Protein AF-0000000069874366 (afdb_homodimer)

Organism: Akkermansia muciniphila (strain ATCC BAA-835 / DSM 22959 / JCM 33894 / BCRC 81048 / CCUG 64013 / CIP 107961 / Muc) (NCBI:txid349741)

InterPro domains:
  IPR001279 Metallo-beta-lactamase [PF16661] (18-173)
  IPR001279 Metallo-beta-lactamase [SM00849] (13-238)
  IPR011108 Zn-dependent metallo-hydrolase, RNA specificity domain [PF07521] (397-457)
  IPR022712 Beta-Casp domain [PF10996] (258-383)
  IPR022712 Beta-Casp domain [SM01027] (258-383)
  IPR036866 Ribonuclease Z/Hydroxyacylglutathione hydrolase-like [G3DSA:3.60.15.10] (7-439)
  IPR036866 Ribonuclease Z/Hydroxyacylglutathione hydrolase-like [SSF56281] (1-456)
  IPR050698 RNA Processing Metallo-Beta-Lactamase [PTHR11203] (1-454)

Sequence (936 aa):
MKIHFCGAAGTTTGSQHLLEVNGCRILLDCGMYQGRREEAWHINKDFPYFSPAGVDAVVLSHAHIDHSGNIPNLVKQGFQGNIYSTFATRDLCQLMLADAARIQEHDCAFINKMNKRRGIHQPDVYPTYSEQDAERCMRQFVNIGYDRPIPVVPGVTLTFYDAGHILGAAQVCLDIEDREDGRKKRFLFSGDVGRGDNELLRDPVPVPDVDILLMESTYGGRFHEAPSRDDETFCRAIKEALELGGRVYIPAFAVERTQQLLYLLNRAYHEGTLPLLPVYVDSPMAVGATEIFRIHPECFNKEVYDFLFREKDPFCFEQLRLIRSVGESQALNKMNGQAIIISASGMCEAGRILHHLANNIGDPKNTVLFVGYCAEHTLGRKIMDGWKEVPILGKQYPVRARIREMDSFSGHADHGELLEYFDRTGGPKRNIILVHGEEKATQALAGALRERQANPVSIAQLGSAMVLMKIHFCGAAGTTTGSQHLLEVNGCRILLDCGMYQGRREEAWHINKDFPYFSPAGVDAVVLSHAHIDHSGNIPNLVKQGFQGNIYSTFATRDLCQLMLADAARIQEHDCAFINKMNKRRGIHQPDVYPTYSEQDAERCMRQFVNIGYDRPIPVVPGVTLTFYDAGHILGAAQVCLDIEDREDGRKKRFLFSGDVGRGDNELLRDPVPVPDVDILLMESTYGGRFHEAPSRDDETFCRAIKEALELGGRVYIPAFAVERTQQLLYLLNRAYHEGTLPLLPVYVDSPMAVGATEIFRIHPECFNKEVYDFLFREKDPFCFEQLRLIRSVGESQALNKMNGQAIIISASGMCEAGRILHHLANNIGDPKNTVLFVGYCAEHTLGRKIMDGWKEVPILGKQYPVRARIREMDSFSGHADHGELLEYFDRTGGPKRNIILVHGEEKATQALAGALRERQANPVSIAQLGSAMVL

Nearest PDB structures (foldseek):
  3idz-assembly2_B  TM=9.381E-01  e=3.109E-44  Thermus thermophilus HB8
  3a4y-assembly4_D  TM=9.434E-01  e=3.008E-43  Thermus thermophilus HB8
  3ie0-assembly3_C  TM=9.347E-01  e=7.709E-43  Thermus thermophilus HB8
  3iek-assembly4_D  TM=9.362E-01  e=5.530E-43  Thermus thermophilus HB8
  3ie1-assembly4_D  TM=9.461E-01  e=8.520E-41  Thermus thermophilus HB8

Foldseek 3Di:
DKKAAADQFQAQFQGWIWDDFPNAIEIEFGAQDDDDPVVSQVSLQPSVQDQLQRHAEYEFQAQDRRGHQSLLLSVVRHHDHAYEFAPLRLLLLLLVNLVSQVVQQVVQVVVQVVCVVVVNPDDGDDGSDHSVSSVVSSVRYDHDHAPDWDDRDVQKIWHWFFQQQFQRGTWTWIFGQGPVVRDTAIEIENGFHFAAPALWFHHTDAAAAHAAYAYELAFAPHDDDPQDPQLVVVLVVQVVLVVLWEEEEEAAALGPGLLSVLLSVLVCVVVVSHDDFAEEEDELSNLSNLVSSQVRSVGTDPVVNVCPVPPHRSRDDDRYDYDDDPVVLVVVLVDDTYYYYYYDDLQCQDGSSLVVCQSDQQPQSYEYEREADHDPPTQSVCVVVPPQWGDGPRDIDGGNYHYHYHHRHHSGHHNVSSVVSVVSHHHPNQHAEYGSYHDVSRVNSQVVVVVVDPHDYYRDDHSDMDDD/DKKAAADQFQAQFQGWIWDDFPNAIEIEFGAQDDDDPVVSQCSLQPSVQDQLQRHAEYEFQAQDRRGHQSLLLSVVRHHDHAYEFAPLRLLLLLLPNLVSQVVQQVVQVVVQVVCVVVVNPDDGDHGSDHSVSSVVSSVRYDHDHAPDWDDRDVQKIWHWFFQQQFQRGTWTWIFGQGPVVRDTAIEIENGFHFAAPALWFHHTDAAAAHAAYAYELAFAPHDDDPQDPQLVVVLVVQVVLVVLWAEEEEAAALGPGLLSVLLSVVVCVVVVSHDDFAEEEDELSNLSNLVSSQVRSVGTDPVVNVCPVPPHRSRDDDRYDYDDDPVVLVVVLVDDTYYYYYYDDLQCQDGSSLVVCQSDQQPQSYEYEREADHDPPTQSVCVVVPPQWGDGPRDIDGGNYHYHYHHRHHSGHHNVSSVVSVVSHHHPNQHAEYGSYHDVSRVNSQVVVVVVDPHDYYRDDHSDMDDD

Radius of gyration: 28.79 Å; Cα contacts (8 Å, |Δi|>4): 2222; chains: 2; bounding box: 71×81×88 Å

Solvent-accessible surface area (backbone atoms only — not comparable to full-atom values): 46484 Å² total; per-residue (Å²): 82,37,40,34,31,64,26,13,31,58,29,69,31,10,28,22,34,39,35,36,45,76,90,39,32,38,29,40,27,32,18,29,46,77,61,59,68,71,61,22,48,52,53,56,62,63,43,89,78,58,60,42,57,67,37,52,32,34,44,41,32,34,46,54,47,36,28,36,49,33,39,29,40,35,36,73,61,47,31,75,42,46,34,35,28,28,58,45,14,50,59,48,30,56,55,50,37,30,50,52,17,50,51,39,44,52,50,26,53,49,51,41,52,49,32,58,73,70,66,49,89,63,80,76,60,72,49,75,43,45,46,66,39,31,55,56,42,61,50,34,36,33,27,38,30,67,78,42,76,43,79,77,52,84,52,31,31,38,31,36,36,44,10,28,33,52,78,34,20,20,20,42,32,35,45,31,54,37,68,88,81,69,44,76,43,27,38,32,36,36,45,63,42,17,58,44,85,48,88,48,34,32,44,48,56,68,47,73,59,24,32,30,35,41,34,56,18,62,31,17,75,34,73,73,73,77,71,62,73,60,63,60,55,48,49,48,53,53,52,58,34,50,72,51,61,22,36,38,37,27,39,25,36,38,70,61,52,44,51,49,51,39,34,51,50,41,51,29,48,74,69,60,75,38,80,93,50,46,32,36,39,45,25,52,64,27,45,53,42,47,56,53,52,71,71,40,59,88,44,34,18,70,68,49,43,50,40,46,77,72,77,39,59,60,80,58,52,87,45,58,43,76,39,69,45,67,67,61,54,58,48,58,77,68,57,80,68,58,34,39,40,36,17,21,28,42,32,46,78,45,62,55,31,46,56,52,43,66,75,41,30,60,37,61,32,22,23,40,41,35,50,48,84,44,57,88,90,30,50,37,28,44,53,74,71,59,45,57,59,46,77,46,96,89,38,79,41,54,53,44,29,43,79,45,79,41,78,70,59,71,45,61,24,28,28,65,48,45,51,50,49,55,69,52,37,33,54,78,37,58,39,33,36,39,29,28,7,37,61,70,17,33,51,40,41,45,52,55,49,50,72,72,41,86,48,55,69,44,72,50,46,62,74,37,71,46,81,102,82,36,40,33,31,65,26,14,30,56,28,70,33,10,28,22,34,39,36,36,47,76,90,39,31,38,28,42,27,32,17,29,46,77,61,58,67,71,60,22,48,53,54,55,63,64,42,89,77,56,58,43,57,69,38,52,31,36,44,43,30,36,46,53,47,35,28,35,49,32,40,29,40,36,37,74,61,49,31,75,43,47,34,35,28,28,59,47,14,50,59,46,31,56,54,50,38,30,50,50,16,49,52,38,44,52,51,27,51,51,50,41,51,48,31,59,73,69,67,49,89,64,82,76,60,73,48,76,43,47,45,67,37,31,54,57,40,60,51,34,34,34,28,38,30,66,80,42,76,43,77,77,51,85,51,30,32,38,30,34,35,45,10,28,33,52,77,34,19,18,21,42,34,36,45,30,53,37,68,87,82,68,44,77,43,28,39,34,36,35,43,64,42,18,54,44,84,48,88,50,34,32,46,49,56,70,49,72,59,24,33,32,36,41,33,58,18,63,30,18,75,37,72,71,73,78,74,61,72,59,63,60,56,47,50,48,53,50,51,57,34,50,72,52,61,22,35,38,38,28,38,26,36,39,69,61,49,43,52,49,50,40,35,51,51,41,51,30,48,74,69,60,74,39,80,92,50,46,31,35,37,44,25,52,63,27,44,54,40,47,57,53,53,70,73,40,60,89,44,35,18,69,68,48,43,50,41,45,77,72,76,38,61,60,80,59,54,86,45,59,42,76,37,68,44,67,65,62,54,58,48,58,78,68,56,80,70,58,35,41,38,37,16,21,28,41,33,44,77,45,62,55,31,47,56,54,44,70,75,39,31,59,37,60,33,21,24,40,42,35,52,48,83,44,55,89,92,30,50,35,29,43,53,74,72,58,45,58,57,46,76,46,96,90,38,81,41,53,54,43,30,43,78,44,79,41,79,70,60,71,47,62,24,27,27,65,45,46,51,49,49,55,70,53,36,33,53,78,38,60,38,32,36,37,29,28,9,37,60,70,17,34,51,40,38,45,51,54,48,50,74,72,41,87,49,55,69,45,74,50,46,61,74,38,70,47,81,102

pLDDT: mean 93.49, std 7.02, range [50.81, 98.94]

Structure (mmCIF, N/CA/C/O backbone):
data_AF-0000000069874366-model_v1
#
loop_
_entity.id
_entity.type
_entity.pdbx_description
1 polymer 'Beta-lactamase domain protein'
#
loop_
_atom_site.group_PDB
_atom_site.id
_atom_site.type_symbol
_atom_site.label_atom_id
_atom_site.label_alt_id
_atom_site.label_comp_id
_atom_site.label_asym_id
_atom_site.label_entity_id
_atom_site.label_seq_id
_atom_site.pdbx_PDB_ins_code
_atom_site.Cartn_x
_atom_site.Cartn_y
_atom_site.Cartn_z
_atom_site.occupancy
_atom_site.B_iso_or_equiv
_atom_site.auth_seq_id
_atom_site.auth_comp_id
_atom_site.auth_asym_id
_atom_site.auth_atom_id
_atom_site.pdbx_PDB_model_num
ATOM 1 N N . MET A 1 1 ? -31.125 -18.453 -5.379 1 96.19 1 MET A N 1
ATOM 2 C CA . MET A 1 1 ? -29.688 -18.219 -5.531 1 96.19 1 MET A CA 1
ATOM 3 C C . MET A 1 1 ? -29.094 -19.172 -6.566 1 96.19 1 MET A C 1
ATOM 5 O O . MET A 1 1 ? -29.375 -20.375 -6.547 1 96.19 1 MET A O 1
ATOM 9 N N . LYS A 1 2 ? -28.406 -18.609 -7.539 1 97.06 2 LYS A N 1
ATOM 10 C CA . LYS A 1 2 ? -27.812 -19.375 -8.641 1 97.06 2 LYS A CA 1
ATOM 11 C C . LYS A 1 2 ? -26.344 -19 -8.836 1 97.06 2 LYS A C 1
ATOM 13 O O . LYS A 1 2 ? -25.969 -17.828 -8.727 1 97.06 2 LYS A O 1
ATOM 18 N N . ILE A 1 3 ? -25.531 -20.031 -9.109 1 98.31 3 ILE A N 1
ATOM 19 C CA . ILE A 1 3 ? -24.125 -19.75 -9.398 1 98.31 3 ILE A CA 1
ATOM 20 C C . ILE A 1 3 ? -23.797 -20.203 -10.82 1 98.31 3 ILE A C 1
ATOM 22 O O . ILE A 1 3 ? -24.219 -21.281 -11.25 1 98.31 3 ILE A O 1
ATOM 26 N N . HIS A 1 4 ? -23.141 -19.312 -11.547 1 98.44 4 HIS A N 1
ATOM 27 C CA . HIS A 1 4 ? -22.641 -19.609 -12.883 1 98.44 4 HIS A CA 1
ATOM 28 C C . HIS A 1 4 ? -21.125 -19.812 -12.867 1 98.44 4 HIS A C 1
ATOM 30 O O . HIS A 1 4 ? -20.391 -18.969 -12.344 1 98.44 4 HIS A O 1
ATOM 36 N N . PHE A 1 5 ? -20.703 -20.938 -13.406 1 98.31 5 PHE A N 1
ATOM 37 C CA . PHE A 1 5 ? -19.281 -21.219 -13.508 1 98.31 5 PHE A CA 1
ATOM 38 C C . PHE A 1 5 ? -18.703 -20.688 -14.828 1 98.31 5 PHE A C 1
ATOM 40 O O . PHE A 1 5 ? -18.781 -21.375 -15.852 1 98.31 5 PHE A O 1
ATOM 47 N N . CYS A 1 6 ? -18 -19.547 -14.727 1 97.25 6 CYS A N 1
ATOM 48 C CA . CYS A 1 6 ? -17.594 -18.828 -15.93 1 97.25 6 CYS A CA 1
ATOM 49 C C . CYS A 1 6 ? -16.109 -19 -16.188 1 97.25 6 CYS A C 1
ATOM 51 O O . CYS A 1 6 ? -15.594 -18.531 -17.203 1 97.25 6 CYS A O 1
ATOM 53 N N . GLY A 1 7 ? -15.414 -19.594 -15.281 1 94.38 7 GLY A N 1
ATOM 54 C CA . GLY A 1 7 ? -13.984 -19.844 -15.391 1 94.38 7 GLY A CA 1
ATOM 55 C C . GLY A 1 7 ? -13.461 -20.75 -14.305 1 94.38 7 GLY A C 1
ATOM 56 O O . GLY A 1 7 ? -14.133 -20.984 -13.297 1 94.38 7 GLY A O 1
ATOM 57 N N . ALA A 1 8 ? -12.234 -21.281 -14.578 1 93.5 8 ALA A N 1
ATOM 58 C CA . ALA A 1 8 ? -11.555 -22.188 -13.648 1 93.5 8 ALA A CA 1
ATOM 59 C C . ALA A 1 8 ? -12.43 -23.391 -13.32 1 93.5 8 ALA A C 1
ATOM 61 O O . ALA A 1 8 ? -12.555 -23.781 -12.156 1 93.5 8 ALA A O 1
ATOM 62 N N . ALA A 1 9 ? -13.203 -23.844 -14.195 1 93.62 9 ALA A N 1
ATOM 63 C CA . ALA A 1 9 ? -13.977 -25.078 -14.164 1 93.62 9 ALA A CA 1
ATOM 64 C C . ALA A 1 9 ? -13.398 -26.109 -15.133 1 93.62 9 ALA A C 1
ATOM 66 O O . ALA A 1 9 ? -13.594 -26 -16.344 1 93.62 9 ALA A O 1
ATOM 67 N N . GLY A 1 10 ? -12.734 -27 -14.578 1 91.94 10 GLY A N 1
ATOM 68 C CA . GLY A 1 10 ? -12.023 -27.969 -15.391 1 91.94 10 GLY A CA 1
ATOM 69 C C . GLY A 1 10 ? -10.617 -27.547 -15.742 1 91.94 10 GLY A C 1
ATOM 70 O O . GLY A 1 10 ? -9.945 -28.188 -16.562 1 91.94 10 GLY A O 1
ATOM 71 N N . THR A 1 11 ? -10.227 -26.406 -15.266 1 90.88 11 THR A N 1
ATOM 72 C CA . THR A 1 11 ? -8.875 -25.859 -15.422 1 90.88 11 THR A CA 1
ATOM 73 C C . THR A 1 11 ? -8.469 -25.078 -14.188 1 90.88 11 THR A C 1
ATOM 75 O O . THR A 1 11 ? -9.273 -24.859 -13.281 1 90.88 11 THR A O 1
ATOM 78 N N . THR A 1 12 ? -7.184 -24.672 -14.094 1 91.5 12 THR A N 1
ATOM 79 C CA . THR A 1 12 ? -6.688 -24.016 -12.898 1 91.5 12 THR A CA 1
ATOM 80 C C . THR A 1 12 ? -6.551 -22.516 -13.117 1 91.5 12 THR A C 1
ATOM 82 O O . THR A 1 12 ? -6.07 -21.797 -12.242 1 91.5 12 THR A O 1
ATOM 85 N N . THR A 1 13 ? -6.93 -22.016 -14.297 1 91.88 13 THR A N 1
ATOM 86 C CA . THR A 1 13 ? -6.727 -20.609 -14.57 1 91.88 13 THR A CA 1
ATOM 87 C C . THR A 1 13 ? -8.047 -19.922 -14.922 1 91.88 13 THR A C 1
ATOM 89 O O . THR A 1 13 ? -9.047 -20.594 -15.18 1 91.88 13 THR A O 1
ATOM 92 N N . GLY A 1 14 ? -8.078 -18.656 -14.773 1 95.12 14 GLY A N 1
ATOM 93 C CA . GLY A 1 14 ? -9.227 -17.859 -15.18 1 95.12 14 GLY A CA 1
ATOM 94 C C . GLY A 1 14 ? -10.383 -17.938 -14.203 1 95.12 14 GLY A C 1
ATOM 95 O O . GLY A 1 14 ? -11.539 -18.031 -14.617 1 95.12 14 GLY A O 1
ATOM 96 N N . SER A 1 15 ? -10.117 -17.922 -12.945 1 97.56 15 SER A N 1
ATOM 97 C CA . SER A 1 15 ? -11.156 -18.031 -11.93 1 97.56 15 SER A CA 1
ATOM 98 C C . SER A 1 15 ? -12.195 -16.938 -12.078 1 97.56 15 SER A C 1
ATOM 100 O O . SER A 1 15 ? -11.867 -15.75 -12.016 1 97.56 15 SER A O 1
ATOM 102 N N . GLN A 1 16 ? -13.445 -17.297 -12.383 1 98.12 16 GLN A N 1
ATOM 103 C CA . GLN A 1 16 ? -14.625 -16.438 -12.5 1 98.12 16 GLN A CA 1
ATOM 104 C C . GLN A 1 16 ? -15.891 -17.203 -12.148 1 98.12 16 GLN A C 1
ATOM 106 O O . GLN A 1 16 ? -16.297 -18.109 -12.883 1 98.12 16 GLN A O 1
ATOM 111 N N . HIS A 1 17 ? -16.562 -16.812 -11.086 1 98.75 17 HIS A N 1
ATOM 112 C CA . HIS A 1 17 ? -17.828 -17.438 -10.68 1 98.75 17 HIS A CA 1
ATOM 113 C C . HIS A 1 17 ? -18.875 -16.375 -10.367 1 98.75 17 HIS A C 1
ATOM 115 O O . HIS A 1 17 ? -18.688 -15.555 -9.461 1 98.75 17 HIS A O 1
ATOM 121 N N . LEU A 1 18 ? -19.953 -16.391 -11.094 1 98.81 18 LEU A N 1
ATOM 122 C CA . LEU A 1 18 ? -20.984 -15.375 -10.969 1 98.81 18 LEU A CA 1
ATOM 123 C C . LEU A 1 18 ? -22.141 -15.867 -10.102 1 98.81 18 LEU A C 1
ATOM 125 O O . LEU A 1 18 ? -22.828 -16.828 -10.461 1 98.81 18 LEU A O 1
ATOM 129 N N . LEU A 1 19 ? -22.312 -15.273 -8.969 1 98.69 19 LEU A N 1
ATOM 130 C CA . LEU A 1 19 ? -23.375 -15.609 -8.039 1 98.69 19 LEU A CA 1
ATOM 131 C C . LEU A 1 19 ? -24.562 -14.648 -8.195 1 98.69 19 LEU A C 1
ATOM 133 O O . LEU A 1 19 ? -24.391 -13.438 -8.07 1 98.69 19 LEU A O 1
ATOM 137 N N . GLU A 1 20 ? -25.703 -15.141 -8.539 1 98.19 20 GLU A N 1
ATOM 138 C CA . GLU A 1 20 ? -26.938 -14.375 -8.602 1 98.19 20 GLU A CA 1
ATOM 139 C C . GLU A 1 20 ? -27.781 -14.562 -7.336 1 98.19 20 GLU A C 1
ATOM 141 O O . GLU A 1 20 ? -28.141 -15.688 -6.992 1 98.19 20 GLU A O 1
ATOM 146 N N . VAL A 1 21 ? -28.047 -13.516 -6.652 1 97.56 21 VAL A N 1
ATOM 147 C CA . VAL A 1 21 ? -28.812 -13.594 -5.418 1 97.56 21 VAL A CA 1
ATOM 148 C C . VAL A 1 21 ? -29.516 -12.266 -5.16 1 97.56 21 VAL A C 1
ATOM 150 O O . VAL A 1 21 ? -28.938 -11.195 -5.398 1 97.56 21 VAL A O 1
ATOM 153 N N . ASN A 1 22 ? -30.797 -12.258 -4.77 1 97.62 22 ASN A N 1
ATOM 154 C CA . ASN A 1 22 ? -31.578 -11.086 -4.406 1 97.62 22 ASN A CA 1
ATOM 155 C C . ASN A 1 22 ? -31.609 -10.055 -5.523 1 97.62 22 ASN A C 1
ATOM 157 O O . ASN A 1 22 ? -31.5 -8.852 -5.27 1 97.62 22 ASN A O 1
ATOM 161 N N . GLY A 1 23 ? -31.531 -10.523 -6.703 1 97.19 23 GLY A N 1
ATOM 162 C CA . GLY A 1 23 ? -31.609 -9.633 -7.852 1 97.19 23 GLY A CA 1
ATOM 163 C C . GLY A 1 23 ? -30.281 -8.992 -8.195 1 97.19 23 GLY A C 1
ATOM 164 O O . GLY A 1 23 ? -30.219 -8.102 -9.047 1 97.19 23 GLY A O 1
ATOM 165 N N . CYS A 1 24 ? -29.25 -9.398 -7.516 1 98.19 24 CYS A N 1
ATOM 166 C CA . CYS A 1 24 ? -27.922 -8.844 -7.73 1 98.19 24 CYS A CA 1
ATOM 167 C C . CYS A 1 24 ? -26.969 -9.906 -8.266 1 98.19 24 CYS A C 1
ATOM 169 O O . CYS A 1 24 ? -27.219 -11.109 -8.117 1 98.19 24 CYS A O 1
ATOM 171 N N . ARG A 1 25 ? -25.922 -9.469 -8.945 1 98.62 25 ARG A N 1
ATOM 172 C CA . ARG A 1 25 ? -24.891 -10.336 -9.508 1 98.62 25 ARG A CA 1
ATOM 173 C C . ARG A 1 25 ? -23.531 -10.031 -8.898 1 98.62 25 ARG A C 1
ATOM 175 O O . ARG A 1 25 ? -22.984 -8.938 -9.07 1 98.62 25 ARG A O 1
ATOM 182 N N . ILE A 1 26 ? -23 -11.008 -8.164 1 98.81 26 ILE A N 1
ATOM 183 C CA . ILE A 1 26 ? -21.688 -10.891 -7.531 1 98.81 26 ILE A CA 1
ATOM 184 C C . ILE A 1 26 ? -20.688 -11.797 -8.242 1 98.81 26 ILE A C 1
ATOM 186 O O . ILE A 1 26 ? -20.875 -13.016 -8.297 1 98.81 26 ILE A O 1
ATOM 190 N N . LEU A 1 27 ? -19.672 -11.203 -8.805 1 98.94 27 LEU A N 1
ATOM 191 C CA . LEU A 1 27 ? -18.625 -11.992 -9.461 1 98.94 27 LEU A CA 1
ATOM 192 C C . LEU A 1 27 ? -17.5 -12.32 -8.484 1 98.94 27 LEU A C 1
ATOM 194 O O . LEU A 1 27 ? -16.906 -11.422 -7.895 1 98.94 27 LEU A O 1
ATOM 198 N N . LEU A 1 28 ? -17.266 -13.609 -8.273 1 98.88 28 LEU A N 1
ATOM 199 C CA . LEU A 1 28 ? -16.156 -14.078 -7.457 1 98.88 28 LEU A CA 1
ATOM 200 C C . LEU A 1 28 ? -14.906 -14.281 -8.312 1 98.88 28 LEU A C 1
ATOM 202 O O . LEU A 1 28 ? -14.867 -15.172 -9.156 1 98.88 28 LEU A O 1
ATOM 206 N N . ASP A 1 29 ? -13.922 -13.406 -8.125 1 98.81 29 ASP A N 1
ATOM 207 C CA . ASP A 1 29 ? -12.688 -13.344 -8.898 1 98.81 29 ASP A CA 1
ATOM 208 C C . ASP A 1 29 ? -12.977 -12.953 -10.352 1 98.81 29 ASP A C 1
ATOM 210 O O . ASP A 1 29 ? -14.125 -13 -10.797 1 98.81 29 ASP A O 1
ATOM 214 N N . CYS A 1 30 ? -11.992 -12.523 -10.992 1 98.62 30 CYS A N 1
ATOM 215 C CA . CYS A 1 30 ? -11.969 -12.219 -12.422 1 98.62 30 CYS A CA 1
ATOM 216 C C . CYS A 1 30 ? -10.578 -12.422 -13 1 98.62 30 CYS A C 1
ATOM 218 O O . CYS A 1 30 ? -9.867 -11.453 -13.273 1 98.62 30 CYS A O 1
ATOM 220 N N . GLY A 1 31 ? -10.273 -13.664 -13.203 1 97.81 31 GLY A N 1
ATOM 221 C CA . GLY A 1 31 ? -8.914 -14.031 -13.562 1 97.81 31 GLY A CA 1
ATOM 222 C C . GLY A 1 31 ? -8.719 -14.203 -15.062 1 97.81 31 GLY A C 1
ATOM 223 O O . GLY A 1 31 ? -9.695 -14.336 -15.805 1 97.81 31 GLY A O 1
ATOM 224 N N . MET A 1 32 ? -7.516 -14.203 -15.477 1 94.94 32 MET A N 1
ATOM 225 C CA . MET A 1 32 ? -7.156 -14.469 -16.875 1 94.94 32 MET A CA 1
ATOM 226 C C . MET A 1 32 ? -7.027 -15.969 -17.125 1 94.94 32 MET A C 1
ATOM 228 O O . MET A 1 32 ? -6.422 -16.688 -16.328 1 94.94 32 MET A O 1
ATOM 232 N N . TYR A 1 33 ? -7.637 -16.344 -18.172 1 90.12 33 TYR A N 1
ATOM 233 C CA . TYR A 1 33 ? -7.445 -17.719 -18.656 1 90.12 33 TYR A CA 1
ATOM 234 C C . TYR A 1 33 ? -6.098 -17.859 -19.344 1 90.12 33 TYR A C 1
ATOM 236 O O . TYR A 1 33 ? -5.707 -17 -20.141 1 90.12 33 TYR A O 1
ATOM 244 N N . GLN A 1 34 ? -5.391 -18.828 -18.906 1 82.12 34 GLN A N 1
ATOM 245 C CA . GLN A 1 34 ? -4.094 -19.109 -19.516 1 82.12 34 GLN A CA 1
ATOM 246 C C . GLN A 1 34 ? -4.129 -20.422 -20.297 1 82.12 34 GLN A C 1
ATOM 248 O O . GLN A 1 34 ? -4.512 -21.453 -19.766 1 82.12 34 GLN A O 1
ATOM 253 N N . GLY A 1 35 ? -4.207 -20.438 -21.547 1 73.44 35 GLY A N 1
ATOM 254 C CA . GLY A 1 35 ? -4.219 -21.562 -22.469 1 73.44 35 GLY A CA 1
ATOM 255 C C . GLY A 1 35 ? -3.629 -21.219 -23.828 1 73.44 35 GLY A C 1
ATOM 256 O O . GLY A 1 35 ? -2.727 -20.391 -23.922 1 73.44 35 GLY A O 1
ATOM 257 N N . ARG A 1 36 ? -4.094 -21.984 -24.781 1 74.25 36 ARG A N 1
ATOM 258 C CA . ARG A 1 36 ? -3.623 -21.672 -26.141 1 74.25 36 ARG A CA 1
ATOM 259 C C . ARG A 1 36 ? -3.879 -20.203 -26.469 1 74.25 36 ARG A C 1
ATOM 261 O O . ARG A 1 36 ? -4.941 -19.656 -26.156 1 74.25 36 ARG A O 1
ATOM 268 N N . ARG A 1 37 ? -2.902 -19.641 -27.031 1 73.06 37 ARG A N 1
ATOM 269 C CA . ARG A 1 37 ? -2.838 -18.188 -27.203 1 73.06 37 ARG A CA 1
ATOM 270 C C . ARG A 1 37 ? -4.137 -17.656 -27.797 1 73.06 37 ARG A C 1
ATOM 272 O O . ARG A 1 37 ? -4.742 -16.734 -27.234 1 73.06 37 ARG A O 1
ATOM 279 N N . GLU A 1 38 ? -4.559 -18.25 -28.938 1 72.81 38 GLU A N 1
ATOM 280 C CA . GLU A 1 38 ? -5.75 -17.75 -29.609 1 72.81 38 GLU A CA 1
ATOM 281 C C . GLU A 1 38 ? -6.996 -17.953 -28.75 1 72.81 38 GLU A C 1
ATOM 283 O O . GLU A 1 38 ? -7.84 -17.062 -28.656 1 72.81 38 GLU A O 1
ATOM 288 N N . GLU A 1 39 ? -7.141 -19.094 -28.172 1 76.38 39 GLU A N 1
ATOM 289 C CA . GLU A 1 39 ? -8.281 -19.406 -27.312 1 76.38 39 GLU A CA 1
ATOM 290 C C . GLU A 1 39 ? -8.289 -18.516 -26.062 1 76.38 39 GLU A C 1
ATOM 292 O O . GLU A 1 39 ? -9.328 -18 -25.672 1 76.38 39 GLU A O 1
ATOM 297 N N . ALA A 1 40 ? -7.168 -18.359 -25.484 1 80.44 40 ALA A N 1
ATOM 298 C CA . ALA A 1 40 ? -7.027 -17.531 -24.281 1 80.44 40 ALA A CA 1
ATOM 299 C C . ALA A 1 40 ? -7.398 -16.078 -24.562 1 80.44 40 ALA A C 1
ATOM 301 O O . ALA A 1 40 ? -8.055 -15.43 -23.75 1 80.44 40 ALA A O 1
ATOM 302 N N . TRP A 1 41 ? -6.996 -15.641 -25.734 1 80.94 41 TRP A N 1
ATOM 303 C CA . TRP A 1 41 ? -7.305 -14.266 -26.109 1 80.94 41 TRP A CA 1
ATOM 304 C C . TRP A 1 41 ? -8.812 -14.055 -26.203 1 80.94 41 TRP A C 1
ATOM 306 O O . TRP A 1 41 ? -9.344 -13.086 -25.641 1 80.94 41 TRP A O 1
ATOM 316 N N . HIS A 1 42 ? -9.508 -14.961 -26.828 1 82 42 HIS A N 1
ATOM 317 C CA . HIS A 1 42 ? -10.945 -14.812 -27.016 1 82 42 HIS A CA 1
ATOM 318 C C . HIS A 1 42 ? -11.688 -14.922 -25.688 1 82 42 HIS A C 1
ATOM 320 O O . HIS A 1 42 ? -12.617 -14.156 -25.438 1 82 42 HIS A O 1
ATOM 326 N N . ILE A 1 43 ? -11.281 -15.797 -24.922 1 83.69 43 ILE A N 1
ATOM 327 C CA . ILE A 1 43 ? -11.93 -16.031 -23.641 1 83.69 43 ILE A CA 1
ATOM 328 C C . ILE A 1 43 ? -11.742 -14.805 -22.734 1 83.69 43 ILE A C 1
ATOM 330 O O . ILE A 1 43 ? -12.688 -14.336 -22.109 1 83.69 43 ILE A O 1
ATOM 334 N N . ASN A 1 44 ? -10.594 -14.336 -22.734 1 90.12 44 ASN A N 1
ATOM 335 C CA . ASN A 1 44 ? -10.258 -13.219 -21.859 1 90.12 44 ASN A CA 1
ATOM 336 C C . ASN A 1 44 ? -10.859 -11.906 -22.359 1 90.12 44 ASN A C 1
ATOM 338 O O . ASN A 1 44 ? -11.281 -11.07 -21.562 1 90.12 44 ASN A O 1
ATOM 342 N N . LYS A 1 45 ? -10.938 -11.789 -23.625 1 91.5 45 LYS A N 1
ATOM 343 C CA . LYS A 1 45 ? -11.406 -10.539 -24.219 1 91.5 45 LYS A CA 1
ATOM 344 C C . LYS A 1 45 ? -12.914 -10.398 -24.078 1 91.5 45 LYS A C 1
ATOM 346 O O . LYS A 1 45 ? -13.422 -9.328 -23.734 1 91.5 45 LYS A O 1
ATOM 351 N N . ASP A 1 46 ? -13.75 -11.383 -24.328 1 91.94 46 ASP A N 1
ATOM 352 C CA . ASP A 1 46 ? -15.156 -11.227 -24.672 1 91.94 46 ASP A CA 1
ATOM 353 C C . ASP A 1 46 ? -16.047 -11.594 -23.484 1 91.94 46 ASP A C 1
ATOM 355 O O . ASP A 1 46 ? -17.25 -11.312 -23.5 1 91.94 46 ASP A O 1
ATOM 359 N N . PHE A 1 47 ? -15.602 -12.102 -22.391 1 93.75 47 PHE A N 1
ATOM 360 C CA . PHE A 1 47 ? -16.422 -12.602 -21.297 1 93.75 47 PHE A CA 1
ATOM 361 C C . PHE A 1 47 ? -17.625 -13.367 -21.828 1 93.75 47 PHE A C 1
ATOM 363 O O . PHE A 1 47 ? -18.766 -12.93 -21.656 1 93.75 47 PHE A O 1
ATOM 370 N N . PRO A 1 48 ? -17.531 -14.539 -22.297 1 93.06 48 PRO A N 1
ATOM 371 C CA . PRO A 1 48 ? -18.578 -15.227 -23.062 1 93.06 48 PRO A CA 1
ATOM 372 C C . PRO A 1 48 ? -19.766 -15.633 -22.203 1 93.06 48 PRO A C 1
ATOM 374 O O . PRO A 1 48 ? -20.844 -15.922 -22.719 1 93.06 48 PRO A O 1
ATOM 377 N N . TYR A 1 49 ? -19.688 -15.562 -20.906 1 94.44 49 TYR A N 1
ATOM 378 C CA . TYR A 1 49 ? -20.719 -16.172 -20.078 1 94.44 49 TYR A CA 1
ATOM 379 C C . TYR A 1 49 ? -21.531 -15.125 -19.344 1 94.44 49 TYR A C 1
ATOM 381 O O . TYR A 1 49 ? -22.547 -15.43 -18.734 1 94.44 49 TYR A O 1
ATOM 389 N N . PHE A 1 50 ? -21.125 -13.891 -19.312 1 96.31 50 PHE A N 1
ATOM 390 C CA . PHE A 1 50 ? -21.859 -12.805 -18.672 1 96.31 50 PHE A CA 1
ATOM 391 C C . PHE A 1 50 ? -21.453 -11.461 -19.266 1 96.31 50 PHE A C 1
ATOM 393 O O . PHE A 1 50 ? -20.438 -11.359 -19.953 1 96.31 50 PHE A O 1
ATOM 400 N N . SER A 1 51 ? -22.297 -10.461 -19.016 1 97 51 SER A N 1
ATOM 401 C CA . SER A 1 51 ? -21.969 -9.094 -19.422 1 97 51 SER A CA 1
ATOM 402 C C . SER A 1 51 ? -21.328 -8.312 -18.281 1 97 51 SER A C 1
ATOM 404 O O . SER A 1 51 ? -21.906 -8.211 -17.188 1 97 51 SER A O 1
ATOM 406 N N . PRO A 1 52 ? -20.156 -7.738 -18.516 1 98.06 52 PRO A N 1
ATOM 407 C CA . PRO A 1 52 ? -19.469 -6.961 -17.469 1 98.06 52 PRO A CA 1
ATOM 408 C C . PRO A 1 52 ? -20.359 -5.871 -16.875 1 98.06 52 PRO A C 1
ATOM 410 O O . PRO A 1 52 ? -20.391 -5.68 -15.656 1 98.06 52 PRO A O 1
ATOM 413 N N . ALA A 1 53 ? -21.109 -5.184 -17.703 1 98 53 ALA A N 1
ATOM 414 C CA . ALA A 1 53 ? -21.953 -4.07 -17.25 1 98 53 ALA A CA 1
ATOM 415 C C . ALA A 1 53 ? -23.062 -4.555 -16.328 1 98 53 ALA A C 1
ATOM 417 O O . ALA A 1 53 ? -23.656 -3.762 -15.586 1 98 53 ALA A O 1
ATOM 418 N N . GLY A 1 54 ? -23.359 -5.824 -16.406 1 98.19 54 GLY A N 1
ATOM 419 C CA . GLY A 1 54 ? -24.438 -6.391 -15.609 1 98.19 54 GLY A CA 1
ATOM 420 C C . GLY A 1 54 ? -23.984 -6.848 -14.234 1 98.19 54 GLY A C 1
ATOM 421 O O . GLY A 1 54 ? -24.812 -7.223 -13.398 1 98.19 54 GLY A O 1
ATOM 422 N N . VAL A 1 55 ? -22.719 -6.824 -13.898 1 98.69 55 VAL A N 1
ATOM 423 C CA . VAL A 1 55 ? -22.172 -7.242 -12.609 1 98.69 55 VAL A CA 1
ATOM 424 C C . VAL A 1 55 ? -22.312 -6.109 -11.594 1 98.69 55 VAL A C 1
ATOM 426 O O . VAL A 1 55 ? -22 -4.957 -11.891 1 98.69 55 VAL A O 1
ATOM 429 N N . ASP A 1 56 ? -22.812 -6.434 -10.414 1 98.62 56 ASP A N 1
ATOM 430 C CA . ASP A 1 56 ? -23.062 -5.41 -9.406 1 98.62 56 ASP A CA 1
ATOM 431 C C . ASP A 1 56 ? -21.844 -5.234 -8.5 1 98.62 56 ASP A C 1
ATOM 433 O O . ASP A 1 56 ? -21.578 -4.137 -8 1 98.62 56 ASP A O 1
ATOM 437 N N . ALA A 1 57 ? -21.141 -6.324 -8.234 1 98.69 57 ALA A N 1
ATOM 438 C CA . ALA A 1 57 ? -19.969 -6.301 -7.363 1 98.69 57 ALA A CA 1
ATOM 439 C C . ALA A 1 57 ? -19 -7.422 -7.715 1 98.69 57 ALA A C 1
ATOM 441 O O . ALA A 1 57 ? -19.406 -8.477 -8.195 1 98.69 57 ALA A O 1
ATOM 442 N N . VAL A 1 58 ? -17.75 -7.164 -7.527 1 98.94 58 VAL A N 1
ATOM 443 C CA . VAL A 1 58 ? -16.719 -8.18 -7.625 1 98.94 58 VAL A CA 1
ATOM 444 C C . VAL A 1 58 ? -16.094 -8.422 -6.25 1 98.94 58 VAL A C 1
ATOM 446 O O . VAL A 1 58 ? -15.836 -7.473 -5.504 1 98.94 58 VAL A O 1
ATOM 449 N N . VAL A 1 59 ? -15.961 -9.641 -5.82 1 98.94 59 VAL A N 1
ATOM 450 C CA . VAL A 1 59 ? -15.227 -10 -4.617 1 98.94 59 VAL A CA 1
ATOM 451 C C . VAL A 1 59 ? -13.984 -10.805 -4.992 1 98.94 59 VAL A C 1
ATOM 453 O O . VAL A 1 59 ? -14.094 -11.898 -5.551 1 98.94 59 VAL A O 1
ATOM 456 N N . LEU A 1 60 ? -12.836 -10.25 -4.746 1 98.94 60 LEU A N 1
ATOM 457 C CA . LEU A 1 60 ? -11.562 -10.82 -5.176 1 98.94 60 LEU A CA 1
ATOM 458 C C . LEU A 1 60 ? -10.906 -11.594 -4.039 1 98.94 60 LEU A C 1
ATOM 460 O O . LEU A 1 60 ? -10.672 -11.039 -2.963 1 98.94 60 LEU A O 1
ATOM 464 N N . SER A 1 61 ? -10.602 -12.828 -4.352 1 98.81 61 SER A N 1
ATOM 465 C CA . SER A 1 61 ? -9.984 -13.672 -3.334 1 98.81 61 SER A CA 1
ATOM 466 C C . SER A 1 61 ? -8.516 -13.328 -3.133 1 98.81 61 SER A C 1
ATOM 468 O O . SER A 1 61 ? -8.047 -13.211 -1.998 1 98.81 61 SER A O 1
ATOM 470 N N . HIS A 1 62 ? -7.773 -13.203 -4.23 1 98.62 62 HIS A N 1
ATOM 471 C CA . HIS A 1 62 ? -6.363 -12.867 -4.074 1 98.62 62 HIS A CA 1
ATOM 472 C C . HIS A 1 62 ? -5.773 -12.352 -5.383 1 98.62 62 HIS A C 1
ATOM 474 O O . HIS A 1 62 ? -6.465 -12.297 -6.402 1 98.62 62 HIS A O 1
ATOM 480 N N . ALA A 1 63 ? -4.508 -12.023 -5.379 1 98.5 63 ALA A N 1
ATOM 481 C CA . ALA A 1 63 ? -3.957 -11.125 -6.391 1 98.5 63 ALA A CA 1
ATOM 482 C C . ALA A 1 63 ? -3.396 -11.906 -7.574 1 98.5 63 ALA A C 1
ATOM 484 O O . ALA A 1 63 ? -3.066 -11.328 -8.609 1 98.5 63 ALA A O 1
ATOM 485 N N . HIS A 1 64 ? -3.238 -13.211 -7.512 1 96.75 64 HIS A N 1
ATOM 486 C CA . HIS A 1 64 ? -2.703 -13.938 -8.656 1 96.75 64 HIS A CA 1
ATOM 487 C C . HIS A 1 64 ? -3.467 -13.602 -9.93 1 96.75 64 HIS A C 1
ATOM 489 O O . HIS A 1 64 ? -4.691 -13.461 -9.906 1 96.75 64 HIS A O 1
ATOM 495 N N . ILE A 1 65 ? -2.76 -13.648 -11.016 1 95.62 65 ILE A N 1
ATOM 496 C CA . ILE A 1 65 ? -3.287 -13.172 -12.289 1 95.62 65 ILE A CA 1
ATOM 497 C C . ILE A 1 65 ? -4.418 -14.086 -12.758 1 95.62 65 ILE A C 1
ATOM 499 O O . ILE A 1 65 ? -5.379 -13.625 -13.375 1 95.62 65 ILE A O 1
ATOM 503 N N . ASP A 1 66 ? -4.336 -15.344 -12.43 1 95.62 66 ASP A N 1
ATOM 504 C CA . ASP A 1 66 ? -5.406 -16.266 -12.812 1 95.62 66 ASP A CA 1
ATOM 505 C C . ASP A 1 66 ? -6.652 -16.047 -11.961 1 95.62 66 ASP A C 1
ATOM 507 O O . ASP A 1 66 ? -7.711 -16.609 -12.234 1 95.62 66 ASP A O 1
ATOM 511 N N . HIS A 1 67 ? -6.652 -15.18 -10.977 1 98.19 67 HIS A N 1
ATOM 512 C CA . HIS A 1 67 ? -7.816 -14.805 -10.188 1 98.19 67 HIS A CA 1
ATOM 513 C C . HIS A 1 67 ? -8.18 -13.336 -10.398 1 98.19 67 HIS A C 1
ATOM 515 O O . HIS A 1 67 ? -9.336 -12.945 -10.234 1 98.19 67 HIS A O 1
ATOM 521 N N . SER A 1 68 ? -7.258 -12.523 -10.773 1 98.62 68 SER A N 1
ATOM 522 C CA . SER A 1 68 ? -7.488 -11.086 -10.766 1 98.62 68 SER A CA 1
ATOM 523 C C . SER A 1 68 ? -7.207 -10.469 -12.133 1 98.62 68 SER A C 1
ATOM 525 O O . SER A 1 68 ? -7.633 -9.352 -12.414 1 98.62 68 SER A O 1
ATOM 527 N N . GLY A 1 69 ? -6.543 -11.148 -12.977 1 98 69 GLY A N 1
ATOM 528 C CA . GLY A 1 69 ? -5.844 -10.586 -14.125 1 98 69 GLY A CA 1
ATOM 529 C C . GLY A 1 69 ? -6.773 -9.961 -15.141 1 98 69 GLY A C 1
ATOM 530 O O . GLY A 1 69 ? -6.344 -9.156 -15.977 1 98 69 GLY A O 1
ATOM 531 N N . ASN A 1 70 ? -8.039 -10.312 -15.148 1 98.19 70 ASN A N 1
ATOM 532 C CA . ASN A 1 70 ? -8.945 -9.805 -16.188 1 98.19 70 ASN A CA 1
ATOM 533 C C . ASN A 1 70 ? -9.82 -8.672 -15.656 1 98.19 70 ASN A C 1
ATOM 535 O O . ASN A 1 70 ? -10.734 -8.219 -16.344 1 98.19 70 ASN A O 1
ATOM 539 N N . ILE A 1 71 ? -9.609 -8.195 -14.492 1 98.75 71 ILE A N 1
ATOM 540 C CA . ILE A 1 71 ? -10.391 -7.145 -13.852 1 98.75 71 ILE A CA 1
ATOM 541 C C . ILE A 1 71 ? -10.305 -5.859 -14.672 1 98.75 71 ILE A C 1
ATOM 543 O O . ILE A 1 71 ? -11.312 -5.199 -14.922 1 98.75 71 ILE A O 1
ATOM 547 N N . PRO A 1 72 ? -9.062 -5.457 -15.156 1 98.69 72 PRO A N 1
ATOM 548 C CA . PRO A 1 72 ? -9.008 -4.234 -15.961 1 98.69 72 PRO A CA 1
ATOM 549 C C . PRO A 1 72 ? -9.914 -4.293 -17.188 1 98.69 72 PRO A C 1
ATOM 551 O O . PRO A 1 72 ? -10.555 -3.297 -17.531 1 98.69 72 PRO A O 1
ATOM 554 N N . ASN A 1 73 ? -9.914 -5.473 -17.828 1 98.44 73 ASN A N 1
ATOM 555 C CA . ASN A 1 73 ? -10.797 -5.652 -18.969 1 98.44 73 ASN A CA 1
ATOM 556 C C . ASN A 1 73 ? -12.266 -5.57 -18.578 1 98.44 73 ASN A C 1
ATOM 558 O O . ASN A 1 73 ? -13.078 -4.996 -19.297 1 98.44 73 ASN A O 1
ATOM 562 N N . LEU A 1 74 ? -12.594 -6.164 -17.453 1 98.56 74 LEU A N 1
ATOM 563 C CA . LEU A 1 74 ? -13.953 -6.109 -16.922 1 98.56 74 LEU A CA 1
ATOM 564 C C . LEU A 1 74 ? -14.422 -4.668 -16.766 1 98.56 74 LEU A C 1
ATOM 566 O O . LEU A 1 74 ? -15.523 -4.316 -17.188 1 98.56 74 LEU A O 1
ATOM 570 N N . VAL A 1 75 ? -13.633 -3.842 -16.141 1 98.62 75 VAL A N 1
ATOM 571 C CA . VAL A 1 75 ? -13.945 -2.438 -15.898 1 98.62 75 VAL A CA 1
ATOM 572 C C . VAL A 1 75 ? -14.023 -1.691 -17.219 1 98.62 75 VAL A C 1
ATOM 574 O O . VAL A 1 75 ? -14.961 -0.919 -17.453 1 98.62 75 VAL A O 1
ATOM 577 N N . LYS A 1 76 ? -13.062 -1.925 -18.078 1 97.94 76 LYS A N 1
ATOM 578 C CA . LYS A 1 76 ? -13.008 -1.297 -19.391 1 97.94 76 LYS A CA 1
ATOM 579 C C . LYS A 1 76 ? -14.289 -1.56 -20.188 1 97.94 76 LYS A C 1
ATOM 581 O O . LYS A 1 76 ? -14.742 -0.703 -20.953 1 97.94 76 LYS A O 1
ATOM 586 N N . GLN A 1 77 ? -14.867 -2.684 -19.953 1 97.56 77 GLN A N 1
ATOM 587 C CA . GLN A 1 77 ? -16.031 -3.098 -20.734 1 97.56 77 GLN A CA 1
ATOM 588 C C . GLN A 1 77 ? -17.328 -2.695 -20.047 1 97.56 77 GLN A C 1
ATOM 590 O O . GLN A 1 77 ? -18.406 -3.162 -20.406 1 97.56 77 GLN A O 1
ATOM 595 N N . GLY A 1 78 ? -17.234 -1.984 -18.984 1 98 78 GLY A N 1
ATOM 596 C CA . GLY A 1 78 ? -18.453 -1.332 -18.531 1 98 78 GLY A CA 1
ATOM 597 C C . GLY A 1 78 ? -18.797 -1.639 -17.094 1 98 78 GLY A C 1
ATOM 598 O O . GLY A 1 78 ? -19.781 -1.126 -16.562 1 98 78 GLY A O 1
ATOM 599 N N . PHE A 1 79 ? -18.078 -2.5 -16.375 1 98.56 79 PHE A N 1
ATOM 600 C CA . PHE A 1 79 ? -18.328 -2.729 -14.953 1 98.56 79 PHE A CA 1
ATOM 601 C C . PHE A 1 79 ? -18.109 -1.449 -14.156 1 98.56 79 PHE A C 1
ATOM 603 O O . PHE A 1 79 ? -17.031 -0.851 -14.203 1 98.56 79 PHE A O 1
ATOM 610 N N . GLN A 1 80 ? -19.062 -1.107 -13.336 1 98 80 GLN A N 1
ATOM 611 C CA . GLN A 1 80 ? -18.984 0.156 -12.617 1 98 80 GLN A CA 1
ATOM 612 C C . GLN A 1 80 ? -19.047 -0.072 -11.109 1 98 80 GLN A C 1
ATOM 614 O O . GLN A 1 80 ? -18.891 0.87 -10.328 1 98 80 GLN A O 1
ATOM 619 N N . GLY A 1 81 ? -19.281 -1.286 -10.68 1 98.06 81 GLY A N 1
ATOM 620 C CA . GLY A 1 81 ? -19.438 -1.588 -9.266 1 98.06 81 GLY A CA 1
ATOM 621 C C . GLY A 1 81 ? -18.141 -1.591 -8.508 1 98.06 81 GLY A C 1
ATOM 622 O O . GLY A 1 81 ? -17.109 -1.166 -9.031 1 98.06 81 GLY A O 1
ATOM 623 N N . ASN A 1 82 ? -18.234 -1.983 -7.219 1 98.5 82 ASN A N 1
ATOM 624 C CA . ASN A 1 82 ? -17.062 -2.057 -6.34 1 98.5 82 ASN A CA 1
ATOM 625 C C . ASN A 1 82 ? -16.359 -3.406 -6.457 1 98.5 82 ASN A C 1
ATOM 627 O O . ASN A 1 82 ? -17 -4.422 -6.742 1 98.5 82 ASN A O 1
ATOM 631 N N . ILE A 1 83 ? -15.062 -3.375 -6.305 1 98.88 83 ILE A N 1
ATOM 632 C CA . ILE A 1 83 ? -14.234 -4.57 -6.223 1 98.88 83 ILE A CA 1
ATOM 633 C C . ILE A 1 83 ? -13.711 -4.742 -4.801 1 98.88 83 ILE A C 1
ATOM 635 O O . ILE A 1 83 ? -12.812 -4.012 -4.367 1 98.88 83 ILE A O 1
ATOM 639 N N . TYR A 1 84 ? -14.242 -5.707 -4.062 1 98.88 84 TYR A N 1
ATOM 640 C CA . TYR A 1 84 ? -13.875 -5.91 -2.664 1 98.88 84 TYR A CA 1
ATOM 641 C C . TYR A 1 84 ? -12.672 -6.828 -2.543 1 98.88 84 TYR A C 1
ATOM 643 O O . TYR A 1 84 ? -12.602 -7.867 -3.205 1 98.88 84 TYR A O 1
ATOM 651 N N . SER A 1 85 ? -11.703 -6.488 -1.764 1 98.88 85 SER A N 1
ATOM 652 C CA . SER A 1 85 ? -10.516 -7.309 -1.511 1 98.88 85 SER A CA 1
ATOM 653 C C . SER A 1 85 ? -9.867 -6.945 -0.18 1 98.88 85 SER A C 1
ATOM 655 O O . SER A 1 85 ? -10.281 -5.992 0.48 1 98.88 85 SER A O 1
ATOM 657 N N . THR A 1 86 ? -8.906 -7.73 0.239 1 98.81 86 THR A N 1
ATOM 658 C CA . THR A 1 86 ? -8.039 -7.336 1.346 1 98.81 86 THR A CA 1
ATOM 659 C C . THR A 1 86 ? -7.09 -6.219 0.917 1 98.81 86 THR A C 1
ATOM 661 O O . THR A 1 86 ? -6.941 -5.949 -0.276 1 98.81 86 THR A O 1
ATOM 664 N N . PHE A 1 87 ? -6.449 -5.57 1.924 1 98.62 87 PHE A N 1
ATOM 665 C CA . PHE A 1 87 ? -5.531 -4.473 1.656 1 98.62 87 PHE A CA 1
ATOM 666 C C . PHE A 1 87 ? -4.355 -4.941 0.81 1 98.62 87 PHE A C 1
ATOM 668 O O . PHE A 1 87 ? -4.035 -4.332 -0.211 1 98.62 87 PHE A O 1
ATOM 675 N N . ALA A 1 88 ? -3.73 -6.004 1.219 1 98.69 88 ALA A N 1
ATOM 676 C CA . ALA A 1 88 ? -2.529 -6.52 0.568 1 98.69 88 ALA A CA 1
ATOM 677 C C . ALA A 1 88 ? -2.83 -6.98 -0.855 1 98.69 88 ALA A C 1
ATOM 679 O O . ALA A 1 88 ? -2.016 -6.789 -1.762 1 98.69 88 ALA A O 1
ATOM 680 N N . THR A 1 89 ? -3.982 -7.59 -1.024 1 98.81 89 THR A N 1
ATOM 681 C CA . THR A 1 89 ? -4.387 -8.031 -2.354 1 98.81 89 THR A CA 1
ATOM 682 C C . THR A 1 89 ? -4.48 -6.852 -3.314 1 98.81 89 THR A C 1
ATOM 684 O O . THR A 1 89 ? -3.988 -6.922 -4.441 1 98.81 89 THR A O 1
ATOM 687 N N . ARG A 1 90 ? -5.078 -5.805 -2.904 1 98.75 90 ARG A N 1
ATOM 688 C CA . ARG A 1 90 ? -5.176 -4.633 -3.766 1 98.75 90 ARG A CA 1
ATOM 689 C C . ARG A 1 90 ? -3.795 -4.102 -4.133 1 98.75 90 ARG A C 1
ATOM 691 O O . ARG A 1 90 ? -3.535 -3.777 -5.293 1 98.75 90 ARG A O 1
ATOM 698 N N . ASP A 1 91 ? -2.959 -3.951 -3.133 1 98.62 91 ASP A N 1
ATOM 699 C CA . ASP A 1 91 ? -1.633 -3.391 -3.369 1 98.62 91 ASP A CA 1
ATOM 700 C C . ASP A 1 91 ? -0.827 -4.273 -4.32 1 98.62 91 ASP A C 1
ATOM 702 O O . ASP A 1 91 ? -0.116 -3.768 -5.191 1 98.62 91 ASP A O 1
ATOM 706 N N . LEU A 1 92 ? -0.924 -5.559 -4.164 1 98.62 92 LEU A N 1
ATOM 707 C CA . LEU A 1 92 ? -0.258 -6.465 -5.09 1 98.62 92 LEU A CA 1
ATOM 708 C C . LEU A 1 92 ? -0.846 -6.34 -6.492 1 98.62 92 LEU A C 1
ATOM 710 O O . LEU A 1 92 ? -0.116 -6.395 -7.484 1 98.62 92 LEU A O 1
ATOM 714 N N . CYS A 1 93 ? -2.178 -6.207 -6.578 1 98.62 93 CYS A N 1
ATOM 715 C CA . CYS A 1 93 ? -2.826 -6.039 -7.875 1 98.62 93 CYS A CA 1
ATOM 716 C C . CYS A 1 93 ? -2.289 -4.809 -8.602 1 98.62 93 CYS A C 1
ATOM 718 O O . CYS A 1 93 ? -2.141 -4.82 -9.82 1 98.62 93 CYS A O 1
ATOM 720 N N . GLN A 1 94 ? -2.057 -3.787 -7.859 1 97.88 94 GLN A N 1
ATOM 721 C CA . GLN A 1 94 ? -1.53 -2.574 -8.477 1 97.88 94 GLN A CA 1
ATOM 722 C C . GLN A 1 94 ? -0.264 -2.867 -9.273 1 97.88 94 GLN A C 1
ATOM 724 O O . GLN A 1 94 ? -0.088 -2.348 -10.375 1 97.88 94 GLN A O 1
ATOM 729 N N . LEU A 1 95 ? 0.591 -3.695 -8.773 1 95.62 95 LEU A N 1
ATOM 730 C CA . LEU A 1 95 ? 1.852 -4.062 -9.406 1 95.62 95 LEU A CA 1
ATOM 731 C C . LEU A 1 95 ? 1.625 -5.094 -10.508 1 95.62 95 LEU A C 1
ATOM 733 O O . LEU A 1 95 ? 2.107 -4.926 -11.633 1 95.62 95 LEU A O 1
ATOM 737 N N . MET A 1 96 ? 0.866 -6.062 -10.203 1 96.81 96 MET A N 1
ATOM 738 C CA . MET A 1 96 ? 0.791 -7.254 -11.047 1 96.81 96 MET A CA 1
ATOM 739 C C . MET A 1 96 ? -0.079 -7 -12.273 1 96.81 96 MET A C 1
ATOM 741 O O . MET A 1 96 ? 0.211 -7.504 -13.359 1 96.81 96 MET A O 1
ATOM 745 N N . LEU A 1 97 ? -1.177 -6.273 -12.109 1 97.81 97 LEU A N 1
ATOM 746 C CA . LEU A 1 97 ? -2.041 -5.988 -13.25 1 97.81 97 LEU A CA 1
ATOM 747 C C . LEU A 1 97 ? -1.337 -5.078 -14.258 1 97.81 97 LEU A C 1
ATOM 749 O O . LEU A 1 97 ? -1.495 -5.242 -15.469 1 97.81 97 LEU A O 1
ATOM 753 N N . ALA A 1 98 ? -0.582 -4.109 -13.742 1 95.25 98 ALA A N 1
ATOM 754 C CA . ALA A 1 98 ? 0.202 -3.246 -14.617 1 95.25 98 ALA A CA 1
ATOM 755 C C . ALA A 1 98 ? 1.244 -4.051 -15.391 1 95.25 98 ALA A C 1
ATOM 757 O O . ALA A 1 98 ? 1.447 -3.828 -16.594 1 95.25 98 ALA A O 1
ATOM 758 N N . ASP A 1 99 ? 1.916 -4.906 -14.727 1 92.62 99 ASP A N 1
ATOM 759 C CA . ASP A 1 99 ? 2.916 -5.758 -15.367 1 92.62 99 ASP A CA 1
ATOM 760 C C . ASP A 1 99 ? 2.283 -6.645 -16.438 1 92.62 99 ASP A C 1
ATOM 762 O O . ASP A 1 99 ? 2.844 -6.812 -17.516 1 92.62 99 ASP A O 1
ATOM 766 N N . ALA A 1 100 ? 1.157 -7.234 -16.062 1 92.88 100 ALA A N 1
ATOM 767 C CA . ALA A 1 100 ? 0.438 -8.062 -17.016 1 92.88 100 ALA A CA 1
ATOM 768 C C . ALA A 1 100 ? 0.082 -7.258 -18.266 1 92.88 100 ALA A C 1
ATOM 770 O O . ALA A 1 100 ? 0.184 -7.766 -19.391 1 92.88 100 ALA A O 1
ATOM 771 N N . ALA A 1 101 ? -0.354 -6.047 -18.109 1 94.88 101 ALA A N 1
ATOM 772 C CA . ALA A 1 101 ? -0.667 -5.168 -19.234 1 94.88 101 ALA A CA 1
ATOM 773 C C . ALA A 1 101 ? 0.56 -4.941 -20.109 1 94.88 101 ALA A C 1
ATOM 775 O O . ALA A 1 101 ? 0.479 -5.035 -21.328 1 94.88 101 ALA A O 1
ATOM 776 N N . ARG A 1 102 ? 1.684 -4.656 -19.484 1 91 102 ARG A N 1
ATOM 777 C CA . ARG A 1 102 ? 2.924 -4.406 -20.219 1 91 102 ARG A CA 1
ATOM 778 C C . ARG A 1 102 ? 3.332 -5.625 -21.047 1 91 102 ARG A C 1
ATOM 780 O O . ARG A 1 102 ? 3.771 -5.488 -22.188 1 91 102 ARG A O 1
ATOM 787 N N . ILE A 1 103 ? 3.219 -6.75 -20.422 1 86.56 103 ILE A N 1
ATOM 788 C CA . ILE A 1 103 ? 3.572 -7.992 -21.094 1 86.56 103 ILE A CA 1
ATOM 789 C C . ILE A 1 103 ? 2.674 -8.188 -22.312 1 86.56 103 ILE A C 1
ATOM 791 O O . ILE A 1 103 ? 3.154 -8.516 -23.406 1 86.56 103 ILE A O 1
ATOM 795 N N . GLN A 1 104 ? 1.391 -7.977 -22.156 1 89.06 104 GLN A N 1
ATOM 796 C CA . GLN A 1 104 ? 0.452 -8.094 -23.266 1 89.06 104 GLN A CA 1
ATOM 797 C C . GLN A 1 104 ? 0.795 -7.113 -24.375 1 89.06 104 GLN A C 1
ATOM 799 O O . GLN A 1 104 ? 0.759 -7.473 -25.562 1 89.06 104 GLN A O 1
ATOM 804 N N . GLU A 1 105 ? 1.095 -5.934 -24 1 90.94 105 GLU A N 1
ATOM 805 C CA . GLU A 1 105 ? 1.44 -4.902 -24.969 1 90.94 105 GLU A CA 1
ATOM 806 C C . GLU A 1 105 ? 2.691 -5.285 -25.766 1 90.94 105 GLU A C 1
ATOM 808 O O . GLU A 1 105 ? 2.729 -5.145 -26.984 1 90.94 105 GLU A O 1
ATOM 813 N N . HIS A 1 106 ? 3.68 -5.75 -25.094 1 87.19 106 HIS A N 1
ATOM 814 C CA . HIS A 1 106 ? 4.922 -6.172 -25.734 1 87.19 106 HIS A CA 1
ATOM 815 C C . HIS A 1 106 ? 4.691 -7.355 -26.672 1 87.19 106 HIS A C 1
ATOM 817 O O . HIS A 1 106 ? 5.211 -7.379 -27.781 1 87.19 106 HIS A O 1
ATOM 823 N N . ASP A 1 107 ? 3.928 -8.312 -26.188 1 84.12 107 ASP A N 1
ATOM 824 C CA . ASP A 1 107 ? 3.625 -9.492 -27 1 84.12 107 ASP A CA 1
ATOM 825 C C . ASP A 1 107 ? 2.893 -9.102 -28.281 1 84.12 107 ASP A C 1
ATOM 827 O O . ASP A 1 107 ? 3.238 -9.578 -29.375 1 84.12 107 ASP A O 1
ATOM 831 N N . CYS A 1 108 ? 1.912 -8.312 -28.141 1 89.69 108 CYS A N 1
ATOM 832 C CA . CYS A 1 108 ? 1.144 -7.859 -29.297 1 89.69 108 CYS A CA 1
ATOM 833 C C . CYS A 1 108 ? 2.031 -7.109 -30.281 1 89.69 108 CYS A C 1
ATOM 835 O O . CYS A 1 108 ? 1.953 -7.34 -31.5 1 89.69 108 CYS A O 1
ATOM 837 N N . ALA A 1 109 ? 2.844 -6.23 -29.781 1 90.94 109 ALA A N 1
ATOM 838 C CA . ALA A 1 109 ? 3.758 -5.48 -30.641 1 90.94 109 ALA A CA 1
ATOM 839 C C . ALA A 1 109 ? 4.691 -6.414 -31.406 1 90.94 109 ALA A C 1
ATOM 841 O O . ALA A 1 109 ? 4.965 -6.207 -32.594 1 90.94 109 ALA A O 1
ATOM 842 N N . PHE A 1 110 ? 5.199 -7.379 -30.766 1 87.75 110 PHE A N 1
ATOM 843 C CA . PHE A 1 110 ? 6.102 -8.352 -31.359 1 87.75 110 PHE A CA 1
ATOM 844 C C . PHE A 1 110 ? 5.398 -9.133 -32.469 1 87.75 110 PHE A C 1
ATOM 846 O O . PHE A 1 110 ? 5.938 -9.281 -33.562 1 87.75 110 PHE A O 1
ATOM 853 N N . ILE A 1 111 ? 4.23 -9.594 -32.156 1 87.56 111 ILE A N 1
ATOM 854 C CA . ILE A 1 111 ? 3.455 -10.375 -33.125 1 87.56 111 ILE A CA 1
ATOM 855 C C . ILE A 1 111 ? 3.162 -9.531 -34.375 1 87.56 111 ILE A C 1
ATOM 857 O O . ILE A 1 111 ? 3.307 -10 -35.5 1 87.56 111 ILE A O 1
ATOM 861 N N . ASN A 1 112 ? 2.721 -8.32 -34.094 1 92.56 112 ASN A N 1
ATOM 862 C CA . ASN A 1 112 ? 2.42 -7.414 -35.188 1 92.56 112 ASN A CA 1
ATOM 863 C C . ASN A 1 112 ? 3.656 -7.148 -36.062 1 92.56 112 ASN A C 1
ATOM 865 O O . ASN A 1 112 ? 3.57 -7.109 -37.281 1 92.56 112 ASN A O 1
ATOM 869 N N . LYS A 1 113 ? 4.77 -6.953 -35.438 1 92.44 113 LYS A N 1
ATOM 870 C CA . LYS A 1 113 ? 6.027 -6.742 -36.156 1 92.44 113 LYS A CA 1
ATOM 871 C C . LYS A 1 113 ? 6.406 -7.969 -36.969 1 92.44 113 LYS A C 1
ATOM 873 O O . LYS A 1 113 ? 6.836 -7.844 -38.125 1 92.44 113 LYS A O 1
ATOM 878 N N . MET A 1 114 ? 6.305 -9.094 -36.406 1 90 114 MET A N 1
ATOM 879 C CA . MET A 1 114 ? 6.633 -10.344 -37.094 1 90 114 MET A CA 1
ATOM 880 C C . MET A 1 114 ? 5.695 -10.586 -38.25 1 90 114 MET A C 1
ATOM 882 O O . MET A 1 114 ? 6.125 -11.047 -39.312 1 90 114 MET A O 1
ATOM 886 N N . ASN A 1 115 ? 4.441 -10.391 -38.031 1 91.19 115 ASN A N 1
ATOM 887 C CA . ASN A 1 115 ? 3.469 -10.531 -39.094 1 91.19 115 ASN A CA 1
ATOM 888 C C . ASN A 1 115 ? 3.807 -9.633 -40.281 1 91.19 115 ASN A C 1
ATOM 890 O O . ASN A 1 115 ? 3.74 -10.062 -41.438 1 91.19 115 ASN A O 1
ATOM 894 N N . LYS A 1 116 ? 4.152 -8.445 -40 1 92.12 116 LYS A N 1
ATOM 895 C CA . LYS A 1 116 ? 4.531 -7.504 -41.031 1 92.12 116 LYS A CA 1
ATOM 896 C C . LYS A 1 116 ? 5.781 -7.98 -41.781 1 92.12 116 LYS A C 1
ATOM 898 O O . LYS A 1 116 ? 5.863 -7.879 -43 1 92.12 116 LYS A O 1
ATOM 903 N N . ARG A 1 117 ? 6.699 -8.523 -41.094 1 92.94 117 ARG A N 1
ATOM 904 C CA . ARG A 1 117 ? 7.945 -9.008 -41.688 1 92.94 117 ARG A CA 1
ATOM 905 C C . ARG A 1 117 ? 7.699 -10.219 -42.562 1 92.94 117 ARG A C 1
ATOM 907 O O . ARG A 1 117 ? 8.359 -10.391 -43.594 1 92.94 117 ARG A O 1
ATOM 914 N N . ARG A 1 118 ? 6.746 -11.016 -42.156 1 91.5 118 ARG A N 1
ATOM 915 C CA . ARG A 1 118 ? 6.453 -12.258 -42.875 1 91.5 118 ARG A CA 1
ATOM 916 C C . ARG A 1 118 ? 5.449 -12.016 -44 1 91.5 118 ARG A C 1
ATOM 918 O O . ARG A 1 118 ? 5.125 -12.93 -44.75 1 91.5 118 ARG A O 1
ATOM 925 N N . GLY A 1 119 ? 4.934 -10.852 -44.094 1 90 119 GLY A N 1
ATOM 926 C CA . GLY A 1 119 ? 3.986 -10.5 -45.125 1 90 119 GLY A CA 1
ATOM 927 C C . GLY A 1 119 ? 2.584 -11.016 -44.875 1 90 119 GLY A C 1
ATOM 928 O O . GLY A 1 119 ? 1.823 -11.273 -45.812 1 90 119 GLY A O 1
ATOM 929 N N . ILE A 1 120 ? 2.369 -11.359 -43.688 1 87.88 120 ILE A N 1
ATOM 930 C CA . ILE A 1 120 ? 1.038 -11.812 -43.281 1 87.88 120 ILE A CA 1
ATOM 931 C C . ILE A 1 120 ? 0.104 -10.609 -43.156 1 87.88 120 ILE A C 1
ATOM 933 O O . ILE A 1 120 ? 0.401 -9.656 -42.438 1 87.88 120 ILE A O 1
ATOM 937 N N . HIS A 1 121 ? -0.937 -10.594 -43.969 1 86.12 121 HIS A N 1
ATOM 938 C CA . HIS A 1 121 ? -1.861 -9.469 -44 1 86.12 121 HIS A CA 1
ATOM 939 C C . HIS A 1 121 ? -3.051 -9.703 -43.094 1 86.12 121 HIS A C 1
ATOM 941 O O . HIS A 1 121 ? -4.188 -9.82 -43.531 1 86.12 121 HIS A O 1
ATOM 947 N N . GLN A 1 122 ? -2.859 -9.977 -41.875 1 85.44 122 GLN A N 1
ATOM 948 C CA . GLN A 1 122 ? -3.896 -10.086 -40.844 1 85.44 122 GLN A CA 1
ATOM 949 C C . GLN A 1 122 ? -3.979 -8.812 -40 1 85.44 122 GLN A C 1
ATOM 951 O O . GLN A 1 122 ? -3.01 -8.055 -39.906 1 85.44 122 GLN A O 1
ATOM 956 N N . PRO A 1 123 ? -5.184 -8.555 -39.594 1 87.75 123 PRO A N 1
ATOM 957 C CA . PRO A 1 123 ? -5.301 -7.383 -38.719 1 87.75 123 PRO A CA 1
ATOM 958 C C . PRO A 1 123 ? -4.379 -7.457 -37.5 1 87.75 123 PRO A C 1
ATOM 960 O O . PRO A 1 123 ? -4.133 -8.547 -36.969 1 87.75 123 PRO A O 1
ATOM 963 N N . ASP A 1 124 ? -3.877 -6.324 -37.062 1 89.5 124 ASP A N 1
ATOM 964 C CA . ASP A 1 124 ? -3.027 -6.246 -35.875 1 89.5 124 ASP A CA 1
ATOM 965 C C . ASP A 1 124 ? -3.752 -6.781 -34.625 1 89.5 124 ASP A C 1
ATOM 967 O O . ASP A 1 124 ? -4.98 -6.688 -34.562 1 89.5 124 ASP A O 1
ATOM 971 N N . VAL A 1 125 ? -2.969 -7.375 -33.844 1 88.25 125 VAL A N 1
ATOM 972 C CA . VAL A 1 125 ? -3.496 -7.82 -32.531 1 88.25 125 VAL A CA 1
ATOM 973 C C . VAL A 1 125 ? -3.264 -6.742 -31.484 1 88.25 125 VAL A C 1
ATOM 975 O O . VAL A 1 125 ? -2.293 -5.988 -31.562 1 88.25 125 VAL A O 1
ATOM 978 N N . TYR A 1 126 ? -4.23 -6.582 -30.547 1 90.69 126 TYR A N 1
ATOM 979 C CA . TYR A 1 126 ? -4.141 -5.59 -29.484 1 90.69 126 TYR A CA 1
ATOM 980 C C . TYR A 1 126 ? -4.312 -6.242 -28.109 1 90.69 126 TYR A C 1
ATOM 982 O O . TYR A 1 126 ? -4.969 -7.281 -28 1 90.69 126 TYR A O 1
ATOM 990 N N . PRO A 1 127 ? -3.68 -5.652 -27.156 1 92.94 127 PRO A N 1
ATOM 991 C CA . PRO A 1 127 ? -3.893 -6.172 -25.812 1 92.94 127 PRO A CA 1
ATOM 992 C C . PRO A 1 127 ? -5.336 -6.016 -25.328 1 92.94 127 PRO A C 1
ATOM 994 O O . PRO A 1 127 ? -6.059 -5.145 -25.828 1 92.94 127 PRO A O 1
ATOM 997 N N . THR A 1 128 ? -5.715 -6.871 -24.406 1 93.62 128 THR A N 1
ATOM 998 C CA . THR A 1 128 ? -7.066 -6.793 -23.875 1 93.62 128 THR A CA 1
ATOM 999 C C . THR A 1 128 ? -7.254 -5.512 -23.062 1 93.62 128 THR A C 1
ATOM 1001 O O . THR A 1 128 ? -8.352 -4.953 -23.016 1 93.62 128 THR A O 1
ATOM 1004 N N . TYR A 1 129 ? -6.203 -5.027 -22.438 1 96.31 129 TYR A N 1
ATOM 1005 C CA . TYR A 1 129 ? -6.23 -3.77 -21.703 1 96.31 129 TYR A CA 1
ATOM 1006 C C . TYR A 1 129 ? -4.836 -3.16 -21.609 1 96.31 129 TYR A C 1
ATOM 1008 O O . TYR A 1 129 ? -3.834 -3.857 -21.781 1 96.31 129 TYR A O 1
ATOM 1016 N N . SER A 1 130 ? -4.766 -1.905 -21.375 1 95.44 130 SER A N 1
ATOM 1017 C CA . SER A 1 130 ? -3.52 -1.156 -21.266 1 95.44 130 SER A CA 1
ATOM 1018 C C . SER A 1 130 ? -3.109 -0.987 -19.812 1 95.44 130 SER A C 1
ATOM 1020 O O . SER A 1 130 ? -3.863 -1.349 -18.906 1 95.44 130 SER A O 1
ATOM 1022 N N . GLU A 1 131 ? -1.902 -0.504 -19.625 1 94.88 131 GLU A N 1
ATOM 1023 C CA . GLU A 1 131 ? -1.451 -0.161 -18.281 1 94.88 131 GLU A CA 1
ATOM 1024 C C . GLU A 1 131 ? -2.371 0.872 -17.641 1 94.88 131 GLU A C 1
ATOM 1026 O O . GLU A 1 131 ? -2.615 0.827 -16.438 1 94.88 131 GLU A O 1
ATOM 1031 N N . GLN A 1 132 ? -2.836 1.794 -18.391 1 95.44 132 GLN A N 1
ATOM 1032 C CA . GLN A 1 132 ? -3.754 2.807 -17.891 1 95.44 132 GLN A CA 1
ATOM 1033 C C . GLN A 1 132 ? -5.078 2.182 -17.453 1 95.44 132 GLN A C 1
ATOM 1035 O O . GLN A 1 132 ? -5.676 2.605 -16.453 1 95.44 132 GLN A O 1
ATOM 1040 N N . ASP A 1 133 ? -5.512 1.172 -18.234 1 97.62 133 ASP A N 1
ATOM 1041 C CA . ASP A 1 133 ? -6.711 0.438 -17.844 1 97.62 133 ASP A CA 1
ATOM 1042 C C . ASP A 1 133 ? -6.508 -0.267 -16.5 1 97.62 133 ASP A C 1
ATOM 1044 O O . ASP A 1 133 ? -7.41 -0.29 -15.656 1 97.62 133 ASP A O 1
ATOM 1048 N N . ALA A 1 134 ? -5.312 -0.867 -16.391 1 97.69 134 ALA A N 1
ATOM 1049 C CA . ALA A 1 134 ? -4.973 -1.539 -15.133 1 97.69 134 ALA A CA 1
ATOM 1050 C C . ALA A 1 134 ? -5.023 -0.568 -13.961 1 97.69 134 ALA A C 1
ATOM 1052 O O . ALA A 1 134 ? -5.555 -0.896 -12.898 1 97.69 134 ALA A O 1
ATOM 1053 N N . GLU A 1 135 ? -4.496 0.612 -14.141 1 96.62 135 GLU A N 1
ATOM 1054 C CA . GLU A 1 135 ? -4.523 1.622 -13.086 1 96.62 135 GLU A CA 1
ATOM 1055 C C . GLU A 1 135 ? -5.949 2.078 -12.797 1 96.62 135 GLU A C 1
ATOM 1057 O O . GLU A 1 135 ? -6.328 2.248 -11.641 1 96.62 135 GLU A O 1
ATOM 1062 N N . ARG A 1 136 ? -6.77 2.291 -13.773 1 96.81 136 ARG A N 1
ATOM 1063 C CA . ARG A 1 136 ? -8.125 2.814 -13.641 1 96.81 136 ARG A CA 1
ATOM 1064 C C . ARG A 1 136 ? -8.992 1.876 -12.812 1 96.81 136 ARG A C 1
ATOM 1066 O O . ARG A 1 136 ? -9.82 2.326 -12.016 1 96.81 136 ARG A O 1
ATOM 1073 N N . CYS A 1 137 ? -8.805 0.613 -13.031 1 98.31 137 CYS A N 1
ATOM 1074 C CA . CYS A 1 137 ? -9.664 -0.326 -12.32 1 98.31 137 CYS A CA 1
ATOM 1075 C C . CYS A 1 137 ? -9.367 -0.318 -10.828 1 98.31 137 CYS A C 1
ATOM 1077 O O . CYS A 1 137 ? -10.227 -0.659 -10.016 1 98.31 137 CYS A O 1
ATOM 1079 N N . MET A 1 138 ? -8.125 0.1 -10.438 1 98.31 138 MET A N 1
ATOM 1080 C CA . MET A 1 138 ? -7.727 0.127 -9.031 1 98.31 138 MET A CA 1
ATOM 1081 C C . MET A 1 138 ? -8.586 1.109 -8.242 1 98.31 138 MET A C 1
ATOM 1083 O O . MET A 1 138 ? -8.734 0.97 -7.027 1 98.31 138 MET A O 1
ATOM 1087 N N . ARG A 1 139 ? -9.172 2.053 -8.906 1 97.81 139 ARG A N 1
ATOM 1088 C CA . ARG A 1 139 ? -9.961 3.107 -8.273 1 97.81 139 ARG A CA 1
ATOM 1089 C C . ARG A 1 139 ? -11.312 2.574 -7.805 1 97.81 139 ARG A C 1
ATOM 1091 O O . ARG A 1 139 ? -12 3.227 -7.023 1 97.81 139 ARG A O 1
ATOM 1098 N N . GLN A 1 140 ? -11.688 1.367 -8.234 1 98.38 140 GLN A N 1
ATOM 1099 C CA . GLN A 1 140 ? -12.992 0.805 -7.918 1 98.38 140 GLN A CA 1
ATOM 1100 C C . GLN A 1 140 ? -12.906 -0.178 -6.754 1 98.38 140 GLN A C 1
ATOM 1102 O O . GLN A 1 140 ? -13.914 -0.76 -6.348 1 98.38 140 GLN A O 1
ATOM 1107 N N . PHE A 1 141 ? -11.734 -0.368 -6.199 1 98.69 141 PHE A N 1
ATOM 1108 C CA . PHE A 1 141 ? -11.555 -1.312 -5.105 1 98.69 141 PHE A CA 1
ATOM 1109 C C . PHE A 1 141 ? -12.156 -0.767 -3.814 1 98.69 141 PHE A C 1
ATOM 1111 O O . PHE A 1 141 ? -12.266 0.448 -3.641 1 98.69 141 PHE A O 1
ATOM 1118 N N . VAL A 1 142 ? -12.602 -1.554 -2.959 1 98.62 142 VAL A N 1
ATOM 1119 C CA . VAL A 1 142 ? -12.914 -1.358 -1.548 1 98.62 142 VAL A CA 1
ATOM 1120 C C . VAL A 1 142 ? -12.18 -2.395 -0.704 1 98.62 142 VAL A C 1
ATOM 1122 O O . VAL A 1 142 ? -12.391 -3.6 -0.861 1 98.62 142 VAL A O 1
ATOM 1125 N N . ASN A 1 143 ? -11.281 -1.927 0.162 1 98.69 143 ASN A N 1
ATOM 1126 C CA . ASN A 1 143 ? -10.445 -2.854 0.92 1 98.69 143 ASN A CA 1
ATOM 1127 C C . ASN A 1 143 ? -10.93 -2.986 2.363 1 98.69 143 ASN A C 1
ATOM 1129 O O . ASN A 1 143 ? -11.281 -1.99 2.998 1 98.69 143 ASN A O 1
ATOM 1133 N N . ILE A 1 144 ? -10.992 -4.203 2.84 1 97.94 144 ILE A N 1
ATOM 1134 C CA . ILE A 1 144 ? -11.406 -4.465 4.215 1 97.94 144 ILE A CA 1
ATOM 1135 C C . ILE A 1 144 ? -10.477 -5.5 4.844 1 97.94 144 ILE A C 1
ATOM 1137 O O . ILE A 1 144 ? -9.852 -6.293 4.133 1 97.94 144 ILE A O 1
ATOM 1141 N N . GLY A 1 145 ? -10.305 -5.426 6.152 1 97.69 145 GLY A N 1
ATOM 1142 C CA . GLY A 1 145 ? -9.477 -6.383 6.863 1 97.69 145 GLY A CA 1
ATOM 1143 C C . GLY A 1 145 ? -10.141 -7.734 7.039 1 97.69 145 GLY A C 1
ATOM 1144 O O . GLY A 1 145 ? -11.328 -7.887 6.762 1 97.69 145 GLY A O 1
ATOM 1145 N N . TYR A 1 146 ? -9.305 -8.703 7.426 1 98.31 146 TYR A N 1
ATOM 1146 C CA . TYR A 1 146 ? -9.836 -10.023 7.77 1 98.31 146 TYR A CA 1
ATOM 1147 C C . TYR A 1 146 ? -10.812 -9.93 8.93 1 98.31 146 TYR A C 1
ATOM 1149 O O . TYR A 1 146 ? -10.719 -9.023 9.766 1 98.31 146 TYR A O 1
ATOM 1157 N N . ASP A 1 147 ? -11.734 -10.781 8.953 1 97.62 147 ASP A N 1
ATOM 1158 C CA . ASP A 1 147 ? -12.648 -10.992 10.07 1 97.62 147 ASP A CA 1
ATOM 1159 C C . ASP A 1 147 ? -13.508 -9.75 10.32 1 97.62 147 ASP A C 1
ATOM 1161 O O . ASP A 1 147 ? -13.875 -9.461 11.461 1 97.62 147 ASP A O 1
ATOM 1165 N N . ARG A 1 148 ? -13.734 -8.984 9.305 1 97.25 148 ARG A N 1
ATOM 1166 C CA . ARG A 1 148 ? -14.578 -7.797 9.414 1 97.25 148 ARG A CA 1
ATOM 1167 C C . ARG A 1 148 ? -15.719 -7.836 8.398 1 97.25 148 ARG A C 1
ATOM 1169 O O . ARG A 1 148 ? -15.477 -7.801 7.188 1 97.25 148 ARG A O 1
ATOM 1176 N N . PRO A 1 149 ? -16.922 -7.895 8.859 1 97.5 149 PRO A N 1
ATOM 1177 C CA . PRO A 1 149 ? -18.062 -7.984 7.945 1 97.5 149 PRO A CA 1
ATOM 1178 C C . PRO A 1 149 ? -18.406 -6.645 7.293 1 97.5 149 PRO A C 1
ATOM 1180 O O . PRO A 1 149 ? -18.281 -5.598 7.93 1 97.5 149 PRO A O 1
ATOM 1183 N N . ILE A 1 150 ? -18.828 -6.664 6.055 1 97.31 150 ILE A N 1
ATOM 1184 C CA . ILE A 1 150 ? -19.297 -5.473 5.348 1 97.31 150 ILE A CA 1
ATOM 1185 C C . ILE A 1 150 ? -20.406 -5.848 4.371 1 97.31 150 ILE A C 1
ATOM 1187 O O . ILE A 1 150 ? -20.344 -6.902 3.734 1 97.31 150 ILE A O 1
ATOM 1191 N N . PRO A 1 151 ? -21.406 -5.059 4.262 1 96.5 151 PRO A N 1
ATOM 1192 C CA . PRO A 1 151 ? -22.406 -5.316 3.23 1 96.5 151 PRO A CA 1
ATOM 1193 C C . PRO A 1 151 ? -21.891 -5.059 1.819 1 96.5 151 PRO A C 1
ATOM 1195 O O . PRO A 1 151 ? -21.172 -4.078 1.59 1 96.5 151 PRO A O 1
ATOM 1198 N N . VAL A 1 152 ? -22.219 -5.91 0.889 1 96.94 152 VAL A N 1
ATOM 1199 C CA . VAL A 1 152 ? -21.734 -5.746 -0.482 1 96.94 152 VAL A CA 1
ATOM 1200 C C . VAL A 1 152 ? -22.922 -5.422 -1.399 1 96.94 152 VAL A C 1
ATOM 1202 O O . VAL A 1 152 ? -22.812 -4.551 -2.266 1 96.94 152 VAL A O 1
ATOM 1205 N N . VAL A 1 153 ? -23.984 -6.145 -1.314 1 96.81 153 VAL A N 1
ATOM 1206 C CA . VAL A 1 153 ? -25.281 -5.918 -1.952 1 96.81 153 VAL A CA 1
ATOM 1207 C C . VAL A 1 153 ? -26.406 -6.203 -0.96 1 96.81 153 VAL A C 1
ATOM 1209 O O . VAL A 1 153 ? -26.156 -6.758 0.116 1 96.81 153 VAL A O 1
ATOM 1212 N N . PRO A 1 154 ? -27.594 -5.738 -1.289 1 95.31 154 PRO A N 1
ATOM 1213 C CA . PRO A 1 154 ? -28.688 -5.953 -0.333 1 95.31 154 PRO A CA 1
ATOM 1214 C C . PRO A 1 154 ? -28.828 -7.418 0.075 1 95.31 154 PRO A C 1
ATOM 1216 O O . PRO A 1 154 ? -28.938 -8.297 -0.786 1 95.31 154 PRO A O 1
ATOM 1219 N N . GLY A 1 155 ? -28.719 -7.668 1.355 1 97.06 155 GLY A N 1
ATOM 1220 C CA . GLY A 1 155 ? -28.938 -8.992 1.897 1 97.06 155 GLY A CA 1
ATOM 1221 C C . GLY A 1 155 ? -27.703 -9.867 1.894 1 97.06 155 GLY A C 1
ATOM 1222 O O . GLY A 1 155 ? -27.75 -11.039 2.264 1 97.06 155 GLY A O 1
ATOM 1223 N N . VAL A 1 156 ? -26.578 -9.336 1.482 1 98.38 156 VAL A N 1
ATOM 1224 C CA . VAL A 1 156 ? -25.359 -10.133 1.414 1 98.38 156 VAL A CA 1
ATOM 1225 C C . VAL A 1 156 ? -24.234 -9.422 2.154 1 98.38 156 VAL A C 1
ATOM 1227 O O . VAL A 1 156 ? -23.875 -8.289 1.81 1 98.38 156 VAL A O 1
ATOM 1230 N N . THR A 1 157 ? -23.672 -10.07 3.178 1 98.5 157 THR A N 1
ATOM 1231 C CA . THR A 1 157 ? -22.562 -9.539 3.967 1 98.5 157 THR A CA 1
ATOM 1232 C C . THR A 1 157 ? -21.281 -10.344 3.713 1 98.5 157 THR A C 1
ATOM 1234 O O . THR A 1 157 ? -21.297 -11.578 3.764 1 98.5 157 THR A O 1
ATOM 1237 N N . LEU A 1 158 ? -20.219 -9.664 3.4 1 98.75 158 LEU A N 1
ATOM 1238 C CA . LEU A 1 158 ? -18.922 -10.266 3.094 1 98.75 158 LEU A CA 1
ATOM 1239 C C . LEU A 1 158 ? -18 -10.242 4.312 1 98.75 158 LEU A C 1
ATOM 1241 O O . LEU A 1 158 ? -17.938 -9.234 5.023 1 98.75 158 LEU A O 1
ATOM 1245 N N . THR A 1 159 ? -17.375 -11.344 4.582 1 98.81 159 THR A N 1
ATOM 1246 C CA . THR A 1 159 ? -16.25 -11.422 5.5 1 98.81 159 THR A CA 1
ATOM 1247 C C . THR A 1 159 ? -15.086 -12.188 4.871 1 98.81 159 THR A C 1
ATOM 1249 O O . THR A 1 159 ? -15.266 -13.281 4.34 1 98.81 159 THR A O 1
ATOM 1252 N N . PHE A 1 160 ? -13.891 -11.594 4.926 1 98.88 160 PHE A N 1
ATOM 1253 C CA . PHE A 1 160 ? -12.695 -12.297 4.477 1 98.88 160 PHE A CA 1
ATOM 1254 C C . PHE A 1 160 ? -12.07 -13.086 5.617 1 98.88 160 PHE A C 1
ATOM 1256 O O . PHE A 1 160 ? -11.969 -12.586 6.742 1 98.88 160 PHE A O 1
ATOM 1263 N N . TYR A 1 161 ? -11.703 -14.281 5.301 1 98.81 161 TYR A N 1
ATOM 1264 C CA . TYR A 1 161 ? -10.875 -15.094 6.184 1 98.81 161 TYR A CA 1
ATOM 1265 C C . TYR A 1 161 ? -9.555 -15.453 5.516 1 98.81 161 TYR A C 1
ATOM 1267 O O . TYR A 1 161 ? -9.508 -15.68 4.305 1 98.81 161 TYR A O 1
ATOM 1275 N N . ASP A 1 162 ? -8.523 -15.516 6.27 1 98.62 162 ASP A N 1
ATOM 1276 C CA . ASP A 1 162 ? -7.188 -15.758 5.723 1 98.62 162 ASP A CA 1
ATOM 1277 C C . ASP A 1 162 ? -7.113 -17.125 5.051 1 98.62 162 ASP A C 1
ATOM 1279 O O . ASP A 1 162 ? -7.457 -18.141 5.656 1 98.62 162 ASP A O 1
ATOM 1283 N N . ALA A 1 163 ? -6.668 -17.172 3.801 1 98.5 163 ALA A N 1
ATOM 1284 C CA . ALA A 1 163 ? -6.555 -18.422 3.045 1 98.5 163 ALA A CA 1
ATOM 1285 C C . ALA A 1 163 ? -5.148 -19 3.146 1 98.5 163 ALA A C 1
ATOM 1287 O O . ALA A 1 163 ? -4.914 -20.141 2.75 1 98.5 163 ALA A O 1
ATOM 1288 N N . GLY A 1 164 ? -4.195 -18.188 3.629 1 97 164 GLY A N 1
ATOM 1289 C CA . GLY A 1 164 ? -2.832 -18.641 3.852 1 97 164 GLY A CA 1
ATOM 1290 C C . GLY A 1 164 ? -2.104 -18.984 2.568 1 97 164 GLY A C 1
ATOM 1291 O O . GLY A 1 164 ? -1.181 -19.812 2.576 1 97 164 GLY A O 1
ATOM 1292 N N . HIS A 1 165 ? -2.469 -18.406 1.456 1 96.38 165 HIS A N 1
ATOM 1293 C CA . HIS A 1 165 ? -1.947 -18.797 0.149 1 96.38 165 HIS A CA 1
ATOM 1294 C C . HIS A 1 165 ? -0.856 -17.828 -0.312 1 96.38 165 HIS A C 1
ATOM 1296 O O . HIS A 1 165 ? 0.294 -18.234 -0.497 1 96.38 165 HIS A O 1
ATOM 1302 N N . ILE A 1 166 ? -1.14 -16.656 -0.497 1 96.38 1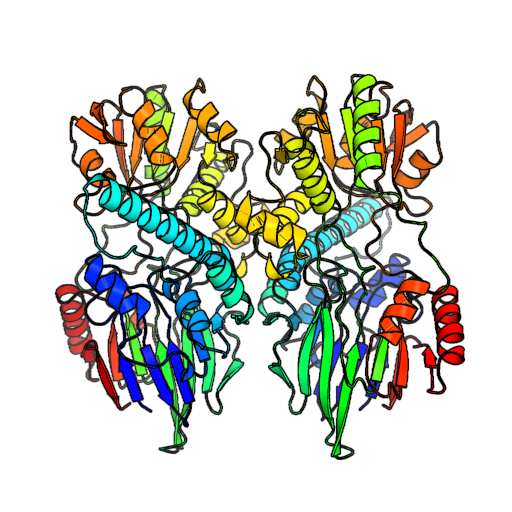66 ILE A N 1
ATOM 1303 C CA . ILE A 1 166 ? -0.192 -15.57 -0.738 1 96.38 166 ILE A CA 1
ATOM 1304 C C . ILE A 1 166 ? -0.552 -14.367 0.13 1 96.38 166 ILE A C 1
ATOM 1306 O O . ILE A 1 166 ? -1.588 -14.359 0.798 1 96.38 166 ILE A O 1
ATOM 1310 N N . LEU A 1 167 ? 0.293 -13.414 0.124 1 97.94 167 LEU A N 1
ATOM 1311 C CA . LEU A 1 167 ? 0.033 -12.211 0.903 1 97.94 167 LEU A CA 1
ATOM 1312 C C . LEU A 1 167 ? -1.346 -11.641 0.581 1 97.94 167 LEU A C 1
ATOM 1314 O O . LEU A 1 167 ? -1.631 -11.312 -0.573 1 97.94 167 LEU A O 1
ATOM 1318 N N . GLY A 1 168 ? -2.225 -11.555 1.567 1 98.31 168 GLY A N 1
ATOM 1319 C CA . GLY A 1 168 ? -3.533 -10.945 1.402 1 98.31 168 GLY A CA 1
ATOM 1320 C C . GLY A 1 168 ? -4.586 -11.914 0.892 1 98.31 168 GLY A C 1
ATOM 1321 O O . GLY A 1 168 ? -5.762 -11.555 0.779 1 98.31 168 GLY A O 1
ATOM 1322 N N . ALA A 1 169 ? -4.188 -13.164 0.587 1 98.69 169 ALA A N 1
ATOM 1323 C CA . ALA A 1 169 ? -5.156 -14.133 0.084 1 98.69 169 ALA A CA 1
ATOM 1324 C C . ALA A 1 169 ? -6.262 -14.391 1.106 1 98.69 169 ALA A C 1
ATOM 1326 O O . ALA A 1 169 ? -5.996 -14.461 2.309 1 98.69 169 ALA A O 1
ATOM 1327 N N . ALA A 1 170 ? -7.457 -14.562 0.593 1 98.81 170 ALA A N 1
ATOM 1328 C CA . ALA A 1 170 ? -8.586 -14.672 1.511 1 98.81 170 ALA A CA 1
ATOM 1329 C C . ALA A 1 170 ? -9.594 -15.703 1.026 1 98.81 170 ALA A C 1
ATOM 1331 O O . ALA A 1 170 ? -9.773 -15.891 -0.179 1 98.81 170 ALA A O 1
ATOM 1332 N N . GLN A 1 171 ? -10.148 -16.406 1.982 1 98.88 171 GLN A N 1
ATOM 1333 C CA . GLN A 1 171 ? -11.422 -17.078 1.762 1 98.88 171 GLN A CA 1
ATOM 1334 C C . GLN A 1 171 ? -12.586 -16.078 1.766 1 98.88 171 GLN A C 1
ATOM 1336 O O . GLN A 1 171 ? -12.633 -15.188 2.609 1 98.88 171 GLN A O 1
ATOM 1341 N N . VAL A 1 172 ? -13.453 -16.219 0.783 1 98.88 172 VAL A N 1
ATOM 1342 C CA . VAL A 1 172 ? -14.578 -15.305 0.631 1 98.88 172 VAL A CA 1
ATOM 1343 C C . VAL A 1 172 ? -15.828 -15.906 1.271 1 98.88 172 VAL A C 1
ATOM 1345 O O . VAL A 1 172 ? -16.422 -16.844 0.73 1 98.88 172 VAL A O 1
ATOM 1348 N N . CYS A 1 173 ? -16.234 -15.328 2.389 1 98.94 173 CYS A N 1
ATOM 1349 C CA . CYS A 1 173 ? -17.406 -15.797 3.1 1 98.94 173 CYS A CA 1
ATOM 1350 C C . CYS A 1 173 ? -18.578 -14.82 2.938 1 98.94 173 CYS A C 1
ATOM 1352 O O . CYS A 1 173 ? -18.469 -13.656 3.32 1 98.94 173 CYS A O 1
ATOM 1354 N N . LEU A 1 174 ? -19.641 -15.258 2.363 1 98.88 174 LEU A N 1
ATOM 1355 C CA . LEU A 1 174 ? -20.844 -14.445 2.172 1 98.88 174 LEU A CA 1
ATOM 1356 C C . LEU A 1 174 ? -21.984 -14.945 3.053 1 98.88 174 LEU A C 1
ATOM 1358 O O . LEU A 1 174 ? -22.422 -16.094 2.92 1 98.88 174 LEU A O 1
ATOM 1362 N N . ASP A 1 175 ? -22.375 -14.164 4.035 1 98.81 175 ASP A N 1
ATOM 1363 C CA . ASP A 1 175 ? -23.641 -14.398 4.746 1 98.81 175 ASP A CA 1
ATOM 1364 C C . ASP A 1 175 ? -24.828 -13.836 3.971 1 98.81 175 ASP A C 1
ATOM 1366 O O . ASP A 1 175 ? -24.922 -12.625 3.77 1 98.81 175 ASP A O 1
ATOM 1370 N N . ILE A 1 176 ? -25.703 -14.695 3.52 1 98.44 176 ILE A N 1
ATOM 1371 C CA . ILE A 1 176 ? -26.75 -14.328 2.559 1 98.44 176 ILE A CA 1
ATOM 1372 C C . ILE A 1 176 ? -28.125 -14.5 3.201 1 98.44 176 ILE A C 1
ATOM 1374 O O . ILE A 1 176 ? -28.453 -15.578 3.699 1 98.44 176 ILE A O 1
ATOM 1378 N N . GLU A 1 177 ? -28.828 -13.43 3.271 1 97.88 177 GLU A N 1
ATOM 1379 C CA . GLU A 1 177 ? -30.266 -13.508 3.494 1 97.88 177 GLU A CA 1
ATOM 1380 C C . GLU A 1 177 ? -31.031 -13.641 2.176 1 97.88 177 GLU A C 1
ATOM 1382 O O . GLU A 1 177 ? -31.375 -12.633 1.55 1 97.88 177 GLU A O 1
ATOM 1387 N N . ASP A 1 178 ? -31.344 -14.844 1.827 1 95.5 178 ASP A N 1
ATOM 1388 C CA . ASP A 1 178 ? -31.969 -15.133 0.537 1 95.5 178 ASP A CA 1
ATOM 1389 C C . ASP A 1 178 ? -33.438 -14.734 0.532 1 95.5 178 ASP A C 1
ATOM 1391 O O . ASP A 1 178 ? -34.25 -15.367 1.199 1 95.5 178 ASP A O 1
ATOM 1395 N N . ARG A 1 179 ? -33.75 -13.859 -0.258 1 94.12 179 ARG A N 1
ATOM 1396 C CA . ARG A 1 179 ? -35.125 -13.312 -0.271 1 94.12 179 ARG A CA 1
ATOM 1397 C C . ARG A 1 179 ? -36.062 -14.266 -0.979 1 94.12 179 ARG A C 1
ATOM 1399 O O . ARG A 1 179 ? -37.281 -14.219 -0.743 1 94.12 179 ARG A O 1
ATOM 1406 N N . GLU A 1 180 ? -35.562 -15.086 -1.826 1 92.75 180 GLU A N 1
ATOM 1407 C CA . GLU A 1 180 ? -36.438 -16 -2.584 1 92.75 180 GLU A CA 1
ATOM 1408 C C . GLU A 1 180 ? -37 -17.094 -1.688 1 92.75 180 GLU A C 1
ATOM 1410 O O . GLU A 1 180 ? -38.188 -17.422 -1.795 1 92.75 180 GLU A O 1
ATOM 1415 N N . ASP A 1 181 ? -36.219 -17.609 -0.797 1 91.44 181 ASP A N 1
ATOM 1416 C CA . ASP A 1 181 ? -36.719 -18.703 0.032 1 91.44 181 ASP A CA 1
ATOM 1417 C C . ASP A 1 181 ? -36.75 -18.312 1.505 1 91.44 181 ASP A C 1
ATOM 1419 O O . ASP A 1 181 ? -37.188 -19.078 2.354 1 91.44 181 ASP A O 1
ATOM 1423 N N . GLY A 1 182 ? -36.25 -17.062 1.839 1 92.31 182 GLY A N 1
ATOM 1424 C CA . GLY A 1 182 ? -36.312 -16.5 3.178 1 92.31 182 GLY A CA 1
ATOM 1425 C C . GLY A 1 182 ? -35.281 -17.109 4.125 1 92.31 182 GLY A C 1
ATOM 1426 O O . GLY A 1 182 ? -35.312 -16.828 5.328 1 92.31 182 GLY A O 1
ATOM 1427 N N . ARG A 1 183 ? -34.375 -17.844 3.67 1 94.44 183 ARG A N 1
ATOM 1428 C CA . ARG A 1 183 ? -33.406 -18.547 4.504 1 94.44 183 ARG A CA 1
ATOM 1429 C C . ARG A 1 183 ? -32.094 -17.797 4.543 1 94.44 183 ARG A C 1
ATOM 1431 O O . ARG A 1 183 ? -31.75 -17.078 3.598 1 94.44 183 ARG A O 1
ATOM 1438 N N . LYS A 1 184 ? -31.406 -18.031 5.645 1 97 184 LYS A N 1
ATOM 1439 C CA . LYS A 1 184 ? -30.031 -17.562 5.777 1 97 184 LYS A CA 1
ATOM 1440 C C . LYS A 1 184 ? -29.047 -18.656 5.391 1 97 184 LYS A C 1
ATOM 1442 O O . LYS A 1 184 ? -29.203 -19.812 5.785 1 97 184 LYS A O 1
ATOM 1447 N N . LYS A 1 185 ? -28.156 -18.281 4.559 1 97.62 185 LYS A N 1
ATOM 1448 C CA . LYS A 1 185 ? -27.141 -19.219 4.094 1 97.62 185 LYS A CA 1
ATOM 1449 C C . LYS A 1 185 ? -25.75 -18.609 4.199 1 97.62 185 LYS A C 1
ATOM 1451 O O . LYS A 1 185 ? -25.578 -17.406 3.996 1 97.62 185 LYS A O 1
ATOM 1456 N N . ARG A 1 186 ? -24.953 -19.484 4.562 1 98.38 186 ARG A N 1
ATOM 1457 C CA . ARG A 1 186 ? -23.547 -19.094 4.512 1 98.38 186 ARG A CA 1
ATOM 1458 C C . ARG A 1 186 ? -22.828 -19.781 3.363 1 98.38 186 ARG A C 1
ATOM 1460 O O . ARG A 1 186 ? -22.703 -21.016 3.348 1 98.38 186 ARG A O 1
ATOM 1467 N N . PHE A 1 187 ? -22.281 -18.938 2.42 1 98.81 187 PHE A N 1
ATOM 1468 C CA . PHE A 1 187 ? -21.578 -19.359 1.221 1 98.81 187 PHE A CA 1
ATOM 1469 C C . PHE A 1 187 ? -20.078 -19.078 1.346 1 98.81 187 PHE A C 1
ATOM 1471 O O . PHE A 1 187 ? -19.688 -17.938 1.601 1 98.81 187 PHE A O 1
ATOM 1478 N N . LEU A 1 188 ? -19.25 -20.141 1.165 1 98.88 188 LEU A N 1
ATOM 1479 C CA . LEU A 1 188 ? -17.797 -19.969 1.29 1 98.88 188 LEU A CA 1
ATOM 1480 C C . LEU A 1 188 ? -17.094 -20.328 -0.014 1 98.88 188 LEU A C 1
ATOM 1482 O O . LEU A 1 188 ? -17.234 -21.453 -0.513 1 98.88 188 LEU A O 1
ATOM 1486 N N . PHE A 1 189 ? -16.453 -19.391 -0.632 1 98.88 189 PHE A N 1
ATOM 1487 C CA . PHE A 1 189 ? -15.508 -19.609 -1.718 1 98.88 189 PHE A CA 1
ATOM 1488 C C . PHE A 1 189 ? -14.086 -19.672 -1.185 1 98.88 189 PHE A C 1
ATOM 1490 O O . PHE A 1 189 ? -13.555 -18.688 -0.672 1 98.88 189 PHE A O 1
ATOM 1497 N N . SER A 1 190 ? -13.406 -20.734 -1.336 1 98.69 190 SER A N 1
ATOM 1498 C CA . SER A 1 190 ? -12.133 -20.984 -0.671 1 98.69 190 SER A CA 1
ATOM 1499 C C . SER A 1 190 ? -11.031 -20.109 -1.247 1 98.69 190 SER A C 1
ATOM 1501 O O . SER A 1 190 ? -10.023 -19.844 -0.583 1 98.69 190 SER A O 1
ATOM 1503 N N . GLY A 1 191 ? -11.242 -19.609 -2.516 1 98.12 191 GLY A N 1
ATOM 1504 C CA . GLY A 1 191 ? -10.047 -19.188 -3.217 1 98.12 191 GLY A CA 1
ATOM 1505 C C . GLY A 1 191 ? -9 -20.281 -3.336 1 98.12 191 GLY A C 1
ATOM 1506 O O . GLY A 1 191 ? -9.336 -21.453 -3.52 1 98.12 191 GLY A O 1
ATOM 1507 N N . ASP A 1 192 ? -7.711 -19.859 -3.406 1 97.62 192 ASP A N 1
ATOM 1508 C CA . ASP A 1 192 ? -6.629 -20.828 -3.311 1 97.62 192 ASP A CA 1
ATOM 1509 C C . ASP A 1 192 ? -6.184 -21.016 -1.861 1 97.62 192 ASP A C 1
ATOM 1511 O O . ASP A 1 192 ? -5.969 -20.031 -1.143 1 97.62 192 ASP A O 1
ATOM 1515 N N . VAL A 1 193 ? -6.102 -22.219 -1.466 1 97.75 193 VAL A N 1
ATOM 1516 C CA . VAL A 1 193 ? -5.816 -22.531 -0.07 1 97.75 193 VAL A CA 1
ATOM 1517 C C . VAL A 1 193 ? -4.32 -22.797 0.105 1 97.75 193 VAL A C 1
ATOM 1519 O O . VAL A 1 193 ? -3.729 -23.578 -0.647 1 97.75 193 VAL A O 1
ATOM 1522 N N . GLY A 1 194 ? -3.771 -22.156 1.098 1 95.38 194 GLY A N 1
ATOM 1523 C CA . GLY A 1 194 ? -2.365 -22.375 1.401 1 95.38 194 GLY A CA 1
ATOM 1524 C C . GLY A 1 194 ? -2.107 -23.688 2.119 1 95.38 194 GLY A C 1
ATOM 1525 O O . GLY A 1 194 ? -3.045 -24.344 2.58 1 95.38 194 GLY A O 1
ATOM 1526 N N . ARG A 1 195 ? -0.906 -24.109 2.301 1 90.69 195 ARG A N 1
ATOM 1527 C CA . ARG A 1 195 ? -0.471 -25.391 2.852 1 90.69 195 ARG A CA 1
ATOM 1528 C C . ARG A 1 195 ? -0.541 -25.391 4.375 1 90.69 195 ARG A C 1
ATOM 1530 O O . ARG A 1 195 ? -0.722 -26.438 5 1 90.69 195 ARG A O 1
ATOM 1537 N N . GLY A 1 196 ? -0.375 -24.25 4.973 1 89.25 196 GLY A N 1
ATOM 1538 C CA . GLY A 1 196 ? -0.082 -24.172 6.395 1 89.25 196 GLY A CA 1
ATOM 1539 C C . GLY A 1 196 ? 1.404 -24.188 6.699 1 89.25 196 GLY A C 1
ATOM 1540 O O . GLY A 1 196 ? 2.215 -24.562 5.844 1 89.25 196 GLY A O 1
ATOM 1541 N N . ASP A 1 197 ? 1.734 -23.656 7.754 1 87.88 197 ASP A N 1
ATOM 1542 C CA . ASP A 1 197 ? 3.117 -23.594 8.219 1 87.88 197 ASP A CA 1
ATOM 1543 C C . ASP A 1 197 ? 3.996 -22.828 7.223 1 87.88 197 ASP A C 1
ATOM 1545 O O . ASP A 1 197 ? 5.098 -23.281 6.898 1 87.88 197 ASP A O 1
ATOM 1549 N N . ASN A 1 198 ? 3.381 -21.906 6.656 1 88.94 198 ASN A N 1
ATOM 1550 C CA . ASN A 1 198 ? 4.129 -21.031 5.758 1 88.94 198 ASN A CA 1
ATOM 1551 C C . ASN A 1 198 ? 5.23 -20.281 6.5 1 88.94 198 ASN A C 1
ATOM 1553 O O . ASN A 1 198 ? 5.066 -19.922 7.668 1 88.94 198 ASN A O 1
ATOM 1557 N N . GLU A 1 199 ? 6.32 -19.984 5.848 1 88.19 199 GLU A N 1
ATOM 1558 C CA . GLU A 1 199 ? 7.465 -19.328 6.473 1 88.19 199 GLU A CA 1
ATOM 1559 C C . GLU A 1 199 ? 7.141 -17.875 6.824 1 88.19 199 GLU A C 1
ATOM 1561 O O . GLU A 1 199 ? 7.73 -17.312 7.746 1 88.19 199 GLU A O 1
ATOM 1566 N N . LEU A 1 200 ? 6.246 -17.328 6.078 1 93.88 200 LEU A N 1
ATOM 1567 C CA . LEU A 1 200 ? 5.992 -15.898 6.242 1 93.88 200 LEU A CA 1
ATOM 1568 C C . LEU A 1 200 ? 4.562 -15.648 6.703 1 93.88 200 LEU A C 1
ATOM 1570 O O . LEU A 1 200 ? 4.312 -14.773 7.531 1 93.88 200 LEU A O 1
ATOM 1574 N N . LEU A 1 201 ? 3.641 -16.438 6.203 1 96.25 201 LEU A N 1
ATOM 1575 C CA . LEU A 1 201 ? 2.236 -16.047 6.25 1 96.25 201 LEU A CA 1
ATOM 1576 C C . LEU A 1 201 ? 1.464 -16.922 7.242 1 96.25 201 LEU A C 1
ATOM 1578 O O . LEU A 1 201 ? 1.915 -18 7.609 1 96.25 201 LEU A O 1
ATOM 1582 N N . ARG A 1 202 ? 0.321 -16.422 7.688 1 96.19 202 ARG A N 1
ATOM 1583 C CA . ARG A 1 202 ? -0.591 -17.156 8.555 1 96.19 202 ARG A CA 1
ATOM 1584 C C . ARG A 1 202 ? -1.172 -18.375 7.844 1 96.19 202 ARG A C 1
ATOM 1586 O O . ARG A 1 202 ? -1.217 -18.422 6.613 1 96.19 202 ARG A O 1
ATOM 1593 N N . ASP A 1 203 ? -1.577 -19.281 8.586 1 96.38 203 ASP A N 1
ATOM 1594 C CA . ASP A 1 203 ? -2.25 -20.469 8.07 1 96.38 203 ASP A CA 1
ATOM 1595 C C . ASP A 1 203 ? -3.68 -20.156 7.645 1 96.38 203 ASP A C 1
ATOM 1597 O O . ASP A 1 203 ? -4.258 -19.156 8.086 1 96.38 203 ASP A O 1
ATOM 1601 N N . PRO A 1 204 ? -4.215 -21 6.719 1 97.56 204 PRO A N 1
ATOM 1602 C CA . PRO A 1 204 ? -5.648 -20.844 6.453 1 97.56 204 PRO A CA 1
ATOM 1603 C C . PRO A 1 204 ? -6.5 -20.984 7.711 1 97.56 204 PRO A C 1
ATOM 1605 O O . PRO A 1 204 ? -6.234 -21.859 8.547 1 97.56 204 PRO A O 1
ATOM 1608 N N . VAL A 1 205 ? -7.453 -20.094 7.844 1 97.75 205 VAL A N 1
ATOM 1609 C CA . VAL A 1 205 ? -8.289 -20.078 9.039 1 97.75 205 VAL A CA 1
ATOM 1610 C C . VAL A 1 205 ? -9.562 -20.875 8.781 1 97.75 205 VAL A C 1
ATOM 1612 O O . VAL A 1 205 ? -10.148 -20.812 7.695 1 97.75 205 VAL A O 1
ATOM 1615 N N . PRO A 1 206 ? -9.969 -21.734 9.766 1 97.94 206 PRO A N 1
ATOM 1616 C CA . PRO A 1 206 ? -11.25 -22.438 9.617 1 97.94 206 PRO A CA 1
ATOM 1617 C C . PRO A 1 206 ? -12.445 -21.484 9.664 1 97.94 206 PRO A C 1
ATOM 1619 O O . PRO A 1 206 ? -12.477 -20.562 10.492 1 97.94 206 PRO A O 1
ATOM 1622 N N . VAL A 1 207 ? -13.359 -21.688 8.789 1 98.56 207 VAL A N 1
ATOM 1623 C CA . VAL A 1 207 ? -14.578 -20.891 8.75 1 98.56 207 VAL A CA 1
ATOM 1624 C C . VAL A 1 207 ? -15.75 -21.719 9.289 1 98.56 207 VAL A C 1
ATOM 1626 O O . VAL A 1 207 ? -15.992 -22.844 8.836 1 98.56 207 VAL A O 1
ATOM 1629 N N . PRO A 1 208 ? -16.484 -21.203 10.227 1 98 208 PRO A N 1
ATOM 1630 C CA . PRO A 1 208 ? -17.578 -21.969 10.828 1 98 208 PRO A CA 1
ATOM 1631 C C . PRO A 1 208 ? -18.891 -21.828 10.055 1 98 208 PRO A C 1
ATOM 1633 O O . PRO A 1 208 ? -19.047 -20.891 9.258 1 98 208 PRO A O 1
ATOM 1636 N N . ASP A 1 209 ? -19.781 -22.781 10.188 1 98.12 209 ASP A N 1
ATOM 1637 C CA . ASP A 1 209 ? -21.203 -22.734 9.859 1 98.12 209 ASP A CA 1
ATOM 1638 C C . ASP A 1 209 ? -21.406 -22.562 8.352 1 98.12 209 ASP A C 1
ATOM 1640 O O . ASP A 1 209 ? -22.312 -21.844 7.922 1 98.12 209 ASP A O 1
ATOM 1644 N N . VAL A 1 210 ? -20.562 -23.172 7.539 1 98.56 210 VAL A N 1
ATOM 1645 C CA . VAL A 1 210 ? -20.641 -23.062 6.086 1 98.56 210 VAL A CA 1
ATOM 1646 C C . VAL A 1 210 ? -21.734 -23.984 5.555 1 98.56 210 VAL A C 1
ATOM 1648 O O . VAL A 1 210 ? -21.781 -25.172 5.895 1 98.56 210 VAL A O 1
ATOM 1651 N N . ASP A 1 211 ? -22.656 -23.5 4.754 1 98.19 211 ASP A N 1
ATOM 1652 C CA . ASP A 1 211 ? -23.719 -24.266 4.109 1 98.19 211 ASP A CA 1
ATOM 1653 C C . ASP A 1 211 ? -23.297 -24.734 2.721 1 98.19 211 ASP A C 1
ATOM 1655 O O . ASP A 1 211 ? -23.547 -25.875 2.344 1 98.19 211 ASP A O 1
ATOM 1659 N N . ILE A 1 212 ? -22.75 -23.844 1.946 1 98.31 212 ILE A N 1
ATOM 1660 C CA . ILE A 1 212 ? -22.312 -24.094 0.579 1 98.31 212 ILE A CA 1
ATOM 1661 C C . ILE A 1 212 ? -20.812 -23.812 0.461 1 98.31 212 ILE A C 1
ATOM 1663 O O . ILE A 1 212 ? -20.344 -22.734 0.826 1 98.31 212 ILE A O 1
ATOM 1667 N N . LEU A 1 213 ? -20.094 -24.766 -0.033 1 98.62 213 LEU A N 1
ATOM 1668 C CA . LEU A 1 213 ? -18.641 -24.641 -0.156 1 98.62 213 LEU A CA 1
ATOM 1669 C C . LEU A 1 213 ? -18.203 -24.734 -1.614 1 98.62 213 LEU A C 1
ATOM 1671 O O . LEU A 1 213 ? -18.406 -25.781 -2.252 1 98.62 213 LEU A O 1
ATOM 1675 N N . LEU A 1 214 ? -17.781 -23.656 -2.209 1 98.75 214 LEU A N 1
ATOM 1676 C CA . LEU A 1 214 ? -17.062 -23.641 -3.477 1 98.75 214 LEU A CA 1
ATOM 1677 C C . LEU A 1 214 ? -15.555 -23.75 -3.244 1 98.75 214 LEU A C 1
ATOM 1679 O O . LEU A 1 214 ? -14.914 -22.797 -2.793 1 98.75 214 LEU A O 1
ATOM 1683 N N . MET A 1 215 ? -14.945 -24.859 -3.619 1 98.56 215 MET A N 1
ATOM 1684 C CA . MET A 1 215 ? -13.609 -25.219 -3.131 1 98.56 215 MET A CA 1
ATOM 1685 C C . MET A 1 215 ? -12.664 -25.5 -4.289 1 98.56 215 MET A C 1
ATOM 1687 O O . MET A 1 215 ? -13.055 -26.109 -5.285 1 98.56 215 MET A O 1
ATOM 1691 N N . GLU A 1 216 ? -11.438 -25.062 -4.152 1 98.19 216 GLU A N 1
ATOM 1692 C CA . GLU A 1 216 ? -10.445 -25.375 -5.172 1 98.19 216 GLU A CA 1
ATOM 1693 C C . GLU A 1 216 ? -10.102 -26.859 -5.172 1 98.19 216 GLU A C 1
ATOM 1695 O O . GLU A 1 216 ? -10.328 -27.562 -4.18 1 98.19 216 GLU A O 1
ATOM 1700 N N . SER A 1 217 ? -9.523 -27.312 -6.293 1 97.5 217 SER A N 1
ATOM 1701 C CA . SER A 1 217 ? -9.148 -28.703 -6.426 1 97.5 217 SER A CA 1
ATOM 1702 C C . SER A 1 217 ? -7.816 -28.859 -7.156 1 97.5 217 SER A C 1
ATOM 1704 O O . SER A 1 217 ? -7.559 -29.891 -7.781 1 97.5 217 SER A O 1
ATOM 1706 N N . THR A 1 218 ? -6.984 -27.797 -7.059 1 93.06 218 THR A N 1
ATOM 1707 C CA . THR A 1 218 ? -5.762 -27.656 -7.844 1 93.06 218 THR A CA 1
ATOM 1708 C C . THR A 1 218 ? -4.887 -28.891 -7.715 1 93.06 218 THR A C 1
ATOM 1710 O O . THR A 1 218 ? -4.438 -29.453 -8.719 1 93.06 218 THR A O 1
ATOM 1713 N N . TYR A 1 219 ? -4.676 -29.406 -6.488 1 92.38 219 TYR A N 1
ATOM 1714 C CA . TYR A 1 219 ? -3.758 -30.516 -6.27 1 92.38 219 TYR A CA 1
ATOM 1715 C C . TYR A 1 219 ? -4.504 -31.75 -5.758 1 92.38 219 TYR A C 1
ATOM 1717 O O . TYR A 1 219 ? -3.965 -32.531 -4.961 1 92.38 219 TYR A O 1
ATOM 1725 N N . GLY A 1 220 ? -5.742 -31.891 -6.191 1 94.88 220 GLY A N 1
ATOM 1726 C CA . GLY A 1 220 ? -6.43 -33.125 -5.906 1 94.88 220 GLY A CA 1
ATOM 1727 C C . GLY A 1 220 ? -5.668 -34.344 -6.375 1 94.88 220 GLY A C 1
ATOM 1728 O O . GLY A 1 220 ? -5.211 -34.406 -7.52 1 94.88 220 GLY A O 1
ATOM 1729 N N . GLY A 1 221 ? -5.492 -35.281 -5.523 1 94.31 221 GLY A N 1
ATOM 1730 C CA . GLY A 1 221 ? -4.828 -36.5 -5.891 1 94.31 221 GLY A CA 1
ATOM 1731 C C . GLY A 1 221 ? -3.316 -36.406 -5.848 1 94.31 221 GLY A C 1
ATOM 1732 O O . GLY A 1 221 ? -2.619 -37.406 -6.082 1 94.31 221 GLY A O 1
ATOM 1733 N N . ARG A 1 222 ? -2.809 -35.281 -5.559 1 90.75 222 ARG A N 1
ATOM 1734 C CA . ARG A 1 222 ? -1.364 -35.062 -5.508 1 90.75 222 ARG A CA 1
ATOM 1735 C C . ARG A 1 222 ? -0.911 -34.719 -4.098 1 90.75 222 ARG A C 1
ATOM 1737 O O . ARG A 1 222 ? -1.581 -33.938 -3.408 1 90.75 222 ARG A O 1
ATOM 1744 N N . PHE A 1 223 ? 0.214 -35.281 -3.703 1 89.25 223 PHE A N 1
ATOM 1745 C CA . PHE A 1 223 ? 0.773 -35.031 -2.381 1 89.25 223 PHE A CA 1
ATOM 1746 C C . PHE A 1 223 ? 2.154 -34.406 -2.488 1 89.25 223 PHE A C 1
ATOM 1748 O O . PHE A 1 223 ? 2.947 -34.75 -3.355 1 89.25 223 PHE A O 1
ATOM 1755 N N . HIS A 1 224 ? 2.316 -33.344 -1.679 1 82.31 224 HIS A N 1
ATOM 1756 C CA . HIS A 1 224 ? 3.648 -32.75 -1.611 1 82.31 224 HIS A CA 1
ATOM 1757 C C . HIS A 1 224 ? 4.645 -33.719 -0.959 1 82.31 224 HIS A C 1
ATOM 1759 O O . HIS A 1 224 ? 4.258 -34.562 -0.145 1 82.31 224 HIS A O 1
ATOM 1765 N N . GLU A 1 225 ? 5.852 -33.5 -1.522 1 71.56 225 GLU A N 1
ATOM 1766 C 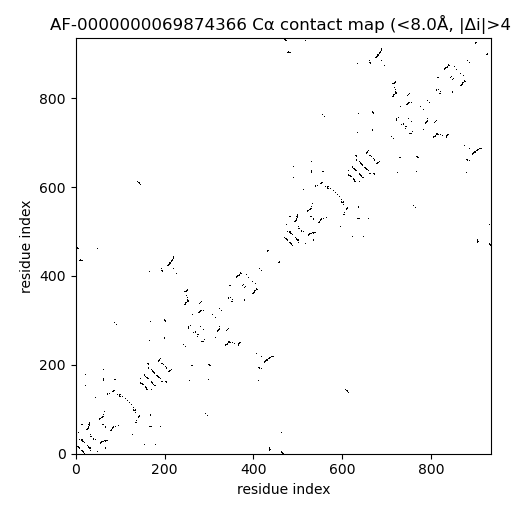CA . GLU A 1 225 ? 6.902 -34.219 -0.803 1 71.56 225 GLU A CA 1
ATOM 1767 C C . GLU A 1 225 ? 7.117 -33.625 0.586 1 71.56 225 GLU A C 1
ATOM 1769 O O . GLU A 1 225 ? 6.844 -32.469 0.813 1 71.56 225 GLU A O 1
ATOM 1774 N N . ALA A 1 226 ? 7.453 -34.5 1.512 1 59.31 226 ALA A N 1
ATOM 1775 C CA . ALA A 1 226 ? 7.703 -34.031 2.875 1 59.31 226 ALA A CA 1
ATOM 1776 C C . ALA A 1 226 ? 8.625 -32.812 2.883 1 59.31 226 ALA A C 1
ATOM 1778 O O . ALA A 1 226 ? 9.602 -32.781 2.125 1 59.31 226 ALA A O 1
ATOM 1779 N N . PRO A 1 227 ? 8.07 -31.812 3.582 1 54.47 227 PRO A N 1
ATOM 1780 C CA . PRO A 1 227 ? 8.922 -30.609 3.652 1 54.47 227 PRO A CA 1
ATOM 1781 C C . PRO A 1 227 ? 10.289 -30.906 4.254 1 54.47 227 PRO A C 1
ATOM 1783 O O . PRO A 1 227 ? 10.391 -31.547 5.305 1 54.47 227 PRO A O 1
ATOM 1786 N N . SER A 1 228 ? 11.273 -31.281 3.654 1 51.12 228 SER A N 1
ATOM 1787 C CA . SER A 1 228 ? 12.57 -31.219 4.328 1 51.12 228 SER A CA 1
ATOM 1788 C C . SER A 1 228 ? 12.727 -29.906 5.086 1 51.12 228 SER A C 1
ATOM 1790 O O . SER A 1 228 ? 12.109 -28.891 4.734 1 51.12 228 SER A O 1
ATOM 1792 N N . ARG A 1 229 ? 13.352 -30 6.371 1 56.81 229 ARG A N 1
ATOM 1793 C CA . ARG A 1 229 ? 13.625 -28.766 7.086 1 56.81 229 ARG A CA 1
ATOM 1794 C C . ARG A 1 229 ? 14.336 -27.75 6.188 1 56.81 229 ARG A C 1
ATOM 1796 O O . ARG A 1 229 ? 15.523 -27.906 5.898 1 56.81 229 ARG A O 1
ATOM 1803 N N . ASP A 1 230 ? 13.617 -26.781 5.52 1 68.06 230 ASP A N 1
ATOM 1804 C CA . ASP A 1 230 ? 13.859 -25.891 4.387 1 68.06 230 ASP A CA 1
ATOM 1805 C C . ASP A 1 230 ? 15.039 -24.953 4.66 1 68.06 230 ASP A C 1
ATOM 1807 O O . ASP A 1 230 ? 15.883 -24.734 3.793 1 68.06 230 ASP A O 1
ATOM 1811 N N . ASP A 1 231 ? 15.328 -24.766 5.965 1 77 231 ASP A N 1
ATOM 1812 C CA . ASP A 1 231 ? 16.359 -23.797 6.281 1 77 231 ASP A CA 1
ATOM 1813 C C . ASP A 1 231 ? 17.75 -24.422 6.184 1 77 231 ASP A C 1
ATOM 1815 O O . ASP A 1 231 ? 18.672 -23.812 5.633 1 77 231 ASP A O 1
ATOM 1819 N N . GLU A 1 232 ? 17.875 -25.562 6.711 1 81.19 232 GLU A N 1
ATOM 1820 C CA . GLU A 1 232 ? 19.172 -26.219 6.707 1 81.19 232 GLU A CA 1
ATOM 1821 C C . GLU A 1 232 ? 19.609 -26.594 5.293 1 81.19 232 GLU A C 1
ATOM 1823 O O . GLU A 1 232 ? 20.766 -26.438 4.93 1 81.19 232 GLU A O 1
ATOM 1828 N N . THR A 1 233 ? 18.656 -27.078 4.648 1 83.12 233 THR A N 1
ATOM 1829 C CA . THR A 1 233 ? 18.938 -27.469 3.271 1 83.12 233 THR A CA 1
ATOM 1830 C C . THR A 1 233 ? 19.328 -26.25 2.439 1 83.12 233 THR A C 1
ATOM 1832 O O . THR A 1 233 ? 20.25 -26.328 1.62 1 83.12 233 THR A O 1
ATOM 1835 N N . PHE A 1 234 ? 18.734 -25.25 2.717 1 88.31 234 PHE A N 1
ATOM 1836 C CA . PHE A 1 234 ? 19.016 -24 2.006 1 88.31 234 PHE A CA 1
ATOM 1837 C C . PHE A 1 234 ? 20.422 -23.516 2.332 1 88.31 234 PHE A C 1
ATOM 1839 O O . PHE A 1 234 ? 21.219 -23.219 1.43 1 88.31 234 PHE A O 1
ATOM 1846 N N . CYS A 1 235 ? 20.703 -23.453 3.574 1 90.69 235 CYS A N 1
ATOM 1847 C CA . CYS A 1 235 ? 22.016 -22.984 4.02 1 90.69 235 CYS A CA 1
ATOM 1848 C C . CYS A 1 235 ? 23.125 -23.891 3.488 1 90.69 235 CYS A C 1
ATOM 1850 O O . CYS A 1 235 ? 24.188 -23.406 3.078 1 90.69 235 CYS A O 1
ATOM 1852 N N . ARG A 1 236 ? 22.828 -25.109 3.482 1 89.25 236 ARG A N 1
ATOM 1853 C CA . ARG A 1 236 ? 23.812 -26.062 2.975 1 89.25 236 ARG A CA 1
ATOM 1854 C C . ARG A 1 236 ? 24.062 -25.844 1.487 1 89.25 236 ARG A C 1
ATOM 1856 O O . ARG A 1 236 ? 25.219 -25.859 1.045 1 89.25 236 ARG A O 1
ATOM 1863 N N . ALA A 1 237 ? 23 -25.641 0.816 1 88.5 237 ALA A N 1
ATOM 1864 C CA . ALA A 1 237 ? 23.141 -25.406 -0.62 1 88.5 237 ALA A CA 1
ATOM 1865 C C . ALA A 1 237 ? 23.969 -24.156 -0.899 1 88.5 237 ALA A C 1
ATOM 1867 O O . ALA A 1 237 ? 24.812 -24.156 -1.805 1 88.5 237 ALA A O 1
ATOM 1868 N N . ILE A 1 238 ? 23.781 -23.156 -0.148 1 93 238 ILE A N 1
ATOM 1869 C CA . ILE A 1 238 ? 24.5 -21.891 -0.32 1 93 238 ILE A CA 1
ATOM 1870 C C . ILE A 1 238 ? 25.969 -22.094 0.038 1 93 238 ILE A C 1
ATOM 1872 O O . ILE A 1 238 ? 26.859 -21.672 -0.697 1 93 238 ILE A O 1
ATOM 1876 N N . LYS A 1 239 ? 26.234 -22.797 1.078 1 93.12 239 LYS A N 1
ATOM 1877 C CA . LYS A 1 239 ? 27.609 -23.031 1.52 1 93.12 239 LYS A CA 1
ATOM 1878 C C . LYS A 1 239 ? 28.375 -23.844 0.486 1 93.12 239 LYS A C 1
ATOM 1880 O O . LYS A 1 239 ? 29.531 -23.547 0.191 1 93.12 239 LYS A O 1
ATOM 1885 N N . GLU A 1 240 ? 27.75 -24.828 0.017 1 91.19 240 GLU A N 1
ATOM 1886 C CA . GLU A 1 240 ? 28.391 -25.641 -1.015 1 91.19 240 GLU A CA 1
ATOM 1887 C C . GLU A 1 240 ? 28.703 -24.812 -2.258 1 91.19 240 GLU A C 1
ATOM 1889 O O . GLU A 1 240 ? 29.75 -25 -2.877 1 91.19 240 GLU A O 1
ATOM 1894 N N . ALA A 1 241 ? 27.797 -24 -2.58 1 90.38 241 ALA A N 1
ATOM 1895 C CA . ALA A 1 241 ? 28 -23.125 -3.738 1 90.38 241 ALA A CA 1
ATOM 1896 C C . ALA A 1 241 ? 29.172 -22.172 -3.514 1 90.38 241 ALA A C 1
ATOM 1898 O O . ALA A 1 241 ? 29.938 -21.906 -4.438 1 90.38 241 ALA A O 1
ATOM 1899 N N . LEU A 1 242 ? 29.281 -21.688 -2.352 1 89.31 242 LEU A N 1
ATOM 1900 C CA . LEU A 1 242 ? 30.344 -20.75 -2.01 1 89.31 242 LEU A CA 1
ATOM 1901 C C . LEU A 1 242 ? 31.719 -21.406 -2.088 1 89.31 242 LEU A C 1
ATOM 1903 O O . LEU A 1 242 ? 32.719 -20.75 -2.383 1 89.31 242 LEU A O 1
ATOM 1907 N N . GLU A 1 243 ? 31.75 -22.641 -1.826 1 92.94 243 GLU A N 1
ATOM 1908 C CA . GLU A 1 243 ? 33 -23.391 -1.902 1 92.94 243 GLU A CA 1
ATOM 1909 C C . GLU A 1 243 ? 33.562 -23.406 -3.326 1 92.94 243 GLU A C 1
ATOM 1911 O O . GLU A 1 243 ? 34.75 -23.531 -3.531 1 92.94 243 GLU A O 1
ATOM 1916 N N . LEU A 1 244 ? 32.719 -23.266 -4.242 1 93 244 LEU A N 1
ATOM 1917 C CA . LEU A 1 244 ? 33.125 -23.266 -5.641 1 93 244 LEU A CA 1
ATOM 1918 C C . LEU A 1 244 ? 33.781 -21.938 -6.031 1 93 244 LEU A C 1
ATOM 1920 O O . LEU A 1 244 ? 34.438 -21.844 -7.059 1 93 244 LEU A O 1
ATOM 1924 N N . GLY A 1 245 ? 33.469 -20.938 -5.223 1 91.25 245 GLY A N 1
ATOM 1925 C CA . GLY A 1 245 ? 34.156 -19.656 -5.402 1 91.25 245 GLY A CA 1
ATOM 1926 C C . GLY A 1 245 ? 33.406 -18.734 -6.344 1 91.25 245 GLY A C 1
ATOM 1927 O O . GLY A 1 245 ? 33.906 -17.672 -6.703 1 91.25 245 GLY A O 1
ATOM 1928 N N . GLY A 1 246 ? 32.281 -19.188 -6.812 1 92.38 246 GLY A N 1
ATOM 1929 C CA . GLY A 1 246 ? 31.5 -18.359 -7.723 1 92.38 246 GLY A CA 1
ATOM 1930 C C . GLY A 1 246 ? 30.25 -17.781 -7.082 1 92.38 246 GLY A C 1
ATOM 1931 O O . GLY A 1 246 ? 30.25 -17.469 -5.891 1 92.38 246 GLY A O 1
ATOM 1932 N N . ARG A 1 247 ? 29.25 -17.453 -7.898 1 95.06 247 ARG A N 1
ATOM 1933 C CA . ARG A 1 247 ? 28.016 -16.812 -7.453 1 95.06 247 ARG A CA 1
ATOM 1934 C C . ARG A 1 247 ? 26.859 -17.812 -7.449 1 95.06 247 ARG A C 1
ATOM 1936 O O . ARG A 1 247 ? 26.922 -18.844 -8.109 1 95.06 247 ARG A O 1
ATOM 1943 N N . VAL A 1 248 ? 25.906 -17.453 -6.672 1 96.62 248 VAL A N 1
ATOM 1944 C CA . VAL A 1 248 ? 24.688 -18.25 -6.617 1 96.62 248 VAL A CA 1
ATOM 1945 C C . VAL A 1 248 ? 23.547 -17.5 -7.273 1 96.62 248 VAL A C 1
ATOM 1947 O O . VAL A 1 248 ? 23.203 -16.391 -6.859 1 96.62 248 VAL A O 1
ATOM 1950 N N . TYR A 1 249 ? 23.016 -18.109 -8.312 1 97.19 249 TYR A N 1
ATOM 1951 C CA . TYR A 1 249 ? 21.844 -17.547 -8.984 1 97.19 249 TYR A CA 1
ATOM 1952 C C . TYR A 1 249 ? 20.578 -18.297 -8.594 1 97.19 249 TYR A C 1
ATOM 1954 O O . TYR A 1 249 ? 20.516 -19.516 -8.742 1 97.19 249 TYR A O 1
ATOM 1962 N N . ILE A 1 250 ? 19.594 -17.562 -8.133 1 96.69 250 ILE A N 1
ATOM 1963 C CA . ILE A 1 250 ? 18.359 -18.188 -7.68 1 96.69 250 ILE A CA 1
ATOM 1964 C C . ILE A 1 250 ? 17.188 -17.672 -8.5 1 96.69 250 ILE A C 1
ATOM 1966 O O . ILE A 1 250 ? 16.656 -16.594 -8.203 1 96.69 250 ILE A O 1
ATOM 1970 N N . PRO A 1 251 ? 16.75 -18.406 -9.5 1 96.12 251 PRO A N 1
ATOM 1971 C CA . PRO A 1 251 ? 15.469 -18.062 -10.133 1 96.12 251 PRO A CA 1
ATOM 1972 C C . PRO A 1 251 ? 14.289 -18.188 -9.172 1 96.12 251 PRO A C 1
ATOM 1974 O O . PRO A 1 251 ? 14.062 -19.25 -8.594 1 96.12 251 PRO A O 1
ATOM 1977 N N . ALA A 1 252 ? 13.578 -17.094 -8.945 1 94.19 252 ALA A N 1
ATOM 1978 C CA . ALA A 1 252 ? 12.492 -17.094 -7.973 1 94.19 252 ALA A CA 1
ATOM 1979 C C . ALA A 1 252 ? 11.312 -16.25 -8.453 1 94.19 252 ALA A C 1
ATOM 1981 O O . ALA A 1 252 ? 11.508 -15.242 -9.133 1 94.19 252 ALA A O 1
ATOM 1982 N N . PHE A 1 253 ? 10.109 -16.734 -8.156 1 91.56 253 PHE A N 1
ATOM 1983 C CA . PHE A 1 253 ? 8.945 -15.891 -8.391 1 91.56 253 PHE A CA 1
ATOM 1984 C C . PHE A 1 253 ? 9.039 -14.602 -7.594 1 91.56 253 PHE A C 1
ATOM 1986 O O . PHE A 1 253 ? 9.453 -14.609 -6.434 1 91.56 253 PHE A O 1
ATOM 1993 N N . ALA A 1 254 ? 8.617 -13.484 -8.242 1 94.19 254 ALA A N 1
ATOM 1994 C CA . ALA A 1 254 ? 8.781 -12.148 -7.676 1 94.19 254 ALA A CA 1
ATOM 1995 C C . ALA A 1 254 ? 7.938 -11.977 -6.418 1 94.19 254 ALA A C 1
ATOM 1997 O O . ALA A 1 254 ? 8.336 -11.273 -5.484 1 94.19 254 ALA A O 1
ATOM 1998 N N . VAL A 1 255 ? 6.766 -12.656 -6.441 1 93.44 255 VAL A N 1
ATOM 1999 C CA . VAL A 1 255 ? 5.84 -12.492 -5.324 1 93.44 255 VAL A CA 1
ATOM 2000 C C . VAL A 1 255 ? 5.871 -13.742 -4.441 1 93.44 255 VAL A C 1
ATOM 2002 O O . VAL A 1 255 ? 5.648 -14.852 -4.922 1 93.44 255 VAL A O 1
ATOM 2005 N N . GLU A 1 256 ? 6.172 -13.547 -3.186 1 92.31 256 GLU A N 1
ATOM 2006 C CA . GLU A 1 256 ? 6.16 -14.523 -2.1 1 92.31 256 GLU A CA 1
ATOM 2007 C C . GLU A 1 256 ? 7.496 -15.258 -2.002 1 92.31 256 GLU A C 1
ATOM 2009 O O . GLU A 1 256 ? 8.164 -15.203 -0.968 1 92.31 256 GLU A O 1
ATOM 2014 N N . ARG A 1 257 ? 7.891 -15.93 -3.131 1 91.75 257 ARG A N 1
ATOM 2015 C CA . ARG A 1 257 ? 9.102 -16.75 -3.051 1 91.75 257 ARG A CA 1
ATOM 2016 C C . ARG A 1 257 ? 10.32 -15.891 -2.732 1 91.75 257 ARG A C 1
ATOM 2018 O O . ARG A 1 257 ? 11.133 -16.25 -1.885 1 91.75 257 ARG A O 1
ATOM 2025 N N . THR A 1 258 ? 10.5 -14.828 -3.416 1 95.56 258 THR A N 1
ATOM 2026 C CA . THR A 1 258 ? 11.617 -13.93 -3.16 1 95.56 258 THR A CA 1
ATOM 2027 C C . THR A 1 258 ? 11.609 -13.445 -1.711 1 95.56 258 THR A C 1
ATOM 2029 O O . THR A 1 258 ? 12.648 -13.445 -1.045 1 95.56 258 THR A O 1
ATOM 2032 N N . GLN A 1 259 ? 10.484 -13.102 -1.192 1 96.06 259 GLN A N 1
ATOM 2033 C CA . GLN A 1 259 ? 10.375 -12.602 0.174 1 96.06 259 GLN A CA 1
ATOM 2034 C C . GLN A 1 259 ? 10.648 -13.703 1.188 1 96.06 259 GLN A C 1
ATOM 2036 O O . GLN A 1 259 ? 11.234 -13.453 2.244 1 96.06 259 GLN A O 1
ATOM 2041 N N . GLN A 1 260 ? 10.234 -14.922 0.863 1 92.56 260 GLN A N 1
ATOM 2042 C CA . GLN A 1 260 ? 10.562 -16.062 1.709 1 92.56 260 GLN A CA 1
ATOM 2043 C C . GLN A 1 260 ? 12.07 -16.266 1.796 1 92.56 260 GLN A C 1
ATOM 2045 O O . GLN A 1 260 ? 12.609 -16.516 2.879 1 92.56 260 GLN A O 1
ATOM 2050 N N . LEU A 1 261 ? 12.719 -16.156 0.677 1 93.62 261 LEU A N 1
ATOM 2051 C CA . LEU A 1 261 ? 14.164 -16.312 0.623 1 93.62 261 LEU A CA 1
ATOM 2052 C C . LEU A 1 261 ? 14.859 -15.227 1.424 1 93.62 261 LEU A C 1
ATOM 2054 O O . LEU A 1 261 ? 15.828 -15.492 2.137 1 93.62 261 LEU A O 1
ATOM 2058 N N . LEU A 1 262 ? 14.359 -14.023 1.275 1 95.5 262 LEU A N 1
ATOM 2059 C CA . LEU A 1 262 ? 14.938 -12.906 2.008 1 95.5 262 LEU A CA 1
ATOM 2060 C C . LEU A 1 262 ? 14.828 -13.125 3.514 1 95.5 262 LEU A C 1
ATOM 2062 O O . LEU A 1 262 ? 15.773 -12.859 4.254 1 95.5 262 LEU A O 1
ATOM 2066 N N . TYR A 1 263 ? 13.688 -13.602 3.912 1 94.44 263 TYR A N 1
ATOM 2067 C CA . TYR A 1 263 ? 13.5 -13.867 5.336 1 94.44 263 TYR A CA 1
ATOM 2068 C C . TYR A 1 263 ? 14.43 -14.977 5.812 1 94.44 263 TYR A C 1
ATOM 2070 O O . TYR A 1 263 ? 15.023 -14.875 6.887 1 94.44 263 TYR A O 1
ATOM 2078 N N . LEU A 1 264 ? 14.57 -15.984 5.02 1 91.56 264 LEU A N 1
ATOM 2079 C CA . LEU A 1 264 ? 15.461 -17.094 5.359 1 91.56 264 LEU A CA 1
ATOM 2080 C C . LEU A 1 264 ? 16.906 -16.609 5.473 1 91.56 264 LEU A C 1
ATOM 2082 O O . LEU A 1 264 ? 17.609 -16.984 6.406 1 91.56 264 LEU A O 1
ATOM 2086 N N . LEU A 1 265 ? 17.328 -15.844 4.547 1 94.25 265 LEU A N 1
ATOM 2087 C CA . LEU A 1 265 ? 18.688 -15.305 4.555 1 94.25 265 LEU A CA 1
ATOM 2088 C C . LEU A 1 265 ? 18.906 -14.406 5.766 1 94.25 265 LEU A C 1
ATOM 2090 O O . LEU A 1 265 ? 19.938 -14.484 6.426 1 94.25 265 LEU A O 1
ATOM 2094 N N . ASN A 1 266 ? 17.906 -13.539 6.004 1 92.62 266 ASN A N 1
ATOM 2095 C CA . ASN A 1 266 ? 17.984 -12.664 7.168 1 92.62 266 ASN A CA 1
ATOM 2096 C C . ASN A 1 266 ? 18.172 -13.453 8.453 1 92.62 266 ASN A C 1
ATOM 2098 O O . ASN A 1 266 ? 19.047 -13.133 9.266 1 92.62 266 ASN A O 1
ATOM 2102 N N . ARG A 1 267 ? 17.406 -14.484 8.625 1 90 267 ARG A N 1
ATOM 2103 C CA . ARG A 1 267 ? 17.5 -15.344 9.797 1 90 267 ARG A CA 1
ATOM 2104 C C . ARG A 1 267 ? 18.859 -16.047 9.867 1 90 267 ARG A C 1
ATOM 2106 O O . ARG A 1 267 ? 19.469 -16.125 10.938 1 90 267 ARG A O 1
ATOM 2113 N N . ALA A 1 268 ? 19.281 -16.547 8.773 1 91.81 268 ALA A N 1
ATOM 2114 C CA . ALA A 1 268 ? 20.562 -17.266 8.711 1 91.81 268 ALA A CA 1
ATOM 2115 C C . ALA A 1 268 ? 21.719 -16.344 9.102 1 91.81 268 ALA A C 1
ATOM 2117 O O . ALA A 1 268 ? 22.656 -16.766 9.789 1 91.81 268 ALA A O 1
ATOM 2118 N N . TYR A 1 269 ? 21.672 -15.125 8.648 1 90.38 269 TYR A N 1
ATOM 2119 C CA . TYR A 1 269 ? 22.719 -14.164 8.969 1 90.38 269 TYR A CA 1
ATOM 2120 C C . TYR A 1 269 ? 22.688 -13.797 10.445 1 90.38 269 TYR A C 1
ATOM 2122 O O . TYR A 1 269 ? 23.734 -13.703 11.086 1 90.38 269 TYR A O 1
ATOM 2130 N N . HIS A 1 270 ? 21.516 -13.633 10.93 1 86.19 270 HIS A N 1
ATOM 2131 C CA . HIS A 1 270 ? 21.359 -13.297 12.344 1 86.19 270 HIS A CA 1
ATOM 2132 C C . HIS A 1 270 ? 21.828 -14.438 13.234 1 86.19 270 HIS A C 1
ATOM 2134 O O . HIS A 1 270 ? 22.406 -14.195 14.297 1 86.19 270 HIS A O 1
ATOM 2140 N N . GLU A 1 271 ? 21.609 -15.641 12.766 1 89.38 271 GLU A N 1
ATOM 2141 C CA . GLU A 1 271 ? 21.969 -16.812 13.539 1 89.38 271 GLU A CA 1
ATOM 2142 C C . GLU A 1 271 ? 23.422 -17.203 13.312 1 89.38 271 GLU A C 1
ATOM 2144 O O . GLU A 1 271 ? 23.969 -18.047 14.039 1 89.38 271 GLU A O 1
ATOM 2149 N N . GLY A 1 272 ? 23.969 -16.688 12.344 1 90.25 272 GLY A N 1
ATOM 2150 C CA . GLY A 1 272 ? 25.375 -16.953 12.055 1 90.25 272 GLY A CA 1
ATOM 2151 C C . GLY A 1 272 ? 25.578 -18.266 11.32 1 90.25 272 GLY A C 1
ATOM 2152 O O . GLY A 1 272 ? 26.688 -18.797 11.328 1 90.25 272 GLY A O 1
ATOM 2153 N N . THR A 1 273 ? 24.562 -18.75 10.695 1 91.81 273 THR A N 1
ATOM 2154 C CA . THR A 1 273 ? 24.672 -20.031 10 1 91.81 273 THR A CA 1
ATOM 2155 C C . THR A 1 273 ? 25.188 -19.828 8.578 1 91.81 273 THR A C 1
ATOM 2157 O O . THR A 1 273 ? 25.656 -20.781 7.941 1 91.81 273 THR A O 1
ATOM 2160 N N . LEU A 1 274 ? 25.094 -18.625 8.062 1 92.38 274 LEU A N 1
ATOM 2161 C CA . LEU A 1 274 ? 25.656 -18.266 6.766 1 92.38 274 LEU A CA 1
ATOM 2162 C C . LEU A 1 274 ? 26.594 -17.062 6.891 1 92.38 274 LEU A C 1
ATOM 2164 O O . LEU A 1 274 ? 26.328 -16.156 7.684 1 92.38 274 LEU A O 1
ATOM 2168 N N . PRO A 1 275 ? 27.672 -17.188 6.219 1 89.62 275 PRO A N 1
ATOM 2169 C CA . PRO A 1 275 ? 28.5 -15.984 6.195 1 89.62 275 PRO A CA 1
ATOM 2170 C C . PRO A 1 275 ? 27.828 -14.805 5.496 1 89.62 275 PRO A C 1
ATOM 2172 O O . PRO A 1 275 ? 26.969 -15.016 4.625 1 89.62 275 PRO A O 1
ATOM 2175 N N . LEU A 1 276 ? 28.203 -13.664 5.918 1 87.81 276 LEU A N 1
ATOM 2176 C CA . LEU A 1 276 ? 27.641 -12.461 5.312 1 87.81 276 LEU A CA 1
ATOM 2177 C C . LEU A 1 276 ? 28.141 -12.273 3.889 1 87.81 276 LEU A C 1
ATOM 2179 O O . LEU A 1 276 ? 29.344 -12.109 3.67 1 87.81 276 LEU A O 1
ATOM 2183 N N . LEU A 1 277 ? 27.281 -12.461 2.973 1 91.44 277 LEU A N 1
ATOM 2184 C CA . LEU A 1 277 ? 27.547 -12.273 1.55 1 91.44 277 LEU A CA 1
ATOM 2185 C C . LEU A 1 277 ? 26.641 -11.188 0.969 1 91.44 277 LEU A C 1
ATOM 2187 O O . LEU A 1 277 ? 25.531 -10.977 1.452 1 91.44 277 LEU A O 1
ATOM 2191 N N . PRO A 1 278 ? 27.172 -10.523 -0.071 1 94.19 278 PRO A N 1
ATOM 2192 C CA . PRO A 1 278 ? 26.25 -9.633 -0.782 1 94.19 278 PRO A CA 1
ATOM 2193 C C . PRO A 1 278 ? 25.062 -10.367 -1.388 1 94.19 278 PRO A C 1
ATOM 2195 O O . PRO A 1 278 ? 25.219 -11.453 -1.956 1 94.19 278 PRO A O 1
ATOM 2198 N N . VAL A 1 279 ? 23.938 -9.867 -1.166 1 96.88 279 VAL A N 1
ATOM 2199 C CA . VAL A 1 279 ? 22.703 -10.406 -1.729 1 96.88 279 VAL A CA 1
ATOM 2200 C C . VAL A 1 279 ? 22.016 -9.352 -2.584 1 96.88 279 VAL A C 1
ATOM 2202 O O . VAL A 1 279 ? 21.812 -8.219 -2.137 1 96.88 279 VAL A O 1
ATOM 2205 N N . TYR A 1 280 ? 21.703 -9.758 -3.822 1 97.44 280 TYR A N 1
ATOM 2206 C CA . TYR A 1 280 ? 21.031 -8.844 -4.738 1 97.44 280 TYR A CA 1
ATOM 2207 C C . TYR A 1 280 ? 19.672 -9.406 -5.168 1 97.44 280 TYR A C 1
ATOM 2209 O O . TYR A 1 280 ? 19.578 -10.57 -5.57 1 97.44 280 TYR A O 1
ATOM 2217 N N . VAL A 1 281 ? 18.641 -8.617 -4.984 1 98 281 VAL A N 1
ATOM 2218 C CA . VAL A 1 281 ? 17.375 -8.891 -5.648 1 98 281 VAL A CA 1
ATOM 2219 C C . VAL A 1 281 ? 17.266 -8.055 -6.922 1 98 281 VAL A C 1
ATOM 2221 O O . VAL A 1 281 ? 17.094 -6.836 -6.863 1 98 281 VAL A O 1
ATOM 2224 N N . ASP A 1 282 ? 17.422 -8.789 -8.016 1 97.31 282 ASP A N 1
ATOM 2225 C CA . ASP A 1 282 ? 17.453 -8.094 -9.297 1 97.31 282 ASP A CA 1
ATOM 2226 C C . ASP A 1 282 ? 16.188 -8.352 -10.094 1 97.31 282 ASP A C 1
ATOM 2228 O O . ASP A 1 282 ? 16.219 -9.039 -11.117 1 97.31 282 ASP A O 1
ATOM 2232 N N . SER A 1 283 ? 15.117 -7.762 -9.688 1 95.69 283 SER A N 1
ATOM 2233 C CA . SER A 1 283 ? 13.773 -7.816 -10.273 1 95.69 283 SER A CA 1
ATOM 2234 C C . SER A 1 283 ? 12.906 -6.672 -9.758 1 95.69 283 SER A C 1
ATOM 2236 O O . SER A 1 283 ? 12.508 -6.664 -8.594 1 95.69 283 SER A O 1
ATOM 2238 N N . PRO A 1 284 ? 12.617 -5.707 -10.656 1 92.88 284 PRO A N 1
ATOM 2239 C CA . PRO A 1 284 ? 11.773 -4.59 -10.211 1 92.88 284 PRO A CA 1
ATOM 2240 C C . PRO A 1 284 ? 10.461 -5.055 -9.586 1 92.88 284 PRO A C 1
ATOM 2242 O O . PRO A 1 284 ? 10.031 -4.496 -8.57 1 92.88 284 PRO A O 1
ATOM 2245 N N . MET A 1 285 ? 9.883 -6.086 -10.141 1 93.81 285 MET A N 1
ATOM 2246 C CA . MET A 1 285 ? 8.648 -6.637 -9.594 1 93.81 285 MET A CA 1
ATOM 2247 C C . MET A 1 285 ? 8.875 -7.191 -8.188 1 93.81 285 MET A C 1
ATOM 2249 O O . MET A 1 285 ? 8.07 -6.965 -7.289 1 93.81 285 MET A O 1
ATOM 2253 N N . ALA A 1 286 ? 9.977 -7.871 -8.031 1 96.88 286 ALA A N 1
ATOM 2254 C CA . ALA A 1 286 ? 10.281 -8.445 -6.727 1 96.88 286 ALA A CA 1
ATOM 2255 C C . ALA A 1 286 ? 10.555 -7.348 -5.699 1 96.88 286 ALA A C 1
ATOM 2257 O O . ALA A 1 286 ? 10.172 -7.473 -4.535 1 96.88 286 ALA A O 1
ATOM 2258 N N . VAL A 1 287 ? 11.234 -6.324 -6.137 1 96.56 287 VAL A N 1
ATOM 2259 C CA . VAL A 1 287 ? 11.508 -5.195 -5.25 1 96.56 287 VAL A CA 1
ATOM 2260 C C . VAL A 1 287 ? 10.195 -4.562 -4.805 1 96.56 287 VAL A C 1
ATOM 2262 O O . VAL A 1 287 ? 9.961 -4.371 -3.607 1 96.56 287 VAL A O 1
ATOM 2265 N N . GLY A 1 288 ? 9.336 -4.289 -5.789 1 96.56 288 GLY A N 1
ATOM 2266 C CA . GLY A 1 288 ? 8.031 -3.729 -5.469 1 96.56 288 GLY A CA 1
ATOM 2267 C C . GLY A 1 288 ? 7.219 -4.605 -4.539 1 96.56 288 GLY A C 1
ATOM 2268 O O . GLY A 1 288 ? 6.625 -4.113 -3.576 1 96.56 288 GLY A O 1
ATOM 2269 N N . ALA A 1 289 ? 7.18 -5.879 -4.809 1 97.69 289 ALA A N 1
ATOM 2270 C CA . ALA A 1 289 ? 6.449 -6.82 -3.965 1 97.69 289 ALA A CA 1
ATOM 2271 C C . ALA A 1 289 ? 7 -6.828 -2.541 1 97.69 289 ALA A C 1
ATOM 2273 O O . ALA A 1 289 ? 6.238 -6.879 -1.573 1 97.69 289 ALA A O 1
ATOM 2274 N N . THR A 1 290 ? 8.305 -6.785 -2.406 1 97.88 290 THR A N 1
ATOM 2275 C CA . THR A 1 290 ? 8.945 -6.777 -1.096 1 97.88 290 THR A CA 1
ATOM 2276 C C . THR A 1 290 ? 8.5 -5.562 -0.283 1 97.88 290 THR A C 1
ATOM 2278 O O . THR A 1 290 ? 8.203 -5.684 0.908 1 97.88 290 THR A O 1
ATOM 2281 N N . GLU A 1 291 ? 8.453 -4.453 -0.962 1 97.31 291 GLU A N 1
ATOM 2282 C CA . GLU A 1 291 ? 8.023 -3.234 -0.287 1 97.31 291 GLU A CA 1
ATOM 2283 C C . GLU A 1 291 ? 6.562 -3.334 0.148 1 97.31 291 GLU A C 1
ATOM 2285 O O . GLU A 1 291 ? 6.184 -2.803 1.193 1 97.31 291 GLU A O 1
ATOM 2290 N N . ILE A 1 292 ? 5.734 -3.965 -0.633 1 98 292 ILE A N 1
ATOM 2291 C CA . ILE A 1 292 ? 4.336 -4.168 -0.279 1 98 292 ILE A CA 1
ATOM 2292 C C . ILE A 1 292 ? 4.238 -5.09 0.935 1 98 292 ILE A C 1
ATOM 2294 O O . ILE A 1 292 ? 3.445 -4.848 1.846 1 98 292 ILE A O 1
ATOM 2298 N N . PHE A 1 293 ? 5.082 -6.129 0.974 1 97.69 293 PHE A N 1
ATOM 2299 C CA . PHE A 1 293 ? 5.102 -7.02 2.127 1 97.69 293 PHE A CA 1
ATOM 2300 C C . PHE A 1 293 ? 5.348 -6.238 3.412 1 97.69 293 PHE A C 1
ATOM 2302 O O . PHE A 1 293 ? 4.703 -6.488 4.43 1 97.69 293 PHE A O 1
ATOM 2309 N N . ARG A 1 294 ? 6.148 -5.23 3.371 1 95.75 294 ARG A N 1
ATOM 2310 C CA . ARG A 1 294 ? 6.578 -4.477 4.543 1 95.75 294 ARG A CA 1
ATOM 2311 C C . ARG A 1 294 ? 5.398 -3.748 5.184 1 95.75 294 ARG A C 1
ATOM 2313 O O . ARG A 1 294 ? 5.379 -3.545 6.402 1 95.75 294 ARG A O 1
ATOM 2320 N N . ILE A 1 295 ? 4.383 -3.412 4.375 1 96.06 295 ILE A N 1
ATOM 2321 C CA . ILE A 1 295 ? 3.34 -2.557 4.93 1 96.06 295 ILE A CA 1
ATOM 2322 C C . ILE A 1 295 ? 2.09 -3.385 5.215 1 96.06 295 ILE A C 1
ATOM 2324 O O . ILE A 1 295 ? 1.014 -2.834 5.457 1 96.06 295 ILE A O 1
ATOM 2328 N N . HIS A 1 296 ? 2.236 -4.738 5.188 1 97.69 296 HIS A N 1
ATOM 2329 C CA . HIS A 1 296 ? 1.081 -5.574 5.5 1 97.69 296 HIS A CA 1
ATOM 2330 C C . HIS A 1 296 ? 1.443 -6.664 6.504 1 97.69 296 HIS A C 1
ATOM 2332 O O . HIS A 1 296 ? 1.217 -7.848 6.25 1 97.69 296 HIS A O 1
ATOM 2338 N N . PRO A 1 297 ? 1.886 -6.293 7.684 1 96.5 297 PRO A N 1
ATOM 2339 C CA . PRO A 1 297 ? 2.285 -7.277 8.695 1 96.5 297 PRO A CA 1
ATOM 2340 C C . PRO A 1 297 ? 1.103 -8.078 9.234 1 96.5 297 PRO A C 1
ATOM 2342 O O . PRO A 1 297 ? 1.294 -9.125 9.859 1 96.5 297 PRO A O 1
ATOM 2345 N N . GLU A 1 298 ? -0.135 -7.551 9.008 1 96.75 298 GLU A N 1
ATOM 2346 C CA . GLU A 1 298 ? -1.316 -8.258 9.5 1 96.75 298 GLU A CA 1
ATOM 2347 C C . GLU A 1 298 ? -1.438 -9.633 8.852 1 96.75 298 GLU A C 1
ATOM 2349 O O . GLU A 1 298 ? -2.193 -10.484 9.328 1 96.75 298 GLU A O 1
ATOM 2354 N N . CYS A 1 299 ? -0.641 -9.875 7.781 1 97.88 299 CYS A N 1
ATOM 2355 C CA . CYS A 1 299 ? -0.715 -11.133 7.047 1 97.88 299 CYS A CA 1
ATOM 2356 C C . CYS A 1 299 ? 0.325 -12.125 7.559 1 97.88 299 CYS A C 1
ATOM 2358 O O . CYS A 1 299 ? 0.287 -13.305 7.207 1 97.88 299 CYS A O 1
ATOM 2360 N N . PHE A 1 300 ? 1.275 -11.719 8.391 1 97.12 300 PHE A N 1
ATOM 2361 C CA . PHE A 1 300 ? 2.42 -12.531 8.773 1 97.12 300 PHE A CA 1
ATOM 2362 C C . PHE A 1 300 ? 2.023 -13.547 9.844 1 97.12 300 PHE A C 1
ATOM 2364 O O . PHE A 1 300 ? 1.155 -13.273 10.672 1 97.12 300 PHE A O 1
ATOM 2371 N N . ASN A 1 301 ? 2.664 -14.688 9.773 1 96.44 301 ASN A N 1
ATOM 2372 C CA . ASN A 1 301 ? 2.516 -15.617 10.883 1 96.44 301 ASN A CA 1
ATOM 2373 C C . ASN A 1 301 ? 3.143 -15.07 12.164 1 96.44 301 ASN A C 1
ATOM 2375 O O . ASN A 1 301 ? 3.779 -14.016 12.141 1 96.44 301 ASN A O 1
ATOM 2379 N N . LYS A 1 302 ? 2.949 -15.75 13.234 1 95.12 302 LYS A N 1
ATOM 2380 C CA . LYS A 1 302 ? 3.336 -15.25 14.547 1 95.12 302 LYS A CA 1
ATOM 2381 C C . LYS A 1 302 ? 4.84 -15.023 14.625 1 95.12 302 LYS A C 1
ATOM 2383 O O . LYS A 1 302 ? 5.293 -14.016 15.18 1 95.12 302 LYS A O 1
ATOM 2388 N N . GLU A 1 303 ? 5.633 -15.906 14.055 1 93.12 303 GLU A N 1
ATOM 2389 C CA . GLU A 1 303 ? 7.09 -15.82 14.141 1 93.12 303 GLU A CA 1
ATOM 2390 C C . GLU A 1 303 ? 7.613 -14.57 13.445 1 93.12 303 GLU A C 1
ATOM 2392 O O . GLU A 1 303 ? 8.398 -13.812 14.023 1 93.12 303 GLU A O 1
ATOM 2397 N N . VAL A 1 304 ? 7.184 -14.375 12.281 1 94.62 304 VAL A N 1
ATOM 2398 C CA . VAL A 1 304 ? 7.633 -13.234 11.5 1 94.62 304 VAL A CA 1
ATOM 2399 C C . VAL A 1 304 ? 7.094 -11.945 12.117 1 94.62 304 VAL A C 1
ATOM 2401 O O . VAL A 1 304 ? 7.797 -10.93 12.156 1 94.62 304 VAL A O 1
ATOM 2404 N N . TYR A 1 305 ? 5.828 -11.992 12.555 1 94.44 305 TYR A N 1
ATOM 2405 C CA . TYR A 1 305 ? 5.203 -10.852 13.219 1 94.44 305 TYR A CA 1
ATOM 2406 C C . TYR A 1 305 ? 6 -10.438 14.445 1 94.44 305 TYR A C 1
ATOM 2408 O O . TYR A 1 305 ? 6.285 -9.25 14.641 1 94.44 305 TYR A O 1
ATOM 2416 N N . ASP A 1 306 ? 6.395 -11.375 15.242 1 92.25 306 ASP A N 1
ATOM 2417 C CA . ASP A 1 306 ? 7.184 -11.102 16.438 1 92.25 306 ASP A CA 1
ATOM 2418 C C . ASP A 1 306 ? 8.57 -10.578 16.062 1 92.25 306 ASP A C 1
ATOM 2420 O O . ASP A 1 306 ? 9.109 -9.703 16.75 1 92.25 306 ASP A O 1
ATOM 2424 N N . PHE A 1 307 ? 9.086 -11.188 15.039 1 89.88 307 PHE A N 1
ATOM 2425 C CA . PHE A 1 307 ? 10.383 -10.75 14.547 1 89.88 307 PHE A CA 1
ATOM 2426 C C . PHE A 1 307 ? 10.359 -9.273 14.195 1 89.88 307 PHE A C 1
ATOM 2428 O O . PHE A 1 307 ? 11.297 -8.531 14.516 1 89.88 307 PHE A O 1
ATOM 2435 N N . LEU A 1 308 ? 9.328 -8.797 13.578 1 88.69 308 LEU A N 1
ATOM 2436 C CA . LEU A 1 308 ? 9.164 -7.422 13.125 1 88.69 308 LEU A CA 1
ATOM 2437 C C . LEU A 1 308 ? 9.211 -6.453 14.305 1 88.69 308 LEU A C 1
ATOM 2439 O O . LEU A 1 308 ? 9.82 -5.383 14.203 1 88.69 308 LEU A O 1
ATOM 2443 N N . PHE A 1 309 ? 8.633 -6.766 15.445 1 86.94 309 PHE A N 1
ATOM 2444 C CA . PHE A 1 309 ? 8.477 -5.832 16.562 1 86.94 309 PHE A CA 1
ATOM 2445 C C . PHE A 1 309 ? 9.625 -5.98 17.547 1 86.94 309 PHE A C 1
ATOM 2447 O O . PHE A 1 309 ? 9.805 -5.141 18.438 1 86.94 309 PHE A O 1
ATOM 2454 N N . ARG A 1 310 ? 10.398 -6.996 17.469 1 78.25 310 ARG A N 1
ATOM 2455 C CA . ARG A 1 310 ? 11.555 -7.18 18.344 1 78.25 310 ARG A CA 1
ATOM 2456 C C . ARG A 1 310 ? 12.82 -6.609 17.719 1 78.25 310 ARG A C 1
ATOM 2458 O O . ARG A 1 310 ? 13.617 -5.957 18.391 1 78.25 310 ARG A O 1
ATOM 2465 N N . GLU A 1 311 ? 13.125 -7.176 16.594 1 59.84 311 GLU A N 1
ATOM 2466 C CA . GLU A 1 311 ? 14.508 -7.133 16.125 1 59.84 311 GLU A CA 1
ATOM 2467 C C . GLU A 1 311 ? 14.648 -6.266 14.883 1 59.84 311 GLU A C 1
ATOM 2469 O O . GLU A 1 311 ? 15.734 -5.758 14.586 1 59.84 311 GLU A O 1
ATOM 2474 N N . LYS A 1 312 ? 13.43 -6.184 14.039 1 76.69 312 LYS A N 1
ATOM 2475 C CA . LYS A 1 312 ? 13.922 -5.57 12.805 1 76.69 312 LYS A CA 1
ATOM 2476 C C . LYS A 1 312 ? 12.969 -5.836 11.641 1 76.69 312 LYS A C 1
ATOM 2478 O O . LYS A 1 312 ? 11.93 -6.469 11.82 1 76.69 312 LYS A O 1
ATOM 2483 N N . ASP A 1 313 ? 13.25 -5.289 10.523 1 87.62 313 ASP A N 1
ATOM 2484 C CA . ASP A 1 313 ? 12.641 -5.516 9.219 1 87.62 313 ASP A CA 1
ATOM 2485 C C . ASP A 1 313 ? 12.984 -6.898 8.68 1 87.62 313 ASP A C 1
ATOM 2487 O O . ASP A 1 313 ? 14.141 -7.164 8.336 1 87.62 313 ASP A O 1
ATOM 2491 N N . PRO A 1 314 ? 12 -7.875 8.578 1 92.94 314 PRO A N 1
ATOM 2492 C CA . PRO A 1 314 ? 12.266 -9.242 8.125 1 92.94 314 PRO A CA 1
ATOM 2493 C C . PRO A 1 314 ? 12.875 -9.289 6.727 1 92.94 314 PRO A C 1
ATOM 2495 O O . PRO A 1 314 ? 13.438 -10.312 6.328 1 92.94 314 PRO A O 1
ATOM 2498 N N . PHE A 1 315 ? 12.789 -8.203 5.996 1 94.81 315 PHE A N 1
ATOM 2499 C CA . PHE A 1 315 ? 13.188 -8.219 4.594 1 94.81 315 PHE A CA 1
ATOM 2500 C C . PHE A 1 315 ? 14.375 -7.289 4.363 1 94.81 315 PHE A C 1
ATOM 2502 O O . PHE A 1 315 ? 14.609 -6.84 3.238 1 94.81 315 PHE A O 1
ATOM 2509 N N . CYS A 1 316 ? 15.047 -6.945 5.445 1 91.25 316 CYS A N 1
ATOM 2510 C CA . CYS A 1 316 ? 16.203 -6.059 5.348 1 91.25 316 CYS A CA 1
ATOM 2511 C C . CYS A 1 316 ? 17.375 -6.59 6.176 1 91.25 316 CYS A C 1
ATOM 2513 O O . CYS A 1 316 ? 17.188 -7.016 7.316 1 91.25 316 CYS A O 1
ATOM 2515 N N . PHE A 1 317 ? 18.562 -6.648 5.602 1 91.12 317 PHE A N 1
ATOM 2516 C CA . PHE A 1 317 ? 19.828 -6.934 6.285 1 91.12 317 PHE A CA 1
ATOM 2517 C C . PHE A 1 317 ? 20.984 -6.262 5.578 1 91.12 317 PHE A C 1
ATOM 2519 O O . PHE A 1 317 ? 20.859 -5.82 4.434 1 91.12 317 PHE A O 1
ATOM 2526 N N . GLU A 1 318 ? 22.062 -6.02 6.184 1 88.5 318 GLU A N 1
ATOM 2527 C CA . GLU A 1 318 ? 23.172 -5.141 5.797 1 88.5 318 GLU A CA 1
ATOM 2528 C C . GLU A 1 318 ? 23.688 -5.488 4.406 1 88.5 318 GLU A C 1
ATOM 2530 O O . GLU A 1 318 ? 24.078 -4.602 3.643 1 88.5 318 GLU A O 1
ATOM 2535 N N . GLN A 1 319 ? 23.641 -6.727 3.922 1 90.94 319 GLN A N 1
ATOM 2536 C CA . GLN A 1 319 ? 24.25 -7.145 2.664 1 90.94 319 GLN A CA 1
ATOM 2537 C C . GLN A 1 319 ? 23.219 -7.188 1.541 1 90.94 319 GLN A C 1
ATOM 2539 O O . GLN A 1 319 ? 23.531 -7.562 0.41 1 90.94 319 GLN A O 1
ATOM 2544 N N . LEU A 1 320 ? 22.031 -6.68 1.835 1 95.06 320 LEU A N 1
ATOM 2545 C CA . LEU A 1 320 ? 20.953 -6.781 0.847 1 95.06 320 LEU A CA 1
ATOM 2546 C C . LEU A 1 320 ? 20.875 -5.516 0.001 1 95.06 320 LEU A C 1
ATOM 2548 O O . LEU A 1 320 ? 20.906 -4.406 0.535 1 95.06 320 LEU A O 1
ATOM 2552 N N . ARG A 1 321 ? 20.828 -5.719 -1.277 1 94.31 321 ARG A N 1
ATOM 2553 C CA . ARG A 1 321 ? 20.562 -4.621 -2.201 1 94.31 321 ARG A CA 1
ATOM 2554 C C . ARG A 1 321 ? 19.391 -4.957 -3.119 1 94.31 321 ARG A C 1
ATOM 2556 O O . ARG A 1 321 ? 19.391 -6.008 -3.766 1 94.31 321 ARG A O 1
ATOM 2563 N N . LEU A 1 322 ? 18.422 -4.066 -3.135 1 95.44 322 LEU A N 1
ATOM 2564 C CA . LEU A 1 322 ? 17.281 -4.18 -4.031 1 95.44 322 LEU A CA 1
ATOM 2565 C C . LEU A 1 322 ? 17.484 -3.338 -5.285 1 95.44 322 LEU A C 1
ATOM 2567 O O . LEU A 1 322 ? 17.641 -2.117 -5.199 1 95.44 322 LEU A O 1
ATOM 2571 N N . ILE A 1 323 ? 17.438 -3.998 -6.43 1 94.56 323 ILE A N 1
ATOM 2572 C CA . ILE A 1 323 ? 17.859 -3.334 -7.656 1 94.56 323 ILE A CA 1
ATOM 2573 C C . ILE A 1 323 ? 16.656 -3.09 -8.562 1 94.56 323 ILE A C 1
ATOM 2575 O O . ILE A 1 323 ? 15.945 -4.031 -8.922 1 94.56 323 ILE A O 1
ATOM 2579 N N . ARG A 1 324 ? 16.469 -1.805 -8.961 1 90.81 324 ARG A N 1
ATOM 2580 C CA . ARG A 1 324 ? 15.43 -1.443 -9.914 1 90.81 324 ARG A CA 1
ATOM 2581 C C . ARG A 1 324 ? 16.016 -1.018 -11.25 1 90.81 324 ARG A C 1
ATOM 2583 O O . ARG A 1 324 ? 15.477 -1.343 -12.305 1 90.81 324 ARG A O 1
ATOM 2590 N N . SER A 1 325 ? 17.125 -0.387 -11.211 1 89.19 325 SER A N 1
ATOM 2591 C CA . SER A 1 325 ? 17.703 0.248 -12.391 1 89.19 325 SER A CA 1
ATOM 2592 C C . SER A 1 325 ? 18.328 -0.783 -13.328 1 89.19 325 SER A C 1
ATOM 2594 O O . SER A 1 325 ? 18.953 -1.744 -12.875 1 89.19 325 SER A O 1
ATOM 2596 N N . VAL A 1 326 ? 18.188 -0.531 -14.578 1 88.62 326 VAL A N 1
ATOM 2597 C CA . VAL A 1 326 ? 18.75 -1.405 -15.602 1 88.62 326 VAL A CA 1
ATOM 2598 C C . VAL A 1 326 ? 20.281 -1.35 -15.547 1 88.62 326 VAL A C 1
ATOM 2600 O O . VAL A 1 326 ? 20.953 -2.379 -15.672 1 88.62 326 VAL A O 1
ATOM 2603 N N . GLY A 1 327 ? 20.766 -0.157 -15.281 1 89.69 327 GLY A N 1
ATOM 2604 C CA . GLY A 1 327 ? 22.203 0.008 -15.195 1 89.69 327 GLY A CA 1
ATOM 2605 C C . GLY A 1 327 ? 22.828 -0.792 -14.07 1 89.69 327 GLY A C 1
ATOM 2606 O O . GLY A 1 327 ? 23.844 -1.453 -14.266 1 89.69 327 GLY A O 1
ATOM 2607 N N . GLU A 1 328 ? 22.172 -0.739 -12.961 1 90.5 328 GLU A N 1
ATOM 2608 C CA . GLU A 1 328 ? 22.656 -1.522 -11.828 1 90.5 328 GLU A CA 1
ATOM 2609 C C . GLU A 1 328 ? 22.562 -3.02 -12.109 1 90.5 328 GLU A C 1
ATOM 2611 O O . GLU A 1 328 ? 23.438 -3.787 -11.711 1 90.5 328 GLU A O 1
ATOM 2616 N N . SER A 1 329 ? 21.484 -3.42 -12.727 1 93.44 329 SER A N 1
ATOM 2617 C CA . SER A 1 329 ? 21.312 -4.816 -13.109 1 93.44 329 SER A CA 1
ATOM 2618 C C . SER A 1 329 ? 22.453 -5.297 -14 1 93.44 329 SER A C 1
ATOM 2620 O O . SER A 1 329 ? 23.047 -6.348 -13.742 1 93.44 329 SER A O 1
ATOM 2622 N N . GLN A 1 330 ? 22.797 -4.512 -14.969 1 93.19 330 GLN A N 1
ATOM 2623 C CA . GLN A 1 330 ? 23.859 -4.867 -15.906 1 93.19 330 GLN A CA 1
ATOM 2624 C C . GLN A 1 330 ? 25.219 -4.926 -15.211 1 93.19 330 GLN A C 1
ATOM 2626 O O . GLN A 1 330 ? 26.047 -5.773 -15.531 1 93.19 330 GLN A O 1
ATOM 2631 N N . ALA A 1 331 ? 25.359 -4.055 -14.281 1 92.12 331 ALA A N 1
ATOM 2632 C CA . ALA A 1 331 ? 26.625 -3.982 -13.562 1 92.12 331 ALA A CA 1
ATOM 2633 C C . ALA A 1 331 ? 26.891 -5.258 -12.766 1 92.12 331 ALA A C 1
ATOM 2635 O O . ALA A 1 331 ? 28.031 -5.633 -12.531 1 92.12 331 ALA A O 1
ATOM 2636 N N . LEU A 1 332 ? 25.828 -5.973 -12.398 1 92.88 332 LEU A N 1
ATOM 2637 C CA . LEU A 1 332 ? 25.953 -7.203 -11.625 1 92.88 332 LEU A CA 1
ATOM 2638 C C . LEU A 1 332 ? 26.672 -8.281 -12.438 1 92.88 332 LEU A C 1
ATOM 2640 O O . LEU A 1 332 ? 27.344 -9.148 -11.875 1 92.88 332 LEU A O 1
ATOM 2644 N N . ASN A 1 333 ? 26.531 -8.195 -13.727 1 89.19 333 ASN A N 1
ATOM 2645 C CA . ASN A 1 333 ? 27.156 -9.188 -14.586 1 89.19 333 ASN A CA 1
ATOM 2646 C C . ASN A 1 333 ? 28.672 -9.031 -14.609 1 89.19 333 ASN A C 1
ATOM 2648 O O . ASN A 1 333 ? 29.391 -9.945 -15.008 1 89.19 333 ASN A O 1
ATOM 2652 N N . LYS A 1 334 ? 29.141 -7.875 -14.125 1 87.31 334 LYS A N 1
ATOM 2653 C CA . LYS A 1 334 ? 30.578 -7.586 -14.164 1 87.31 334 LYS A CA 1
ATOM 2654 C C . LYS A 1 334 ? 31.172 -7.617 -12.766 1 87.31 334 LYS A C 1
ATOM 2656 O O . LYS A 1 334 ? 32.375 -7.379 -12.594 1 87.31 334 LYS A O 1
ATOM 2661 N N . MET A 1 335 ? 30.328 -7.941 -11.922 1 87.88 335 MET A N 1
ATOM 2662 C CA . MET A 1 335 ? 30.797 -7.902 -10.539 1 87.88 335 MET A CA 1
ATOM 2663 C C . MET A 1 335 ? 31.781 -9.031 -10.266 1 87.88 335 MET A C 1
ATOM 2665 O O . MET A 1 335 ? 31.672 -10.117 -10.844 1 87.88 335 MET A O 1
ATOM 2669 N N . ASN A 1 336 ? 32.719 -8.672 -9.344 1 86.38 336 ASN A N 1
ATOM 2670 C CA . ASN A 1 336 ? 33.688 -9.672 -8.875 1 86.38 336 ASN A CA 1
ATOM 2671 C C . ASN A 1 336 ? 33.344 -10.188 -7.484 1 86.38 336 ASN A C 1
ATOM 2673 O O . ASN A 1 336 ? 32.656 -9.484 -6.715 1 86.38 336 ASN A O 1
ATOM 2677 N N . GLY A 1 337 ? 33.656 -11.445 -7.289 1 88.81 337 GLY A N 1
ATOM 2678 C CA . GLY A 1 337 ? 33.469 -11.984 -5.953 1 88.81 337 GLY A CA 1
ATOM 2679 C C . GLY A 1 337 ? 32.188 -12.805 -5.816 1 88.81 337 GLY A C 1
ATOM 2680 O O . GLY A 1 337 ? 31.5 -13.047 -6.801 1 88.81 337 GLY A O 1
ATOM 2681 N N . GLN A 1 338 ? 32 -13.273 -4.648 1 94.31 338 GLN A N 1
ATOM 2682 C CA . GLN A 1 338 ? 30.875 -14.141 -4.363 1 94.31 338 GLN A CA 1
ATOM 2683 C C . GLN A 1 338 ? 29.641 -13.32 -3.984 1 94.31 338 GLN A C 1
ATOM 2685 O O . GLN A 1 338 ? 29.766 -12.258 -3.373 1 94.31 338 GLN A O 1
ATOM 2690 N N . ALA A 1 339 ? 28.484 -13.805 -4.438 1 96.06 339 ALA A N 1
ATOM 2691 C CA . ALA A 1 339 ? 27.219 -13.141 -4.133 1 96.06 339 ALA A CA 1
ATOM 2692 C C . ALA A 1 339 ? 26.031 -14.062 -4.395 1 96.06 339 ALA A C 1
ATOM 2694 O O . ALA A 1 339 ? 26.172 -15.102 -5.051 1 96.06 339 ALA A O 1
ATOM 2695 N N . ILE A 1 340 ? 25 -13.742 -3.791 1 97.06 340 ILE A N 1
ATOM 2696 C CA . ILE A 1 340 ? 23.719 -14.367 -4.098 1 97.06 340 ILE A CA 1
ATOM 2697 C C . ILE A 1 340 ? 22.859 -13.406 -4.918 1 97.06 340 ILE A C 1
ATOM 2699 O O . ILE A 1 340 ? 22.641 -12.258 -4.527 1 97.06 340 ILE A O 1
ATOM 2703 N N . ILE A 1 341 ? 22.422 -13.859 -6.066 1 97.69 341 ILE A N 1
ATOM 2704 C CA . ILE A 1 341 ? 21.562 -13.055 -6.93 1 97.69 341 ILE A CA 1
ATOM 2705 C C . ILE A 1 341 ? 20.203 -13.734 -7.094 1 97.69 341 ILE A C 1
ATOM 2707 O O . ILE A 1 341 ? 20.109 -14.812 -7.676 1 97.69 341 ILE A O 1
ATOM 2711 N N . ILE A 1 342 ? 19.172 -13.125 -6.559 1 97.56 342 ILE A N 1
ATOM 2712 C CA . ILE A 1 342 ? 17.797 -13.578 -6.707 1 97.56 342 ILE A CA 1
ATOM 2713 C C . ILE A 1 342 ? 17.094 -12.781 -7.809 1 97.56 342 ILE A C 1
ATOM 2715 O O . ILE A 1 342 ? 17.078 -11.547 -7.766 1 97.56 342 ILE A O 1
ATOM 2719 N N . SER A 1 343 ? 16.609 -13.438 -8.766 1 97.25 343 SER A N 1
ATOM 2720 C CA . SER A 1 343 ? 16.016 -12.727 -9.898 1 97.25 343 SER A CA 1
ATOM 2721 C C . SER A 1 343 ? 14.836 -13.5 -10.477 1 97.25 343 SER A C 1
ATOM 2723 O O . SER A 1 343 ? 14.773 -14.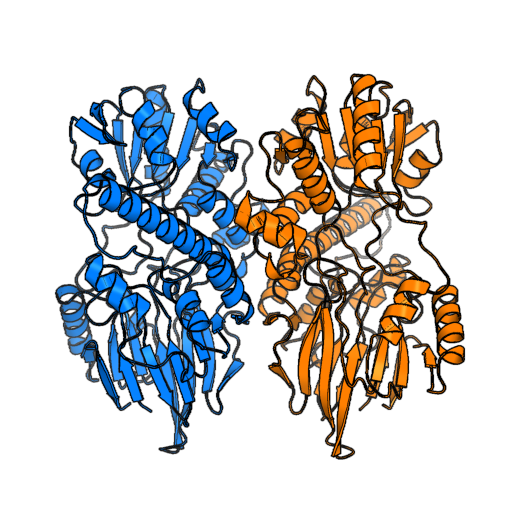727 -10.375 1 97.25 343 SER A O 1
ATOM 2725 N N . ALA A 1 344 ? 13.875 -12.797 -10.961 1 93.06 344 ALA A N 1
ATOM 2726 C CA . ALA A 1 344 ? 12.711 -13.398 -11.617 1 93.06 344 ALA A CA 1
ATOM 2727 C C . ALA A 1 344 ? 12.984 -13.633 -13.102 1 93.06 344 ALA A C 1
ATOM 2729 O O . ALA A 1 344 ? 13.781 -12.922 -13.711 1 93.06 344 ALA A O 1
ATOM 2730 N N . SER A 1 345 ? 12.32 -14.734 -13.695 1 91 345 SER A N 1
ATOM 2731 C CA . SER A 1 345 ? 11.18 -15.461 -13.148 1 91 345 SER A CA 1
ATOM 2732 C C . SER A 1 345 ? 11.602 -16.828 -12.617 1 91 345 SER A C 1
ATOM 2734 O O . SER A 1 345 ? 12.672 -17.328 -12.953 1 91 345 SER A O 1
ATOM 2736 N N . GLY A 1 346 ? 10.781 -17.438 -11.859 1 88.56 346 GLY A N 1
ATOM 2737 C CA . GLY A 1 346 ? 11.094 -18.672 -11.148 1 88.56 346 GLY A CA 1
ATOM 2738 C C . GLY A 1 346 ? 11.312 -19.859 -12.078 1 88.56 346 GLY A C 1
ATOM 2739 O O . GLY A 1 346 ? 12.07 -20.766 -11.75 1 88.56 346 GLY A O 1
ATOM 2740 N N . MET A 1 347 ? 10.703 -19.766 -13.305 1 89.81 347 MET A N 1
ATOM 2741 C CA . MET A 1 347 ? 10.82 -20.875 -14.234 1 89.81 347 MET A CA 1
ATOM 2742 C C . MET A 1 347 ? 11.75 -20.531 -15.391 1 89.81 347 MET A C 1
ATOM 2744 O O . MET A 1 347 ? 11.859 -21.281 -16.359 1 89.81 347 MET A O 1
ATOM 2748 N N . CYS A 1 348 ? 12.391 -19.391 -15.32 1 94.44 348 CYS A N 1
ATOM 2749 C CA . CYS A 1 348 ? 13.391 -18.891 -16.266 1 94.44 348 CYS A CA 1
ATOM 2750 C C . CYS A 1 348 ? 12.789 -18.719 -17.656 1 94.44 348 CYS A C 1
ATOM 2752 O O . CYS A 1 348 ? 13.406 -19.109 -18.656 1 94.44 348 CYS A O 1
ATOM 2754 N N . GLU A 1 349 ? 11.57 -18.219 -17.641 1 86.5 349 GLU A N 1
ATOM 2755 C CA . GLU A 1 349 ? 10.906 -18.047 -18.922 1 86.5 349 GLU A CA 1
ATOM 2756 C C . GLU A 1 349 ? 10.977 -16.609 -19.391 1 86.5 349 GLU A C 1
ATOM 2758 O O . GLU A 1 349 ? 10.734 -16.312 -20.562 1 86.5 349 GLU A O 1
ATOM 2763 N N . ALA A 1 350 ? 11.258 -15.711 -18.516 1 85.12 350 ALA A N 1
ATOM 2764 C CA . ALA A 1 350 ? 11.336 -14.281 -18.797 1 85.12 350 ALA A CA 1
ATOM 2765 C C . ALA A 1 350 ? 12.078 -13.539 -17.688 1 85.12 350 ALA A C 1
ATOM 2767 O O . ALA A 1 350 ? 12.469 -14.148 -16.688 1 85.12 350 ALA A O 1
ATOM 2768 N N . GLY A 1 351 ? 12.391 -12.281 -18.016 1 89.19 351 GLY A N 1
ATOM 2769 C CA . GLY A 1 351 ? 12.922 -11.422 -16.969 1 89.19 351 GLY A CA 1
ATOM 2770 C C . GLY A 1 351 ? 14.438 -11.352 -16.969 1 89.19 351 GLY A C 1
ATOM 2771 O O . GLY A 1 351 ? 15.086 -11.883 -17.859 1 89.19 351 GLY A O 1
ATOM 2772 N N . ARG A 1 352 ? 14.938 -10.75 -15.969 1 95.25 352 ARG A N 1
ATOM 2773 C CA . ARG A 1 352 ? 16.359 -10.445 -15.891 1 95.25 352 ARG A CA 1
ATOM 2774 C C . ARG A 1 352 ? 17.172 -11.703 -15.594 1 95.25 352 ARG A C 1
ATOM 2776 O O . ARG A 1 352 ? 18.391 -11.734 -15.828 1 95.25 352 ARG A O 1
ATOM 2783 N N . ILE A 1 353 ? 16.484 -12.766 -15.094 1 96.38 353 ILE A N 1
ATOM 2784 C CA . ILE A 1 353 ? 17.172 -14.016 -14.797 1 96.38 353 ILE A CA 1
ATOM 2785 C C . ILE A 1 353 ? 17.781 -14.586 -16.078 1 96.38 353 ILE A C 1
ATOM 2787 O O . ILE A 1 353 ? 18.844 -15.219 -16.047 1 96.38 353 ILE A O 1
ATOM 2791 N N . LEU A 1 354 ? 17.141 -14.336 -17.219 1 95.5 354 LEU A N 1
ATOM 2792 C CA . LEU A 1 354 ? 17.641 -14.844 -18.484 1 95.5 354 LEU A CA 1
ATOM 2793 C C . LEU A 1 354 ? 19.016 -14.25 -18.797 1 95.5 354 LEU A C 1
ATOM 2795 O O . LEU A 1 354 ? 19.906 -14.953 -19.266 1 95.5 354 LEU A O 1
ATOM 2799 N N . HIS A 1 355 ? 19.172 -13 -18.469 1 95.62 355 HIS A N 1
ATOM 2800 C CA . HIS A 1 355 ? 20.438 -12.328 -18.719 1 95.62 355 HIS A CA 1
ATOM 2801 C C . HIS A 1 355 ? 21.531 -12.836 -17.766 1 95.62 355 HIS A C 1
ATOM 2803 O O . HIS A 1 355 ? 22.672 -13.008 -18.172 1 95.62 355 HIS A O 1
ATOM 2809 N N . HIS A 1 356 ? 21.141 -13.031 -16.562 1 97 356 HIS A N 1
ATOM 2810 C CA . HIS A 1 356 ? 22.094 -13.586 -15.602 1 97 356 HIS A CA 1
ATOM 2811 C C . HIS A 1 356 ? 22.562 -14.977 -16.031 1 97 356 HIS A C 1
ATOM 2813 O O . HIS A 1 356 ? 23.75 -15.289 -15.953 1 97 356 HIS A O 1
ATOM 2819 N N . LEU A 1 357 ? 21.625 -15.797 -16.453 1 97.19 357 LEU A N 1
ATOM 2820 C CA . LEU A 1 357 ? 21.969 -17.156 -16.875 1 97.19 357 LEU A CA 1
ATOM 2821 C C . LEU A 1 357 ? 22.797 -17.141 -18.141 1 97.19 357 LEU A C 1
ATOM 2823 O O . LEU A 1 357 ? 23.797 -17.875 -18.25 1 97.19 357 LEU A O 1
ATOM 2827 N N . ALA A 1 358 ? 22.406 -16.312 -19.062 1 96.69 358 ALA A N 1
ATOM 2828 C CA . ALA A 1 358 ? 23.141 -16.219 -20.312 1 96.69 358 ALA A CA 1
ATOM 2829 C C . ALA A 1 358 ? 24.609 -15.891 -20.062 1 96.69 358 ALA A C 1
ATOM 2831 O O . ALA A 1 358 ? 25.5 -16.422 -20.719 1 96.69 358 ALA A O 1
ATOM 2832 N N . ASN A 1 359 ? 24.859 -15.055 -19.109 1 95.75 359 ASN A N 1
ATOM 2833 C CA . ASN A 1 359 ? 26.203 -14.547 -18.875 1 95.75 359 ASN A CA 1
ATOM 2834 C C . ASN A 1 359 ? 26.984 -15.477 -17.953 1 95.75 359 ASN A C 1
ATOM 2836 O O . ASN A 1 359 ? 28.219 -15.414 -17.922 1 95.75 359 ASN A O 1
ATOM 2840 N N . ASN A 1 360 ? 26.266 -16.391 -17.219 1 95.56 360 ASN A N 1
ATOM 2841 C CA . ASN A 1 360 ? 27 -16.938 -16.078 1 95.56 360 ASN A CA 1
ATOM 2842 C C . ASN A 1 360 ? 26.812 -18.438 -15.977 1 95.56 360 ASN A C 1
ATOM 2844 O O . ASN A 1 360 ? 27.547 -19.109 -15.234 1 95.56 360 ASN A O 1
ATOM 2848 N N . ILE A 1 361 ? 25.906 -19.078 -16.75 1 97.25 361 ILE A N 1
ATOM 2849 C CA . ILE A 1 361 ? 25.578 -20.484 -16.594 1 97.25 361 ILE A CA 1
ATOM 2850 C C . ILE A 1 361 ? 26.719 -21.344 -17.125 1 97.25 361 ILE A C 1
ATOM 2852 O O . ILE A 1 361 ? 26.812 -22.531 -16.812 1 97.25 361 ILE A O 1
ATOM 2856 N N . GLY A 1 362 ? 27.625 -20.75 -17.938 1 96.69 362 GLY A N 1
ATOM 2857 C CA . GLY A 1 362 ? 28.766 -21.453 -18.516 1 96.69 362 GLY A CA 1
ATOM 2858 C C . GLY A 1 362 ? 29.953 -21.531 -17.594 1 96.69 362 GLY A C 1
ATOM 2859 O O . GLY A 1 362 ? 30.922 -22.234 -17.875 1 96.69 362 GLY A O 1
ATOM 2860 N N . ASP A 1 363 ? 29.953 -20.906 -16.469 1 95.56 363 ASP A N 1
ATOM 2861 C CA . ASP A 1 363 ? 31.047 -20.891 -15.5 1 95.56 363 ASP A CA 1
ATOM 2862 C C . ASP A 1 363 ? 30.859 -21.969 -14.43 1 95.56 363 ASP A C 1
ATOM 2864 O O . ASP A 1 363 ? 29.922 -21.875 -13.625 1 95.56 363 ASP A O 1
ATOM 2868 N N . PRO A 1 364 ? 31.75 -22.891 -14.32 1 96.19 364 PRO A N 1
ATOM 2869 C CA . PRO A 1 364 ? 31.578 -24 -13.383 1 96.19 364 PRO A CA 1
ATOM 2870 C C . PRO A 1 364 ? 31.719 -23.578 -11.93 1 96.19 364 PRO A C 1
ATOM 2872 O O . PRO A 1 364 ? 31.375 -24.344 -11.023 1 96.19 364 PRO A O 1
ATOM 2875 N N . LYS A 1 365 ? 32.156 -22.406 -11.711 1 95.69 365 LYS A N 1
ATOM 2876 C CA . LYS A 1 365 ? 32.25 -21.906 -10.344 1 95.69 365 LYS A CA 1
ATOM 2877 C C . LYS A 1 365 ? 30.906 -21.469 -9.805 1 95.69 365 LYS A C 1
ATOM 2879 O O . LYS A 1 365 ? 30.734 -21.297 -8.594 1 95.69 365 LYS A O 1
ATOM 2884 N N . ASN A 1 366 ? 29.984 -21.219 -10.703 1 96.31 366 ASN A N 1
ATOM 2885 C CA . ASN A 1 366 ? 28.672 -20.703 -10.312 1 96.31 366 ASN A CA 1
ATOM 2886 C C . ASN A 1 366 ? 27.703 -21.844 -9.984 1 96.31 366 ASN A C 1
ATOM 2888 O O . ASN A 1 366 ? 27.922 -22.984 -10.383 1 96.31 366 ASN A O 1
ATOM 2892 N N . THR A 1 367 ? 26.703 -21.484 -9.219 1 97 367 THR A N 1
ATOM 2893 C CA . THR A 1 367 ? 25.609 -22.391 -8.883 1 97 367 THR A CA 1
ATOM 2894 C C . THR A 1 367 ? 24.266 -21.781 -9.227 1 97 367 THR A C 1
ATOM 2896 O O . THR A 1 367 ? 24.016 -20.609 -8.945 1 97 367 THR A O 1
ATOM 2899 N N . VAL A 1 368 ? 23.453 -22.516 -9.898 1 97.31 368 VAL A N 1
ATOM 2900 C CA . VAL A 1 368 ? 22.047 -22.156 -10.062 1 97.31 368 VAL A CA 1
ATOM 2901 C C . VAL A 1 368 ? 21.188 -22.984 -9.102 1 97.31 368 VAL A C 1
ATOM 2903 O O . VAL A 1 368 ? 21.156 -24.219 -9.188 1 97.31 368 VAL A O 1
ATOM 2906 N N . LEU A 1 369 ? 20.547 -22.297 -8.188 1 95.25 369 LEU A N 1
ATOM 2907 C CA . LEU A 1 369 ? 19.75 -22.969 -7.164 1 95.25 369 LEU A CA 1
ATOM 2908 C C . LEU A 1 369 ? 18.266 -22.797 -7.441 1 95.25 369 LEU A C 1
ATOM 2910 O O . LEU A 1 369 ? 17.703 -21.719 -7.223 1 95.25 369 LEU A O 1
ATOM 2914 N N . PHE A 1 370 ? 17.594 -23.844 -7.867 1 92.62 370 PHE A N 1
ATOM 2915 C CA . PHE A 1 370 ? 16.156 -23.828 -8.078 1 92.62 370 PHE A CA 1
ATOM 2916 C C . PHE A 1 370 ? 15.406 -24.094 -6.777 1 92.62 370 PHE A C 1
ATOM 2918 O O . PHE A 1 370 ? 15.641 -25.094 -6.113 1 92.62 370 PHE A O 1
ATOM 2925 N N . VAL A 1 371 ? 14.523 -23.188 -6.461 1 88 371 VAL A N 1
ATOM 2926 C CA . VAL A 1 371 ? 13.867 -23.266 -5.156 1 88 371 VAL A CA 1
ATOM 2927 C C . VAL A 1 371 ? 12.383 -23.562 -5.344 1 88 371 VAL A C 1
ATOM 2929 O O . VAL A 1 371 ? 11.586 -23.375 -4.422 1 88 371 VAL A O 1
ATOM 2932 N N . GLY A 1 372 ? 11.977 -23.984 -6.434 1 79.06 372 GLY A N 1
ATOM 2933 C CA . GLY A 1 372 ? 10.586 -24.297 -6.695 1 79.06 372 GLY A CA 1
ATOM 2934 C C . GLY A 1 372 ? 10.391 -25.141 -7.941 1 79.06 372 GLY A C 1
ATOM 2935 O O . GLY A 1 372 ? 11.352 -25.453 -8.648 1 79.06 372 GLY A O 1
ATOM 2936 N N . TYR A 1 373 ? 9.172 -25.438 -8.164 1 74.62 373 TYR A N 1
ATOM 2937 C CA . TYR A 1 373 ? 8.773 -26.297 -9.281 1 74.62 373 TYR A CA 1
ATOM 2938 C C . TYR A 1 373 ? 8.898 -25.547 -10.602 1 74.62 373 TYR A C 1
ATOM 2940 O O . TYR A 1 373 ? 8.586 -24.359 -10.688 1 74.62 373 TYR A O 1
ATOM 2948 N N . CYS A 1 374 ? 9.516 -26.234 -11.578 1 82.38 374 CYS A N 1
ATOM 2949 C CA . CYS A 1 374 ? 9.523 -25.734 -12.953 1 82.38 374 CYS A CA 1
ATOM 2950 C C . CYS A 1 374 ? 8.68 -26.625 -13.852 1 82.38 374 CYS A C 1
ATOM 2952 O O . CYS A 1 374 ? 8.875 -27.844 -13.891 1 82.38 374 CYS A O 1
ATOM 2954 N N . ALA A 1 375 ? 7.785 -26.062 -14.523 1 75.81 375 ALA A N 1
ATOM 2955 C CA . ALA A 1 375 ? 6.875 -26.797 -15.391 1 75.81 375 ALA A CA 1
ATOM 2956 C C . ALA A 1 375 ? 7.621 -27.406 -16.578 1 75.81 375 ALA A C 1
ATOM 2958 O O . ALA A 1 375 ? 8.703 -26.953 -16.938 1 75.81 375 ALA A O 1
ATOM 2959 N N . GLU A 1 376 ? 6.934 -28.375 -17.188 1 79.75 376 GLU A N 1
ATOM 2960 C CA . GLU A 1 376 ? 7.512 -29.031 -18.344 1 79.75 376 GLU A CA 1
ATOM 2961 C C . GLU A 1 376 ? 7.707 -28.047 -19.5 1 79.75 376 GLU A C 1
ATOM 2963 O O . GLU A 1 376 ? 6.879 -27.141 -19.703 1 79.75 376 GLU A O 1
ATOM 2968 N N . HIS A 1 377 ? 8.836 -28.062 -20.141 1 83.06 377 HIS A N 1
ATOM 2969 C CA . HIS A 1 377 ? 9.172 -27.344 -21.375 1 83.06 377 HIS A CA 1
ATOM 2970 C C . HIS A 1 377 ? 9.695 -25.953 -21.062 1 83.06 377 HIS A C 1
ATOM 2972 O O . HIS A 1 377 ? 9.977 -25.172 -21.969 1 83.06 377 HIS A O 1
ATOM 2978 N N . THR A 1 378 ? 9.766 -25.641 -19.797 1 87.69 378 THR A N 1
ATOM 2979 C CA . THR A 1 378 ? 10.375 -24.359 -19.453 1 87.69 378 THR A CA 1
ATOM 2980 C C . THR A 1 378 ? 11.898 -24.469 -19.438 1 87.69 378 THR A C 1
ATOM 2982 O O . THR A 1 378 ? 12.438 -25.578 -19.344 1 87.69 378 THR A O 1
ATOM 2985 N N . LEU A 1 379 ? 12.508 -23.344 -19.594 1 93.12 379 LEU A N 1
ATOM 2986 C CA . LEU A 1 379 ? 13.961 -23.312 -19.531 1 93.12 379 LEU A CA 1
ATOM 2987 C C . LEU A 1 379 ? 14.453 -23.844 -18.172 1 93.12 379 LEU A C 1
ATOM 2989 O O . LEU A 1 379 ? 15.422 -24.594 -18.125 1 93.12 379 LEU A O 1
ATOM 2993 N N . GLY A 1 380 ? 13.797 -23.422 -17.094 1 94.38 380 GLY A N 1
ATOM 2994 C CA . GLY A 1 380 ? 14.156 -23.922 -15.773 1 94.38 380 GLY A CA 1
ATOM 2995 C C . GLY A 1 380 ? 14.125 -25.438 -15.688 1 94.38 380 GLY A C 1
ATOM 2996 O O . GLY A 1 380 ? 15.055 -26.047 -15.148 1 94.38 380 GLY A O 1
ATOM 2997 N N . ARG A 1 381 ? 13.117 -26.016 -16.25 1 91 381 ARG A N 1
ATOM 2998 C CA . ARG A 1 381 ? 12.992 -27.469 -16.234 1 91 381 ARG A CA 1
ATOM 2999 C C . ARG A 1 381 ? 14.094 -28.141 -17.031 1 91 381 ARG A C 1
ATOM 3001 O O . ARG A 1 381 ? 14.672 -29.141 -16.609 1 91 381 ARG A O 1
ATOM 3008 N N . LYS A 1 382 ? 14.398 -27.562 -18.172 1 95.25 382 LYS A N 1
ATOM 3009 C CA . LYS A 1 382 ? 15.469 -28.094 -19.016 1 95.25 382 LYS A CA 1
ATOM 3010 C C . LYS A 1 382 ? 16.797 -28.125 -18.266 1 95.25 382 LYS A C 1
ATOM 3012 O O . LYS A 1 382 ? 17.516 -29.125 -18.312 1 95.25 382 LYS A O 1
ATOM 3017 N N . ILE A 1 383 ? 17.047 -27.094 -17.578 1 97 383 ILE A N 1
ATOM 3018 C CA . ILE A 1 383 ? 18.281 -26.984 -16.812 1 97 383 ILE A CA 1
ATOM 3019 C C . ILE A 1 383 ? 18.281 -28.016 -15.68 1 97 383 ILE A C 1
ATOM 3021 O O . ILE A 1 383 ? 19.266 -28.734 -15.492 1 97 383 ILE A O 1
ATOM 3025 N N . MET A 1 384 ? 17.203 -28.094 -15.023 1 93.56 384 MET A N 1
ATOM 3026 C CA . MET A 1 384 ? 17.047 -29.016 -13.898 1 93.56 384 MET A CA 1
ATOM 3027 C C . MET A 1 384 ? 17.188 -30.453 -14.367 1 93.56 384 MET A C 1
ATOM 3029 O O . MET A 1 384 ? 17.688 -31.312 -13.633 1 93.56 384 MET A O 1
ATOM 3033 N N . ASP A 1 385 ? 16.75 -30.656 -15.586 1 93.75 385 ASP A N 1
ATOM 3034 C CA . ASP A 1 385 ? 16.797 -32 -16.156 1 93.75 385 ASP A CA 1
ATOM 3035 C C . ASP A 1 385 ? 18.203 -32.375 -16.609 1 93.75 385 ASP A C 1
ATOM 3037 O O . ASP A 1 385 ? 18.453 -33.5 -17.062 1 93.75 385 ASP A O 1
ATOM 3041 N N . GLY A 1 386 ? 19.062 -31.469 -16.672 1 95.5 386 GLY A N 1
ATOM 3042 C CA . GLY A 1 386 ? 20.469 -31.781 -16.922 1 95.5 386 GLY A CA 1
ATOM 3043 C C . GLY A 1 386 ? 20.875 -31.578 -18.359 1 95.5 386 GLY A C 1
ATOM 3044 O O . GLY A 1 386 ? 21.859 -32.156 -18.812 1 95.5 386 GLY A O 1
ATOM 3045 N N . TRP A 1 387 ? 20.078 -30.766 -19 1 96.31 387 TRP A N 1
ATOM 3046 C CA . TRP A 1 387 ? 20.516 -30.453 -20.359 1 96.31 387 TRP A CA 1
ATOM 3047 C C . TRP A 1 387 ? 21.922 -29.875 -20.359 1 96.31 387 TRP A C 1
ATOM 3049 O O . TRP A 1 387 ? 22.234 -29 -19.547 1 96.31 387 TRP A O 1
ATOM 3059 N N . LYS A 1 388 ? 22.734 -30.312 -21.328 1 97.06 388 LYS A N 1
ATOM 3060 C CA . LYS A 1 388 ? 24.125 -29.844 -21.406 1 97.06 388 LYS A CA 1
ATOM 3061 C C . LYS A 1 388 ? 24.203 -28.484 -22.078 1 97.06 388 LYS A C 1
ATOM 3063 O O . LYS A 1 388 ? 25.172 -27.75 -21.875 1 97.06 388 LYS A O 1
ATOM 3068 N N . GLU A 1 389 ? 23.266 -28.281 -22.938 1 97.81 389 GLU A N 1
ATOM 3069 C CA . GLU A 1 389 ? 23.094 -27 -23.594 1 97.81 389 GLU A CA 1
ATOM 3070 C C . GLU A 1 389 ? 21.641 -26.547 -23.562 1 97.81 389 GLU A C 1
ATOM 3072 O O . GLU A 1 389 ? 20.719 -27.375 -23.719 1 97.81 389 GLU A O 1
ATOM 3077 N N . VAL A 1 390 ? 21.516 -25.266 -23.344 1 97.38 390 VAL A N 1
ATOM 3078 C CA . VAL A 1 390 ? 20.156 -24.75 -23.266 1 97.38 390 VAL A CA 1
ATOM 3079 C C . VAL A 1 390 ? 20.031 -23.469 -24.062 1 97.38 390 VAL A C 1
ATOM 3081 O O . VAL A 1 390 ? 20.984 -22.703 -24.172 1 97.38 390 VAL A O 1
ATOM 3084 N N . PRO A 1 391 ? 18.922 -23.234 -24.703 1 96.06 391 PRO A N 1
ATOM 3085 C CA . PRO A 1 391 ? 18.688 -21.984 -25.422 1 96.06 391 PRO A CA 1
ATOM 3086 C C . PRO A 1 391 ? 18.281 -20.844 -24.5 1 96.06 391 PRO A C 1
ATOM 3088 O O . PRO A 1 391 ? 17.281 -20.938 -23.781 1 96.06 391 PRO A O 1
ATOM 3091 N N . ILE A 1 392 ? 19.016 -19.828 -24.531 1 95.75 392 ILE A N 1
ATOM 3092 C CA . ILE A 1 392 ? 18.703 -18.609 -23.781 1 95.75 392 ILE A CA 1
ATOM 3093 C C . ILE A 1 392 ? 18.766 -17.406 -24.719 1 95.75 392 ILE A C 1
ATOM 3095 O O . ILE A 1 392 ? 19.812 -17.141 -25.328 1 95.75 392 ILE A O 1
ATOM 3099 N N . LEU A 1 393 ? 17.672 -16.672 -24.812 1 92.25 393 LEU A N 1
ATOM 3100 C CA . LEU A 1 393 ? 17.594 -15.461 -25.625 1 92.25 393 LEU A CA 1
ATOM 3101 C C . LEU A 1 393 ? 18.031 -15.75 -27.062 1 92.25 393 LEU A C 1
ATOM 3103 O O . LEU A 1 393 ? 18.797 -14.984 -27.641 1 92.25 393 LEU A O 1
ATOM 3107 N N . GLY A 1 394 ? 17.703 -16.891 -27.531 1 90.06 394 GLY A N 1
ATOM 3108 C CA . GLY A 1 394 ? 17.891 -17.234 -28.922 1 90.06 394 GLY A CA 1
ATOM 3109 C C . GLY A 1 394 ? 19.25 -17.844 -29.219 1 90.06 394 GLY A C 1
ATOM 3110 O O . GLY A 1 394 ? 19.547 -18.203 -30.359 1 90.06 394 GLY A O 1
ATOM 3111 N N . LYS A 1 395 ? 20.094 -18 -28.203 1 95.94 395 LYS A N 1
ATOM 3112 C CA . LYS A 1 395 ? 21.438 -18.547 -28.375 1 95.94 395 LYS A CA 1
ATOM 3113 C C . LYS A 1 395 ? 21.641 -19.766 -27.469 1 95.94 395 LYS A C 1
ATOM 3115 O O . LYS A 1 395 ? 21.016 -19.859 -26.406 1 95.94 395 LYS A O 1
ATOM 3120 N N . GLN A 1 396 ? 22.469 -20.625 -27.938 1 97.12 396 GLN A N 1
ATOM 3121 C CA . GLN A 1 396 ? 22.766 -21.812 -27.156 1 97.12 396 GLN A CA 1
ATOM 3122 C C . GLN A 1 396 ? 23.906 -21.547 -26.172 1 97.12 396 GLN A C 1
ATOM 3124 O O . GLN A 1 396 ? 24.922 -20.969 -26.547 1 97.12 396 GLN A O 1
ATOM 3129 N N . TYR A 1 397 ? 23.703 -21.953 -24.938 1 97.81 397 TYR A N 1
ATOM 3130 C CA . TYR A 1 397 ? 24.719 -21.797 -23.891 1 97.81 397 TYR A CA 1
ATOM 3131 C C . TYR A 1 397 ? 25.047 -23.125 -23.234 1 97.81 397 TYR A C 1
ATOM 3133 O O . TYR A 1 397 ? 24.141 -23.891 -22.875 1 97.81 397 TYR A O 1
ATOM 3141 N N . PRO A 1 398 ? 26.297 -23.469 -23.125 1 98.06 398 PRO A N 1
ATOM 3142 C CA . PRO A 1 398 ? 26.641 -24.672 -22.344 1 98.06 398 PRO A CA 1
ATOM 3143 C C . PRO A 1 398 ? 26.344 -24.531 -20.859 1 98.06 398 PRO A C 1
ATOM 3145 O O . PRO A 1 398 ? 26.578 -23.453 -20.281 1 98.06 398 PRO A O 1
ATOM 3148 N N . VAL A 1 399 ? 25.75 -25.562 -20.266 1 98.38 399 VAL A N 1
ATOM 3149 C CA . VAL A 1 399 ? 25.484 -25.578 -18.828 1 98.38 399 VAL A CA 1
ATOM 3150 C C . VAL A 1 399 ? 26.656 -26.219 -18.094 1 98.38 399 VAL A C 1
ATOM 3152 O O . VAL A 1 399 ? 26.797 -27.438 -18.078 1 98.38 399 VAL A O 1
ATOM 3155 N N . ARG A 1 400 ? 27.438 -25.359 -17.469 1 97.75 400 ARG A N 1
ATOM 3156 C CA . ARG A 1 400 ? 28.594 -25.859 -16.734 1 97.75 400 ARG A CA 1
ATOM 3157 C C . ARG A 1 400 ? 28.469 -25.531 -15.242 1 97.75 400 ARG A C 1
ATOM 3159 O O . ARG A 1 400 ? 29.172 -26.109 -14.414 1 97.75 400 ARG A O 1
ATOM 3166 N N . ALA A 1 401 ? 27.547 -24.609 -14.961 1 97.06 401 ALA A N 1
ATOM 3167 C CA . ALA A 1 401 ? 27.281 -24.25 -13.562 1 97.06 401 ALA A CA 1
ATOM 3168 C C . ALA A 1 401 ? 26.734 -25.438 -12.789 1 97.06 401 ALA A C 1
ATOM 3170 O O . ALA A 1 401 ? 26.141 -26.359 -13.367 1 97.06 401 ALA A O 1
ATOM 3171 N N . ARG A 1 402 ? 26.984 -25.453 -11.5 1 96.38 402 ARG A N 1
ATOM 3172 C CA . ARG A 1 402 ? 26.375 -26.453 -10.633 1 96.38 402 ARG A CA 1
ATOM 3173 C C . ARG A 1 402 ? 24.875 -26.188 -10.477 1 96.38 402 ARG A C 1
ATOM 3175 O O . ARG A 1 402 ? 24.453 -25.062 -10.195 1 96.38 402 ARG A O 1
ATOM 3182 N N . ILE A 1 403 ? 24.047 -27.25 -10.719 1 96.19 403 ILE A N 1
ATOM 3183 C CA . ILE A 1 403 ? 22.609 -27.125 -10.609 1 96.19 403 ILE A CA 1
ATOM 3184 C C . ILE A 1 403 ? 22.125 -27.781 -9.312 1 96.19 403 ILE A C 1
ATOM 3186 O O . ILE A 1 403 ? 22.438 -28.938 -9.055 1 96.19 403 ILE A O 1
ATOM 3190 N N . ARG A 1 404 ? 21.453 -27.016 -8.484 1 92.81 404 ARG A N 1
ATOM 3191 C CA . ARG A 1 404 ? 20.859 -27.516 -7.25 1 92.81 404 ARG A CA 1
ATOM 3192 C C . ARG A 1 404 ? 19.359 -27.234 -7.207 1 92.81 404 ARG A C 1
ATOM 3194 O O . ARG A 1 404 ? 18.891 -26.266 -7.816 1 92.81 404 ARG A O 1
ATOM 3201 N N . GLU A 1 405 ? 18.641 -28.125 -6.566 1 88 405 GLU A N 1
ATOM 3202 C CA . GLU A 1 405 ? 17.188 -27.969 -6.457 1 88 405 GLU A CA 1
ATOM 3203 C C . GLU A 1 405 ? 16.719 -28.141 -5.016 1 88 405 GLU A C 1
ATOM 3205 O O . GLU A 1 405 ? 17.25 -28.969 -4.281 1 88 405 GLU A O 1
ATOM 3210 N N . MET A 1 406 ? 15.805 -27.25 -4.684 1 80.5 406 MET A N 1
ATOM 3211 C CA . MET A 1 406 ? 15.102 -27.391 -3.414 1 80.5 406 MET A CA 1
ATOM 3212 C C . MET A 1 406 ? 13.586 -27.344 -3.625 1 80.5 406 MET A C 1
ATOM 3214 O O . MET A 1 406 ? 13.094 -26.547 -4.422 1 80.5 406 MET A O 1
ATOM 3218 N N . ASP A 1 407 ? 12.688 -28.344 -3.293 1 66.12 407 ASP A N 1
ATOM 3219 C CA . ASP A 1 407 ? 11.258 -28.453 -3.574 1 66.12 407 ASP A CA 1
ATOM 3220 C C . ASP A 1 407 ? 10.438 -27.719 -2.523 1 66.12 407 ASP A C 1
ATOM 3222 O O . ASP A 1 407 ? 9.203 -27.719 -2.58 1 66.12 407 ASP A O 1
ATOM 3226 N N . SER A 1 408 ? 10.75 -26.906 -1.83 1 61.09 408 SER A N 1
ATOM 3227 C CA . SER A 1 408 ? 10.125 -26.656 -0.531 1 61.09 408 SER A CA 1
ATOM 3228 C C . SER A 1 408 ? 9.164 -25.484 -0.587 1 61.09 408 SER A C 1
ATOM 3230 O O . SER A 1 408 ? 8.398 -25.25 0.351 1 61.09 408 SER A O 1
ATOM 3232 N N . PHE A 1 409 ? 8.711 -25 -1.783 1 64.81 409 PHE A N 1
ATOM 3233 C CA . PHE A 1 409 ? 8.086 -23.719 -1.496 1 64.81 409 PHE A CA 1
ATOM 3234 C C . PHE A 1 409 ? 6.785 -23.562 -2.275 1 64.81 409 PHE A C 1
ATOM 3236 O O . PHE A 1 409 ? 6.387 -22.453 -2.621 1 64.81 409 PHE A O 1
ATOM 3243 N N . SER A 1 410 ? 6.023 -24.719 -2.305 1 69.75 410 SER A N 1
ATOM 3244 C CA . SER A 1 410 ? 4.754 -24.516 -2.988 1 69.75 410 SER A CA 1
ATOM 3245 C C . SER A 1 410 ? 3.771 -23.75 -2.105 1 69.75 410 SER A C 1
ATOM 3247 O O . SER A 1 410 ? 3.711 -23.969 -0.896 1 69.75 410 SER A O 1
ATOM 3249 N N . GLY A 1 411 ? 2.959 -22.891 -2.734 1 80.5 411 GLY A N 1
ATOM 3250 C CA . GLY A 1 411 ? 1.983 -22.094 -2.012 1 80.5 411 GLY A CA 1
ATOM 3251 C C . GLY A 1 411 ? 0.619 -22.75 -1.925 1 80.5 411 GLY A C 1
ATOM 3252 O O . GLY A 1 411 ? -0.222 -22.344 -1.119 1 80.5 411 GLY A O 1
ATOM 3253 N N . HIS A 1 412 ? 0.355 -23.875 -2.717 1 88.25 412 HIS A N 1
ATOM 3254 C CA . HIS A 1 412 ? -0.95 -24.516 -2.734 1 88.25 412 HIS A CA 1
ATOM 3255 C C . HIS A 1 412 ? -0.981 -25.719 -1.791 1 88.25 412 HIS A C 1
ATOM 3257 O O . HIS A 1 412 ? -0.023 -26.5 -1.732 1 88.25 412 HIS A O 1
ATOM 3263 N N . ALA A 1 413 ? -2.08 -25.891 -1.134 1 93.75 413 ALA A N 1
ATOM 3264 C CA . ALA A 1 413 ? -2.336 -27.094 -0.358 1 93.75 413 ALA A CA 1
ATOM 3265 C C . ALA A 1 413 ? -2.398 -28.328 -1.262 1 93.75 413 ALA A C 1
ATOM 3267 O O . ALA A 1 413 ? -2.973 -28.281 -2.354 1 93.75 413 ALA A O 1
ATOM 3268 N N . ASP A 1 414 ? -1.822 -29.422 -0.854 1 92.88 414 ASP A N 1
ATOM 3269 C CA . ASP A 1 414 ? -1.907 -30.672 -1.61 1 92.88 414 ASP A CA 1
ATOM 3270 C C . ASP A 1 414 ? -3.195 -31.422 -1.286 1 92.88 414 ASP A C 1
ATOM 3272 O O . ASP A 1 414 ? -4.102 -30.875 -0.66 1 92.88 414 ASP A O 1
ATOM 3276 N N . HIS A 1 415 ? -3.312 -32.625 -1.792 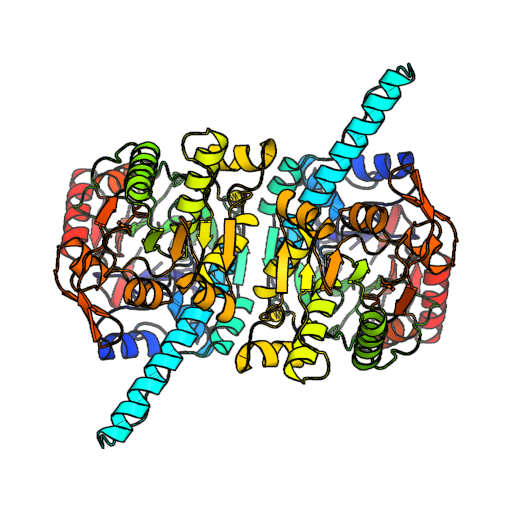1 96.38 415 HIS A N 1
ATOM 3277 C CA . HIS A 1 415 ? -4.523 -33.406 -1.622 1 96.38 415 HIS A CA 1
ATOM 3278 C C . HIS A 1 415 ? -4.863 -33.594 -0.147 1 96.38 415 HIS A C 1
ATOM 3280 O O . HIS A 1 415 ? -5.996 -33.344 0.27 1 96.38 415 HIS A O 1
ATOM 3286 N N . GLY A 1 416 ? -3.916 -34.062 0.621 1 95.69 416 GLY A N 1
ATOM 3287 C CA . GLY A 1 416 ? -4.141 -34.25 2.043 1 95.69 416 GLY A CA 1
ATOM 3288 C C . GLY A 1 416 ? -4.465 -32.969 2.789 1 95.69 416 GLY A C 1
ATOM 3289 O O . GLY A 1 416 ? -5.359 -32.969 3.637 1 95.69 416 GLY A O 1
ATOM 3290 N N . GLU A 1 417 ? -3.758 -31.969 2.496 1 95.31 417 GLU A N 1
ATOM 3291 C CA . GLU A 1 417 ? -3.959 -30.672 3.123 1 95.31 417 GLU A CA 1
ATOM 3292 C C . GLU A 1 417 ? -5.324 -30.078 2.764 1 95.31 417 GLU A C 1
ATOM 3294 O O . GLU A 1 417 ? -5.965 -29.438 3.59 1 95.31 417 GLU A O 1
ATOM 3299 N N . LEU A 1 418 ? -5.773 -30.266 1.565 1 97.44 418 LEU A N 1
ATOM 3300 C CA . LEU A 1 418 ? -7.105 -29.844 1.159 1 97.44 418 LEU A CA 1
ATOM 3301 C C . LEU A 1 418 ? -8.18 -30.594 1.942 1 97.44 418 LEU A C 1
ATOM 3303 O O . LEU A 1 418 ? -9.195 -30 2.328 1 97.44 418 LEU A O 1
ATOM 3307 N N . LEU A 1 419 ? -7.957 -31.875 2.121 1 97.88 419 LEU A N 1
ATOM 3308 C CA . LEU A 1 419 ? -8.906 -32.656 2.91 1 97.88 419 LEU A CA 1
ATOM 3309 C C . LEU A 1 419 ? -8.938 -32.188 4.355 1 97.88 419 LEU A C 1
ATOM 3311 O O . LEU A 1 419 ? -10 -32.094 4.969 1 97.88 419 LEU A O 1
ATOM 3315 N N . GLU A 1 420 ? -7.777 -31.875 4.883 1 97.12 420 GLU A N 1
ATOM 3316 C CA . GLU A 1 420 ? -7.715 -31.328 6.23 1 97.12 420 GLU A CA 1
ATOM 3317 C C . GLU A 1 420 ? -8.445 -29.984 6.309 1 97.12 420 GLU A C 1
ATOM 3319 O O . GLU A 1 420 ? -9.164 -29.719 7.277 1 97.12 420 GLU A O 1
ATOM 3324 N N . TYR A 1 421 ? -8.188 -29.188 5.344 1 97.62 421 TYR A N 1
ATOM 3325 C CA . TYR A 1 421 ? -8.891 -27.922 5.246 1 97.62 421 TYR A CA 1
ATOM 3326 C C . TYR A 1 421 ? -10.398 -28.125 5.27 1 97.62 421 TYR A C 1
ATOM 3328 O O . TYR A 1 421 ? -11.117 -27.453 6.008 1 97.62 421 TYR A O 1
ATOM 3336 N N . PHE A 1 422 ? -10.867 -29.047 4.453 1 98.12 422 PHE A N 1
ATOM 3337 C CA . PHE A 1 422 ? -12.289 -29.391 4.395 1 98.12 422 PHE A CA 1
ATOM 3338 C C . PHE A 1 422 ? -12.805 -29.781 5.77 1 98.12 422 PHE A C 1
ATOM 3340 O O . PHE A 1 422 ? -13.859 -29.328 6.199 1 98.12 422 PHE A O 1
ATOM 3347 N N . ASP A 1 423 ? -12.039 -30.609 6.453 1 97.62 423 ASP A N 1
ATOM 3348 C CA . ASP A 1 423 ? -12.445 -31.109 7.762 1 97.62 423 ASP A CA 1
ATOM 3349 C C . ASP A 1 423 ? -12.531 -29.984 8.789 1 97.62 423 ASP A C 1
ATOM 3351 O O . ASP A 1 423 ? -13.391 -30 9.664 1 97.62 423 ASP A O 1
ATOM 3355 N N . ARG A 1 424 ? -11.648 -29.016 8.641 1 97.38 424 ARG A N 1
ATOM 3356 C CA . ARG A 1 424 ? -11.594 -27.906 9.594 1 97.38 424 ARG A CA 1
ATOM 3357 C C . ARG A 1 424 ? -12.672 -26.875 9.297 1 97.38 424 ARG A C 1
ATOM 3359 O O . ARG A 1 424 ? -13.008 -26.062 10.156 1 97.38 424 ARG A O 1
ATOM 3366 N N . THR A 1 425 ? -13.117 -26.859 8.047 1 97.88 425 THR A N 1
ATOM 3367 C CA . THR A 1 425 ? -14.234 -25.984 7.703 1 97.88 425 THR A CA 1
ATOM 3368 C C . THR A 1 425 ? -15.523 -26.469 8.359 1 97.88 425 THR A C 1
ATOM 3370 O O . THR A 1 425 ? -15.938 -27.609 8.164 1 97.88 425 THR A O 1
ATOM 3373 N N . GLY A 1 426 ? -16.109 -25.625 9.18 1 97.06 426 GLY A N 1
ATOM 3374 C CA . GLY A 1 426 ? -17.281 -26.047 9.938 1 97.06 426 GLY A CA 1
ATOM 3375 C C . GLY A 1 426 ? -18.578 -25.828 9.188 1 97.06 426 GLY A C 1
ATOM 3376 O O . GLY A 1 426 ? -18.594 -25.188 8.141 1 97.06 426 GLY A O 1
ATOM 3377 N N . GLY A 1 427 ? -19.672 -26.5 9.727 1 96.62 427 GLY A N 1
ATOM 3378 C CA . GLY A 1 427 ? -21 -26.344 9.164 1 96.62 427 GLY A CA 1
ATOM 3379 C C . GLY A 1 427 ? -21.484 -27.562 8.406 1 96.62 427 GLY A C 1
ATOM 3380 O O . GLY A 1 427 ? -20.734 -28.531 8.25 1 96.62 427 GLY A O 1
ATOM 3381 N N . PRO A 1 428 ? -22.719 -27.562 7.969 1 96 428 PRO A N 1
ATOM 3382 C CA . PRO A 1 428 ? -23.328 -28.734 7.336 1 96 428 PRO A CA 1
ATOM 3383 C C . PRO A 1 428 ? -22.766 -29.016 5.945 1 96 428 PRO A C 1
ATOM 3385 O O . PRO A 1 428 ? -22.797 -30.156 5.48 1 96 428 PRO A O 1
ATOM 3388 N N . LYS A 1 429 ? -22.234 -27.984 5.223 1 96.81 429 LYS A N 1
ATOM 3389 C CA . LYS A 1 429 ? -21.688 -28.141 3.877 1 96.81 429 LYS A CA 1
ATOM 3390 C C . LYS A 1 429 ? -22.641 -28.969 3 1 96.81 429 LYS A C 1
ATOM 3392 O O . LYS A 1 429 ? -22.219 -29.969 2.402 1 96.81 429 LYS A O 1
ATOM 3397 N N . ARG A 1 430 ? -23.828 -28.453 2.887 1 95.69 430 ARG A N 1
ATOM 3398 C CA . ARG A 1 430 ? -24.906 -29.172 2.201 1 95.69 430 ARG A CA 1
ATOM 3399 C C . ARG A 1 430 ? -24.609 -29.297 0.711 1 95.69 430 ARG A C 1
ATOM 3401 O O . ARG A 1 430 ? -25.109 -30.219 0.056 1 95.69 430 ARG A O 1
ATOM 3408 N N . ASN A 1 431 ? -23.922 -28.359 0.177 1 96.12 431 ASN A N 1
ATOM 3409 C CA . ASN A 1 431 ? -23.5 -28.359 -1.218 1 96.12 431 ASN A CA 1
ATOM 3410 C C . ASN A 1 431 ? -22 -28.078 -1.344 1 96.12 431 ASN A C 1
ATOM 3412 O O . ASN A 1 431 ? -21.516 -27.047 -0.902 1 96.12 431 ASN A O 1
ATOM 3416 N N . ILE A 1 432 ? -21.312 -29.031 -1.903 1 98.31 432 ILE A N 1
ATOM 3417 C CA . ILE A 1 432 ? -19.875 -28.891 -2.143 1 98.31 432 ILE A CA 1
ATOM 3418 C C . ILE A 1 432 ? -19.609 -28.875 -3.646 1 98.31 432 ILE A C 1
ATOM 3420 O O . ILE A 1 432 ? -20 -29.781 -4.371 1 98.31 432 ILE A O 1
ATOM 3424 N N . ILE A 1 433 ? -19.016 -27.844 -4.09 1 98.69 433 ILE A N 1
ATOM 3425 C CA . ILE A 1 433 ? -18.734 -27.672 -5.508 1 98.69 433 ILE A CA 1
ATOM 3426 C C . ILE A 1 433 ? -17.234 -27.484 -5.715 1 98.69 433 ILE A C 1
ATOM 3428 O O . ILE A 1 433 ? -16.625 -26.594 -5.109 1 98.69 433 ILE A O 1
ATOM 3432 N N . LEU A 1 434 ? -16.641 -28.281 -6.59 1 98.62 434 LEU A N 1
ATOM 3433 C CA . LEU A 1 434 ? -15.211 -28.219 -6.812 1 98.62 434 LEU A CA 1
ATOM 3434 C C . LEU A 1 434 ? -14.883 -27.438 -8.086 1 98.62 434 LEU A C 1
ATOM 3436 O O . LEU A 1 434 ? -15.508 -27.672 -9.125 1 98.62 434 LEU A O 1
ATOM 3440 N N . VAL A 1 435 ? -13.938 -26.516 -7.945 1 98.19 435 VAL A N 1
ATOM 3441 C CA . VAL A 1 435 ? -13.469 -25.688 -9.055 1 98.19 435 VAL A CA 1
ATOM 3442 C C . VAL A 1 435 ? -11.945 -25.641 -9.055 1 98.19 435 VAL A C 1
ATOM 3444 O O . VAL A 1 435 ? -11.297 -26.297 -8.234 1 98.19 435 VAL A O 1
ATOM 3447 N N . HIS A 1 436 ? -11.32 -24.938 -10.023 1 97.31 436 HIS A N 1
ATOM 3448 C CA . HIS A 1 436 ? -9.906 -24.578 -10.055 1 97.31 436 HIS A CA 1
ATOM 3449 C C . HIS A 1 436 ? -9.023 -25.828 -10.016 1 97.31 436 HIS A C 1
ATOM 3451 O O . HIS A 1 436 ? -8.148 -25.953 -9.148 1 97.31 436 HIS A O 1
ATOM 3457 N N . GLY A 1 437 ? -9.312 -26.766 -10.859 1 95 437 GLY A N 1
ATOM 3458 C CA . GLY A 1 437 ? -8.539 -27.984 -10.992 1 95 437 GLY A CA 1
ATOM 3459 C C . GLY A 1 437 ? -8.711 -28.656 -12.344 1 95 437 GLY A C 1
ATOM 3460 O O . GLY A 1 437 ? -9.773 -28.547 -12.961 1 95 437 GLY A O 1
ATOM 3461 N N . GLU A 1 438 ? -7.695 -29.375 -12.734 1 93.19 438 GLU A N 1
ATOM 3462 C CA . GLU A 1 438 ? -7.812 -30.234 -13.922 1 93.19 438 GLU A CA 1
ATOM 3463 C C . GLU A 1 438 ? -8.68 -31.453 -13.648 1 93.19 438 GLU A C 1
ATOM 3465 O O . GLU A 1 438 ? -8.969 -31.766 -12.492 1 93.19 438 GLU A O 1
ATOM 3470 N N . GLU A 1 439 ? -8.992 -32.094 -14.695 1 94.25 439 GLU A N 1
ATOM 3471 C CA . GLU A 1 439 ? -9.977 -33.156 -14.609 1 94.25 439 GLU A CA 1
ATOM 3472 C C . GLU A 1 439 ? -9.523 -34.219 -13.617 1 94.25 439 GLU A C 1
ATOM 3474 O O . GLU A 1 439 ? -10.273 -34.594 -12.703 1 94.25 439 GLU A O 1
ATOM 3479 N N . LYS A 1 440 ? -8.336 -34.688 -13.797 1 95.56 440 LYS A N 1
ATOM 3480 C CA . LYS A 1 440 ? -7.832 -35.781 -12.953 1 95.56 440 LYS A CA 1
ATOM 3481 C C . LYS A 1 440 ? -7.773 -35.344 -11.492 1 95.56 440 LYS A C 1
ATOM 3483 O O . LYS A 1 440 ? -8.156 -36.094 -10.594 1 95.56 440 LYS A O 1
ATOM 3488 N N . ALA A 1 441 ? -7.305 -34.156 -11.211 1 95.5 441 ALA A N 1
ATOM 3489 C CA . ALA A 1 441 ? -7.164 -33.656 -9.859 1 95.5 441 ALA A CA 1
ATOM 3490 C C . ALA A 1 441 ? -8.531 -33.469 -9.203 1 95.5 441 ALA A C 1
ATOM 3492 O O . ALA A 1 441 ? -8.734 -33.844 -8.047 1 95.5 441 ALA A O 1
ATOM 3493 N N . THR A 1 442 ? -9.438 -32.906 -9.945 1 97.62 442 THR A N 1
ATOM 3494 C CA . THR A 1 442 ? -10.766 -32.625 -9.414 1 97.62 442 THR A CA 1
ATOM 3495 C C . THR A 1 442 ? -11.516 -33.906 -9.102 1 97.62 442 THR A C 1
ATOM 3497 O O . THR A 1 442 ? -12.188 -34.031 -8.078 1 97.62 442 THR A O 1
ATOM 3500 N N . GLN A 1 443 ? -11.383 -34.906 -10.023 1 97.75 443 GLN A N 1
ATOM 3501 C CA . GLN A 1 443 ? -12.031 -36.188 -9.812 1 97.75 443 GLN A CA 1
ATOM 3502 C C . GLN A 1 443 ? -11.484 -36.875 -8.57 1 97.75 443 GLN A C 1
ATOM 3504 O O . GLN A 1 443 ? -12.234 -37.5 -7.801 1 97.75 443 GLN A O 1
ATOM 3509 N N . ALA A 1 444 ? -10.25 -36.781 -8.445 1 98 444 ALA A N 1
ATOM 3510 C CA . ALA A 1 444 ? -9.609 -37.406 -7.293 1 98 444 ALA A CA 1
ATOM 3511 C C . ALA A 1 444 ? -10.117 -36.812 -5.984 1 98 444 ALA A C 1
ATOM 3513 O O . ALA A 1 444 ? -10.438 -37.531 -5.039 1 98 444 ALA A O 1
ATOM 3514 N N . LEU A 1 445 ? -10.141 -35.531 -5.902 1 98.19 445 LEU A N 1
ATOM 3515 C CA . LEU A 1 445 ? -10.609 -34.844 -4.688 1 98.19 445 LEU A CA 1
ATOM 3516 C C . LEU A 1 445 ? -12.086 -35.125 -4.453 1 98.19 445 LEU A C 1
ATOM 3518 O O . LEU A 1 445 ? -12.508 -35.344 -3.316 1 98.19 445 LEU A O 1
ATOM 3522 N N . ALA A 1 446 ? -12.859 -35.094 -5.566 1 98.31 446 ALA A N 1
ATOM 3523 C CA . ALA A 1 446 ? -14.289 -35.375 -5.473 1 98.31 446 ALA A CA 1
ATOM 3524 C C . ALA A 1 446 ? -14.523 -36.75 -4.875 1 98.31 446 ALA A C 1
ATOM 3526 O O . ALA A 1 446 ? -15.383 -36.938 -4 1 98.31 446 ALA A O 1
ATOM 3527 N N . GLY A 1 447 ? -13.797 -37.688 -5.422 1 98 447 GLY A N 1
ATOM 3528 C CA . GLY A 1 447 ? -13.914 -39.031 -4.898 1 98 447 GLY A CA 1
ATOM 3529 C C . GLY A 1 447 ? -13.617 -39.125 -3.414 1 98 447 GLY A C 1
ATOM 3530 O O . GLY A 1 447 ? -14.367 -39.781 -2.666 1 98 447 GLY A O 1
ATOM 3531 N N . ALA A 1 448 ? -12.578 -38.531 -3.008 1 98.12 448 ALA A N 1
ATOM 3532 C CA . ALA A 1 448 ? -12.172 -38.531 -1.604 1 98.12 448 ALA A CA 1
ATOM 3533 C C . ALA A 1 448 ? -13.219 -37.875 -0.718 1 98.12 448 ALA A C 1
ATOM 3535 O O . ALA A 1 448 ? -13.492 -38.344 0.391 1 98.12 448 ALA A O 1
ATOM 3536 N N . LEU A 1 449 ? -13.773 -36.781 -1.17 1 97.94 449 LEU A N 1
ATOM 3537 C CA . LEU A 1 449 ? -14.766 -36.062 -0.391 1 97.94 449 LEU A CA 1
ATOM 3538 C C . LEU A 1 449 ? -16.062 -36.844 -0.279 1 97.94 449 LEU A C 1
ATOM 3540 O O . LEU A 1 449 ? -16.719 -36.812 0.762 1 97.94 449 LEU A O 1
ATOM 3544 N N . ARG A 1 450 ? -16.422 -37.5 -1.377 1 97.12 450 ARG A N 1
ATOM 3545 C CA . ARG A 1 450 ? -17.641 -38.344 -1.375 1 97.12 450 ARG A CA 1
ATOM 3546 C C . ARG A 1 450 ? -17.516 -39.469 -0.383 1 97.12 450 ARG A C 1
ATOM 3548 O O . ARG A 1 450 ? -18.5 -39.906 0.217 1 97.12 450 ARG A O 1
ATOM 3555 N N . GLU A 1 451 ? -16.375 -39.938 -0.209 1 95.62 451 GLU A N 1
ATOM 3556 C CA . GLU A 1 451 ? -16.125 -41 0.758 1 95.62 451 GLU A CA 1
ATOM 3557 C C . GLU A 1 451 ? -16.172 -40.469 2.188 1 95.62 451 GLU A C 1
ATOM 3559 O O . GLU A 1 451 ? -16.5 -41.219 3.119 1 95.62 451 GLU A O 1
ATOM 3564 N N . ARG A 1 452 ? -15.859 -39.25 2.295 1 92.06 452 ARG A N 1
ATOM 3565 C CA . ARG A 1 452 ? -15.672 -38.625 3.605 1 92.06 452 ARG A CA 1
ATOM 3566 C C . ARG A 1 452 ? -17 -38.156 4.191 1 92.06 452 ARG A C 1
ATOM 3568 O O . ARG A 1 452 ? -17.141 -38.062 5.41 1 92.06 452 ARG A O 1
ATOM 3575 N N . GLN A 1 453 ? -17.875 -37.875 3.383 1 91.19 453 GLN A N 1
ATOM 3576 C CA . GLN A 1 453 ? -19.156 -37.344 3.82 1 91.19 453 GLN A CA 1
ATOM 3577 C C . GLN A 1 453 ? -20.266 -37.688 2.844 1 91.19 453 GLN A C 1
ATOM 3579 O O . GLN A 1 453 ? -20 -38.094 1.711 1 91.19 453 GLN A O 1
ATOM 3584 N N . ALA A 1 454 ? -21.516 -37.406 3.295 1 91.62 454 ALA A N 1
ATOM 3585 C CA . ALA A 1 454 ? -22.672 -37.906 2.537 1 91.62 454 ALA A CA 1
ATOM 3586 C C . ALA A 1 454 ? -23.234 -36.812 1.629 1 91.62 454 ALA A C 1
ATOM 3588 O O . ALA A 1 454 ? -23.984 -37.094 0.691 1 91.62 454 ALA A O 1
ATOM 3589 N N . ASN A 1 455 ? -22.922 -35.625 1.853 1 93.19 455 ASN A N 1
ATOM 3590 C CA . ASN A 1 455 ? -23.484 -34.5 1.08 1 93.19 455 ASN A CA 1
ATOM 3591 C C . ASN A 1 455 ? -23.016 -34.562 -0.369 1 93.19 455 ASN A C 1
ATOM 3593 O O . ASN A 1 455 ? -21.953 -35.094 -0.665 1 93.19 455 ASN A O 1
ATOM 3597 N N . PRO A 1 456 ? -23.781 -34 -1.248 1 94.75 456 PRO A N 1
ATOM 3598 C CA . PRO A 1 456 ? -23.406 -34 -2.664 1 94.75 456 PRO A CA 1
ATOM 3599 C C . PRO A 1 456 ? -22.109 -33.25 -2.93 1 94.75 456 PRO A C 1
ATOM 3601 O O . PRO A 1 456 ? -21.875 -32.188 -2.354 1 94.75 456 PRO A O 1
ATOM 3604 N N . VAL A 1 457 ? -21.281 -33.844 -3.75 1 98 457 VAL A N 1
ATOM 3605 C CA . VAL A 1 457 ? -20.062 -33.219 -4.254 1 98 457 VAL A CA 1
ATOM 3606 C C . VAL A 1 457 ? -20.141 -33.094 -5.773 1 98 457 VAL A C 1
ATOM 3608 O O . VAL A 1 457 ? -20.203 -34.094 -6.488 1 98 457 VAL A O 1
ATOM 3611 N N . SER A 1 458 ? -20.219 -31.891 -6.191 1 97.81 458 SER A N 1
ATOM 3612 C CA . SER A 1 458 ? -20.328 -31.625 -7.621 1 97.81 458 SER A CA 1
ATOM 3613 C C . SER A 1 458 ? -19.031 -31.078 -8.18 1 97.81 458 SER A C 1
ATOM 3615 O O . SER A 1 458 ? -18.25 -30.453 -7.457 1 97.81 458 SER A O 1
ATOM 3617 N N . ILE A 1 459 ? -18.812 -31.328 -9.43 1 98.06 459 ILE A N 1
ATOM 3618 C CA . ILE A 1 459 ? -17.703 -30.766 -10.172 1 98.06 459 ILE A CA 1
ATOM 3619 C C . ILE A 1 459 ? -18.234 -29.719 -11.164 1 98.06 459 ILE A C 1
ATOM 3621 O O . ILE A 1 459 ? -19.047 -30.047 -12.031 1 98.06 459 ILE A O 1
ATOM 3625 N N . ALA A 1 460 ? -17.75 -28.531 -11.008 1 97.75 460 ALA A N 1
ATOM 3626 C CA . ALA A 1 460 ? -18.234 -27.438 -11.844 1 97.75 460 ALA A CA 1
ATOM 3627 C C . ALA A 1 460 ? -17.875 -27.672 -13.305 1 97.75 460 ALA A C 1
ATOM 3629 O O . ALA A 1 460 ? -16.781 -28.141 -13.617 1 97.75 460 ALA A O 1
ATOM 3630 N N . GLN A 1 461 ? -18.766 -27.375 -14.18 1 96.81 461 GLN A N 1
ATOM 3631 C CA . GLN A 1 461 ? -18.547 -27.406 -15.625 1 96.81 461 GLN A CA 1
ATOM 3632 C C . GLN A 1 461 ? -18.609 -26 -16.219 1 96.81 461 GLN A C 1
ATOM 3634 O O . GLN A 1 461 ? -19.5 -25.219 -15.906 1 96.81 461 GLN A O 1
ATOM 3639 N N . LEU A 1 462 ? -17.625 -25.75 -17.031 1 95 462 LEU A N 1
ATOM 3640 C CA . LEU A 1 462 ? -17.531 -24.422 -17.609 1 95 462 LEU A CA 1
ATOM 3641 C C . LEU A 1 462 ? -18.812 -24.062 -18.359 1 95 462 LEU A C 1
ATOM 3643 O O . LEU A 1 462 ? -19.328 -24.859 -19.141 1 95 462 LEU A O 1
ATOM 3647 N N . GLY A 1 463 ? -19.297 -22.891 -18.062 1 95.56 463 GLY A N 1
ATOM 3648 C CA . GLY A 1 463 ? -20.469 -22.391 -18.766 1 95.56 463 GLY A CA 1
ATOM 3649 C C . GLY A 1 463 ? -21.781 -22.875 -18.188 1 95.56 463 GLY A C 1
ATOM 3650 O O . GLY A 1 463 ? -22.859 -22.438 -18.594 1 95.56 463 GLY A O 1
ATOM 3651 N N . SER A 1 464 ? -21.688 -23.719 -17.203 1 97.12 464 SER A N 1
ATOM 3652 C CA . SER A 1 464 ? -22.891 -24.25 -16.578 1 97.12 464 SER A CA 1
ATOM 3653 C C . SER A 1 464 ? -23.328 -23.406 -15.391 1 97.12 464 SER A C 1
ATOM 3655 O O . SER A 1 464 ? -22.609 -22.484 -14.984 1 97.12 464 SER A O 1
ATOM 3657 N N . ALA A 1 465 ? -24.547 -23.703 -14.93 1 97.56 465 ALA A N 1
ATOM 3658 C CA . ALA A 1 465 ? -25.094 -23.047 -13.75 1 97.56 465 ALA A CA 1
ATOM 3659 C C . ALA A 1 465 ? -25.719 -24.062 -12.797 1 97.56 465 ALA A C 1
ATOM 3661 O O . ALA A 1 465 ? -26.062 -25.172 -13.203 1 97.56 465 ALA A O 1
ATOM 3662 N N . MET A 1 466 ? -25.766 -23.688 -11.586 1 96.88 466 MET A N 1
ATOM 3663 C CA . MET A 1 466 ? -26.344 -24.531 -10.539 1 96.88 466 MET A CA 1
ATOM 3664 C C . MET A 1 466 ? -27.219 -23.719 -9.602 1 96.88 466 MET A C 1
ATOM 3666 O O . MET A 1 466 ? -26.828 -22.625 -9.18 1 96.88 466 MET A O 1
ATOM 3670 N N . VAL A 1 467 ? -28.375 -24.219 -9.336 1 95.69 467 VAL A N 1
ATOM 3671 C CA . VAL A 1 467 ? -29.25 -23.609 -8.328 1 95.69 467 VAL A CA 1
ATOM 3672 C C . VAL A 1 467 ? -28.812 -24.047 -6.934 1 95.69 467 VAL A C 1
ATOM 3674 O O . VAL A 1 467 ? -28.578 -25.234 -6.699 1 95.69 467 VAL A O 1
ATOM 3677 N N . LEU A 1 468 ? -28.734 -23.094 -6.055 1 94.38 468 LEU A N 1
ATOM 3678 C CA . LEU A 1 468 ? -28.234 -23.391 -4.719 1 94.38 468 LEU A CA 1
ATOM 3679 C C . LEU A 1 468 ? -29.344 -23.203 -3.674 1 94.38 468 LEU A C 1
ATOM 3681 O O . LEU A 1 468 ? -30.094 -22.25 -3.729 1 94.38 468 LEU A O 1
ATOM 3685 N N . MET B 1 1 ? -28.891 16.781 14.25 1 96.31 1 MET B N 1
ATOM 3686 C CA . MET B 1 1 ? -27.469 16.625 13.961 1 96.31 1 MET B CA 1
ATOM 3687 C C . MET B 1 1 ? -26.641 17.609 14.773 1 96.31 1 MET B C 1
ATOM 3689 O O . MET B 1 1 ? -26.969 18.797 14.844 1 96.31 1 MET B O 1
ATOM 3693 N N . LYS B 1 2 ? -25.656 17.078 15.492 1 97.06 2 LYS B N 1
ATOM 3694 C CA . LYS B 1 2 ? -24.797 17.875 16.375 1 97.06 2 LYS B CA 1
ATOM 3695 C C . LYS B 1 2 ? -23.312 17.562 16.125 1 97.06 2 LYS B C 1
ATOM 3697 O O . LYS B 1 2 ? -22.953 16.406 15.898 1 97.06 2 LYS B O 1
ATOM 3702 N N . ILE B 1 3 ? -22.516 18.625 16.172 1 98.31 3 ILE B N 1
ATOM 3703 C CA . ILE B 1 3 ? -21.078 18.406 16.031 1 98.31 3 ILE B CA 1
ATOM 3704 C C . ILE B 1 3 ? -20.359 18.875 17.297 1 98.31 3 ILE B C 1
ATOM 3706 O O . ILE B 1 3 ? -20.672 19.938 17.828 1 98.31 3 ILE B O 1
ATOM 3710 N N . HIS B 1 4 ? -19.484 18.016 17.797 1 98.44 4 HIS B N 1
ATOM 3711 C CA . HIS B 1 4 ? -18.625 18.344 18.922 1 98.44 4 HIS B CA 1
ATOM 3712 C C . HIS B 1 4 ? -17.188 18.594 18.469 1 98.44 4 HIS B C 1
ATOM 3714 O O . HIS B 1 4 ? -16.609 17.797 17.734 1 98.44 4 HIS B O 1
ATOM 3720 N N . PHE B 1 5 ? -16.672 19.734 18.875 1 98.31 5 PHE B N 1
ATOM 3721 C CA . PHE B 1 5 ? -15.289 20.062 18.547 1 98.31 5 PHE B CA 1
ATOM 3722 C C . PHE B 1 5 ? -14.344 19.578 19.641 1 98.31 5 PHE B C 1
ATOM 3724 O O . PHE B 1 5 ? -14.148 20.25 20.656 1 98.31 5 PHE B O 1
ATOM 3731 N N . CYS B 1 6 ? -13.656 18.469 19.328 1 97.19 6 CYS B N 1
ATOM 3732 C CA . CYS B 1 6 ? -12.891 17.766 20.344 1 97.19 6 CYS B CA 1
ATOM 3733 C C . CYS B 1 6 ? -11.398 18 20.172 1 97.19 6 CYS B C 1
ATOM 3735 O O . CYS B 1 6 ? -10.586 17.562 21 1 97.19 6 CYS B O 1
ATOM 3737 N N . GLY B 1 7 ? -11.016 18.609 19.109 1 94.12 7 GLY B N 1
ATOM 3738 C CA . GLY B 1 7 ? -9.633 18.906 18.797 1 94.12 7 GLY B CA 1
ATOM 3739 C C . GLY B 1 7 ? -9.477 19.844 17.609 1 94.12 7 GLY B C 1
ATOM 3740 O O . GLY B 1 7 ? -10.43 20.031 16.844 1 94.12 7 GLY B O 1
ATOM 3741 N N . ALA B 1 8 ? -8.25 20.422 17.516 1 93.19 8 ALA B N 1
ATOM 3742 C CA . ALA B 1 8 ? -7.91 21.344 16.438 1 93.19 8 ALA B CA 1
ATOM 3743 C C . ALA B 1 8 ? -8.891 22.5 16.375 1 93.19 8 ALA B C 1
ATOM 3745 O O . ALA B 1 8 ? -9.359 22.875 15.305 1 93.19 8 ALA B O 1
ATOM 3746 N N . ALA B 1 9 ? -9.383 22.938 17.453 1 93.38 9 ALA B N 1
ATOM 3747 C CA . ALA B 1 9 ? -10.18 24.141 17.641 1 93.38 9 ALA B CA 1
ATOM 3748 C C . ALA B 1 9 ? -9.391 25.203 18.406 1 93.38 9 ALA B C 1
ATOM 3750 O O . ALA B 1 9 ? -9.227 25.094 19.625 1 93.38 9 ALA B O 1
ATOM 3751 N N . GLY B 1 10 ? -8.938 26.094 17.688 1 91.62 10 GLY B N 1
ATOM 3752 C CA . GLY B 1 10 ? -8.062 27.109 18.266 1 91.62 10 GLY B CA 1
ATOM 3753 C C . GLY B 1 10 ? -6.598 26.734 18.188 1 91.62 10 GLY B C 1
ATOM 3754 O O . GLY B 1 10 ? -5.746 27.422 18.766 1 91.62 10 GLY B O 1
ATOM 3755 N N . THR B 1 11 ? -6.324 25.609 17.609 1 90.56 11 THR B N 1
ATOM 3756 C CA . THR B 1 11 ? -4.973 25.125 17.359 1 90.56 11 THR B CA 1
ATOM 3757 C C . THR B 1 11 ? -4.906 24.328 16.047 1 90.56 11 THR B C 1
ATOM 3759 O O . THR B 1 11 ? -5.938 24.078 15.422 1 90.56 11 THR B O 1
ATOM 3762 N N . THR B 1 12 ? -3.697 24 15.594 1 91.25 12 THR B N 1
ATOM 3763 C CA . THR B 1 12 ? -3.547 23.344 14.297 1 91.25 12 THR B CA 1
ATOM 3764 C C . THR B 1 12 ? -3.289 21.844 14.469 1 91.25 12 THR B C 1
ATOM 3766 O O . THR B 1 12 ? -3.053 21.141 13.492 1 91.25 12 THR B O 1
ATOM 3769 N N . THR B 1 13 ? -3.295 21.359 15.695 1 91.69 13 THR B N 1
ATOM 3770 C CA . THR B 1 13 ? -2.961 19.953 15.906 1 91.69 13 THR B CA 1
ATOM 3771 C C . THR B 1 13 ? -4.098 19.219 16.609 1 91.69 13 THR B C 1
ATOM 3773 O O . THR B 1 13 ? -5.012 19.859 17.141 1 91.69 13 THR B O 1
ATOM 3776 N N . GLY B 1 14 ? -4.117 17.953 16.469 1 95.06 14 GLY B N 1
ATOM 3777 C CA . GLY B 1 14 ? -5.062 17.109 17.188 1 95.06 14 GLY B CA 1
ATOM 3778 C C . GLY B 1 14 ? -6.457 17.141 16.594 1 95.06 14 GLY B C 1
ATOM 3779 O O . GLY B 1 14 ? -7.449 17.203 17.328 1 95.06 14 GLY B O 1
ATOM 3780 N N . SER B 1 15 ? -6.57 17.125 15.305 1 97.5 15 SER B N 1
ATOM 3781 C CA . SER B 1 15 ? -7.867 17.203 14.633 1 97.5 15 SER B CA 1
ATOM 3782 C C . SER B 1 15 ? -8.781 16.062 15.078 1 97.5 15 SER B C 1
ATOM 3784 O O . SER B 1 15 ? -8.438 14.891 14.914 1 97.5 15 SER B O 1
ATOM 3786 N N . GLN B 1 16 ? -9.898 16.375 15.727 1 98.12 16 GLN B N 1
ATOM 3787 C CA . GLN B 1 16 ? -10.953 15.477 16.188 1 98.12 16 GLN B CA 1
ATOM 3788 C C . GLN B 1 16 ? -12.297 16.188 16.219 1 98.12 16 GLN B C 1
ATOM 3790 O O . GLN B 1 16 ? -12.508 17.078 17.047 1 98.12 16 GLN B O 1
ATOM 3795 N N . HIS B 1 17 ? -13.242 15.773 15.414 1 98.75 17 HIS B N 1
ATOM 3796 C CA . HIS B 1 17 ? -14.586 16.328 15.391 1 98.75 17 HIS B CA 1
ATOM 3797 C C . HIS B 1 17 ? -15.641 15.227 15.398 1 98.75 17 HIS B C 1
ATOM 3799 O O . HIS B 1 17 ? -15.695 14.414 14.477 1 98.75 17 HIS B O 1
ATOM 3805 N N . LEU B 1 18 ? -16.453 15.211 16.391 1 98.81 18 LEU B N 1
ATOM 3806 C CA . LEU B 1 18 ? -17.438 14.148 16.578 1 98.81 18 LEU B CA 1
ATOM 3807 C C . LEU B 1 18 ? -18.812 14.594 16.094 1 98.81 18 LEU B C 1
ATOM 3809 O O . LEU B 1 18 ? -19.406 15.523 16.641 1 98.81 18 LEU B O 1
ATOM 3813 N N . LEU B 1 19 ? -19.297 13.992 15.055 1 98.69 19 LEU B N 1
ATOM 3814 C CA . LEU B 1 19 ? -20.594 14.281 14.477 1 98.69 19 LEU B CA 1
ATOM 3815 C C . LEU B 1 19 ? -21.641 13.281 14.977 1 98.69 19 LEU B C 1
ATOM 3817 O O . LEU B 1 19 ? -21.484 12.07 14.805 1 98.69 19 LEU B O 1
ATOM 3821 N N . GLU B 1 20 ? -22.656 13.727 15.641 1 98.19 20 GLU B N 1
ATOM 3822 C CA . GLU B 1 20 ? -23.781 12.914 16.062 1 98.19 20 GLU B CA 1
ATOM 3823 C C . GLU B 1 20 ? -24.953 13.062 15.094 1 98.19 20 GLU B C 1
ATOM 3825 O O . GLU B 1 20 ? -25.453 14.164 14.875 1 98.19 20 GLU B O 1
ATOM 3830 N N . VAL B 1 21 ? -25.375 12 14.5 1 97.62 21 VAL B N 1
ATOM 3831 C CA . VAL B 1 21 ? -26.469 12.039 13.547 1 97.62 21 VAL B CA 1
ATOM 3832 C C . VAL B 1 21 ? -27.172 10.688 13.5 1 97.62 21 VAL B C 1
ATOM 3834 O O . VAL B 1 21 ? -26.516 9.641 13.555 1 97.62 21 VAL B O 1
ATOM 3837 N N . ASN B 1 22 ? -28.5 10.633 13.508 1 97.69 22 ASN B N 1
ATOM 3838 C CA . ASN B 1 22 ? -29.312 9.43 13.383 1 97.69 22 ASN B CA 1
ATOM 3839 C C . ASN B 1 22 ? -28.969 8.398 14.453 1 97.69 22 ASN B C 1
ATOM 3841 O O . ASN B 1 22 ? -28.891 7.203 14.172 1 97.69 22 ASN B O 1
ATOM 3845 N N . GLY B 1 23 ? -28.578 8.883 15.562 1 97.25 23 GLY B N 1
ATOM 3846 C CA . GLY B 1 23 ? -28.281 8 16.672 1 97.25 23 GLY B CA 1
ATOM 3847 C C . GLY B 1 23 ? -26.891 7.414 16.609 1 97.25 23 GLY B C 1
ATOM 3848 O O . GLY B 1 23 ? -26.547 6.527 17.406 1 97.25 23 GLY B O 1
ATOM 3849 N N . CYS B 1 24 ? -26.109 7.852 15.664 1 98.25 24 CYS B N 1
ATOM 3850 C CA . CYS B 1 24 ? -24.766 7.348 15.484 1 98.25 24 CYS B CA 1
ATOM 3851 C C . CYS B 1 24 ? -23.734 8.453 15.719 1 98.25 24 CYS B C 1
ATOM 3853 O O . CYS B 1 24 ? -24.062 9.641 15.664 1 98.25 24 CYS B O 1
ATOM 3855 N N . ARG B 1 25 ? -22.516 8.055 16.062 1 98.62 25 ARG B N 1
ATOM 3856 C CA . ARG B 1 25 ? -21.391 8.961 16.297 1 98.62 25 ARG B CA 1
ATOM 3857 C C . ARG B 1 25 ? -20.266 8.711 15.312 1 98.62 25 ARG B C 1
ATOM 3859 O O . ARG B 1 25 ? -19.656 7.641 15.312 1 98.62 25 ARG B O 1
ATOM 3866 N N . ILE B 1 26 ? -20.016 9.703 14.461 1 98.81 26 ILE B N 1
ATOM 3867 C CA . ILE B 1 26 ? -18.953 9.633 13.469 1 98.81 26 ILE B CA 1
ATOM 3868 C C . ILE B 1 26 ? -17.812 10.578 13.867 1 98.81 26 ILE B C 1
ATOM 3870 O O . ILE B 1 26 ? -18.031 11.789 13.984 1 98.81 26 ILE B O 1
ATOM 3874 N N . LEU B 1 27 ? -16.656 10.039 14.102 1 98.94 27 LEU B N 1
ATOM 3875 C CA . LEU B 1 27 ? -15.5 10.859 14.422 1 98.94 27 LEU B CA 1
ATOM 3876 C C . LEU B 1 27 ? -14.727 11.227 13.164 1 98.94 27 LEU B C 1
ATOM 3878 O O . LEU B 1 27 ? -14.289 10.352 12.414 1 98.94 27 LEU B O 1
ATOM 3882 N N . LEU B 1 28 ? -14.617 12.516 12.906 1 98.88 28 LEU B N 1
ATOM 3883 C CA . LEU B 1 28 ? -13.805 13.016 11.805 1 98.88 28 LEU B CA 1
ATOM 3884 C C . LEU B 1 28 ? -12.367 13.273 12.258 1 98.88 28 LEU B C 1
ATOM 3886 O O . LEU B 1 28 ? -12.117 14.18 13.055 1 98.88 28 LEU B O 1
ATOM 3890 N N . ASP B 1 29 ? -11.445 12.438 11.781 1 98.81 29 ASP B N 1
ATOM 3891 C CA . ASP B 1 29 ? -10.039 12.422 12.164 1 98.81 29 ASP B CA 1
ATOM 3892 C C . ASP B 1 29 ? -9.867 12.039 13.633 1 98.81 29 ASP B C 1
ATOM 3894 O O . ASP B 1 29 ? -10.836 12.055 14.398 1 98.81 29 ASP B O 1
ATOM 3898 N N . CYS B 1 30 ? -8.719 11.648 13.961 1 98.62 30 CYS B N 1
ATOM 3899 C CA . CYS B 1 30 ? -8.273 11.359 15.32 1 98.62 30 CYS B CA 1
ATOM 3900 C C . CYS B 1 30 ? -6.781 11.617 15.469 1 98.62 30 CYS B C 1
ATOM 3902 O O . CYS B 1 30 ? -5.984 10.68 15.516 1 98.62 30 CYS B O 1
ATOM 3904 N N . GLY B 1 31 ? -6.477 12.867 15.578 1 97.81 31 GLY B N 1
ATOM 3905 C CA . GLY B 1 31 ? -5.086 13.289 15.531 1 97.81 31 GLY B CA 1
ATOM 3906 C C . GLY B 1 31 ? -4.473 13.477 16.906 1 97.81 31 GLY B C 1
ATOM 3907 O O . GLY B 1 31 ? -5.191 13.57 17.906 1 97.81 31 GLY B O 1
ATOM 3908 N N . MET B 1 32 ? -3.201 13.531 16.953 1 94.88 32 MET B N 1
ATOM 3909 C CA . MET B 1 32 ? -2.459 13.812 18.188 1 94.88 32 MET B CA 1
ATOM 3910 C C . MET B 1 32 ? -2.326 15.312 18.406 1 94.88 32 MET B C 1
ATOM 3912 O O . MET B 1 32 ? -2.01 16.062 17.469 1 94.88 32 MET B O 1
ATOM 3916 N N . TYR B 1 33 ? -2.611 15.68 19.578 1 90 33 TYR B N 1
ATOM 3917 C CA . TYR B 1 33 ? -2.354 17.047 20 1 90 33 TYR B CA 1
ATOM 3918 C C . TYR B 1 33 ? -0.871 17.266 20.281 1 90 33 TYR B C 1
ATOM 3920 O O . TYR B 1 33 ? -0.23 16.422 20.922 1 90 33 TYR B O 1
ATOM 3928 N N . GLN B 1 34 ? -0.359 18.281 19.656 1 81.94 34 GLN B N 1
ATOM 3929 C CA . GLN B 1 34 ? 1.04 18.625 19.891 1 81.94 34 GLN B CA 1
ATOM 3930 C C . GLN B 1 34 ? 1.165 19.938 20.656 1 81.94 34 GLN B C 1
ATOM 3932 O O . GLN B 1 34 ? 0.583 20.938 20.281 1 81.94 34 GLN B O 1
ATOM 3937 N N . GLY B 1 35 ? 1.438 19.969 21.875 1 73.06 35 GLY B N 1
ATOM 3938 C CA . GLY B 1 35 ? 1.63 21.094 22.766 1 73.06 35 GLY B CA 1
ATOM 3939 C C . GLY B 1 35 ? 2.586 20.797 23.906 1 73.06 35 GLY B C 1
ATOM 3940 O O . GLY B 1 35 ? 3.514 20 23.75 1 73.06 35 GLY B O 1
ATOM 3941 N N . ARG B 1 36 ? 2.361 21.547 24.953 1 74.06 36 ARG B N 1
ATOM 3942 C CA . ARG B 1 36 ? 3.195 21.266 26.125 1 74.06 36 ARG B CA 1
ATOM 3943 C C . ARG B 1 36 ? 3.113 19.797 26.516 1 74.06 36 ARG B C 1
ATOM 3945 O O . ARG B 1 36 ? 2.033 19.203 26.5 1 74.06 36 ARG B O 1
ATOM 3952 N N . ARG B 1 37 ? 4.23 19.25 26.781 1 72.69 37 ARG B N 1
ATOM 3953 C CA . ARG B 1 37 ? 4.41 17.812 26.922 1 72.69 37 ARG B CA 1
ATOM 3954 C C . ARG B 1 37 ? 3.352 17.219 27.844 1 72.69 37 ARG B C 1
ATOM 3956 O O . ARG B 1 37 ? 2.66 16.266 27.484 1 72.69 37 ARG B O 1
ATOM 3963 N N . GLU B 1 38 ? 3.238 17.812 29.062 1 72.81 38 GLU B N 1
ATOM 3964 C CA . GLU B 1 38 ? 2.309 17.266 30.047 1 72.81 38 GLU B CA 1
ATOM 3965 C C . GLU B 1 38 ? 0.864 17.391 29.578 1 72.81 38 GLU B C 1
ATOM 3967 O O . GLU B 1 38 ? 0.073 16.453 29.703 1 72.81 38 GLU B O 1
ATOM 3972 N N . GLU B 1 39 ? 0.505 18.531 29.062 1 76.06 39 GLU B N 1
ATOM 3973 C CA . GLU B 1 39 ? -0.841 18.781 28.547 1 76.06 39 GLU B CA 1
ATOM 3974 C C . GLU B 1 39 ? -1.155 17.891 27.359 1 76.06 39 GLU B C 1
ATOM 3976 O O . GLU B 1 39 ? -2.24 17.312 27.266 1 76.06 39 GLU B O 1
ATOM 3981 N N . ALA B 1 40 ? -0.234 17.766 26.484 1 80.31 40 ALA B N 1
ATOM 3982 C CA . ALA B 1 40 ? -0.396 16.953 25.281 1 80.31 40 ALA B CA 1
ATOM 3983 C C . ALA B 1 40 ? -0.597 15.484 25.656 1 80.31 40 ALA B C 1
ATOM 3985 O O . ALA B 1 40 ? -1.42 14.797 25.047 1 80.31 40 ALA B O 1
ATOM 3986 N N . TRP B 1 41 ? 0.138 15.07 26.656 1 80.94 41 TRP B N 1
ATOM 3987 C CA . TRP B 1 41 ? 0.019 13.688 27.094 1 80.94 41 TRP B CA 1
ATOM 3988 C C . TRP B 1 41 ? -1.39 13.398 27.609 1 80.94 41 TRP B C 1
ATOM 3990 O O . TRP B 1 41 ? -2 12.398 27.219 1 80.94 41 TRP B O 1
ATOM 4000 N N . HIS B 1 42 ? -1.92 14.281 28.406 1 81.94 42 HIS B N 1
ATOM 4001 C CA . HIS B 1 42 ? -3.236 14.062 29 1 81.94 42 HIS B CA 1
ATOM 4002 C C . HIS B 1 42 ? -4.332 14.125 27.938 1 81.94 42 HIS B C 1
ATOM 4004 O O . HIS B 1 42 ? -5.254 13.305 27.953 1 81.94 42 HIS B O 1
ATOM 4010 N N . ILE B 1 43 ? -4.207 15.016 27.094 1 83.81 43 ILE B N 1
ATOM 4011 C CA . ILE B 1 43 ? -5.203 15.188 26.047 1 83.81 43 ILE B CA 1
ATOM 4012 C C . ILE B 1 43 ? -5.207 13.969 25.125 1 83.81 43 ILE B C 1
ATOM 4014 O O . ILE B 1 43 ? -6.27 13.438 24.781 1 83.81 43 ILE B O 1
ATOM 4018 N N . ASN B 1 44 ? -4.086 13.562 24.797 1 90.25 44 ASN B N 1
ATOM 4019 C CA . ASN B 1 44 ? -3.953 12.453 23.859 1 90.25 44 ASN B CA 1
ATOM 4020 C C . ASN B 1 44 ? -4.32 11.117 24.5 1 90.25 44 ASN B C 1
ATOM 4022 O O . ASN B 1 44 ? -4.91 10.25 23.859 1 90.25 44 ASN B O 1
ATOM 4026 N N . LYS B 1 45 ? -4.012 11.016 25.734 1 91.44 45 LYS B N 1
ATOM 4027 C CA . LYS B 1 45 ? -4.234 9.742 26.422 1 91.44 45 LYS B CA 1
ATOM 4028 C C . LYS B 1 45 ? -5.715 9.547 26.734 1 91.44 45 LYS B C 1
ATOM 4030 O O . LYS B 1 45 ? -6.254 8.453 26.547 1 91.44 45 LYS B O 1
ATOM 4035 N N . ASP B 1 46 ? -6.473 10.508 27.234 1 92.12 46 ASP B N 1
ATOM 4036 C CA . ASP B 1 46 ? -7.719 10.289 27.953 1 92.12 46 ASP B CA 1
ATOM 4037 C C . ASP B 1 46 ? -8.93 10.625 27.094 1 92.12 46 ASP B C 1
ATOM 4039 O O . ASP B 1 46 ? -10.062 10.305 27.453 1 92.12 46 ASP B O 1
ATOM 4043 N N . PHE B 1 47 ? -8.828 11.148 25.906 1 93.88 47 PHE B N 1
ATOM 4044 C CA . PHE B 1 47 ? -9.953 11.609 25.109 1 93.88 47 PHE B CA 1
ATOM 4045 C C . PHE B 1 47 ? -10.969 12.344 25.969 1 93.88 47 PHE B C 1
ATOM 4047 O O . PHE B 1 47 ? -12.102 11.867 26.141 1 93.88 47 PHE B O 1
ATOM 4054 N N . PRO B 1 48 ? -10.781 13.523 26.406 1 93.12 48 PRO B N 1
ATOM 4055 C CA . PRO B 1 48 ? -11.578 14.18 27.438 1 93.12 48 PRO B CA 1
ATOM 4056 C C . PRO B 1 48 ? -12.992 14.531 26.969 1 93.12 48 PRO B C 1
ATOM 4058 O O . PRO B 1 48 ? -13.875 14.789 27.781 1 93.12 48 PRO B O 1
ATOM 4061 N N . TYR B 1 49 ? -13.297 14.445 25.703 1 94.44 49 TYR B N 1
ATOM 4062 C CA . TYR B 1 49 ? -14.547 15.023 25.219 1 94.44 49 TYR B CA 1
ATOM 4063 C C . TYR B 1 49 ? -15.492 13.93 24.75 1 94.44 49 TYR B C 1
ATOM 4065 O O . TYR B 1 49 ? -16.656 14.203 24.453 1 94.44 49 TYR B O 1
ATOM 4073 N N . PHE B 1 50 ? -15.07 12.719 24.594 1 96.31 50 PHE B N 1
ATOM 4074 C CA . PHE B 1 50 ? -15.914 11.602 24.203 1 96.31 50 PHE B CA 1
ATOM 4075 C C . PHE B 1 50 ? -15.305 10.273 24.625 1 96.31 50 PHE B C 1
ATOM 4077 O O . PHE B 1 50 ? -14.125 10.219 24.984 1 96.31 50 PHE B O 1
ATOM 4084 N N . SER B 1 51 ? -16.125 9.242 24.641 1 97 51 SER B N 1
ATOM 4085 C CA . SER B 1 51 ? -15.656 7.887 24.922 1 97 51 SER B CA 1
ATOM 4086 C C . SER B 1 51 ? -15.344 7.129 23.625 1 97 51 SER B C 1
ATOM 4088 O O . SER B 1 51 ? -16.203 6.996 22.766 1 97 51 SER B O 1
ATOM 4090 N N . PRO B 1 52 ? -14.133 6.598 23.516 1 98.06 52 PRO B N 1
ATOM 4091 C CA . PRO B 1 52 ? -13.758 5.84 22.312 1 98.06 52 PRO B CA 1
ATOM 4092 C C . PRO B 1 52 ? -14.734 4.711 22 1 98.06 52 PRO B C 1
ATOM 4094 O O . PRO B 1 52 ? -15.102 4.512 20.844 1 98.06 52 PRO B O 1
ATOM 4097 N N . ALA B 1 53 ? -15.188 4.008 23 1 98 53 ALA B N 1
ATOM 4098 C CA . ALA B 1 53 ? -16.078 2.859 22.812 1 98 53 ALA B CA 1
ATOM 4099 C C . ALA B 1 53 ? -17.422 3.289 22.25 1 98 53 ALA B C 1
ATOM 4101 O O . ALA B 1 53 ? -18.172 2.469 21.719 1 98 53 ALA B O 1
ATOM 4102 N N . GLY B 1 54 ? -17.734 4.551 22.422 1 98.19 54 GLY B N 1
ATOM 4103 C CA . GLY B 1 54 ? -19.016 5.066 21.969 1 98.19 54 GLY B CA 1
ATOM 4104 C C . GLY B 1 54 ? -19.016 5.531 20.531 1 98.19 54 GLY B C 1
ATOM 4105 O O . GLY B 1 54 ? -20.062 5.863 19.984 1 98.19 54 GLY B O 1
ATOM 4106 N N . VAL B 1 55 ? -17.922 5.559 19.844 1 98.62 55 VAL B N 1
ATOM 4107 C CA . VAL B 1 55 ? -17.781 5.988 18.453 1 98.62 55 VAL B CA 1
ATOM 4108 C C . VAL B 1 55 ? -18.172 4.848 17.516 1 98.62 55 VAL B C 1
ATOM 4110 O O . VAL B 1 55 ? -17.75 3.707 17.703 1 98.62 55 VAL B O 1
ATOM 4113 N N . ASP B 1 56 ? -19.016 5.148 16.531 1 98.62 56 ASP B N 1
ATOM 4114 C CA . ASP B 1 56 ? -19.5 4.109 15.633 1 98.62 56 ASP B CA 1
ATOM 4115 C C . ASP B 1 56 ? -18.594 3.977 14.414 1 98.62 56 ASP B C 1
ATOM 4117 O O . ASP B 1 56 ? -18.453 2.889 13.852 1 98.62 56 ASP B O 1
ATOM 4121 N N . ALA B 1 57 ? -18.031 5.086 13.961 1 98.69 57 ALA B N 1
ATOM 4122 C CA . ALA B 1 57 ? -17.172 5.102 12.781 1 98.69 57 ALA B CA 1
ATOM 4123 C C . ALA B 1 57 ? -16.188 6.266 12.836 1 98.69 57 ALA B C 1
ATOM 4125 O O . ALA B 1 57 ? -16.484 7.309 13.43 1 98.69 57 ALA B O 1
ATOM 4126 N N . VAL B 1 58 ? -15.039 6.059 12.281 1 98.94 58 VAL B N 1
ATOM 4127 C CA . VAL B 1 58 ? -14.055 7.117 12.078 1 98.94 58 VAL B CA 1
ATOM 4128 C C . VAL B 1 58 ? -13.875 7.375 10.586 1 98.94 58 VAL B C 1
ATOM 4130 O O . VAL B 1 58 ? -13.82 6.43 9.789 1 98.94 58 VAL B O 1
ATOM 4133 N N . VAL B 1 59 ? -13.922 8.594 10.148 1 98.94 59 VAL B N 1
ATOM 4134 C CA . VAL B 1 59 ? -13.586 8.977 8.781 1 98.94 59 VAL B CA 1
ATOM 4135 C C . VAL B 1 59 ? -12.32 9.828 8.789 1 98.94 59 VAL B C 1
ATOM 4137 O O . VAL B 1 59 ? -12.297 10.922 9.359 1 98.94 59 VAL B O 1
ATOM 4140 N N . LEU B 1 60 ? -11.281 9.312 8.211 1 98.94 60 LEU B N 1
ATOM 4141 C CA . LEU B 1 60 ? -9.961 9.93 8.258 1 98.94 60 LEU B CA 1
ATOM 4142 C C . LEU B 1 60 ? -9.688 10.719 6.98 1 98.94 60 LEU B C 1
ATOM 4144 O O . LEU B 1 60 ? -9.75 10.172 5.875 1 98.94 60 LEU B O 1
ATOM 4148 N N . SER B 1 61 ? -9.352 11.969 7.199 1 98.81 61 SER B N 1
ATOM 4149 C CA . SER B 1 61 ? -9.094 12.836 6.051 1 98.81 61 SER B CA 1
ATOM 4150 C C . SER B 1 61 ? -7.738 12.539 5.43 1 98.81 61 SER B C 1
ATOM 4152 O O . SER B 1 61 ? -7.621 12.438 4.207 1 98.81 61 SER B O 1
ATOM 4154 N N . HIS B 1 62 ? -6.711 12.445 6.262 1 98.62 62 HIS B N 1
ATOM 4155 C CA . HIS B 1 62 ? -5.395 12.164 5.699 1 98.62 62 HIS B CA 1
ATOM 4156 C C . HIS B 1 62 ? -4.426 11.68 6.773 1 98.62 62 HIS B C 1
ATOM 4158 O O . HIS B 1 62 ? -4.785 11.609 7.949 1 98.62 62 HIS B O 1
ATOM 4164 N N . ALA B 1 63 ? -3.207 11.398 6.398 1 98.5 63 ALA B N 1
ATOM 4165 C CA . ALA B 1 63 ? -2.35 10.531 7.199 1 98.5 63 ALA B CA 1
ATOM 4166 C C . ALA B 1 63 ? -1.497 11.344 8.172 1 98.5 63 ALA B C 1
ATOM 4168 O O . ALA B 1 63 ? -0.856 10.781 9.062 1 98.5 63 ALA B O 1
ATOM 4169 N N . HIS B 1 64 ? -1.414 12.648 8.07 1 96.69 64 HIS B N 1
ATOM 4170 C CA . HIS B 1 64 ? -0.595 13.398 9.008 1 96.69 64 HIS B CA 1
ATOM 4171 C C . HIS B 1 64 ? -0.938 13.039 10.453 1 96.69 64 HIS B C 1
ATOM 4173 O O . HIS B 1 64 ? -2.109 12.852 10.789 1 96.69 64 HIS B O 1
ATOM 4179 N N . ILE B 1 65 ? 0.055 13.125 11.281 1 95.62 65 ILE B N 1
ATOM 4180 C CA . ILE B 1 65 ? -0.055 12.641 12.656 1 95.62 65 ILE B CA 1
ATOM 4181 C C . ILE B 1 65 ? -1.035 13.516 13.438 1 95.62 65 ILE B C 1
ATOM 4183 O O . ILE B 1 65 ? -1.751 13.023 14.312 1 95.62 65 ILE B O 1
ATOM 4187 N N . ASP B 1 66 ? -1.098 14.773 13.117 1 95.56 66 ASP B N 1
ATOM 4188 C CA . ASP B 1 66 ? -2.043 15.648 13.805 1 95.56 66 ASP B CA 1
ATOM 4189 C C . ASP B 1 66 ? -3.475 15.375 13.344 1 95.56 66 ASP B C 1
ATOM 4191 O O . ASP B 1 66 ? -4.426 15.914 13.922 1 95.56 66 ASP B O 1
ATOM 4195 N N . HIS B 1 67 ? -3.73 14.5 12.406 1 98.19 67 HIS B N 1
ATOM 4196 C CA . HIS B 1 67 ? -5.059 14.078 11.984 1 98.19 67 HIS B CA 1
ATOM 4197 C C . HIS B 1 67 ? -5.285 12.602 12.281 1 98.19 67 HIS B C 1
ATOM 4199 O O . HIS B 1 67 ? -6.426 12.164 12.469 1 98.19 67 HIS B O 1
ATOM 4205 N N . SER B 1 68 ? -4.266 11.828 12.352 1 98.62 68 SER B N 1
ATOM 4206 C CA . SER B 1 68 ? -4.434 10.375 12.406 1 98.62 68 SER B CA 1
ATOM 4207 C C . SER B 1 68 ? -3.744 9.789 13.633 1 98.62 68 SER B C 1
ATOM 4209 O O . SER B 1 68 ? -4.027 8.656 14.023 1 98.62 68 SER B O 1
ATOM 4211 N N . GLY B 1 69 ? -2.887 10.484 14.25 1 98 69 GLY B N 1
ATOM 4212 C CA . GLY B 1 69 ? -1.864 9.961 15.133 1 98 69 GLY B CA 1
ATOM 4213 C C . GLY B 1 69 ? -2.434 9.305 16.375 1 98 69 GLY B C 1
ATOM 4214 O O . GLY B 1 69 ? -1.751 8.523 17.047 1 98 69 GLY B O 1
ATOM 4215 N N . ASN B 1 70 ? -3.658 9.617 16.766 1 98.19 70 ASN B N 1
ATOM 4216 C CA . ASN B 1 70 ? -4.199 9.086 18 1 98.19 70 ASN B CA 1
ATOM 4217 C C . ASN B 1 70 ? -5.148 7.918 17.75 1 98.19 70 ASN B C 1
ATOM 4219 O O . ASN B 1 70 ? -5.805 7.434 18.672 1 98.19 70 ASN B O 1
ATOM 4223 N N . ILE B 1 71 ? -5.273 7.441 16.578 1 98.81 71 ILE B N 1
ATOM 4224 C CA . ILE B 1 71 ? -6.168 6.355 16.188 1 98.81 71 ILE B CA 1
ATOM 4225 C C . ILE B 1 71 ? -5.789 5.078 16.938 1 98.81 71 ILE B C 1
ATOM 4227 O O . ILE B 1 71 ? -6.656 4.379 17.469 1 98.81 71 ILE B O 1
ATOM 4231 N N . PRO B 1 72 ? -4.441 4.727 17.031 1 98.69 72 PRO B N 1
ATOM 4232 C CA . PRO B 1 72 ? -4.105 3.512 17.781 1 98.69 72 PRO B CA 1
ATOM 4233 C C . PRO B 1 72 ? -4.621 3.541 19.219 1 98.69 72 PRO B C 1
ATOM 4235 O O . PRO B 1 72 ? -5.094 2.521 19.719 1 98.69 72 PRO B O 1
ATOM 4238 N N . ASN B 1 73 ? -4.484 4.73 19.828 1 98.44 73 ASN B N 1
ATOM 4239 C CA . ASN B 1 73 ? -4.996 4.879 21.188 1 98.44 73 ASN B CA 1
ATOM 4240 C C . ASN B 1 73 ? -6.516 4.738 21.234 1 98.44 73 ASN B C 1
ATOM 4242 O O . ASN B 1 73 ? -7.059 4.133 22.172 1 98.44 73 ASN B O 1
ATOM 4246 N N . LEU B 1 74 ? -7.172 5.312 20.266 1 98.56 74 LEU B N 1
ATOM 4247 C CA . LEU B 1 74 ? -8.625 5.207 20.156 1 98.56 74 LEU B CA 1
ATOM 4248 C C . LEU B 1 74 ? -9.062 3.744 20.125 1 98.56 74 LEU B C 1
ATOM 4250 O O . LEU B 1 74 ? -9.977 3.357 20.844 1 98.56 74 LEU B O 1
ATOM 4254 N N . VAL B 1 75 ? -8.461 2.947 19.297 1 98.62 75 VAL B N 1
ATOM 4255 C CA . VAL B 1 75 ? -8.773 1.529 19.141 1 98.62 75 VAL B CA 1
ATOM 4256 C C . VAL B 1 75 ? -8.438 0.787 20.438 1 98.62 75 VAL B C 1
ATOM 4258 O O . VAL B 1 75 ? -9.242 -0.02 20.922 1 98.62 75 VAL B O 1
ATOM 4261 N N . LYS B 1 76 ? -7.277 1.063 20.969 1 98 76 LYS B N 1
ATOM 4262 C CA . LYS B 1 76 ? -6.82 0.442 22.219 1 98 76 LYS B CA 1
ATOM 4263 C C . LYS B 1 76 ? -7.824 0.659 23.344 1 98 76 LYS B C 1
ATOM 4265 O O . LYS B 1 76 ? -8.008 -0.212 24.188 1 98 76 LYS B O 1
ATOM 4270 N N . GLN B 1 77 ? -8.484 1.762 23.297 1 97.62 77 GLN B N 1
ATOM 4271 C CA . GLN B 1 77 ? -9.383 2.135 24.391 1 97.62 77 GLN B CA 1
ATOM 4272 C C . GLN B 1 77 ? -10.805 1.68 24.094 1 97.62 77 GLN B C 1
ATOM 4274 O O . GLN B 1 77 ? -11.75 2.113 24.766 1 97.62 77 GLN B O 1
ATOM 4279 N N . GLY B 1 78 ? -10.992 0.959 23.047 1 97.94 78 GLY B N 1
ATOM 4280 C CA . GLY B 1 78 ? -12.266 0.259 22.969 1 97.94 78 GLY B CA 1
ATOM 4281 C C . GLY B 1 78 ? -13.031 0.544 21.688 1 97.94 78 GLY B C 1
ATOM 4282 O O . GLY B 1 78 ? -14.109 -0.009 21.469 1 97.94 78 GLY B O 1
ATOM 4283 N N . PHE B 1 79 ? -12.594 1.432 20.812 1 98.56 79 PHE B N 1
ATOM 4284 C CA . PHE B 1 79 ? -13.258 1.646 19.531 1 98.56 79 PHE B CA 1
ATOM 4285 C C . PHE B 1 79 ? -13.234 0.373 18.703 1 98.56 79 PHE B C 1
ATOM 4287 O O . PHE B 1 79 ? -12.172 -0.182 18.422 1 98.56 79 PHE B O 1
ATOM 4294 N N . GLN B 1 80 ? -14.359 -0.011 18.203 1 98 80 GLN B N 1
ATOM 4295 C CA . GLN B 1 80 ? -14.461 -1.274 17.469 1 98 80 GLN B CA 1
ATOM 4296 C C . GLN B 1 80 ? -14.961 -1.056 16.047 1 98 80 GLN B C 1
ATOM 4298 O O . GLN B 1 80 ? -15.016 -1.994 15.25 1 98 80 GLN B O 1
ATOM 4303 N N . GLY B 1 81 ? -15.367 0.141 15.719 1 98.06 81 GLY B N 1
ATOM 4304 C CA . GLY B 1 81 ? -15.938 0.429 14.414 1 98.06 81 GLY B CA 1
ATOM 4305 C C . GLY B 1 81 ? -14.914 0.476 13.305 1 98.06 81 GLY B C 1
ATOM 4306 O O . GLY B 1 81 ? -13.758 0.093 13.5 1 98.06 81 GLY B O 1
ATOM 4307 N N . ASN B 1 82 ? -15.391 0.859 12.102 1 98.5 82 ASN B N 1
ATOM 4308 C CA . ASN B 1 82 ? -14.539 0.971 10.93 1 98.5 82 ASN B CA 1
ATOM 4309 C C . ASN B 1 82 ? -13.875 2.346 10.844 1 98.5 82 ASN B C 1
ATOM 4311 O O . ASN B 1 82 ? -14.438 3.338 11.305 1 98.5 82 ASN B O 1
ATOM 4315 N N . ILE B 1 83 ? -12.688 2.371 10.312 1 98.88 83 ILE B N 1
ATOM 4316 C CA . ILE B 1 83 ? -11.961 3.598 10 1 98.88 83 ILE B CA 1
ATOM 4317 C C . ILE B 1 83 ? -11.883 3.779 8.492 1 98.88 83 ILE B C 1
ATOM 4319 O O . ILE B 1 83 ? -11.125 3.08 7.812 1 98.88 83 ILE B O 1
ATOM 4323 N N . TYR B 1 84 ? -12.648 4.715 7.941 1 98.88 84 TYR B N 1
ATOM 4324 C CA . TYR B 1 84 ? -12.711 4.922 6.5 1 98.88 84 TYR B CA 1
ATOM 4325 C C . TYR B 1 84 ? -11.633 5.887 6.039 1 98.88 84 TYR B C 1
ATOM 4327 O O . TYR B 1 84 ? -11.414 6.934 6.652 1 98.88 84 TYR B O 1
ATOM 4335 N N . SER B 1 85 ? -10.914 5.574 5 1 98.88 85 SER B N 1
ATOM 4336 C CA . SER B 1 85 ? -9.891 6.441 4.418 1 98.88 85 SER B CA 1
ATOM 4337 C C . SER B 1 85 ? -9.648 6.094 2.955 1 98.88 85 SER B C 1
ATOM 4339 O O . SER B 1 85 ? -10.195 5.121 2.439 1 98.88 85 SER B O 1
ATOM 4341 N N . THR B 1 86 ? -8.883 6.914 2.283 1 98.81 86 THR B N 1
ATOM 4342 C CA . THR B 1 86 ? -8.367 6.547 0.969 1 98.81 86 THR B CA 1
ATOM 4343 C C . THR B 1 86 ? -7.289 5.473 1.093 1 98.81 86 THR B C 1
ATOM 4345 O O . THR B 1 86 ? -6.789 5.207 2.189 1 98.81 86 THR B O 1
ATOM 4348 N N . PHE B 1 87 ? -6.945 4.844 -0.069 1 98.62 87 PHE B N 1
ATOM 4349 C CA . PHE B 1 87 ? -5.945 3.781 -0.089 1 98.62 87 PHE B CA 1
ATOM 4350 C C . PHE B 1 87 ? -4.594 4.301 0.38 1 98.62 87 PHE B C 1
ATOM 4352 O O . PHE B 1 87 ? -3.965 3.707 1.259 1 98.62 87 PHE B O 1
ATOM 4359 N N . ALA B 1 88 ? -4.16 5.383 -0.179 1 98.69 88 ALA B N 1
ATOM 4360 C CA . ALA B 1 88 ? -2.838 5.945 0.096 1 98.69 88 ALA B CA 1
ATOM 4361 C C . ALA B 1 88 ? -2.729 6.398 1.548 1 98.69 88 ALA B C 1
ATOM 4363 O O . ALA B 1 88 ? -1.678 6.246 2.176 1 98.69 88 ALA B O 1
ATOM 4364 N N . THR B 1 89 ? -3.807 6.969 2.043 1 98.81 89 THR B N 1
ATOM 4365 C CA . THR B 1 89 ? -3.82 7.406 3.436 1 98.81 89 THR B CA 1
ATOM 4366 C C . THR B 1 89 ? -3.584 6.227 4.375 1 98.81 89 THR B C 1
ATOM 4368 O O . THR B 1 89 ? -2.787 6.32 5.309 1 98.81 89 THR B O 1
ATOM 4371 N N . ARG B 1 90 ? -4.23 5.152 4.152 1 98.75 90 ARG B N 1
ATOM 4372 C CA . ARG B 1 90 ? -4.031 3.98 5 1 98.75 90 ARG B CA 1
ATOM 4373 C C . ARG B 1 90 ? -2.582 3.504 4.941 1 98.75 90 ARG B C 1
ATOM 4375 O O . ARG B 1 90 ? -1.981 3.197 5.973 1 98.75 90 ARG B O 1
ATOM 4382 N N . ASP B 1 91 ? -2.068 3.381 3.736 1 98.62 91 ASP B N 1
ATOM 4383 C CA . ASP B 1 91 ? -0.709 2.875 3.574 1 98.62 91 ASP B CA 1
ATOM 4384 C C . ASP B 1 91 ? 0.304 3.793 4.254 1 98.62 91 ASP B C 1
ATOM 4386 O O . ASP B 1 91 ? 1.257 3.32 4.879 1 98.62 91 ASP B O 1
ATOM 4390 N N . LEU B 1 92 ? 0.113 5.074 4.137 1 98.62 92 LEU B N 1
ATOM 4391 C CA . LEU B 1 92 ? 0.984 6.012 4.836 1 98.62 92 LEU B CA 1
ATOM 4392 C C . LEU B 1 92 ? 0.838 5.867 6.348 1 98.62 92 LEU B C 1
ATOM 4394 O O . LEU B 1 92 ? 1.824 5.953 7.082 1 98.62 92 LEU B O 1
ATOM 4398 N N . CYS B 1 93 ? -0.409 5.684 6.82 1 98.62 93 CYS B N 1
ATOM 4399 C CA . CYS B 1 93 ? -0.641 5.5 8.25 1 98.62 93 CYS B CA 1
ATOM 4400 C C . CYS B 1 93 ? 0.129 4.297 8.773 1 98.62 93 CYS B C 1
ATOM 4402 O O . CYS B 1 93 ? 0.629 4.32 9.898 1 98.62 93 CYS B O 1
ATOM 4404 N N . GLN B 1 94 ? 0.177 3.279 7.992 1 97.88 94 GLN B N 1
ATOM 4405 C CA . GLN B 1 94 ? 0.905 2.088 8.422 1 97.88 94 GLN B CA 1
ATOM 4406 C C . GLN B 1 94 ? 2.336 2.434 8.82 1 97.88 94 GLN B C 1
ATOM 4408 O O . GLN B 1 94 ? 2.846 1.93 9.828 1 97.88 94 GLN B O 1
ATOM 4413 N N . LEU B 1 95 ? 2.977 3.291 8.102 1 95.62 95 LEU B N 1
ATOM 4414 C CA . LEU B 1 95 ? 4.352 3.709 8.344 1 95.62 95 LEU B CA 1
ATOM 4415 C C . LEU B 1 95 ? 4.418 4.734 9.469 1 95.62 95 LEU B C 1
ATOM 4417 O O . LEU B 1 95 ? 5.215 4.594 10.398 1 95.62 95 LEU B O 1
ATOM 4421 N N . MET B 1 96 ? 3.562 5.676 9.398 1 96.81 96 MET B N 1
ATOM 4422 C CA . MET B 1 96 ? 3.691 6.867 10.227 1 96.81 96 MET B CA 1
ATOM 4423 C C . MET B 1 96 ? 3.227 6.59 11.656 1 96.81 96 MET B C 1
ATOM 4425 O O . MET B 1 96 ? 3.803 7.113 12.609 1 96.81 96 MET B O 1
ATOM 4429 N N . LEU B 1 97 ? 2.168 5.816 11.82 1 97.81 97 LEU B N 1
ATOM 4430 C CA . LEU B 1 97 ? 1.688 5.508 13.164 1 97.81 97 LEU B CA 1
ATOM 4431 C C . LEU B 1 97 ? 2.689 4.633 13.914 1 97.81 97 LEU B C 1
ATOM 4433 O O . LEU B 1 97 ? 2.889 4.801 15.117 1 97.81 97 LEU B O 1
ATOM 4437 N N . ALA B 1 98 ? 3.289 3.695 13.195 1 95.19 98 ALA B N 1
ATOM 4438 C CA . ALA B 1 98 ? 4.328 2.865 13.805 1 95.19 98 ALA B CA 1
ATOM 4439 C C . ALA B 1 98 ? 5.52 3.713 14.234 1 95.19 98 ALA B C 1
ATOM 4441 O O . ALA B 1 98 ? 6.078 3.506 15.32 1 95.19 98 ALA B O 1
ATOM 4442 N N . ASP B 1 99 ? 5.934 4.586 13.414 1 92.56 99 ASP B N 1
ATOM 4443 C CA . ASP B 1 99 ? 7.047 5.48 13.727 1 92.56 99 ASP B CA 1
ATOM 4444 C C . ASP B 1 99 ? 6.723 6.348 14.945 1 92.56 99 ASP B C 1
ATOM 4446 O O . ASP B 1 99 ? 7.57 6.543 15.812 1 92.56 99 ASP B O 1
ATOM 4450 N N . ALA B 1 100 ? 5.512 6.887 14.914 1 92.94 100 ALA B N 1
ATOM 4451 C CA . ALA B 1 100 ? 5.078 7.691 16.062 1 92.94 100 ALA B CA 1
ATOM 4452 C C . ALA B 1 100 ? 5.133 6.883 17.344 1 92.94 100 ALA B C 1
ATOM 4454 O O . ALA B 1 100 ? 5.543 7.398 18.391 1 92.94 100 ALA B O 1
ATOM 4455 N N . ALA B 1 101 ? 4.715 5.66 17.312 1 94.94 101 ALA B N 1
ATOM 4456 C CA . ALA B 1 101 ? 4.773 4.773 18.469 1 94.94 101 ALA B CA 1
ATOM 4457 C C . ALA B 1 101 ? 6.211 4.598 18.953 1 94.94 101 ALA B C 1
ATOM 4459 O O . ALA B 1 101 ? 6.492 4.695 20.141 1 94.94 101 ALA B O 1
ATOM 4460 N N . ARG B 1 102 ? 7.109 4.348 18.016 1 91.06 102 ARG B N 1
ATOM 4461 C CA . ARG B 1 102 ? 8.516 4.145 18.359 1 91.06 102 ARG B CA 1
ATOM 4462 C C . ARG B 1 102 ? 9.102 5.383 19.031 1 91.06 102 ARG B C 1
ATOM 4464 O O . ARG B 1 102 ? 9.859 5.266 20 1 91.06 102 ARG B O 1
ATOM 4471 N N . ILE B 1 103 ? 8.773 6.504 18.484 1 86.62 103 ILE B N 1
ATOM 4472 C CA . ILE B 1 103 ? 9.273 7.762 19.031 1 86.62 103 ILE B CA 1
ATOM 4473 C C . ILE B 1 103 ? 8.758 7.93 20.469 1 86.62 103 ILE B C 1
ATOM 4475 O O . ILE B 1 103 ? 9.523 8.273 21.359 1 86.62 103 ILE B O 1
ATOM 4479 N N . GLN B 1 104 ? 7.5 7.668 20.688 1 89.19 104 GLN B N 1
ATOM 4480 C CA . GLN B 1 104 ? 6.922 7.758 22.031 1 89.19 104 GLN B CA 1
ATOM 4481 C C . GLN B 1 104 ? 7.613 6.797 22.984 1 89.19 104 GLN B C 1
ATOM 4483 O O . GLN B 1 104 ? 7.914 7.156 24.125 1 89.19 104 GLN B O 1
ATOM 4488 N N . GLU B 1 105 ? 7.832 5.621 22.516 1 90.88 105 GLU B N 1
ATOM 4489 C CA . GLU B 1 105 ? 8.484 4.609 23.344 1 90.88 105 GLU B CA 1
ATOM 4490 C C . GLU B 1 105 ? 9.898 5.043 23.734 1 90.88 105 GLU B C 1
ATOM 4492 O O . GLU B 1 105 ? 10.297 4.91 24.891 1 90.88 105 GLU B O 1
ATOM 4497 N N . HIS B 1 106 ? 10.625 5.551 22.812 1 87.25 106 HIS B N 1
ATOM 4498 C CA . HIS B 1 106 ? 11.984 6.02 23.062 1 87.25 106 HIS B CA 1
ATOM 4499 C C . HIS B 1 106 ? 11.992 7.195 24.031 1 87.25 106 HIS B C 1
ATOM 4501 O O . HIS B 1 106 ? 12.82 7.246 24.953 1 87.25 106 HIS B O 1
ATOM 4507 N N . ASP B 1 107 ? 11.094 8.117 23.797 1 84.25 107 ASP B N 1
ATOM 4508 C CA . ASP B 1 107 ? 11 9.289 24.672 1 84.25 107 ASP B CA 1
ATOM 4509 C C . ASP B 1 107 ? 10.688 8.875 26.109 1 84.25 107 ASP B C 1
ATOM 4511 O O . ASP B 1 107 ? 11.32 9.367 27.047 1 84.25 107 ASP B O 1
ATOM 4515 N N . CYS B 1 108 ? 9.742 8.055 26.266 1 89.75 108 CYS B N 1
ATOM 4516 C CA . CYS B 1 108 ? 9.359 7.586 27.578 1 89.75 108 CYS B CA 1
ATOM 4517 C C . CYS B 1 108 ? 10.523 6.875 28.266 1 89.75 108 CYS B C 1
ATOM 4519 O O . CYS B 1 108 ? 10.797 7.102 29.438 1 89.75 108 CYS B O 1
ATOM 4521 N N . ALA B 1 109 ? 11.188 6.023 27.547 1 91 109 ALA B N 1
ATOM 4522 C CA . ALA B 1 109 ? 12.336 5.312 28.094 1 91 109 ALA B CA 1
ATOM 4523 C C . ALA B 1 109 ? 13.414 6.289 28.547 1 91 109 ALA B C 1
ATOM 4525 O O . ALA B 1 109 ? 14.031 6.094 29.594 1 91 109 ALA B O 1
ATOM 4526 N N . PHE B 1 110 ? 13.68 7.262 27.797 1 87.88 110 PHE B N 1
ATOM 4527 C CA . PHE B 1 110 ? 14.68 8.273 28.109 1 87.88 110 PHE B CA 1
ATOM 4528 C C . PHE B 1 110 ? 14.297 9.031 29.391 1 87.88 110 PHE B C 1
ATOM 4530 O O . PHE B 1 110 ? 15.133 9.203 30.281 1 87.88 110 PHE B O 1
ATOM 4537 N N . ILE B 1 111 ? 13.07 9.445 29.438 1 87.56 111 ILE B N 1
ATOM 4538 C CA . ILE B 1 111 ? 12.586 10.203 30.594 1 87.56 111 ILE B CA 1
ATOM 4539 C C . ILE B 1 111 ? 12.695 9.352 31.844 1 87.56 111 ILE B C 1
ATOM 4541 O O . ILE B 1 111 ? 13.141 9.828 32.906 1 87.56 111 ILE B O 1
ATOM 4545 N N . ASN B 1 112 ? 12.25 8.133 31.719 1 92.5 112 ASN B N 1
ATOM 4546 C CA . ASN B 1 112 ? 12.312 7.227 32.844 1 92.5 112 ASN B CA 1
ATOM 4547 C C . ASN B 1 112 ? 13.758 7.008 33.312 1 92.5 112 ASN B C 1
ATOM 4549 O O . ASN B 1 112 ? 14.031 6.973 34.5 1 92.5 112 ASN B O 1
ATOM 4553 N N . LYS B 1 113 ? 14.648 6.844 32.406 1 92.5 113 LYS B N 1
ATOM 4554 C CA . LYS B 1 113 ? 16.062 6.68 32.719 1 92.5 113 LYS B CA 1
ATOM 4555 C C . LYS B 1 113 ? 16.625 7.922 33.406 1 92.5 113 LYS B C 1
ATOM 4557 O O . LYS B 1 113 ? 17.375 7.816 34.375 1 92.5 113 LYS B O 1
ATOM 4562 N N . MET B 1 114 ? 16.312 9.023 32.875 1 90 114 MET B N 1
ATOM 4563 C CA . MET B 1 114 ? 16.781 10.289 33.438 1 90 114 MET B CA 1
ATOM 4564 C C . MET B 1 114 ? 16.219 10.492 34.844 1 90 114 MET B C 1
ATOM 4566 O O . MET B 1 114 ? 16.922 10.977 35.75 1 90 114 MET B O 1
ATOM 4570 N N . ASN B 1 115 ? 14.945 10.266 35 1 90.88 115 ASN B N 1
ATOM 4571 C CA . ASN B 1 115 ? 14.328 10.383 36.312 1 90.88 115 ASN B CA 1
ATOM 4572 C C . ASN B 1 115 ? 15.023 9.492 37.344 1 90.88 115 ASN B C 1
ATOM 4574 O O . ASN B 1 115 ? 15.281 9.922 38.469 1 90.88 115 ASN B O 1
ATOM 4578 N N . LYS B 1 116 ? 15.312 8.328 36.938 1 92.31 116 LYS B N 1
ATOM 4579 C CA . LYS B 1 116 ? 16.016 7.402 37.812 1 92.31 116 LYS B CA 1
ATOM 4580 C C . LYS B 1 116 ? 17.406 7.922 38.156 1 92.31 116 LYS B C 1
ATOM 4582 O O . LYS B 1 116 ? 17.844 7.828 39.312 1 92.31 116 LYS B O 1
ATOM 4587 N N . ARG B 1 117 ? 18.078 8.461 37.25 1 92.5 117 ARG B N 1
ATOM 4588 C CA . ARG B 1 117 ? 19.422 9 37.438 1 92.5 117 ARG B CA 1
ATOM 4589 C C . ARG B 1 117 ? 19.406 10.203 38.375 1 92.5 117 ARG B C 1
ATOM 4591 O O . ARG B 1 117 ? 20.328 10.406 39.156 1 92.5 117 ARG B O 1
ATOM 4598 N N . ARG B 1 118 ? 18.344 10.984 38.25 1 91.75 118 ARG B N 1
ATOM 4599 C CA . ARG B 1 118 ? 18.234 12.211 39.031 1 91.75 118 ARG B CA 1
ATOM 4600 C C . ARG B 1 118 ? 17.609 11.938 40.406 1 91.75 118 ARG B C 1
ATOM 4602 O O . ARG B 1 118 ? 17.5 12.844 41.219 1 91.75 118 ARG B O 1
ATOM 4609 N N . GLY B 1 119 ? 17.188 10.766 40.625 1 89.94 119 GLY B N 1
ATOM 4610 C CA . GLY B 1 119 ? 16.594 10.383 41.906 1 89.94 119 GLY B CA 1
ATOM 4611 C C . GLY B 1 119 ? 15.164 10.852 42.062 1 89.94 119 GLY B C 1
ATOM 4612 O O . GLY B 1 119 ? 14.703 11.086 43.156 1 89.94 119 GLY B O 1
ATOM 4613 N N . ILE B 1 120 ? 14.609 11.195 40.969 1 87.56 120 ILE B N 1
ATOM 4614 C CA . ILE B 1 120 ? 13.211 11.594 41 1 87.56 120 ILE B CA 1
ATOM 4615 C C . ILE B 1 120 ? 12.32 10.367 41.125 1 87.56 120 ILE B C 1
ATOM 4617 O O . ILE B 1 120 ? 12.422 9.414 40.344 1 87.56 120 ILE B O 1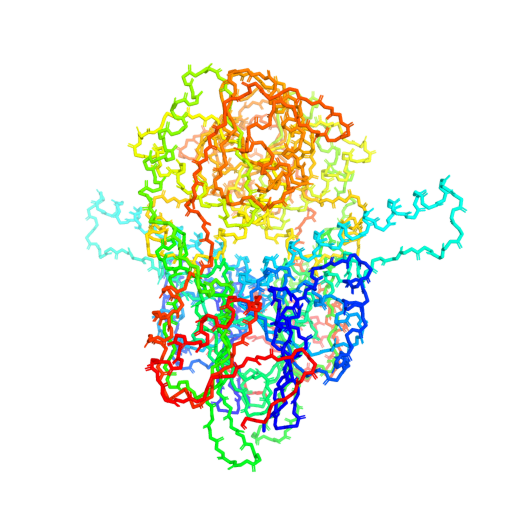
ATOM 4621 N N . HIS B 1 121 ? 11.555 10.32 42.219 1 86.12 121 HIS B N 1
ATOM 4622 C CA . HIS B 1 121 ? 10.719 9.164 42.531 1 86.12 121 HIS B CA 1
ATOM 4623 C C . HIS B 1 121 ? 9.305 9.352 41.969 1 86.12 121 HIS B C 1
ATOM 4625 O O . HIS B 1 121 ? 8.344 9.414 42.75 1 86.12 121 HIS B O 1
ATOM 4631 N N . GLN B 1 122 ? 9.141 9.656 40.75 1 85.19 122 GLN B N 1
ATOM 4632 C CA . GLN B 1 122 ? 7.844 9.719 40.094 1 85.19 122 GLN B CA 1
ATOM 4633 C C . GLN B 1 122 ? 7.562 8.438 39.312 1 85.19 122 GLN B C 1
ATOM 4635 O O . GLN B 1 122 ? 8.492 7.711 38.938 1 85.19 122 GLN B O 1
ATOM 4640 N N . PRO B 1 123 ? 6.297 8.125 39.25 1 87.62 123 PRO B N 1
ATOM 4641 C CA . PRO B 1 123 ? 5.965 6.949 38.469 1 87.62 123 PRO B CA 1
ATOM 4642 C C . PRO B 1 123 ? 6.488 7.047 37.031 1 87.62 123 PRO B C 1
ATOM 4644 O O . PRO B 1 123 ? 6.523 8.141 36.469 1 87.62 123 PRO B O 1
ATOM 4647 N N . ASP B 1 124 ? 6.879 5.922 36.469 1 89.5 124 ASP B N 1
ATOM 4648 C CA . ASP B 1 124 ? 7.348 5.863 35.094 1 89.5 124 ASP B CA 1
ATOM 4649 C C . ASP B 1 124 ? 6.273 6.363 34.125 1 89.5 124 ASP B C 1
ATOM 4651 O O . ASP B 1 124 ? 5.078 6.234 34.406 1 89.5 124 ASP B O 1
ATOM 4655 N N . VAL B 1 125 ? 6.766 6.977 33.125 1 88.25 125 VAL B N 1
ATOM 4656 C CA . VAL B 1 125 ? 5.867 7.395 32.062 1 88.25 125 VAL B CA 1
ATOM 4657 C C . VAL B 1 125 ? 5.824 6.32 30.969 1 88.25 125 VAL B C 1
ATOM 4659 O O . VAL B 1 125 ? 6.809 5.613 30.75 1 88.25 125 VAL B O 1
ATOM 4662 N N . TYR B 1 126 ? 4.633 6.113 30.344 1 90.69 126 TYR B N 1
ATOM 4663 C CA . TYR B 1 126 ? 4.445 5.121 29.297 1 90.69 126 TYR B CA 1
ATOM 4664 C C . TYR B 1 126 ? 3.855 5.758 28.047 1 90.69 126 TYR B C 1
ATOM 4666 O O . TYR B 1 126 ? 3.154 6.77 28.125 1 90.69 126 TYR B O 1
ATOM 4674 N N . PRO B 1 127 ? 4.211 5.184 26.938 1 93 127 PRO B N 1
ATOM 4675 C CA . PRO B 1 127 ? 3.592 5.691 25.719 1 93 127 PRO B CA 1
ATOM 4676 C C . PRO B 1 127 ? 2.08 5.477 25.688 1 93 127 PRO B C 1
ATOM 4678 O O . PRO B 1 127 ? 1.567 4.578 26.359 1 93 127 PRO B O 1
ATOM 4681 N N . THR B 1 128 ? 1.409 6.312 24.922 1 93.62 128 THR B N 1
ATOM 4682 C CA . THR B 1 128 ? -0.039 6.184 24.797 1 93.62 128 THR B CA 1
ATOM 4683 C C . THR B 1 128 ? -0.406 4.891 24.078 1 93.62 128 THR B C 1
ATOM 4685 O O . THR B 1 128 ? -1.443 4.289 24.359 1 93.62 128 THR B O 1
ATOM 4688 N N . TYR B 1 129 ? 0.43 4.441 23.156 1 96.31 129 TYR B N 1
ATOM 4689 C CA . TYR B 1 129 ? 0.236 3.18 22.453 1 96.31 129 TYR B CA 1
ATOM 4690 C C . TYR B 1 129 ? 1.564 2.625 21.953 1 96.31 129 TYR B C 1
ATOM 4692 O O . TYR B 1 129 ? 2.547 3.361 21.844 1 96.31 129 TYR B O 1
ATOM 4700 N N . SER B 1 130 ? 1.613 1.374 21.719 1 95.44 130 SER B N 1
ATOM 4701 C CA . SER B 1 130 ? 2.801 0.673 21.234 1 95.44 130 SER B CA 1
ATOM 4702 C C . SER B 1 130 ? 2.77 0.508 19.719 1 95.44 130 SER B C 1
ATOM 4704 O O . SER B 1 130 ? 1.771 0.837 19.062 1 95.44 130 SER B O 1
ATOM 4706 N N . GLU B 1 131 ? 3.889 0.071 19.188 1 94.81 131 GLU B N 1
ATOM 4707 C CA . GLU B 1 131 ? 3.939 -0.264 17.781 1 94.81 131 GLU B CA 1
ATOM 4708 C C . GLU B 1 131 ? 2.91 -1.335 17.422 1 94.81 131 GLU B C 1
ATOM 4710 O O . GLU B 1 131 ? 2.322 -1.307 16.344 1 94.81 131 GLU B O 1
ATOM 4715 N N . GLN B 1 132 ? 2.719 -2.271 18.281 1 95.38 132 GLN B N 1
ATOM 4716 C CA . GLN B 1 132 ? 1.729 -3.32 18.062 1 95.38 132 GLN B CA 1
ATOM 4717 C C . GLN B 1 132 ? 0.316 -2.748 18.031 1 95.38 132 GLN B C 1
ATOM 4719 O O . GLN B 1 132 ? -0.529 -3.199 17.25 1 95.38 132 GLN B O 1
ATOM 4724 N N . ASP B 1 133 ? 0.102 -1.752 18.906 1 97.62 133 ASP B N 1
ATOM 4725 C CA . ASP B 1 133 ? -1.187 -1.066 18.891 1 97.62 133 ASP B CA 1
ATOM 4726 C C . ASP B 1 133 ? -1.412 -0.361 17.547 1 97.62 133 ASP B C 1
ATOM 4728 O O . ASP B 1 133 ? -2.521 -0.376 17.016 1 97.62 133 ASP B O 1
ATOM 4732 N N . ALA B 1 134 ? -0.329 0.291 17.094 1 97.69 134 ALA B N 1
ATOM 4733 C CA . ALA B 1 134 ? -0.398 0.969 15.805 1 97.69 134 ALA B CA 1
ATOM 4734 C C . ALA B 1 134 ? -0.753 -0.01 14.688 1 97.69 134 ALA B C 1
ATOM 4736 O O . ALA B 1 134 ? -1.59 0.29 13.836 1 97.69 134 ALA B O 1
ATOM 4737 N N . GLU B 1 135 ? -0.144 -1.164 14.703 1 96.56 135 GLU B N 1
ATOM 4738 C CA . GLU B 1 135 ? -0.438 -2.18 13.695 1 96.56 135 GLU B CA 1
ATOM 4739 C C . GLU B 1 135 ? -1.867 -2.697 13.828 1 96.56 135 GLU B C 1
ATOM 4741 O O . GLU B 1 135 ? -2.562 -2.885 12.828 1 96.56 135 GLU B O 1
ATOM 4746 N N . ARG B 1 136 ? -2.357 -2.943 15 1 96.69 136 ARG B N 1
ATOM 4747 C CA . ARG B 1 136 ? -3.672 -3.52 15.266 1 96.69 136 ARG B CA 1
ATOM 4748 C C . ARG B 1 136 ? -4.781 -2.619 14.734 1 96.69 136 ARG B C 1
ATOM 4750 O O . ARG B 1 136 ? -5.789 -3.107 14.211 1 96.69 136 ARG B O 1
ATOM 4757 N N . CYS B 1 137 ? -4.586 -1.35 14.898 1 98.31 137 CYS B N 1
ATOM 4758 C CA . CYS B 1 137 ? -5.652 -0.446 14.477 1 98.31 137 CYS B CA 1
ATOM 4759 C C . CYS B 1 137 ? -5.805 -0.45 12.961 1 98.31 137 CYS B C 1
ATOM 4761 O O . CYS B 1 137 ? -6.883 -0.153 12.438 1 98.31 137 CYS B O 1
ATOM 4763 N N . MET B 1 138 ? -4.719 -0.82 12.227 1 98.31 138 MET B N 1
ATOM 4764 C CA . MET B 1 138 ? -4.75 -0.836 10.766 1 98.31 138 MET B CA 1
ATOM 4765 C C . MET B 1 138 ? -5.762 -1.854 10.258 1 98.31 138 MET B C 1
ATOM 4767 O O . MET B 1 138 ? -6.27 -1.723 9.141 1 98.31 138 MET B O 1
ATOM 4771 N N . ARG B 1 139 ? -6.09 -2.812 11.047 1 97.75 139 ARG B N 1
ATOM 4772 C CA . ARG B 1 139 ? -6.988 -3.896 10.672 1 97.75 139 ARG B CA 1
ATOM 4773 C C . ARG B 1 139 ? -8.438 -3.418 10.617 1 97.75 139 ARG B C 1
ATOM 4775 O O . ARG B 1 139 ? -9.305 -4.098 10.062 1 97.75 139 ARG B O 1
ATOM 4782 N N . GLN B 1 140 ? -8.719 -2.229 11.156 1 98.38 140 GLN B N 1
ATOM 4783 C CA . GLN B 1 140 ? -10.086 -1.717 11.234 1 98.38 140 GLN B CA 1
ATOM 4784 C C . GLN B 1 140 ? -10.375 -0.741 10.102 1 98.38 140 GLN B C 1
ATOM 4786 O O . GLN B 1 140 ? -11.477 -0.201 10.008 1 98.38 140 GLN B O 1
ATOM 4791 N N . PHE B 1 141 ? -9.43 -0.512 9.234 1 98.69 141 PHE B N 1
ATOM 4792 C CA . PHE B 1 141 ? -9.617 0.432 8.141 1 98.69 141 PHE B CA 1
ATOM 4793 C C . PHE B 1 141 ? -10.547 -0.144 7.078 1 98.69 141 PHE B C 1
ATOM 4795 O O . PHE B 1 141 ? -10.656 -1.363 6.938 1 98.69 141 PHE B O 1
ATOM 4802 N N . VAL B 1 142 ? -11.242 0.62 6.391 1 98.62 142 VAL B N 1
ATOM 4803 C CA . VAL B 1 142 ? -11.945 0.403 5.133 1 98.62 142 VAL B CA 1
ATOM 4804 C C . VAL B 1 142 ? -11.523 1.459 4.113 1 98.62 142 VAL B C 1
ATOM 4806 O O . VAL B 1 142 ? -11.727 2.656 4.332 1 98.62 142 VAL B O 1
ATOM 4809 N N . ASN B 1 143 ? -10.898 1.026 3.023 1 98.69 143 ASN B N 1
ATOM 4810 C CA . ASN B 1 143 ? -10.359 1.979 2.059 1 98.69 143 ASN B CA 1
ATOM 4811 C C . ASN B 1 143 ? -11.25 2.084 0.819 1 98.69 143 ASN B C 1
ATOM 4813 O O . ASN B 1 143 ? -11.734 1.071 0.312 1 98.69 143 ASN B O 1
ATOM 4817 N N . ILE B 1 144 ? -11.5 3.295 0.39 1 97.94 144 ILE B N 1
ATOM 4818 C CA . ILE B 1 144 ? -12.305 3.535 -0.798 1 97.94 144 ILE B CA 1
ATOM 4819 C C . ILE B 1 144 ? -11.648 4.598 -1.67 1 97.94 144 ILE B C 1
ATOM 4821 O O . ILE B 1 144 ? -10.875 5.426 -1.175 1 97.94 144 ILE B O 1
ATOM 4825 N N . GLY B 1 145 ? -11.867 4.523 -2.969 1 97.75 145 GLY B N 1
ATOM 4826 C CA . GLY B 1 145 ? -11.32 5.504 -3.895 1 97.75 145 GLY B CA 1
ATOM 4827 C C . GLY B 1 145 ? -12.055 6.832 -3.854 1 97.75 145 GLY B C 1
ATOM 4828 O O . GLY B 1 145 ? -13.117 6.945 -3.234 1 97.75 145 GLY B O 1
ATOM 4829 N N . TYR B 1 146 ? -11.406 7.832 -4.469 1 98.31 146 TYR B N 1
ATOM 4830 C CA . TYR B 1 146 ? -12.062 9.125 -4.633 1 98.31 146 TYR B CA 1
ATOM 4831 C C . TYR B 1 146 ? -13.336 8.992 -5.461 1 98.31 146 TYR B C 1
ATOM 4833 O O . TYR B 1 146 ? -13.445 8.086 -6.293 1 98.31 146 TYR B O 1
ATOM 4841 N N . ASP B 1 147 ? -14.258 9.812 -5.203 1 97.62 147 ASP B N 1
ATOM 4842 C CA . ASP B 1 147 ? -15.461 9.984 -6.004 1 97.62 147 ASP B CA 1
ATOM 4843 C C . ASP B 1 147 ? -16.312 8.711 -5.996 1 97.62 147 ASP B C 1
ATOM 4845 O O . ASP B 1 147 ? -16.984 8.398 -6.984 1 97.62 147 ASP B O 1
ATOM 4849 N N . ARG B 1 148 ? -16.203 7.934 -4.969 1 97.25 148 ARG B N 1
ATOM 4850 C CA . ARG B 1 148 ? -17 6.715 -4.832 1 97.25 148 ARG B CA 1
ATOM 4851 C C . ARG B 1 148 ? -17.797 6.715 -3.531 1 97.25 148 ARG B C 1
ATOM 4853 O O . ARG B 1 148 ? -17.203 6.691 -2.443 1 97.25 148 ARG B O 1
ATOM 4860 N N . PRO B 1 149 ? -19.094 6.73 -3.619 1 97.5 149 PRO B N 1
ATOM 4861 C CA . PRO B 1 149 ? -19.906 6.781 -2.412 1 97.5 149 PRO B CA 1
ATOM 4862 C C . PRO B 1 149 ? -20 5.434 -1.696 1 97.5 149 PRO B C 1
ATOM 4864 O O . PRO B 1 149 ? -20.016 4.387 -2.346 1 97.5 149 PRO B O 1
ATOM 4867 N N . ILE B 1 150 ? -20.031 5.441 -0.39 1 97.31 150 ILE B N 1
ATOM 4868 C CA . ILE B 1 150 ? -20.219 4.238 0.412 1 97.31 150 ILE B CA 1
ATOM 4869 C C . ILE B 1 150 ? -21 4.574 1.676 1 97.31 150 ILE B C 1
ATOM 4871 O O . ILE B 1 150 ? -20.812 5.637 2.273 1 97.31 150 ILE B O 1
ATOM 4875 N N . PRO B 1 151 ? -21.891 3.746 2.07 1 96.5 151 PRO B N 1
ATOM 4876 C CA . PRO B 1 151 ? -22.562 3.975 3.354 1 96.5 151 PRO B CA 1
ATOM 4877 C C . PRO B 1 151 ? -21.641 3.744 4.547 1 96.5 151 PRO B C 1
ATOM 4879 O O . PRO B 1 151 ? -20.859 2.791 4.555 1 96.5 151 PRO B O 1
ATOM 4882 N N . VAL B 1 152 ? -21.719 4.586 5.547 1 96.94 152 VAL B N 1
ATOM 4883 C CA . VAL B 1 152 ? -20.859 4.445 6.715 1 96.94 152 VAL B CA 1
ATOM 4884 C C . VAL B 1 152 ? -21.703 4.086 7.938 1 96.94 152 VAL B C 1
ATOM 4886 O O . VAL B 1 152 ? -21.312 3.23 8.734 1 96.94 152 VAL B O 1
ATOM 4889 N N . VAL B 1 153 ? -22.766 4.777 8.164 1 96.88 153 VAL B N 1
ATOM 4890 C CA . VAL B 1 153 ? -23.797 4.504 9.156 1 96.88 153 VAL B CA 1
ATOM 4891 C C . VAL B 1 153 ? -25.188 4.742 8.539 1 96.88 153 VAL B C 1
ATOM 4893 O O . VAL B 1 153 ? -25.297 5.297 7.441 1 96.88 153 VAL B O 1
ATOM 4896 N N . PRO B 1 154 ? -26.203 4.234 9.203 1 95.38 154 PRO B N 1
ATOM 4897 C CA . PRO B 1 154 ? -27.531 4.402 8.617 1 95.38 154 PRO B CA 1
ATOM 4898 C C . PRO B 1 154 ? -27.859 5.859 8.281 1 95.38 154 PRO B C 1
ATOM 4900 O O . PRO B 1 154 ? -27.734 6.734 9.141 1 95.38 154 PRO B O 1
ATOM 4903 N N . GLY B 1 155 ? -28.141 6.102 7.023 1 97.12 155 GLY B N 1
ATOM 4904 C CA . GLY B 1 155 ? -28.562 7.422 6.582 1 97.12 155 GLY B CA 1
ATOM 4905 C C . GLY B 1 155 ? -27.406 8.336 6.223 1 97.12 155 GLY B C 1
ATOM 4906 O O . GLY B 1 155 ? -27.609 9.508 5.891 1 97.12 155 GLY B O 1
ATOM 4907 N N . VAL B 1 156 ?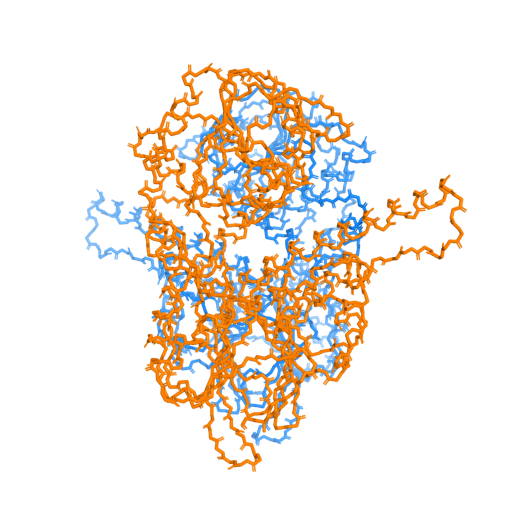 -26.188 7.855 6.281 1 98.44 156 VAL B N 1
ATOM 4908 C CA . VAL B 1 156 ? -25.031 8.695 5.992 1 98.44 156 VAL B CA 1
ATOM 4909 C C . VAL B 1 156 ? -24.156 8.023 4.949 1 98.44 156 VAL B C 1
ATOM 4911 O O . VAL B 1 156 ? -23.672 6.906 5.164 1 98.44 156 VAL B O 1
ATOM 4914 N N . THR B 1 157 ? -23.938 8.68 3.807 1 98.5 157 THR B N 1
ATOM 4915 C CA . THR B 1 157 ? -23.094 8.195 2.723 1 98.5 157 THR B CA 1
ATOM 4916 C C . THR B 1 157 ? -21.828 9.047 2.598 1 98.5 157 THR B C 1
ATOM 4918 O O . THR B 1 157 ? -21.906 10.273 2.562 1 98.5 157 THR B O 1
ATOM 4921 N N . LEU B 1 158 ? -20.688 8.406 2.58 1 98.75 158 LEU B N 1
ATOM 4922 C CA . LEU B 1 158 ? -19.391 9.062 2.496 1 98.75 158 LEU B CA 1
ATOM 4923 C C . LEU B 1 158 ? -18.875 9.055 1.062 1 98.75 158 LEU B C 1
ATOM 4925 O O . LEU B 1 158 ? -18.984 8.047 0.36 1 98.75 158 LEU B O 1
ATOM 4929 N N . THR B 1 159 ? -18.391 10.188 0.629 1 98.81 159 THR B N 1
ATOM 4930 C CA . THR B 1 159 ? -17.594 10.297 -0.582 1 98.81 159 THR B CA 1
ATOM 4931 C C . THR B 1 159 ? -16.328 11.109 -0.317 1 98.81 159 THR B C 1
ATOM 4933 O O . THR B 1 159 ? -16.391 12.203 0.246 1 98.81 159 THR B O 1
ATOM 4936 N N . PHE B 1 160 ? -15.18 10.562 -0.723 1 98.88 160 PHE B N 1
ATOM 4937 C CA . PHE B 1 160 ? -13.93 11.305 -0.638 1 98.88 160 PHE B CA 1
ATOM 4938 C C . PHE B 1 160 ? -13.695 12.117 -1.909 1 98.88 160 PHE B C 1
ATOM 4940 O O . PHE B 1 160 ? -13.914 11.625 -3.016 1 98.88 160 PHE B O 1
ATOM 4947 N N . TYR B 1 161 ? -13.297 13.328 -1.697 1 98.81 161 TYR B N 1
ATOM 4948 C CA . TYR B 1 161 ? -12.789 14.172 -2.779 1 98.81 161 TYR B CA 1
ATOM 4949 C C . TYR B 1 161 ? -11.344 14.586 -2.525 1 98.81 161 TYR B C 1
ATOM 4951 O O . TYR B 1 161 ? -10.953 14.812 -1.378 1 98.81 161 TYR B O 1
ATOM 4959 N N . ASP B 1 162 ? -10.578 14.68 -3.555 1 98.56 162 ASP B N 1
ATOM 4960 C CA . ASP B 1 162 ? -9.156 14.977 -3.42 1 98.56 162 ASP B CA 1
ATOM 4961 C C . ASP B 1 162 ? -8.938 16.344 -2.787 1 98.56 162 ASP B C 1
ATOM 4963 O O . ASP B 1 162 ? -9.484 17.344 -3.26 1 98.56 162 ASP B O 1
ATOM 4967 N N . ALA B 1 163 ? -8.148 16.422 -1.72 1 98.5 163 ALA B N 1
ATOM 4968 C CA . ALA B 1 163 ? -7.867 17.672 -1.021 1 98.5 163 ALA B CA 1
ATOM 4969 C C . ALA B 1 163 ? -6.574 18.297 -1.526 1 98.5 163 ALA B C 1
ATOM 4971 O O . ALA B 1 163 ? -6.273 19.453 -1.211 1 98.5 163 ALA B O 1
ATOM 4972 N N . GLY B 1 164 ? -5.777 17.516 -2.268 1 97.06 164 GLY B N 1
ATOM 4973 C CA . GLY B 1 164 ? -4.559 18.016 -2.877 1 97.06 164 GLY B CA 1
ATOM 4974 C C . GLY B 1 164 ? -3.5 18.406 -1.861 1 97.06 164 GLY B C 1
ATOM 4975 O O . GLY B 1 164 ? -2.646 19.25 -2.137 1 97.06 164 GLY B O 1
ATOM 4976 N N . HIS B 1 165 ? -3.506 17.828 -0.695 1 96.31 165 HIS B N 1
ATOM 4977 C CA . HIS B 1 165 ? -2.641 18.234 0.404 1 96.31 165 HIS B CA 1
ATOM 4978 C C . HIS B 1 165 ? -1.425 17.328 0.519 1 96.31 165 HIS B C 1
ATOM 4980 O O . HIS B 1 165 ? -0.287 17.781 0.372 1 96.31 165 HIS B O 1
ATOM 4986 N N . ILE B 1 166 ? -1.596 16.125 0.775 1 96.38 166 ILE B N 1
ATOM 4987 C CA . ILE B 1 166 ? -0.577 15.086 0.721 1 96.38 166 ILE B CA 1
ATOM 4988 C C . ILE B 1 166 ? -1.128 13.867 -0.01 1 96.38 166 ILE B C 1
ATOM 4990 O O . ILE B 1 166 ? -2.314 13.82 -0.346 1 96.38 166 ILE B O 1
ATOM 4994 N N . LEU B 1 167 ? -0.281 12.953 -0.263 1 98 167 LEU B N 1
ATOM 4995 C CA . LEU B 1 167 ? -0.711 11.734 -0.938 1 98 167 LEU B CA 1
ATOM 4996 C C . LEU B 1 167 ? -1.911 11.117 -0.229 1 98 167 LEU B C 1
ATOM 4998 O O . LEU B 1 167 ? -1.834 10.781 0.956 1 98 167 LEU B O 1
ATOM 5002 N N . GLY B 1 168 ? -3.037 10.984 -0.919 1 98.31 168 GLY B N 1
ATOM 5003 C CA . GLY B 1 168 ? -4.215 10.32 -0.382 1 98.31 168 GLY B CA 1
ATOM 5004 C C . GLY B 1 168 ? -5.109 11.25 0.418 1 98.31 168 GLY B C 1
ATOM 5005 O O . GLY B 1 168 ? -6.188 10.844 0.864 1 98.31 168 GLY B O 1
ATOM 5006 N N . ALA B 1 169 ? -4.691 12.523 0.603 1 98.69 169 ALA B N 1
ATOM 5007 C CA . ALA B 1 169 ? -5.508 13.461 1.374 1 98.69 169 ALA B CA 1
ATOM 5008 C C . ALA B 1 169 ? -6.871 13.664 0.721 1 98.69 169 ALA B C 1
ATOM 5010 O O . ALA B 1 169 ? -6.973 13.742 -0.506 1 98.69 169 ALA B O 1
ATOM 5011 N N . ALA B 1 170 ? -7.871 13.797 1.564 1 98.81 170 ALA B N 1
ATOM 5012 C CA . ALA B 1 170 ? -9.227 13.844 1.02 1 98.81 170 ALA B CA 1
ATOM 5013 C C . ALA B 1 170 ? -10.086 14.852 1.783 1 98.81 170 ALA B C 1
ATOM 5015 O O . ALA B 1 170 ? -9.906 15.039 2.99 1 98.81 170 ALA B O 1
ATOM 5016 N N . GLN B 1 171 ? -10.922 15.508 1.034 1 98.88 171 GLN B N 1
ATOM 5017 C CA . GLN B 1 171 ? -12.102 16.141 1.623 1 98.88 171 GLN B CA 1
ATOM 5018 C C . GLN B 1 171 ? -13.172 15.102 1.951 1 98.88 171 GLN B C 1
ATOM 5020 O O . GLN B 1 171 ? -13.43 14.203 1.154 1 98.88 171 GLN B O 1
ATOM 5025 N N . VAL B 1 172 ? -13.719 15.219 3.148 1 98.88 172 VAL B N 1
ATOM 5026 C CA . VAL B 1 172 ? -14.711 14.266 3.617 1 98.88 172 VAL B CA 1
ATOM 5027 C C . VAL B 1 172 ? -16.109 14.812 3.375 1 98.88 172 VAL B C 1
ATOM 5029 O O . VAL B 1 172 ? -16.562 15.734 4.07 1 98.88 172 VAL B O 1
ATOM 5032 N N . CYS B 1 173 ? -16.797 14.219 2.418 1 98.94 173 CYS B N 1
ATOM 5033 C CA . CYS B 1 173 ? -18.156 14.641 2.084 1 98.94 173 CYS B CA 1
ATOM 5034 C C . CYS B 1 173 ? -19.188 13.625 2.574 1 98.94 173 CYS B C 1
ATOM 5036 O O . CYS B 1 173 ? -19.156 12.461 2.166 1 98.94 173 CYS B O 1
ATOM 5038 N N . LEU B 1 174 ? -20.062 14.023 3.441 1 98.88 174 LEU B N 1
ATOM 5039 C CA . LEU B 1 174 ? -21.109 13.164 3.969 1 98.88 174 LEU B CA 1
ATOM 5040 C C . LEU B 1 174 ? -22.484 13.617 3.465 1 98.88 174 LEU B C 1
ATOM 5042 O O . LEU B 1 174 ? -22.906 14.75 3.725 1 98.88 174 LEU B O 1
ATOM 5046 N N . ASP B 1 175 ? -23.125 12.812 2.635 1 98.81 175 ASP B N 1
ATOM 5047 C CA . ASP B 1 175 ? -24.531 12.992 2.322 1 98.81 175 ASP B CA 1
ATOM 5048 C C . ASP B 1 175 ? -25.422 12.391 3.41 1 98.81 175 ASP B C 1
ATOM 5050 O O . ASP B 1 175 ? -25.406 11.18 3.625 1 98.81 175 ASP B O 1
ATOM 5054 N N . ILE B 1 176 ? -26.172 13.219 4.105 1 98.44 176 ILE B N 1
ATOM 5055 C CA . ILE B 1 176 ? -26.859 12.82 5.328 1 98.44 176 ILE B CA 1
ATOM 5056 C C . ILE B 1 176 ? -28.375 12.93 5.117 1 98.44 176 ILE B C 1
ATOM 5058 O O . ILE B 1 176 ? -28.875 13.992 4.746 1 98.44 176 ILE B O 1
ATOM 5062 N N . GLU B 1 177 ? -29.016 11.828 5.258 1 97.88 177 GLU B N 1
ATOM 5063 C CA . GLU B 1 177 ? -30.469 11.844 5.465 1 97.88 177 GLU B CA 1
ATOM 5064 C C . GLU B 1 177 ? -30.812 11.961 6.949 1 97.88 177 GLU B C 1
ATOM 5066 O O . GLU B 1 177 ? -30.938 10.945 7.641 1 97.88 177 GLU B O 1
ATOM 5071 N N . ASP B 1 178 ? -31.062 13.156 7.383 1 95.69 178 ASP B N 1
ATOM 5072 C CA . ASP B 1 178 ? -31.281 13.43 8.805 1 95.69 178 ASP B CA 1
ATOM 5073 C C . ASP B 1 178 ? -32.656 12.984 9.234 1 95.69 178 ASP B C 1
ATOM 5075 O O . ASP B 1 178 ? -33.688 13.586 8.844 1 95.69 178 ASP B O 1
ATOM 5079 N N . ARG B 1 179 ? -32.719 12.109 10.078 1 94.31 179 ARG B N 1
ATOM 5080 C CA . ARG B 1 179 ? -34 11.516 10.484 1 94.31 179 ARG B CA 1
ATOM 5081 C C . ARG B 1 179 ? -34.75 12.43 11.461 1 94.31 179 ARG B C 1
ATOM 5083 O O . ARG B 1 179 ? -35.969 12.344 11.586 1 94.31 179 ARG B O 1
ATOM 5090 N N . GLU B 1 180 ? -34.031 13.266 12.133 1 93 180 GLU B N 1
ATOM 5091 C CA . GLU B 1 180 ? -34.656 14.148 13.117 1 93 180 GLU B CA 1
ATOM 5092 C C . GLU B 1 180 ? -35.5 15.219 12.438 1 93 180 GLU B C 1
ATOM 5094 O O . GLU B 1 180 ? -36.625 15.516 12.898 1 93 180 GLU B O 1
ATOM 5099 N N . ASP B 1 181 ? -35.031 15.773 11.359 1 91.69 181 ASP B N 1
ATOM 5100 C CA . ASP B 1 181 ? -35.781 16.844 10.727 1 91.69 181 ASP B CA 1
ATOM 5101 C C . ASP B 1 181 ? -36.25 16.438 9.328 1 91.69 181 ASP B C 1
ATOM 5103 O O . ASP B 1 181 ? -36.938 17.203 8.656 1 91.69 181 ASP B O 1
ATOM 5107 N N . GLY B 1 182 ? -35.812 15.211 8.844 1 92.56 182 GLY B N 1
ATOM 5108 C CA . GLY B 1 182 ? -36.25 14.648 7.578 1 92.56 182 GLY B CA 1
ATOM 5109 C C . GLY B 1 182 ? -35.562 15.281 6.375 1 92.56 182 GLY B C 1
ATOM 5110 O O . GLY B 1 182 ? -35.938 15.016 5.23 1 92.56 182 GLY B O 1
ATOM 5111 N N . ARG B 1 183 ? -34.594 16.047 6.543 1 94.62 183 ARG B N 1
ATOM 5112 C CA . ARG B 1 183 ? -33.938 16.781 5.465 1 94.62 183 ARG B CA 1
ATOM 5113 C C . ARG B 1 183 ? -32.656 16.078 5.031 1 94.62 183 ARG B C 1
ATOM 5115 O O . ARG B 1 183 ? -32.031 15.375 5.824 1 94.62 183 ARG B O 1
ATOM 5122 N N . LYS B 1 184 ? -32.375 16.328 3.785 1 97 184 LYS B N 1
ATOM 5123 C CA . LYS B 1 184 ? -31.078 15.906 3.25 1 97 184 LYS B CA 1
ATOM 5124 C C . LYS B 1 184 ? -30.047 17.031 3.332 1 97 184 LYS B C 1
ATOM 5126 O O . LYS B 1 184 ? -30.359 18.188 3.01 1 97 184 LYS B O 1
ATOM 5131 N N . LYS B 1 185 ? -28.953 16.703 3.865 1 97.62 185 LYS B N 1
ATOM 5132 C CA . LYS B 1 185 ? -27.875 17.688 4.016 1 97.62 185 LYS B CA 1
ATOM 5133 C C . LYS B 1 185 ? -26.547 17.125 3.498 1 97.62 185 LYS B C 1
ATOM 5135 O O . LYS B 1 185 ? -26.281 15.93 3.621 1 97.62 185 LYS B O 1
ATOM 5140 N N . ARG B 1 186 ? -25.938 18.016 2.918 1 98.38 186 ARG B N 1
ATOM 5141 C CA . ARG B 1 186 ? -24.562 17.688 2.549 1 98.38 186 ARG B CA 1
ATOM 5142 C C . ARG B 1 186 ? -23.562 18.406 3.439 1 98.38 186 ARG B C 1
ATOM 5144 O O . ARG B 1 186 ? -23.484 19.641 3.426 1 98.38 186 ARG B O 1
ATOM 5151 N N . PHE B 1 187 ? -22.734 17.594 4.18 1 98.88 187 PHE B N 1
ATOM 5152 C CA . PHE B 1 187 ? -21.719 18.062 5.121 1 98.88 187 PHE B CA 1
ATOM 5153 C C . PHE B 1 187 ? -20.328 17.828 4.562 1 98.88 187 PHE B C 1
ATOM 5155 O O . PHE B 1 187 ? -19.969 16.703 4.195 1 98.88 187 PHE B O 1
ATOM 5162 N N . LEU B 1 188 ? -19.516 18.922 4.496 1 98.88 188 LEU B N 1
ATOM 5163 C CA . LEU B 1 188 ? -18.156 18.797 3.953 1 98.88 188 LEU B CA 1
ATOM 5164 C C . LEU B 1 188 ? -17.125 19.188 4.996 1 98.88 188 LEU B C 1
ATOM 5166 O O . LEU B 1 188 ? -17.156 20.312 5.523 1 98.88 188 LEU B O 1
ATOM 5170 N N . PHE B 1 189 ? -16.297 18.281 5.391 1 98.88 189 PHE B N 1
ATOM 5171 C CA . PHE B 1 189 ? -15.078 18.547 6.152 1 98.88 189 PHE B CA 1
ATOM 5172 C C . PHE B 1 189 ? -13.867 18.656 5.227 1 98.88 189 PHE B C 1
ATOM 5174 O O . PHE B 1 189 ? -13.484 17.688 4.578 1 98.88 189 PHE B O 1
ATOM 5181 N N . SER B 1 190 ? -13.219 19.75 5.184 1 98.69 190 SER B N 1
ATOM 5182 C CA . SER B 1 190 ? -12.203 20.047 4.18 1 98.69 190 SER B CA 1
ATOM 5183 C C . SER B 1 190 ? -10.945 19.203 4.402 1 98.69 190 SER B C 1
ATOM 5185 O O . SER B 1 190 ? -10.172 18.984 3.475 1 98.69 190 SER B O 1
ATOM 5187 N N . GLY B 1 191 ? -10.766 18.719 5.672 1 98.12 191 GLY B N 1
ATOM 5188 C CA . GLY B 1 191 ? -9.398 18.344 5.988 1 98.12 191 GLY B CA 1
ATOM 5189 C C . GLY B 1 191 ? -8.406 19.469 5.801 1 98.12 191 GLY B C 1
ATOM 5190 O O . GLY B 1 191 ? -8.719 20.625 6.078 1 98.12 191 GLY B O 1
ATOM 5191 N N . ASP B 1 192 ? -7.137 19.094 5.492 1 97.62 192 ASP B N 1
ATOM 5192 C CA . ASP B 1 192 ? -6.168 20.109 5.09 1 97.62 192 ASP B CA 1
ATOM 5193 C C . ASP B 1 192 ? -6.172 20.297 3.574 1 97.62 192 ASP B C 1
ATOM 5195 O O . ASP B 1 192 ? -6.141 19.328 2.818 1 97.62 192 ASP B O 1
ATOM 5199 N N . VAL B 1 193 ? -6.254 21.5 3.182 1 97.75 193 VAL B N 1
ATOM 5200 C CA . VAL B 1 193 ? -6.406 21.812 1.766 1 97.75 193 VAL B CA 1
ATOM 5201 C C . VAL B 1 193 ? -5.039 22.141 1.159 1 97.75 193 VAL B C 1
ATOM 5203 O O . VAL B 1 193 ? -4.281 22.938 1.706 1 97.75 193 VAL B O 1
ATOM 5206 N N . GLY B 1 194 ? -4.781 21.5 0.042 1 95.38 194 GLY B N 1
ATOM 5207 C CA . GLY B 1 194 ? -3.537 21.781 -0.662 1 95.38 194 GLY B CA 1
ATOM 5208 C C . GLY B 1 194 ? -3.551 23.094 -1.415 1 95.38 194 GLY B C 1
ATOM 5209 O O . GLY B 1 194 ? -4.605 23.719 -1.572 1 95.38 194 GLY B O 1
ATOM 5210 N N . ARG B 1 195 ? -2.471 23.578 -1.936 1 90.75 195 ARG B N 1
ATOM 5211 C CA . ARG B 1 195 ? -2.262 24.859 -2.576 1 90.75 195 ARG B CA 1
ATOM 5212 C C . ARG B 1 195 ? -2.773 24.859 -4.016 1 90.75 195 ARG B C 1
ATOM 5214 O O . ARG B 1 195 ? -3.158 25.891 -4.551 1 90.75 195 ARG B O 1
ATOM 5221 N N . GLY B 1 196 ? -2.764 23.734 -4.637 1 89.25 196 GLY B N 1
ATOM 5222 C CA . GLY B 1 196 ? -2.895 23.672 -6.086 1 89.25 196 GLY B CA 1
ATOM 5223 C C . GLY B 1 196 ? -1.562 23.734 -6.809 1 89.25 196 GLY B C 1
ATOM 5224 O O . GLY B 1 196 ? -0.553 24.141 -6.223 1 89.25 196 GLY B O 1
ATOM 5225 N N . ASP B 1 197 ? -1.526 23.203 -7.914 1 87.94 197 ASP B N 1
ATOM 5226 C CA . ASP B 1 197 ? -0.338 23.203 -8.758 1 87.94 197 ASP B CA 1
ATOM 5227 C C . ASP B 1 197 ? 0.82 22.469 -8.078 1 87.94 197 ASP B C 1
ATOM 5229 O O . ASP B 1 197 ? 1.953 22.953 -8.086 1 87.94 197 ASP B O 1
ATOM 5233 N N . ASN B 1 198 ? 0.427 21.516 -7.363 1 88.94 198 ASN B N 1
ATOM 5234 C CA . ASN B 1 198 ? 1.433 20.672 -6.73 1 88.94 198 ASN B CA 1
ATOM 5235 C C . ASN B 1 198 ? 2.299 19.969 -7.766 1 88.94 198 ASN B C 1
ATOM 5237 O O . ASN B 1 198 ? 1.814 19.594 -8.836 1 88.94 198 ASN B O 1
ATOM 5241 N N . GLU B 1 199 ? 3.549 19.719 -7.461 1 88.25 199 GLU B N 1
ATOM 5242 C CA . GLU B 1 199 ? 4.484 19.094 -8.398 1 88.25 199 GLU B CA 1
ATOM 5243 C C . GLU B 1 199 ? 4.129 17.641 -8.648 1 88.25 199 GLU B C 1
ATOM 5245 O O . GLU B 1 199 ? 4.449 17.094 -9.711 1 88.25 199 GLU B O 1
ATOM 5250 N N . LEU B 1 200 ? 3.518 17.062 -7.676 1 93.94 200 LEU B N 1
ATOM 5251 C CA . LEU B 1 200 ? 3.285 15.625 -7.773 1 93.94 200 LEU B CA 1
ATOM 5252 C C . LEU B 1 200 ? 1.793 15.312 -7.797 1 93.94 200 LEU B C 1
ATOM 5254 O O . LEU B 1 200 ? 1.351 14.422 -8.523 1 93.94 200 LEU B O 1
ATOM 5258 N N . LEU B 1 201 ? 1.021 16.078 -7.047 1 96.25 201 LEU B N 1
ATOM 5259 C CA . LEU B 1 201 ? -0.319 15.625 -6.684 1 96.25 201 LEU B CA 1
ATOM 5260 C C . LEU B 1 201 ? -1.38 16.453 -7.398 1 96.25 201 LEU B C 1
ATOM 5262 O O . LEU B 1 201 ? -1.1 17.562 -7.863 1 96.25 201 LEU B O 1
ATOM 5266 N N . ARG B 1 202 ? -2.58 15.922 -7.484 1 96.19 202 ARG B N 1
ATOM 5267 C CA . ARG B 1 202 ? -3.736 16.609 -8.039 1 96.19 202 ARG B CA 1
ATOM 5268 C C . ARG B 1 202 ? -4.125 17.812 -7.18 1 96.19 202 ARG B C 1
ATOM 5270 O O . ARG B 1 202 ? -3.809 17.859 -5.988 1 96.19 202 ARG B O 1
ATOM 5277 N N . ASP B 1 203 ? -4.766 18.703 -7.77 1 96.38 203 ASP B N 1
ATOM 5278 C CA . ASP B 1 203 ? -5.301 19.859 -7.062 1 96.38 203 ASP B CA 1
ATOM 5279 C C . ASP B 1 203 ? -6.531 19.484 -6.242 1 96.38 203 ASP B C 1
ATOM 5281 O O . ASP B 1 203 ? -7.176 18.469 -6.508 1 96.38 203 ASP B O 1
ATOM 5285 N N . PRO B 1 204 ? -6.809 20.312 -5.203 1 97.56 204 PRO B N 1
ATOM 5286 C CA . PRO B 1 204 ? -8.094 20.109 -4.531 1 97.56 204 PRO B CA 1
ATOM 5287 C C . PRO B 1 204 ? -9.281 20.219 -5.488 1 97.56 204 PRO B C 1
ATOM 5289 O O . PRO B 1 204 ? -9.305 21.078 -6.363 1 97.56 204 PRO B O 1
ATOM 5292 N N . VAL B 1 205 ? -10.195 19.281 -5.344 1 97.75 205 VAL B N 1
ATOM 5293 C CA . VAL B 1 205 ? -11.344 19.234 -6.242 1 97.75 205 VAL B CA 1
ATOM 5294 C C . VAL B 1 205 ? -12.516 19.984 -5.621 1 97.75 205 VAL B C 1
ATOM 5296 O O . VAL B 1 205 ? -12.758 19.891 -4.414 1 97.75 205 VAL B O 1
ATOM 5299 N N . PRO B 1 206 ? -13.227 20.828 -6.438 1 98 206 PRO B N 1
ATOM 5300 C CA . PRO B 1 206 ? -14.43 21.469 -5.914 1 98 206 PRO B CA 1
ATOM 5301 C C . PRO B 1 206 ? -15.547 20.469 -5.617 1 98 206 PRO B C 1
ATOM 5303 O O . PRO B 1 206 ? -15.789 19.547 -6.406 1 98 206 PRO B O 1
ATOM 5306 N N . VAL B 1 207 ? -16.172 20.641 -4.508 1 98.56 207 VAL B N 1
ATOM 5307 C CA . VAL B 1 207 ? -17.297 19.812 -4.117 1 98.56 207 VAL B CA 1
ATOM 5308 C C . VAL B 1 207 ? -18.609 20.578 -4.285 1 98.56 207 VAL B C 1
ATOM 5310 O O . VAL B 1 207 ? -18.75 21.703 -3.775 1 98.56 207 VAL B O 1
ATOM 5313 N N . PRO B 1 208 ? -19.562 20.031 -4.969 1 98.06 208 PRO B N 1
ATOM 5314 C CA . PRO B 1 208 ? -20.812 20.75 -5.219 1 98.06 208 PRO B CA 1
ATOM 5315 C C . PRO B 1 208 ? -21.828 20.562 -4.102 1 98.06 208 PRO B C 1
ATOM 5317 O O . PRO B 1 208 ? -21.719 19.641 -3.301 1 98.06 208 PRO B O 1
ATOM 5320 N N . ASP B 1 209 ? -22.75 21.484 -3.959 1 98.12 209 ASP B N 1
ATOM 5321 C CA . ASP B 1 209 ? -24 21.391 -3.227 1 98.12 209 ASP B CA 1
ATOM 5322 C C . ASP B 1 209 ? -23.75 21.219 -1.73 1 98.12 209 ASP B C 1
ATOM 5324 O O . ASP B 1 209 ? -24.469 20.469 -1.059 1 98.12 209 ASP B O 1
ATOM 5328 N N . VAL B 1 210 ? -22.734 21.859 -1.196 1 98.56 210 VAL B N 1
ATOM 5329 C CA . VAL B 1 210 ? -22.375 21.766 0.215 1 98.56 210 VAL B CA 1
ATOM 5330 C C . VAL B 1 210 ? -23.312 22.641 1.049 1 98.56 210 VAL B C 1
ATOM 5332 O O . VAL B 1 210 ? -23.5 23.828 0.743 1 98.56 210 VAL B O 1
ATOM 5335 N N . ASP B 1 211 ? -23.938 22.125 2.08 1 98.12 211 ASP B N 1
ATOM 5336 C CA . ASP B 1 211 ? -24.781 22.859 3.01 1 98.12 211 ASP B CA 1
ATOM 5337 C C . ASP B 1 211 ? -24 23.359 4.219 1 98.12 211 ASP B C 1
ATOM 5339 O O . ASP B 1 211 ? -24.156 24.484 4.656 1 98.12 211 ASP B O 1
ATOM 5343 N N . ILE B 1 212 ? -23.219 22.484 4.797 1 98.31 212 ILE B N 1
ATOM 5344 C CA . ILE B 1 212 ? -22.406 22.75 5.977 1 98.31 212 ILE B CA 1
ATOM 5345 C C . ILE B 1 212 ? -20.938 22.531 5.652 1 98.31 212 ILE B C 1
ATOM 5347 O O . ILE B 1 212 ? -20.562 21.453 5.164 1 98.31 212 ILE B O 1
ATOM 5351 N N . LEU B 1 213 ? -20.141 23.516 5.918 1 98.62 213 LEU B N 1
ATOM 5352 C CA . LEU B 1 213 ? -18.719 23.438 5.613 1 98.62 213 LEU B CA 1
ATOM 5353 C C . LEU B 1 213 ? -17.875 23.562 6.883 1 98.62 213 LEU B C 1
ATOM 5355 O O . LEU B 1 213 ? -17.922 24.594 7.559 1 98.62 213 LEU B O 1
ATOM 5359 N N . LEU B 1 214 ? -17.25 22.5 7.32 1 98.75 214 LEU B N 1
ATOM 5360 C CA . LEU B 1 214 ? -16.188 22.516 8.32 1 98.75 214 LEU B CA 1
ATOM 5361 C C . LEU B 1 214 ? -14.828 22.688 7.656 1 98.75 214 LEU B C 1
ATOM 5363 O O . LEU B 1 214 ? -14.312 21.75 7.031 1 98.75 214 LEU B O 1
ATOM 5367 N N . MET B 1 215 ? -14.172 23.828 7.852 1 98.5 215 MET B N 1
ATOM 5368 C CA . MET B 1 215 ? -13.055 24.234 6.996 1 98.5 215 MET B CA 1
ATOM 5369 C C . MET B 1 215 ? -11.82 24.547 7.828 1 98.5 215 MET B C 1
ATOM 5371 O O . MET B 1 215 ? -11.93 25.156 8.898 1 98.5 215 MET B O 1
ATOM 5375 N N . GLU B 1 216 ? -10.68 24.156 7.328 1 98.12 216 GLU B N 1
ATOM 5376 C CA . GLU B 1 216 ? -9.438 24.516 8.016 1 98.12 216 GLU B CA 1
ATOM 5377 C C . GLU B 1 216 ? -9.172 26.016 7.926 1 98.12 216 GLU B C 1
ATOM 5379 O O . GLU B 1 216 ? -9.711 26.688 7.051 1 98.12 216 GLU B O 1
ATOM 5384 N N . SER B 1 217 ? -8.305 26.484 8.836 1 97.44 217 SER B N 1
ATOM 5385 C CA . SER B 1 217 ? -7.961 27.906 8.859 1 97.44 217 SER B CA 1
ATOM 5386 C C . SER B 1 217 ? -6.48 28.094 9.172 1 97.44 217 SER B C 1
ATOM 5388 O O . SER B 1 217 ? -6.09 29.141 9.711 1 97.44 217 SER B O 1
ATOM 5390 N N . THR B 1 218 ? -5.672 27.078 8.82 1 92.88 218 THR B N 1
ATOM 5391 C CA . THR B 1 218 ? -4.27 26.984 9.211 1 92.88 218 THR B CA 1
ATOM 5392 C C . THR B 1 218 ? -3.516 28.25 8.836 1 92.88 218 THR B C 1
ATOM 5394 O O . THR B 1 218 ? -2.803 28.828 9.664 1 92.88 218 THR B O 1
ATOM 5397 N N . TYR B 1 219 ? -3.695 28.766 7.609 1 92.25 219 TYR B N 1
ATOM 5398 C CA . TYR B 1 219 ? -2.926 29.906 7.133 1 92.25 219 TYR B CA 1
ATOM 5399 C C . TYR B 1 219 ? -3.832 31.109 6.875 1 92.25 219 TYR B C 1
ATOM 5401 O O . TYR B 1 219 ? -3.582 31.891 5.957 1 92.25 219 TYR B O 1
ATOM 5409 N N . GLY B 1 220 ? -4.891 31.203 7.648 1 94.81 220 GLY B N 1
ATOM 5410 C CA . GLY B 1 220 ? -5.684 32.438 7.582 1 94.81 220 GLY B CA 1
ATOM 5411 C C . GLY B 1 220 ? -4.863 33.688 7.816 1 94.81 220 GLY B C 1
ATOM 5412 O O . GLY B 1 220 ? -4.094 33.75 8.773 1 94.81 220 GLY B O 1
ATOM 5413 N N . GLY B 1 221 ? -4.973 34.594 6.945 1 94.12 221 GLY B N 1
ATOM 5414 C CA . GLY B 1 221 ? -4.281 35.844 7.102 1 94.12 221 GLY B CA 1
ATOM 5415 C C . GLY B 1 221 ? -2.84 35.812 6.625 1 94.12 221 GLY B C 1
ATOM 5416 O O . GLY B 1 221 ? -2.143 36.812 6.648 1 94.12 221 GLY B O 1
ATOM 5417 N N . ARG B 1 222 ? -2.395 34.688 6.199 1 90.56 222 ARG B N 1
ATOM 5418 C CA . ARG B 1 222 ? -1.02 34.531 5.734 1 90.56 222 ARG B CA 1
ATOM 5419 C C . ARG B 1 222 ? -0.98 34.188 4.254 1 90.56 222 ARG B C 1
ATOM 5421 O O . ARG B 1 222 ? -1.791 33.375 3.781 1 90.56 222 ARG B O 1
ATOM 5428 N N . PHE B 1 223 ? -0.039 34.812 3.545 1 89.06 223 PHE B N 1
ATOM 5429 C CA . PHE B 1 223 ? 0.121 34.562 2.117 1 89.06 223 PHE B CA 1
ATOM 5430 C C . PHE B 1 223 ? 1.498 33.969 1.817 1 89.06 223 PHE B C 1
ATOM 5432 O O . PHE B 1 223 ? 2.492 34.375 2.422 1 89.06 223 PHE B O 1
ATOM 5439 N N . HIS B 1 224 ? 1.452 32.938 0.98 1 82 224 HIS B N 1
ATOM 5440 C CA . HIS B 1 224 ? 2.729 32.406 0.525 1 82 224 HIS B CA 1
ATOM 5441 C C . HIS B 1 224 ? 3.453 33.406 -0.378 1 82 224 HIS B C 1
ATOM 5443 O O . HIS B 1 224 ? 2.816 34.219 -1.034 1 82 224 HIS B O 1
ATOM 5449 N N . GLU B 1 225 ? 4.781 33.25 -0.192 1 71.19 225 GLU B N 1
ATOM 5450 C CA . GLU B 1 225 ? 5.551 34 -1.173 1 71.19 225 GLU B CA 1
ATOM 5451 C C . GLU B 1 225 ? 5.375 33.438 -2.576 1 71.19 225 GLU B C 1
ATOM 5453 O O . GLU B 1 225 ? 5.09 32.25 -2.734 1 71.19 225 GLU B O 1
ATOM 5458 N N . ALA B 1 226 ? 5.406 34.312 -3.539 1 59.06 226 ALA B N 1
ATOM 5459 C CA . ALA B 1 226 ? 5.258 33.875 -4.926 1 59.06 226 ALA B CA 1
ATOM 5460 C C . ALA B 1 226 ? 6.168 32.688 -5.227 1 59.06 226 ALA B C 1
ATOM 5462 O O . ALA B 1 226 ? 7.32 32.656 -4.789 1 59.06 226 ALA B O 1
ATOM 5463 N N . PRO B 1 227 ? 5.465 31.656 -5.762 1 54.22 227 PRO B N 1
ATOM 5464 C CA . PRO B 1 227 ? 6.27 30.484 -6.102 1 54.22 227 PRO B CA 1
ATOM 5465 C C . PRO B 1 227 ? 7.402 30.812 -7.07 1 54.22 227 PRO B C 1
ATOM 5467 O O . PRO B 1 227 ? 7.18 31.469 -8.094 1 54.22 227 PRO B O 1
ATOM 5470 N N . SER B 1 228 ? 8.516 31.219 -6.777 1 50.81 228 SER B N 1
ATOM 5471 C CA . SER B 1 228 ? 9.555 31.172 -7.801 1 50.81 228 SER B CA 1
ATOM 5472 C C . SER B 1 228 ? 9.531 29.859 -8.57 1 50.81 228 SER B C 1
ATOM 5474 O O . SER B 1 228 ? 9.07 28.844 -8.047 1 50.81 228 SER B O 1
ATOM 5476 N N . ARG B 1 229 ? 9.75 29.969 -9.977 1 56.72 229 ARG B N 1
ATOM 5477 C CA . ARG B 1 229 ? 9.836 28.734 -10.734 1 56.72 229 ARG B CA 1
ATOM 5478 C C . ARG B 1 229 ? 10.812 27.766 -10.094 1 56.72 229 ARG B C 1
ATOM 5480 O O . ARG B 1 229 ? 12.031 27.953 -10.188 1 56.72 229 ARG B O 1
ATOM 5487 N N . ASP B 1 230 ? 10.352 26.75 -9.258 1 67.81 230 ASP B N 1
ATOM 5488 C CA . ASP B 1 230 ? 10.953 25.891 -8.242 1 67.81 230 ASP B CA 1
ATOM 5489 C C . ASP B 1 230 ? 12.031 25 -8.859 1 67.81 230 ASP B C 1
ATOM 5491 O O . ASP B 1 230 ? 13.102 24.812 -8.281 1 67.81 230 ASP B O 1
ATOM 5495 N N . ASP B 1 231 ? 11.938 24.812 -10.195 1 77.19 231 ASP B N 1
ATOM 5496 C CA . ASP B 1 231 ? 12.867 23.875 -10.797 1 77.19 231 ASP B CA 1
ATOM 5497 C C . ASP B 1 231 ? 14.203 24.547 -11.109 1 77.19 231 ASP B C 1
ATOM 5499 O O . ASP B 1 231 ? 15.266 23.984 -10.852 1 77.19 231 ASP B O 1
ATOM 5503 N N . GLU B 1 232 ? 14.125 25.688 -11.656 1 81.31 232 GLU B N 1
ATOM 5504 C CA . GLU B 1 232 ? 15.344 26.406 -12.031 1 81.31 232 GLU B CA 1
ATOM 5505 C C . GLU B 1 232 ? 16.141 26.812 -10.797 1 81.31 232 GLU B C 1
ATOM 5507 O O . GLU B 1 232 ? 17.375 26.703 -10.789 1 81.31 232 GLU B O 1
ATOM 5512 N N . THR B 1 233 ? 15.406 27.25 -9.898 1 83.31 233 THR B N 1
ATOM 5513 C CA . THR B 1 233 ? 16.062 27.672 -8.664 1 83.31 233 THR B CA 1
ATOM 5514 C C . THR B 1 233 ? 16.734 26.469 -7.988 1 83.31 233 THR B C 1
ATOM 5516 O O . THR B 1 233 ? 17.859 26.594 -7.477 1 83.31 233 THR B O 1
ATOM 5519 N N . PHE B 1 234 ? 16.125 25.438 -8.094 1 88.44 234 PHE B N 1
ATOM 5520 C CA . PHE B 1 234 ? 16.656 24.219 -7.496 1 88.44 234 PHE B CA 1
ATOM 5521 C C . PHE B 1 234 ? 17.922 23.781 -8.219 1 88.44 234 PHE B C 1
ATOM 5523 O O . PHE B 1 234 ? 18.953 23.516 -7.586 1 88.44 234 PHE B O 1
ATOM 5530 N N . CYS B 1 235 ? 17.828 23.719 -9.484 1 90.88 235 CYS B N 1
ATOM 5531 C CA . CYS B 1 235 ? 18.969 23.297 -10.297 1 90.88 235 CYS B CA 1
ATOM 5532 C C . CYS B 1 235 ? 20.156 24.234 -10.109 1 90.88 235 CYS B C 1
ATOM 5534 O O . CYS B 1 235 ? 21.297 23.797 -10.023 1 90.88 235 CYS B O 1
ATOM 5536 N N . ARG B 1 236 ? 19.812 25.453 -10.016 1 89.38 236 ARG B N 1
ATOM 5537 C CA . ARG B 1 236 ? 20.859 26.453 -9.812 1 89.38 236 ARG B CA 1
ATOM 5538 C C . ARG B 1 236 ? 21.547 26.266 -8.469 1 89.38 236 ARG B C 1
ATOM 5540 O O . ARG B 1 236 ? 22.781 26.312 -8.375 1 89.38 236 ARG B O 1
ATOM 5547 N N . ALA B 1 237 ? 20.75 26.016 -7.512 1 88.75 237 ALA B N 1
ATOM 5548 C CA . ALA B 1 237 ? 21.297 25.797 -6.176 1 88.75 237 ALA B CA 1
ATOM 5549 C C . ALA B 1 237 ? 22.234 24.594 -6.152 1 88.75 237 ALA B C 1
ATOM 5551 O O . ALA B 1 237 ? 23.297 24.625 -5.531 1 88.75 237 ALA B O 1
ATOM 5552 N N . ILE B 1 238 ? 21.859 23.562 -6.824 1 93.12 238 ILE B N 1
ATOM 5553 C CA . ILE B 1 238 ? 22.656 22.344 -6.875 1 93.12 238 ILE B CA 1
ATOM 5554 C C . ILE B 1 238 ? 23.953 22.594 -7.641 1 93.12 238 ILE B C 1
ATOM 5556 O O . ILE B 1 238 ? 25.031 22.203 -7.199 1 93.12 238 ILE B O 1
ATOM 5560 N N . LYS B 1 239 ? 23.859 23.297 -8.711 1 93.25 239 LYS B N 1
ATOM 5561 C CA . LYS B 1 239 ? 25.047 23.578 -9.531 1 93.25 239 LYS B CA 1
ATOM 5562 C C . LYS B 1 239 ? 26.047 24.438 -8.766 1 93.25 239 LYS B C 1
ATOM 5564 O O . LYS B 1 239 ? 27.25 24.172 -8.82 1 93.25 239 LYS B O 1
ATOM 5569 N N . GLU B 1 240 ? 25.547 25.391 -8.133 1 91.25 240 GLU B N 1
ATOM 5570 C CA . GLU B 1 240 ? 26.422 26.234 -7.332 1 91.25 240 GLU B CA 1
ATOM 5571 C C . GLU B 1 240 ? 27.109 25.438 -6.234 1 91.25 240 GLU B C 1
ATOM 5573 O O . GLU B 1 240 ? 28.297 25.656 -5.949 1 91.25 240 GLU B O 1
ATOM 5578 N N . ALA B 1 241 ? 26.375 24.578 -5.652 1 90.5 241 ALA B N 1
ATOM 5579 C CA . ALA B 1 241 ? 26.938 23.734 -4.602 1 90.5 241 ALA B CA 1
ATOM 5580 C C . ALA B 1 241 ? 28.031 22.828 -5.156 1 90.5 241 ALA B C 1
ATOM 5582 O O . ALA B 1 241 ? 29.047 22.594 -4.496 1 90.5 241 ALA B O 1
ATOM 5583 N N . LEU B 1 242 ? 27.828 22.328 -6.305 1 89.44 242 LEU B N 1
ATOM 5584 C CA . LEU B 1 242 ? 28.766 21.422 -6.934 1 89.44 242 LEU B CA 1
ATOM 5585 C C . LEU B 1 242 ? 30.078 22.125 -7.266 1 89.44 242 LEU B C 1
ATOM 5587 O O . LEU B 1 242 ? 31.141 21.516 -7.277 1 89.44 242 LEU B O 1
ATOM 5591 N N . GLU B 1 243 ? 30 23.359 -7.523 1 93 243 GLU B N 1
ATOM 5592 C CA . GLU B 1 243 ? 31.188 24.156 -7.816 1 93 243 GLU B CA 1
ATOM 5593 C C . GLU B 1 243 ? 32.125 24.188 -6.617 1 93 243 GLU B C 1
ATOM 5595 O O . GLU B 1 243 ? 33.344 24.359 -6.781 1 93 243 GLU B O 1
ATOM 5600 N N . LEU B 1 244 ? 31.625 24.016 -5.508 1 93.06 244 LEU B N 1
ATOM 5601 C CA . LEU B 1 244 ? 32.438 24.047 -4.289 1 93.06 244 LEU B CA 1
ATOM 5602 C C . LEU B 1 244 ? 33.188 22.75 -4.113 1 93.06 244 LEU B C 1
ATOM 5604 O O . LEU B 1 244 ? 34.156 22.688 -3.33 1 93.06 244 LEU B O 1
ATOM 5608 N N . GLY B 1 245 ? 32.719 21.734 -4.801 1 91.38 245 GLY B N 1
ATOM 5609 C CA . GLY B 1 245 ? 33.469 20.484 -4.836 1 91.38 245 GLY B CA 1
ATOM 5610 C C . GLY B 1 245 ? 33.062 19.531 -3.725 1 91.38 245 GLY B C 1
ATOM 5611 O O . GLY B 1 245 ? 33.688 18.484 -3.543 1 91.38 245 GLY B O 1
ATOM 5612 N N . GLY B 1 246 ? 32.125 19.938 -2.943 1 92.56 246 GLY B N 1
ATOM 5613 C CA . GLY B 1 246 ? 31.672 19.078 -1.852 1 92.56 246 GLY B CA 1
ATOM 5614 C C . GLY B 1 246 ? 30.312 18.453 -2.104 1 92.56 246 GLY B C 1
ATOM 5615 O O . GLY B 1 246 ? 29.969 18.141 -3.246 1 92.56 246 GLY B O 1
ATOM 5616 N N . ARG B 1 247 ? 29.609 18.094 -1.028 1 95.12 247 ARG B N 1
ATOM 5617 C CA . ARG B 1 247 ? 28.328 17.406 -1.099 1 95.12 247 ARG B CA 1
ATOM 5618 C C . ARG B 1 247 ? 27.188 18.359 -0.756 1 95.12 247 ARG B C 1
ATOM 5620 O O . ARG B 1 247 ? 27.406 19.406 -0.141 1 95.12 247 ARG B O 1
ATOM 5627 N N . VAL B 1 248 ? 26.062 17.969 -1.232 1 96.69 248 VAL B N 1
ATOM 5628 C CA . VAL B 1 248 ? 24.844 18.719 -0.924 1 96.69 248 VAL B CA 1
ATOM 5629 C C . VAL B 1 248 ? 23.969 17.922 0.035 1 96.69 248 VAL B C 1
ATOM 5631 O O . VAL B 1 248 ? 23.562 16.797 -0.272 1 96.69 248 VAL B O 1
ATOM 5634 N N . TYR B 1 249 ? 23.75 18.516 1.188 1 97.25 249 TYR B N 1
ATOM 5635 C CA . TYR B 1 249 ? 22.844 17.906 2.166 1 97.25 249 TYR B CA 1
ATOM 5636 C C . TYR B 1 249 ? 21.5 18.609 2.168 1 97.25 249 TYR B C 1
ATOM 5638 O O . TYR B 1 249 ? 21.422 19.828 2.342 1 97.25 249 TYR B O 1
ATOM 5646 N N . ILE B 1 250 ? 20.453 17.844 2.012 1 96.69 250 ILE B N 1
ATOM 5647 C CA . ILE B 1 250 ? 19.109 18.422 1.941 1 96.69 250 ILE B CA 1
ATOM 5648 C C . ILE B 1 250 ? 18.25 17.859 3.062 1 96.69 250 ILE B C 1
ATOM 5650 O O . ILE B 1 250 ? 17.688 16.766 2.932 1 96.69 250 ILE B O 1
ATOM 5654 N N . PRO B 1 251 ? 18.094 18.594 4.16 1 96.12 251 PRO B N 1
ATOM 5655 C CA . PRO B 1 251 ? 17.062 18.203 5.133 1 96.12 251 PRO B CA 1
ATOM 5656 C C . PRO B 1 251 ? 15.656 18.281 4.562 1 96.12 251 PRO B C 1
ATOM 5658 O O . PRO B 1 251 ? 15.234 19.328 4.078 1 96.12 251 PRO B O 1
ATOM 5661 N N . ALA B 1 252 ? 14.945 17.156 4.543 1 94.12 252 ALA B N 1
ATOM 5662 C CA . ALA B 1 252 ? 13.625 17.125 3.926 1 94.12 252 ALA B CA 1
ATOM 5663 C C . ALA B 1 252 ? 12.664 16.25 4.727 1 94.12 252 ALA B C 1
ATOM 5665 O O . ALA B 1 252 ? 13.078 15.25 5.32 1 94.12 252 ALA B O 1
ATOM 5666 N N . PHE B 1 253 ? 11.414 16.688 4.789 1 91.56 253 PHE B N 1
ATOM 5667 C CA . PHE B 1 253 ? 10.398 15.805 5.352 1 91.56 253 PHE B CA 1
ATOM 5668 C C . PHE B 1 253 ? 10.297 14.508 4.551 1 91.56 253 PHE B C 1
ATOM 5670 O O . PHE B 1 253 ? 10.359 14.531 3.322 1 91.56 253 PHE B O 1
ATOM 5677 N N . ALA B 1 254 ? 10.117 13.383 5.293 1 94.12 254 ALA B N 1
ATOM 5678 C CA . ALA B 1 254 ? 10.156 12.047 4.695 1 94.12 254 ALA B CA 1
ATOM 5679 C C . ALA B 1 254 ? 8.984 11.844 3.738 1 94.12 254 ALA B C 1
ATOM 5681 O O . ALA B 1 254 ? 9.117 11.148 2.725 1 94.12 254 ALA B O 1
ATOM 5682 N N . VAL B 1 255 ? 7.852 12.477 4.109 1 93.38 255 VAL B N 1
ATOM 5683 C CA . VAL B 1 255 ? 6.645 12.273 3.312 1 93.38 255 VAL B CA 1
ATOM 5684 C C . VAL B 1 255 ? 6.375 13.516 2.465 1 93.38 255 VAL B C 1
ATOM 5686 O O . VAL B 1 255 ? 6.246 14.625 2.996 1 93.38 255 VAL B O 1
ATOM 5689 N N . GLU B 1 256 ? 6.312 13.328 1.169 1 92.25 256 GLU B N 1
ATOM 5690 C CA . GLU B 1 256 ? 5.949 14.297 0.139 1 92.25 256 GLU B CA 1
ATOM 5691 C C . GLU B 1 256 ? 7.168 15.078 -0.339 1 92.25 256 GLU B C 1
ATOM 5693 O O . GLU B 1 256 ? 7.508 15.047 -1.523 1 92.25 256 GLU B O 1
ATOM 5698 N N . ARG B 1 257 ? 7.852 15.766 0.624 1 91.69 257 ARG B N 1
ATOM 5699 C CA . ARG B 1 257 ? 8.953 16.625 0.198 1 91.69 257 ARG B CA 1
ATOM 5700 C C . ARG B 1 257 ? 10.055 15.812 -0.464 1 91.69 257 ARG B C 1
ATOM 5702 O O . ARG B 1 257 ? 10.578 16.203 -1.509 1 91.69 257 ARG B O 1
ATOM 5709 N N . THR B 1 258 ? 10.477 14.766 0.134 1 95.5 258 THR B N 1
ATOM 5710 C CA . THR B 1 258 ? 11.508 13.906 -0.444 1 95.5 258 THR B CA 1
ATOM 5711 C C . THR B 1 258 ? 11.086 13.422 -1.83 1 95.5 258 THR B C 1
ATOM 5713 O O . THR B 1 258 ? 11.883 13.445 -2.77 1 95.5 258 THR B O 1
ATOM 5716 N N . GLN B 1 259 ? 9.859 13.023 -1.997 1 96.06 259 GLN B N 1
ATOM 5717 C CA . GLN B 1 259 ? 9.375 12.516 -3.275 1 96.06 259 GLN B CA 1
ATOM 5718 C C . GLN B 1 259 ? 9.305 13.625 -4.32 1 96.06 259 GLN B C 1
ATOM 5720 O O . GLN B 1 259 ? 9.57 13.391 -5.5 1 96.06 259 GLN B O 1
ATOM 5725 N N . GLN B 1 260 ? 8.969 14.828 -3.879 1 92.62 260 GLN B N 1
ATOM 5726 C CA . GLN B 1 260 ? 8.992 15.977 -4.777 1 92.62 260 GLN B CA 1
ATOM 5727 C C . GLN B 1 260 ? 10.398 16.234 -5.301 1 92.62 260 GLN B C 1
ATOM 5729 O O . GLN B 1 260 ? 10.586 16.484 -6.492 1 92.62 260 GLN B O 1
ATOM 5734 N N . LEU B 1 261 ? 11.352 16.156 -4.422 1 93.62 261 LEU B N 1
ATOM 5735 C CA . LEU B 1 261 ? 12.742 16.359 -4.797 1 93.62 261 LEU B CA 1
ATOM 5736 C C . LEU B 1 261 ? 13.211 15.289 -5.773 1 93.62 261 LEU B C 1
ATOM 5738 O O . LEU B 1 261 ? 13.922 15.586 -6.734 1 93.62 261 LEU B O 1
ATOM 5742 N N . LEU B 1 262 ? 12.812 14.078 -5.488 1 95.5 262 LEU B N 1
ATOM 5743 C CA . LEU B 1 262 ? 13.195 12.977 -6.363 1 95.5 262 LEU B CA 1
ATOM 5744 C C . LEU B 1 262 ? 12.641 13.18 -7.77 1 95.5 262 LEU B C 1
ATOM 5746 O O . LEU B 1 262 ? 13.344 12.953 -8.758 1 95.5 262 LEU B O 1
ATOM 5750 N N . TYR B 1 263 ? 11.422 13.617 -7.816 1 94.44 263 TYR B N 1
ATOM 5751 C CA . TYR B 1 263 ? 10.812 13.867 -9.117 1 94.44 263 TYR B CA 1
ATOM 5752 C C . TYR B 1 263 ? 11.523 15.008 -9.844 1 94.44 263 TYR B C 1
ATOM 5754 O O . TYR B 1 263 ? 11.781 14.93 -11.047 1 94.44 263 TYR B O 1
ATOM 5762 N N . LEU B 1 264 ? 11.844 16.016 -9.125 1 91.62 264 LEU B N 1
ATOM 5763 C CA . LEU B 1 264 ? 12.555 17.156 -9.695 1 91.62 264 LEU B CA 1
ATOM 5764 C C . LEU B 1 264 ? 13.922 16.734 -10.234 1 91.62 264 LEU B C 1
ATOM 5766 O O . LEU B 1 264 ? 14.312 17.141 -11.336 1 91.62 264 LEU B O 1
ATOM 5770 N N . LEU B 1 265 ? 14.633 15.992 -9.477 1 94.25 265 LEU B N 1
ATOM 5771 C CA . LEU B 1 265 ? 15.945 15.5 -9.883 1 94.25 265 LEU B CA 1
ATOM 5772 C C . LEU B 1 265 ? 15.836 14.602 -11.109 1 94.25 265 LEU B C 1
ATOM 5774 O O . LEU B 1 265 ? 16.625 14.719 -12.047 1 94.25 265 LEU B O 1
ATOM 5778 N N . ASN B 1 266 ? 14.844 13.695 -11.047 1 92.69 266 ASN B N 1
ATOM 5779 C CA . ASN B 1 266 ? 14.609 12.82 -12.188 1 92.69 266 ASN B CA 1
ATOM 5780 C C . ASN B 1 266 ? 14.383 13.609 -13.477 1 92.69 266 ASN B C 1
ATOM 5782 O O . ASN B 1 266 ? 14.992 13.312 -14.508 1 92.69 266 ASN B O 1
ATOM 5786 N N . ARG B 1 267 ? 13.57 14.609 -13.414 1 90.12 267 ARG B N 1
ATOM 5787 C CA . ARG B 1 267 ? 13.281 15.469 -14.562 1 90.12 267 ARG B CA 1
ATOM 5788 C C . ARG B 1 267 ? 14.531 16.203 -15.023 1 90.12 267 ARG B C 1
ATOM 5790 O O . ARG B 1 267 ? 14.805 16.297 -16.219 1 90.12 267 ARG B O 1
ATOM 5797 N N . ALA B 1 268 ? 15.25 16.734 -14.086 1 92 268 ALA B N 1
ATOM 5798 C CA . ALA B 1 268 ? 16.453 17.5 -14.406 1 92 268 ALA B CA 1
ATOM 5799 C C . ALA B 1 268 ? 17.484 16.625 -15.117 1 92 268 ALA B C 1
ATOM 5801 O O . ALA B 1 268 ? 18.156 17.078 -16.047 1 92 268 ALA B O 1
ATOM 5802 N N . TYR B 1 269 ? 17.609 15.406 -14.664 1 90.56 269 TYR B N 1
ATOM 5803 C CA . TYR B 1 269 ? 18.547 14.477 -15.289 1 90.56 269 TYR B CA 1
ATOM 5804 C C . TYR B 1 269 ? 18.109 14.109 -16.688 1 90.56 269 TYR B C 1
ATOM 5806 O O . TYR B 1 269 ? 18.922 14.047 -17.609 1 90.56 269 TYR B O 1
ATOM 5814 N N . HIS B 1 270 ? 16.859 13.898 -16.828 1 86.31 270 HIS B N 1
ATOM 5815 C CA . HIS B 1 270 ? 16.312 13.555 -18.125 1 86.31 270 HIS B CA 1
ATOM 5816 C C . HIS B 1 270 ? 16.469 14.711 -19.109 1 86.31 270 HIS B C 1
ATOM 5818 O O . HIS B 1 270 ? 16.719 14.484 -20.297 1 86.31 270 HIS B O 1
ATOM 5824 N N . GLU B 1 271 ? 16.328 15.898 -18.594 1 89.56 271 GLU B N 1
ATOM 5825 C CA . GLU B 1 271 ? 16.406 17.094 -19.422 1 89.56 271 GLU B CA 1
ATOM 5826 C C . GLU B 1 271 ? 17.844 17.531 -19.625 1 89.56 271 GLU B C 1
ATOM 5828 O O . GLU B 1 271 ? 18.125 18.375 -20.469 1 89.56 271 GLU B O 1
ATOM 5833 N N . GLY B 1 272 ? 18.672 17.031 -18.859 1 90.31 272 GLY B N 1
ATOM 5834 C CA . GLY B 1 272 ? 20.094 17.359 -18.984 1 90.31 272 GLY B CA 1
ATOM 5835 C C . GLY B 1 272 ? 20.453 18.672 -18.344 1 90.31 272 GLY B C 1
ATOM 5836 O O . GLY B 1 272 ? 21.5 19.266 -18.672 1 90.31 272 GLY B O 1
ATOM 5837 N N . THR B 1 273 ? 19.656 19.125 -17.438 1 91.94 273 THR B N 1
ATOM 5838 C CA . THR B 1 273 ? 19.906 20.406 -16.812 1 91.94 273 THR B CA 1
ATOM 5839 C C . THR B 1 273 ? 20.812 20.25 -15.594 1 91.94 273 THR B C 1
ATOM 5841 O O . THR B 1 273 ? 21.406 21.219 -15.117 1 91.94 273 THR B O 1
ATOM 5844 N N . LEU B 1 274 ? 20.922 19.031 -15.086 1 92.62 274 LEU B N 1
ATOM 5845 C CA . LEU B 1 274 ? 21.844 18.703 -14 1 92.62 274 LEU B CA 1
ATOM 5846 C C . LEU B 1 274 ? 22.766 17.547 -14.398 1 92.62 274 LEU B C 1
ATOM 5848 O O . LEU B 1 274 ? 22.328 16.625 -15.094 1 92.62 274 LEU B O 1
ATOM 5852 N N . PRO B 1 275 ? 23.984 17.734 -14.055 1 89.88 275 PRO B N 1
ATOM 5853 C CA . PRO B 1 275 ? 24.844 16.562 -14.289 1 89.88 275 PRO B CA 1
ATOM 5854 C C . PRO B 1 275 ? 24.438 15.367 -13.43 1 89.88 275 PRO B C 1
ATOM 5856 O O . PRO B 1 275 ? 23.859 15.539 -12.352 1 89.88 275 PRO B O 1
ATOM 5859 N N . LEU B 1 276 ? 24.75 14.234 -13.961 1 88.31 276 LEU B N 1
ATOM 5860 C CA . LEU B 1 276 ? 24.422 13.016 -13.227 1 88.31 276 LEU B CA 1
ATOM 5861 C C . LEU B 1 276 ? 25.328 12.852 -12.008 1 88.31 276 LEU B C 1
ATOM 5863 O O . LEU B 1 276 ? 26.547 12.742 -12.141 1 88.31 276 LEU B O 1
ATOM 5867 N N . LEU B 1 277 ? 24.75 13 -10.883 1 91.69 277 LEU B N 1
ATOM 5868 C CA . LEU B 1 277 ? 25.406 12.828 -9.594 1 91.69 277 LEU B CA 1
ATOM 5869 C C . LEU B 1 277 ? 24.75 11.711 -8.789 1 91.69 277 LEU B C 1
ATOM 5871 O O . LEU B 1 277 ? 23.547 11.469 -8.93 1 91.69 277 LEU B O 1
ATOM 5875 N N . PRO B 1 278 ? 25.578 11.07 -7.961 1 94.25 278 PRO B N 1
ATOM 5876 C CA . PRO B 1 278 ? 24.938 10.141 -7.027 1 94.25 278 PRO B CA 1
ATOM 5877 C C . PRO B 1 278 ? 23.953 10.836 -6.09 1 94.25 278 PRO B C 1
ATOM 5879 O O . PRO B 1 278 ? 24.234 11.93 -5.59 1 94.25 278 PRO B O 1
ATOM 5882 N N . VAL B 1 279 ? 22.828 10.281 -5.977 1 96.88 279 VAL B N 1
ATOM 5883 C CA . VAL B 1 279 ? 21.797 10.781 -5.074 1 96.88 279 VAL B CA 1
ATOM 5884 C C . VAL B 1 279 ? 21.438 9.695 -4.059 1 96.88 279 VAL B C 1
ATOM 5886 O O . VAL B 1 279 ? 21.156 8.555 -4.43 1 96.88 279 VAL B O 1
ATOM 5889 N N . TYR B 1 280 ? 21.484 10.102 -2.775 1 97.44 280 TYR B N 1
ATOM 5890 C CA . TYR B 1 280 ? 21.141 9.172 -1.707 1 97.44 280 TYR B CA 1
ATOM 5891 C C . TYR B 1 280 ? 19.953 9.688 -0.898 1 97.44 280 TYR B C 1
ATOM 5893 O O . TYR B 1 280 ? 19.938 10.844 -0.474 1 97.44 280 TYR B O 1
ATOM 5901 N N . VAL B 1 281 ? 18.953 8.859 -0.775 1 98 281 VAL B N 1
ATOM 5902 C CA . VAL B 1 281 ? 17.922 9.086 0.232 1 98 281 VAL B CA 1
ATOM 5903 C C . VAL B 1 281 ? 18.219 8.258 1.478 1 98 281 VAL B C 1
ATOM 5905 O O . VAL B 1 281 ? 18.078 7.031 1.462 1 98 281 VAL B O 1
ATOM 5908 N N . ASP B 1 282 ? 18.656 9 2.482 1 97.25 282 ASP B N 1
ATOM 5909 C CA . ASP B 1 282 ? 19.094 8.312 3.695 1 97.25 282 ASP B CA 1
ATOM 5910 C C . ASP B 1 282 ? 18.094 8.523 4.832 1 97.25 282 ASP B C 1
ATOM 5912 O O . ASP B 1 282 ? 18.391 9.219 5.805 1 97.25 282 ASP B O 1
ATOM 5916 N N . SER B 1 283 ? 16.984 7.891 4.746 1 95.69 283 SER B N 1
ATOM 5917 C CA . SER B 1 283 ? 15.867 7.898 5.695 1 95.69 283 SER B CA 1
ATOM 5918 C C . SER B 1 283 ? 14.93 6.727 5.453 1 95.69 283 SER B C 1
ATOM 5920 O O . SER B 1 283 ? 14.203 6.695 4.457 1 95.69 283 SER B O 1
ATOM 5922 N N . PRO B 1 284 ? 14.953 5.754 6.383 1 92.81 284 PRO B N 1
ATOM 5923 C CA . PRO B 1 284 ? 14.062 4.605 6.203 1 92.81 284 PRO B CA 1
ATOM 5924 C C . PRO B 1 284 ? 12.602 5.02 5.988 1 92.81 284 PRO B C 1
ATOM 5926 O O . PRO B 1 284 ? 11.914 4.441 5.148 1 92.81 284 PRO B O 1
ATOM 5929 N N . MET B 1 285 ? 12.172 6.035 6.699 1 93.75 285 MET B N 1
ATOM 5930 C CA . MET B 1 285 ? 10.812 6.539 6.539 1 93.75 285 MET B CA 1
ATOM 5931 C C . MET B 1 285 ? 10.602 7.094 5.137 1 93.75 285 MET B C 1
ATOM 5933 O O . MET B 1 285 ? 9.57 6.836 4.512 1 93.75 285 MET B O 1
ATOM 5937 N N . ALA B 1 286 ? 11.57 7.809 4.672 1 96.81 286 ALA B N 1
ATOM 5938 C CA . ALA B 1 286 ? 11.461 8.391 3.334 1 96.81 286 ALA B CA 1
ATOM 5939 C C . ALA B 1 286 ? 11.461 7.305 2.264 1 96.81 286 ALA B C 1
ATOM 5941 O O . ALA B 1 286 ? 10.75 7.41 1.263 1 96.81 286 ALA B O 1
ATOM 5942 N N . VAL B 1 287 ? 12.273 6.309 2.475 1 96.5 287 VAL B N 1
ATOM 5943 C CA . VAL B 1 287 ? 12.32 5.188 1.54 1 96.5 287 VAL B CA 1
ATOM 5944 C C . VAL B 1 287 ? 10.953 4.504 1.493 1 96.5 287 VAL B C 1
ATOM 5946 O O . VAL B 1 287 ? 10.391 4.301 0.415 1 96.5 287 VAL B O 1
ATOM 5949 N N . GLY B 1 288 ? 10.438 4.207 2.682 1 96.56 288 GLY B N 1
ATOM 5950 C CA . GLY B 1 288 ? 9.117 3.596 2.754 1 96.56 288 GLY B CA 1
ATOM 5951 C C . GLY B 1 288 ? 8.031 4.438 2.107 1 96.56 288 GLY B C 1
ATOM 5952 O O . GLY B 1 288 ? 7.203 3.92 1.356 1 96.56 288 GLY B O 1
ATOM 5953 N N . ALA B 1 289 ? 8.031 5.711 2.389 1 97.69 289 ALA B N 1
ATOM 5954 C CA . ALA B 1 289 ? 7.051 6.625 1.804 1 97.69 289 ALA B CA 1
ATOM 5955 C C . ALA B 1 289 ? 7.16 6.645 0.282 1 97.69 289 ALA B C 1
ATOM 5957 O O . ALA B 1 289 ? 6.148 6.668 -0.421 1 97.69 289 ALA B O 1
ATOM 5958 N N . THR B 1 290 ? 8.367 6.645 -0.224 1 97.81 290 THR B N 1
ATOM 5959 C CA . THR B 1 290 ? 8.594 6.656 -1.665 1 97.81 290 THR B CA 1
ATOM 5960 C C . THR B 1 290 ? 7.98 5.426 -2.32 1 97.81 290 THR B C 1
ATOM 5962 O O . THR B 1 290 ? 7.348 5.523 -3.373 1 97.81 290 THR B O 1
ATOM 5965 N N . GLU B 1 291 ? 8.18 4.316 -1.672 1 97.31 291 GLU B N 1
ATOM 5966 C CA . GLU B 1 291 ? 7.613 3.076 -2.197 1 97.31 291 GLU B CA 1
ATOM 5967 C C . GLU B 1 291 ? 6.09 3.117 -2.188 1 97.31 291 GLU B C 1
ATOM 5969 O O . GLU B 1 291 ? 5.441 2.564 -3.08 1 97.31 291 GLU B O 1
ATOM 5974 N N . ILE B 1 292 ? 5.504 3.721 -1.196 1 98 292 ILE B N 1
ATOM 5975 C CA . ILE B 1 292 ? 4.055 3.871 -1.125 1 98 292 ILE B CA 1
ATOM 5976 C C . ILE B 1 292 ? 3.574 4.781 -2.252 1 98 292 ILE B C 1
ATOM 5978 O O . ILE B 1 292 ? 2.561 4.5 -2.895 1 98 292 ILE B O 1
ATOM 5982 N N . PHE B 1 293 ? 4.328 5.848 -2.527 1 97.69 293 PHE B N 1
ATOM 5983 C CA . PHE B 1 293 ? 3.979 6.734 -3.633 1 97.69 293 PHE B CA 1
ATOM 5984 C C . PHE B 1 293 ? 3.869 5.953 -4.938 1 97.69 293 PHE B C 1
ATOM 5986 O O . PHE B 1 293 ? 2.947 6.176 -5.727 1 97.69 293 PHE B O 1
ATOM 5993 N N . ARG B 1 294 ? 4.684 4.98 -5.137 1 95.81 294 ARG B N 1
ATOM 5994 C CA . ARG B 1 294 ? 4.781 4.234 -6.391 1 95.81 294 ARG B CA 1
ATOM 5995 C C . ARG B 1 294 ? 3.498 3.457 -6.664 1 95.81 294 ARG B C 1
ATOM 5997 O O . ARG B 1 294 ? 3.127 3.246 -7.82 1 95.81 294 ARG B O 1
ATOM 6004 N N . ILE B 1 295 ? 2.775 3.078 -5.602 1 96.06 295 ILE B N 1
ATOM 6005 C CA . ILE B 1 295 ? 1.649 2.18 -5.832 1 96.06 295 ILE B CA 1
ATOM 6006 C C . ILE B 1 295 ? 0.34 2.959 -5.734 1 96.06 295 ILE B C 1
ATOM 6008 O O . ILE B 1 295 ? -0.739 2.367 -5.664 1 96.06 295 ILE B O 1
ATOM 6012 N N . HIS B 1 296 ? 0.438 4.324 -5.742 1 97.69 296 HIS B N 1
ATOM 6013 C CA . HIS B 1 296 ? -0.791 5.109 -5.703 1 97.69 296 HIS B CA 1
ATOM 6014 C C . HIS B 1 296 ? -0.779 6.203 -6.762 1 97.69 296 HIS B C 1
ATOM 6016 O O . HIS B 1 296 ? -0.963 7.383 -6.441 1 97.69 296 HIS B O 1
ATOM 6022 N N . PRO B 1 297 ? -0.682 5.852 -8.023 1 96.56 297 PRO B N 1
ATOM 6023 C CA . PRO B 1 297 ? -0.636 6.844 -9.102 1 96.56 297 PRO B CA 1
ATOM 6024 C C . PRO B 1 297 ? -1.957 7.59 -9.273 1 96.56 297 PRO B C 1
ATOM 6026 O O . PRO B 1 297 ? -1.997 8.641 -9.914 1 96.56 297 PRO B O 1
ATOM 6029 N N . GLU B 1 298 ? -3.051 7.016 -8.688 1 96.81 298 GLU B N 1
ATOM 6030 C CA . GLU B 1 298 ? -4.352 7.672 -8.797 1 96.81 298 GLU B CA 1
ATOM 6031 C C . GLU B 1 298 ? -4.336 9.047 -8.133 1 96.81 298 GLU B C 1
ATOM 6033 O O . GLU B 1 298 ? -5.227 9.859 -8.359 1 96.81 298 GLU B O 1
ATOM 6038 N N . CYS B 1 299 ? -3.27 9.328 -7.344 1 97.88 299 CYS B N 1
ATOM 6039 C CA . CYS B 1 299 ? -3.176 10.586 -6.613 1 97.88 299 CYS B CA 1
ATOM 6040 C C . CYS B 1 299 ? -2.373 11.617 -7.398 1 97.88 299 CYS B C 1
ATOM 6042 O O . CYS B 1 299 ? -2.357 12.797 -7.043 1 97.88 299 CYS B O 1
ATOM 6044 N N . PHE B 1 300 ? -1.693 11.234 -8.477 1 97.12 300 PHE B N 1
ATOM 6045 C CA . PHE B 1 300 ? -0.745 12.102 -9.172 1 97.12 300 PHE B CA 1
ATOM 6046 C C . PHE B 1 300 ? -1.474 13.094 -10.07 1 97.12 300 PHE B C 1
ATOM 6048 O O . PHE B 1 300 ? -2.535 12.781 -10.617 1 97.12 300 PHE B O 1
ATOM 6055 N N . ASN B 1 301 ? -0.879 14.258 -10.188 1 96.5 301 ASN B N 1
ATOM 6056 C CA . ASN B 1 301 ? -1.38 15.18 -11.195 1 96.5 301 ASN B CA 1
ATOM 6057 C C . ASN B 1 301 ? -1.134 14.656 -12.609 1 96.5 301 ASN B C 1
ATOM 6059 O O . ASN B 1 301 ? -0.478 13.625 -12.781 1 96.5 301 ASN B O 1
ATOM 6063 N N . LYS B 1 302 ? -1.654 15.32 -13.57 1 95.19 302 LYS B N 1
ATOM 6064 C CA . LYS B 1 302 ? -1.651 14.828 -14.953 1 95.19 302 LYS B CA 1
ATOM 6065 C C . LYS B 1 302 ? -0.227 14.648 -15.469 1 95.19 302 LYS B C 1
ATOM 6067 O O . LYS B 1 302 ? 0.079 13.656 -16.125 1 95.19 302 LYS B O 1
ATOM 6072 N N . GLU B 1 303 ? 0.665 15.57 -15.141 1 93.12 303 GLU B N 1
ATOM 6073 C CA . GLU B 1 303 ? 2.033 15.539 -15.648 1 93.12 303 GLU B CA 1
ATOM 6074 C C . GLU B 1 303 ? 2.781 14.305 -15.148 1 93.12 303 GLU B C 1
ATOM 6076 O O . GLU B 1 303 ? 3.389 13.578 -15.938 1 93.12 303 GLU B O 1
ATOM 6081 N N . VAL B 1 304 ? 2.719 14.109 -13.906 1 94.69 304 VAL B N 1
ATOM 6082 C CA . VAL B 1 304 ? 3.418 12.984 -13.297 1 94.69 304 VAL B CA 1
ATOM 6083 C C . VAL B 1 304 ? 2.773 11.672 -13.734 1 94.69 304 VAL B C 1
ATOM 6085 O O . VAL B 1 304 ? 3.469 10.68 -13.984 1 94.69 304 VAL B O 1
ATOM 6088 N N . TYR B 1 305 ? 1.436 11.672 -13.789 1 94.56 305 TYR B N 1
ATOM 6089 C CA . TYR B 1 305 ? 0.688 10.508 -14.25 1 94.56 305 TYR B CA 1
ATOM 6090 C C . TYR B 1 305 ? 1.104 10.109 -15.664 1 94.56 305 TYR B C 1
ATOM 6092 O O . TYR B 1 305 ? 1.36 8.938 -15.938 1 94.56 305 TYR B O 1
ATOM 6100 N N . ASP B 1 306 ? 1.217 11.07 -16.531 1 92.31 306 ASP B N 1
ATOM 6101 C CA . ASP B 1 306 ? 1.63 10.812 -17.906 1 92.31 306 ASP B CA 1
ATOM 6102 C C . ASP B 1 306 ? 3.082 10.344 -17.969 1 92.31 306 ASP B C 1
ATOM 6104 O O . ASP B 1 306 ? 3.428 9.484 -18.766 1 92.31 306 ASP B O 1
ATOM 6108 N N . PHE B 1 307 ? 3.848 10.977 -17.109 1 89.94 307 PHE B N 1
ATOM 6109 C CA . PHE B 1 307 ? 5.25 10.594 -17.031 1 89.94 307 PHE B CA 1
ATOM 6110 C C . PHE B 1 307 ? 5.387 9.109 -16.703 1 89.94 307 PHE B C 1
ATOM 6112 O O . PHE B 1 307 ? 6.207 8.406 -17.297 1 89.94 307 PHE B O 1
ATOM 6119 N N . LEU B 1 308 ? 4.602 8.609 -15.812 1 89 308 LEU B N 1
ATOM 6120 C CA . LEU B 1 308 ? 4.629 7.227 -15.336 1 89 308 LEU B CA 1
ATOM 6121 C C . LEU B 1 308 ? 4.363 6.254 -16.484 1 89 308 LEU B C 1
ATOM 6123 O O . LEU B 1 308 ? 5.02 5.215 -16.594 1 89 308 LEU B O 1
ATOM 6127 N N . PHE B 1 309 ? 3.451 6.527 -17.391 1 87.25 309 PHE B N 1
ATOM 6128 C CA . PHE B 1 309 ? 3.01 5.586 -18.422 1 87.25 309 PHE B CA 1
ATOM 6129 C C . PHE B 1 309 ? 3.812 5.766 -19.703 1 87.25 309 PHE B C 1
ATOM 6131 O O . PHE B 1 309 ? 3.752 4.922 -20.594 1 87.25 309 PHE B O 1
ATOM 6138 N N . ARG B 1 310 ? 4.52 6.789 -19.859 1 78.44 310 ARG B N 1
ATOM 6139 C CA . ARG B 1 310 ? 5.355 6.996 -21.031 1 78.44 310 ARG B CA 1
ATOM 6140 C C . ARG B 1 310 ? 6.766 6.453 -20.812 1 78.44 310 ARG B C 1
ATOM 6142 O O . ARG B 1 310 ? 7.34 5.82 -21.703 1 78.44 310 ARG B O 1
ATOM 6149 N N . GLU B 1 311 ? 7.371 6.965 -19.828 1 60.19 311 GLU B N 1
ATOM 6150 C CA . GLU B 1 311 ? 8.828 6.941 -19.828 1 60.19 311 GLU B CA 1
ATOM 6151 C C . GLU B 1 311 ? 9.359 6.098 -18.672 1 60.19 311 GLU B C 1
ATOM 6153 O O . GLU B 1 311 ? 10.461 5.551 -18.75 1 60.19 311 GLU B O 1
ATOM 6158 N N . LYS B 1 312 ? 8.445 6.109 -17.438 1 76.69 312 LYS B N 1
ATOM 6159 C CA . LYS B 1 312 ? 9.367 5.668 -16.406 1 76.69 312 LYS B CA 1
ATOM 6160 C C . LYS B 1 312 ? 8.766 5.828 -15.016 1 76.69 312 LYS B C 1
ATOM 6162 O O . LYS B 1 312 ? 7.641 6.324 -14.875 1 76.69 312 LYS B O 1
ATOM 6167 N N . ASP B 1 313 ? 9.375 5.273 -14.062 1 87.81 313 ASP B N 1
ATOM 6168 C CA . ASP B 1 313 ? 9.156 5.48 -12.633 1 87.81 313 ASP B CA 1
ATOM 6169 C C . ASP B 1 313 ? 9.594 6.883 -12.211 1 87.81 313 ASP B C 1
ATOM 6171 O O . ASP B 1 313 ? 10.781 7.199 -12.219 1 87.81 313 ASP B O 1
ATOM 6175 N N . PRO B 1 314 ? 8.641 7.812 -11.812 1 93.06 314 PRO B N 1
ATOM 6176 C CA . PRO B 1 314 ? 8.977 9.195 -11.445 1 93.06 314 PRO B CA 1
ATOM 6177 C C . PRO B 1 314 ? 9.961 9.273 -10.289 1 93.06 314 PRO B C 1
ATOM 6179 O O . PRO B 1 314 ? 10.578 10.32 -10.062 1 93.06 314 PRO B O 1
ATOM 6182 N N . PHE B 1 315 ? 10.133 8.188 -9.57 1 94.81 315 PHE B N 1
ATOM 6183 C CA . PHE B 1 315 ? 10.93 8.227 -8.352 1 94.81 315 PHE B CA 1
ATOM 6184 C C . PHE B 1 315 ? 12.164 7.344 -8.477 1 94.81 315 PHE B C 1
ATOM 6186 O O . PHE B 1 315 ? 12.727 6.91 -7.469 1 94.81 315 PHE B O 1
ATOM 6193 N N . CYS B 1 316 ? 12.508 7.023 -9.703 1 91.19 316 CYS B N 1
ATOM 6194 C CA . CYS B 1 316 ? 13.672 6.18 -9.953 1 91.19 316 CYS B CA 1
ATOM 6195 C C . CYS B 1 316 ? 14.523 6.742 -11.078 1 91.19 316 CYS B C 1
ATOM 6197 O O . CYS B 1 316 ? 14 7.156 -12.117 1 91.19 316 CYS B O 1
ATOM 6199 N N . PHE B 1 317 ? 15.836 6.836 -10.883 1 91.25 317 PHE B N 1
ATOM 6200 C CA . PHE B 1 317 ? 16.828 7.16 -11.906 1 91.25 317 PHE B CA 1
ATOM 6201 C C . PHE B 1 317 ? 18.172 6.527 -11.57 1 91.25 317 PHE B C 1
ATOM 6203 O O . PHE B 1 317 ? 18.391 6.086 -10.445 1 91.25 317 PHE B O 1
ATOM 6210 N N . GLU B 1 318 ? 19.031 6.344 -12.461 1 88.69 318 GLU B N 1
ATOM 6211 C CA . GLU B 1 318 ? 20.219 5.504 -12.414 1 88.69 318 GLU B CA 1
ATOM 6212 C C . GLU B 1 318 ? 21.125 5.883 -11.242 1 88.69 318 GLU B C 1
ATOM 6214 O O . GLU B 1 318 ? 21.75 5.016 -10.625 1 88.69 318 GLU B O 1
ATOM 6219 N N . GLN B 1 319 ? 21.156 7.129 -10.766 1 91 319 GLN B N 1
ATOM 6220 C CA . GLN B 1 319 ? 22.094 7.594 -9.742 1 91 319 GLN B CA 1
ATOM 6221 C C . GLN B 1 319 ? 21.453 7.57 -8.359 1 91 319 GLN B C 1
ATOM 6223 O O . GLN B 1 319 ? 22.078 7.945 -7.371 1 91 319 GLN B O 1
ATOM 6228 N N . LEU B 1 320 ? 20.234 7.02 -8.297 1 95 320 LEU B N 1
ATOM 6229 C CA . LEU B 1 320 ? 19.5 7.082 -7.035 1 95 320 LEU B CA 1
ATOM 6230 C C . LEU B 1 320 ? 19.734 5.816 -6.211 1 95 320 LEU B C 1
ATOM 6232 O O . LEU B 1 320 ? 19.656 4.703 -6.738 1 95 320 LEU B O 1
ATOM 6236 N N . ARG B 1 321 ? 20.047 6.027 -4.98 1 94.31 321 ARG B N 1
ATOM 6237 C CA . ARG B 1 321 ? 20.109 4.93 -4.02 1 94.31 321 ARG B CA 1
ATOM 6238 C C . ARG B 1 321 ? 19.25 5.223 -2.799 1 94.31 321 ARG B C 1
ATOM 6240 O O . ARG B 1 321 ? 19.391 6.273 -2.168 1 94.31 321 ARG B O 1
ATOM 6247 N N . LEU B 1 322 ? 18.375 4.285 -2.51 1 95.38 322 LEU B N 1
ATOM 6248 C CA . LEU B 1 322 ? 17.531 4.363 -1.315 1 95.38 322 LEU B CA 1
ATOM 6249 C C . LEU B 1 322 ? 18.125 3.535 -0.181 1 95.38 322 LEU B C 1
ATOM 6251 O O . LEU B 1 322 ? 18.297 2.322 -0.316 1 95.38 322 LEU B O 1
ATOM 6255 N N . ILE B 1 323 ? 18.375 4.211 0.938 1 94.5 323 ILE B N 1
ATOM 6256 C CA . ILE B 1 323 ? 19.172 3.57 1.985 1 94.5 323 ILE B CA 1
ATOM 6257 C C . ILE B 1 323 ? 18.281 3.287 3.197 1 94.5 323 ILE B C 1
ATOM 6259 O O . ILE B 1 323 ? 17.672 4.199 3.75 1 94.5 323 ILE B O 1
ATOM 6263 N N . ARG B 1 324 ? 18.281 1.989 3.627 1 90.81 324 ARG B N 1
ATOM 6264 C CA . ARG B 1 324 ? 17.562 1.595 4.84 1 90.81 324 ARG B CA 1
ATOM 6265 C C . ARG B 1 324 ? 18.547 1.195 5.941 1 90.81 324 ARG B C 1
ATOM 6267 O O . ARG B 1 324 ? 18.328 1.502 7.113 1 90.81 324 ARG B O 1
ATOM 6274 N N . SER B 1 325 ? 19.609 0.608 5.578 1 89.19 325 SER B N 1
ATOM 6275 C CA . SER B 1 325 ? 20.516 -0.002 6.547 1 89.19 325 SER B CA 1
ATOM 6276 C C . SER B 1 325 ? 21.359 1.054 7.262 1 89.19 325 SER B C 1
ATOM 6278 O O . SER B 1 325 ? 21.781 2.033 6.648 1 89.19 325 SER B O 1
ATOM 6280 N N . VAL B 1 326 ? 21.609 0.803 8.492 1 88.62 326 VAL B N 1
ATOM 6281 C CA . VAL B 1 326 ? 22.406 1.699 9.312 1 88.62 326 VAL B CA 1
ATOM 6282 C C . VAL B 1 326 ? 23.859 1.699 8.812 1 88.62 326 VAL B C 1
ATOM 6284 O O . VAL B 1 326 ? 24.484 2.752 8.742 1 88.62 326 VAL B O 1
ATOM 6287 N N . GLY B 1 327 ? 24.266 0.525 8.406 1 89.69 327 GLY B N 1
ATOM 6288 C CA . GLY B 1 327 ? 25.625 0.412 7.902 1 89.69 327 GLY B CA 1
ATOM 6289 C C . GLY B 1 327 ? 25.875 1.232 6.648 1 89.69 327 GLY B C 1
ATOM 6290 O O . GLY B 1 327 ? 26.875 1.93 6.539 1 89.69 327 GLY B O 1
ATOM 6291 N N . GLU B 1 328 ? 24.922 1.157 5.773 1 90.5 328 GLU B N 1
ATOM 6292 C CA . GLU B 1 328 ? 25.031 1.953 4.555 1 90.5 328 GLU B CA 1
ATOM 6293 C C . GLU B 1 328 ? 24.969 3.445 4.863 1 90.5 328 GLU B C 1
ATOM 6295 O O . GLU B 1 328 ? 25.672 4.246 4.234 1 90.5 328 GLU B O 1
ATOM 6300 N N . SER B 1 329 ? 24.094 3.805 5.773 1 93.44 329 SER B N 1
ATOM 6301 C CA . SER B 1 329 ? 24 5.195 6.203 1 93.44 329 SER B CA 1
ATOM 6302 C C . SER B 1 329 ? 25.328 5.719 6.715 1 93.44 329 SER B C 1
ATOM 6304 O O . SER B 1 329 ? 25.781 6.789 6.301 1 93.44 329 SER B O 1
ATOM 6306 N N . GLN B 1 330 ? 25.969 4.961 7.543 1 93.25 330 GLN B N 1
ATOM 6307 C CA . GLN B 1 330 ? 27.25 5.355 8.133 1 93.25 330 GLN B CA 1
ATOM 6308 C C . GLN B 1 330 ? 28.344 5.457 7.066 1 93.25 330 GLN B C 1
ATOM 6310 O O . GLN B 1 330 ? 29.203 6.336 7.137 1 93.25 330 GLN B O 1
ATOM 6315 N N . ALA B 1 331 ? 28.25 4.59 6.129 1 92.06 331 ALA B N 1
ATOM 6316 C CA . ALA B 1 331 ? 29.25 4.559 5.066 1 92.06 331 ALA B CA 1
ATOM 6317 C C . ALA B 1 331 ? 29.203 5.84 4.238 1 92.06 331 ALA B C 1
ATOM 6319 O O . ALA B 1 331 ? 30.219 6.254 3.678 1 92.06 331 ALA B O 1
ATOM 6320 N N . LEU B 1 332 ? 28.062 6.508 4.203 1 92.88 332 LEU B N 1
ATOM 6321 C CA . LEU B 1 332 ? 27.922 7.742 3.439 1 92.88 332 LEU B CA 1
ATOM 6322 C C . LEU B 1 332 ? 28.797 8.844 4.012 1 92.88 332 LEU B C 1
ATOM 6324 O O . LEU B 1 332 ? 29.234 9.734 3.281 1 92.88 332 LEU B O 1
ATOM 6328 N N . ASN B 1 333 ? 29.031 8.773 5.281 1 89.25 333 ASN B N 1
ATOM 6329 C CA . ASN B 1 333 ? 29.859 9.789 5.93 1 89.25 333 ASN B CA 1
ATOM 6330 C C . ASN B 1 333 ? 31.312 9.688 5.512 1 89.25 333 ASN B C 1
ATOM 6332 O O . ASN B 1 333 ? 32.094 10.633 5.688 1 89.25 333 ASN B O 1
ATOM 6336 N N . LYS B 1 334 ? 31.656 8.539 4.902 1 87.38 334 LYS B N 1
ATOM 6337 C CA . LYS B 1 334 ? 33.062 8.305 4.523 1 87.38 334 LYS B CA 1
ATOM 6338 C C . LYS B 1 334 ? 33.219 8.344 3.01 1 87.38 334 LYS B C 1
ATOM 6340 O O . LYS B 1 334 ? 34.312 8.148 2.5 1 87.38 334 LYS B O 1
ATOM 6345 N N . MET B 1 335 ? 32.156 8.633 2.443 1 88 335 MET B N 1
ATOM 6346 C CA . MET B 1 335 ? 32.219 8.594 0.984 1 88 335 MET B CA 1
ATOM 6347 C C . MET B 1 335 ? 33.031 9.758 0.435 1 88 335 MET B C 1
ATOM 6349 O O . MET B 1 335 ? 33.031 10.836 1.03 1 88 335 MET B O 1
ATOM 6353 N N . ASN B 1 336 ? 33.656 9.438 -0.723 1 86.56 336 ASN B N 1
ATOM 6354 C CA . ASN B 1 336 ? 34.406 10.469 -1.443 1 86.56 336 ASN B CA 1
ATOM 6355 C C . ASN B 1 336 ? 33.625 10.953 -2.666 1 86.56 336 ASN B C 1
ATOM 6357 O O . ASN B 1 336 ? 32.781 10.234 -3.203 1 86.56 336 ASN B O 1
ATOM 6361 N N . GLY B 1 337 ? 33.844 12.227 -2.947 1 89 337 GLY B N 1
ATOM 6362 C CA . GLY B 1 337 ? 33.25 12.75 -4.164 1 89 337 GLY B CA 1
ATOM 6363 C C . GLY B 1 337 ? 31.984 13.531 -3.914 1 89 337 GLY B C 1
ATOM 6364 O O . GLY B 1 337 ? 31.594 13.734 -2.764 1 89 337 GLY B O 1
ATOM 6365 N N . GLN B 1 338 ? 31.453 14 -4.977 1 94.44 338 GLN B N 1
ATOM 6366 C CA . GLN B 1 338 ? 30.25 14.82 -4.902 1 94.44 338 GLN B CA 1
ATOM 6367 C C . GLN B 1 338 ? 28.984 13.969 -4.918 1 94.44 338 GLN B C 1
ATOM 6369 O O . GLN B 1 338 ? 28.969 12.906 -5.555 1 94.44 338 GLN B O 1
ATOM 6374 N N . ALA B 1 339 ? 28 14.398 -4.137 1 96.19 339 ALA B N 1
ATOM 6375 C CA . ALA B 1 339 ? 26.719 13.688 -4.07 1 96.19 339 ALA B CA 1
ATOM 6376 C C . ALA B 1 339 ? 25.625 14.57 -3.469 1 96.19 339 ALA B C 1
ATOM 6378 O O . ALA B 1 339 ? 25.922 15.609 -2.873 1 96.19 339 ALA B O 1
ATOM 6379 N N . ILE B 1 340 ? 24.469 14.211 -3.746 1 97.12 340 ILE B N 1
ATOM 6380 C CA . ILE B 1 340 ? 23.312 14.789 -3.074 1 97.12 340 ILE B CA 1
ATOM 6381 C C . ILE B 1 340 ? 22.766 13.805 -2.043 1 97.12 340 ILE B C 1
ATOM 6383 O O . ILE B 1 340 ? 22.484 12.648 -2.367 1 97.12 340 ILE B O 1
ATOM 6387 N N . ILE B 1 341 ? 22.672 14.25 -0.817 1 97.69 341 ILE B N 1
ATOM 6388 C CA . ILE B 1 341 ? 22.141 13.414 0.254 1 97.69 341 ILE B CA 1
ATOM 6389 C C . ILE B 1 341 ? 20.859 14.047 0.812 1 97.69 341 ILE B C 1
ATOM 6391 O O . ILE B 1 341 ? 20.906 15.125 1.408 1 97.69 341 ILE B O 1
ATOM 6395 N N . ILE B 1 342 ? 19.734 13.398 0.601 1 97.56 342 ILE B N 1
ATOM 6396 C CA . ILE B 1 342 ? 18.453 13.797 1.149 1 97.56 342 ILE B CA 1
ATOM 6397 C C . ILE B 1 342 ? 18.141 12.977 2.4 1 97.56 342 ILE B C 1
ATOM 6399 O O . ILE B 1 342 ? 18.156 11.75 2.359 1 97.56 342 ILE B O 1
ATOM 6403 N N . SER B 1 343 ? 17.922 13.617 3.469 1 97.25 343 SER B N 1
ATOM 6404 C CA . SER B 1 343 ? 17.703 12.891 4.719 1 97.25 343 SER B CA 1
ATOM 6405 C C . SER B 1 343 ? 16.719 13.617 5.621 1 97.25 343 SER B C 1
ATOM 6407 O O . SER B 1 343 ? 16.578 14.844 5.551 1 97.25 343 SER B O 1
ATOM 6409 N N . ALA B 1 344 ? 15.961 12.883 6.348 1 92.94 344 ALA B N 1
ATOM 6410 C CA . ALA B 1 344 ? 15.031 13.445 7.32 1 92.94 344 ALA B CA 1
ATOM 6411 C C . ALA B 1 344 ? 15.711 13.688 8.664 1 92.94 344 ALA B C 1
ATOM 6413 O O . ALA B 1 344 ? 16.688 13.016 9 1 92.94 344 ALA B O 1
ATOM 6414 N N . SER B 1 345 ? 15.219 14.781 9.43 1 91 345 SER B N 1
ATOM 6415 C CA . SER B 1 345 ? 13.938 15.461 9.25 1 91 345 SER B CA 1
ATOM 6416 C C . SER B 1 345 ? 14.133 16.844 8.625 1 91 345 SER B C 1
ATOM 6418 O O . SER B 1 345 ? 15.242 17.391 8.641 1 91 345 SER B O 1
ATOM 6420 N N . GLY B 1 346 ? 13.102 17.406 8.148 1 88.69 346 GLY B N 1
ATOM 6421 C CA . GLY B 1 346 ? 13.148 18.656 7.387 1 88.69 346 GLY B CA 1
ATOM 6422 C C . GLY B 1 346 ? 13.586 19.844 8.219 1 88.69 346 GLY B C 1
ATOM 6423 O O . GLY B 1 346 ? 14.18 20.781 7.695 1 88.69 346 GLY B O 1
ATOM 6424 N N . MET B 1 347 ? 13.359 19.734 9.578 1 89.75 347 MET B N 1
ATOM 6425 C CA . MET B 1 347 ? 13.711 20.859 10.438 1 89.75 347 MET B CA 1
ATOM 6426 C C . MET B 1 347 ? 14.953 20.547 11.266 1 89.75 347 MET B C 1
ATOM 6428 O O . MET B 1 347 ? 15.312 21.312 12.164 1 89.75 347 MET B O 1
ATOM 6432 N N . CYS B 1 348 ? 15.594 19.438 11 1 94.44 348 CYS B N 1
ATOM 6433 C CA . CYS B 1 348 ? 16.844 18.984 11.609 1 94.44 348 CYS B CA 1
ATOM 6434 C C . CYS B 1 348 ? 16.688 18.797 13.109 1 94.44 348 CYS B C 1
ATOM 6436 O O . CYS B 1 348 ? 17.547 19.203 13.883 1 94.44 348 CYS B O 1
ATOM 6438 N N . GLU B 1 349 ? 15.523 18.25 13.445 1 86.56 349 GLU B N 1
ATOM 6439 C CA . GLU B 1 349 ? 15.281 18.062 14.875 1 86.56 349 GLU B CA 1
ATOM 6440 C C . GLU B 1 349 ? 15.531 16.609 15.289 1 86.56 349 GLU B C 1
ATOM 6442 O O . GLU B 1 349 ? 15.648 16.312 16.484 1 86.56 349 GLU B O 1
ATOM 6447 N N . ALA B 1 350 ? 15.57 15.734 14.375 1 85.19 350 ALA B N 1
ATOM 6448 C CA . ALA B 1 350 ? 15.781 14.312 14.609 1 85.19 350 ALA B CA 1
ATOM 6449 C C . ALA B 1 350 ? 16.188 13.594 13.328 1 85.19 350 ALA B C 1
ATOM 6451 O O . ALA B 1 350 ? 16.25 14.211 12.258 1 85.19 350 ALA B O 1
ATOM 6452 N N . GLY B 1 351 ? 16.625 12.352 13.531 1 89.12 351 GLY B N 1
ATOM 6453 C CA . GLY B 1 351 ? 16.859 11.508 12.375 1 89.12 351 GLY B CA 1
ATOM 6454 C C . GLY B 1 351 ? 18.312 11.492 11.938 1 89.12 351 GLY B C 1
ATOM 6455 O O . GLY B 1 351 ? 19.172 12.047 12.609 1 89.12 351 GLY B O 1
ATOM 6456 N N . ARG B 1 352 ? 18.516 10.906 10.828 1 95.25 352 ARG B N 1
ATOM 6457 C CA . ARG B 1 352 ? 19.875 10.656 10.336 1 95.25 352 ARG B CA 1
ATOM 6458 C C . ARG B 1 352 ? 20.516 11.938 9.828 1 95.25 352 ARG B C 1
ATOM 6460 O O . ARG B 1 352 ? 21.734 12.016 9.703 1 95.25 352 ARG B O 1
ATOM 6467 N N . ILE B 1 353 ? 19.672 12.969 9.562 1 96.31 353 ILE B N 1
ATOM 6468 C CA . ILE B 1 353 ? 20.203 14.242 9.078 1 96.31 353 ILE B CA 1
ATOM 6469 C C . ILE B 1 353 ? 21.141 14.844 10.133 1 96.31 353 ILE B C 1
ATOM 6471 O O . ILE B 1 353 ? 22.109 15.516 9.797 1 96.31 353 ILE B O 1
ATOM 6475 N N . LEU B 1 354 ? 20.859 14.57 11.406 1 95.56 354 LEU B N 1
ATOM 6476 C CA . LEU B 1 354 ? 21.688 15.102 12.477 1 95.56 354 LEU B CA 1
ATOM 6477 C C . LEU B 1 354 ? 23.109 14.562 12.375 1 95.56 354 LEU B C 1
ATOM 6479 O O . LEU B 1 354 ? 24.078 15.305 12.562 1 95.56 354 LEU B O 1
ATOM 6483 N N . HIS B 1 355 ? 23.219 13.32 12 1 95.62 355 HIS B N 1
ATOM 6484 C CA . HIS B 1 355 ? 24.531 12.695 11.859 1 95.62 355 HIS B CA 1
ATOM 6485 C C . HIS B 1 355 ? 25.266 13.234 10.641 1 95.62 355 HIS B C 1
ATOM 6487 O O . HIS B 1 355 ? 26.484 13.461 10.695 1 95.62 355 HIS B O 1
ATOM 6493 N N . HIS B 1 356 ? 24.547 13.406 9.609 1 97 356 HIS B N 1
ATOM 6494 C CA . HIS B 1 356 ? 25.141 13.992 8.414 1 97 356 HIS B CA 1
ATOM 6495 C C . HIS B 1 356 ? 25.656 15.406 8.695 1 97 356 HIS B C 1
ATOM 6497 O O . HIS B 1 356 ? 26.766 15.758 8.281 1 97 356 HIS B O 1
ATOM 6503 N N . LEU B 1 357 ? 24.891 16.188 9.383 1 97.25 357 LEU B N 1
ATOM 6504 C CA . LEU B 1 357 ? 25.266 17.562 9.688 1 97.25 357 LEU B CA 1
ATOM 6505 C C . LEU B 1 357 ? 26.438 17.594 10.664 1 97.25 357 LEU B C 1
ATOM 6507 O O . LEU B 1 357 ? 27.391 18.359 10.477 1 97.25 357 LEU B O 1
ATOM 6511 N N . ALA B 1 358 ? 26.359 16.75 11.648 1 96.69 358 ALA B N 1
ATOM 6512 C CA . ALA B 1 358 ? 27.438 16.688 12.633 1 96.69 358 ALA B CA 1
ATOM 6513 C C . ALA B 1 358 ? 28.781 16.406 11.961 1 96.69 358 ALA B C 1
ATOM 6515 O O . ALA B 1 358 ? 29.797 16.984 12.336 1 96.69 358 ALA B O 1
ATOM 6516 N N . ASN B 1 359 ? 28.766 15.586 10.977 1 95.81 359 ASN B N 1
ATOM 6517 C CA . ASN B 1 359 ? 30 15.125 10.344 1 95.81 359 ASN B CA 1
ATOM 6518 C C . ASN B 1 359 ? 30.453 16.078 9.242 1 95.81 359 ASN B C 1
ATOM 6520 O O . ASN B 1 359 ? 31.625 16.078 8.852 1 95.81 359 ASN B O 1
ATOM 6524 N N . ASN B 1 360 ? 29.516 16.969 8.766 1 95.62 360 ASN B N 1
ATOM 6525 C CA . ASN B 1 360 ? 29.859 17.531 7.465 1 95.62 360 ASN B CA 1
ATOM 6526 C C . ASN B 1 360 ? 29.609 19.031 7.418 1 95.62 360 ASN B C 1
ATOM 6528 O O . ASN B 1 360 ? 30.062 19.719 6.504 1 95.62 360 ASN B O 1
ATOM 6532 N N . ILE B 1 361 ? 28.938 19.625 8.438 1 97.31 361 ILE B N 1
ATOM 6533 C CA . ILE B 1 361 ? 28.531 21.031 8.383 1 97.31 361 ILE B CA 1
ATOM 6534 C C . ILE B 1 361 ? 29.75 21.922 8.57 1 97.31 361 ILE B C 1
ATOM 6536 O O . ILE B 1 361 ? 29.688 23.125 8.258 1 97.31 361 ILE B O 1
ATOM 6540 N N . GLY B 1 362 ? 30.875 21.375 9.086 1 96.75 362 GLY B N 1
ATOM 6541 C CA . GLY B 1 362 ? 32.094 22.125 9.312 1 96.75 362 GLY B CA 1
ATOM 6542 C C . GLY B 1 362 ? 32.969 22.234 8.07 1 96.75 362 GLY B C 1
ATOM 6543 O O . GLY B 1 362 ? 33.938 22.984 8.062 1 96.75 362 GLY B O 1
ATOM 6544 N N . ASP B 1 363 ? 32.656 21.609 6.988 1 95.56 363 ASP B N 1
ATOM 6545 C CA . ASP B 1 363 ? 33.406 21.625 5.742 1 95.56 363 ASP B CA 1
ATOM 6546 C C . ASP B 1 363 ? 32.875 22.688 4.785 1 95.56 363 ASP B C 1
ATOM 6548 O O . ASP B 1 363 ? 31.75 22.562 4.289 1 95.56 363 ASP B O 1
ATOM 6552 N N . PRO B 1 364 ? 33.656 23.641 4.422 1 96.25 364 PRO B N 1
ATOM 6553 C CA . PRO B 1 364 ? 33.188 24.734 3.586 1 96.25 364 PRO B CA 1
ATOM 6554 C C . PRO B 1 364 ? 32.906 24.312 2.15 1 96.25 364 PRO B C 1
ATOM 6556 O O . PRO B 1 364 ? 32.281 25.062 1.389 1 96.25 364 PRO B O 1
ATOM 6559 N N . LYS B 1 365 ? 33.312 23.156 1.807 1 95.69 365 LYS B N 1
ATOM 6560 C CA . LYS B 1 365 ? 33.031 22.656 0.463 1 95.69 365 LYS B CA 1
ATOM 6561 C C . LYS B 1 365 ? 31.594 22.172 0.341 1 95.69 365 LYS B C 1
ATOM 6563 O O . LYS B 1 365 ? 31.094 21.984 -0.767 1 95.69 365 LYS B O 1
ATOM 6568 N N . ASN B 1 366 ? 30.984 21.891 1.463 1 96.38 366 ASN B N 1
ATOM 6569 C CA . ASN B 1 366 ? 29.641 21.328 1.473 1 96.38 366 ASN B CA 1
ATOM 6570 C C . ASN B 1 366 ? 28.578 22.422 1.449 1 96.38 366 ASN B C 1
ATOM 6572 O O . ASN B 1 366 ? 28.859 23.578 1.771 1 96.38 366 ASN B O 1
ATOM 6576 N N . THR B 1 367 ? 27.406 22.031 1.006 1 97.06 367 THR B N 1
ATOM 6577 C CA . THR B 1 367 ? 26.234 22.906 1.008 1 97.06 367 THR B CA 1
ATOM 6578 C C . THR B 1 367 ? 25.062 22.234 1.725 1 97.06 367 THR B C 1
ATOM 6580 O O . THR B 1 367 ? 24.797 21.047 1.514 1 97.06 367 THR B O 1
ATOM 6583 N N . VAL B 1 368 ? 24.453 22.938 2.617 1 97.31 368 VAL B N 1
ATOM 6584 C CA . VAL B 1 368 ? 23.172 22.547 3.18 1 97.31 368 VAL B CA 1
ATOM 6585 C C . VAL B 1 368 ? 22.047 23.328 2.512 1 97.31 368 VAL B C 1
ATOM 6587 O O . VAL B 1 368 ? 22 24.562 2.613 1 97.31 368 VAL B O 1
ATOM 6590 N N . LEU B 1 369 ? 21.203 22.609 1.812 1 95.25 369 LEU B N 1
ATOM 6591 C CA . LEU B 1 369 ? 20.109 23.25 1.07 1 95.25 369 LEU B CA 1
ATOM 6592 C C . LEU B 1 369 ? 18.781 23.016 1.769 1 95.25 369 LEU B C 1
ATOM 6594 O O . LEU B 1 369 ? 18.219 21.922 1.71 1 95.25 369 LEU B O 1
ATOM 6598 N N . PHE B 1 370 ? 18.219 24.062 2.377 1 92.62 370 PHE B N 1
ATOM 6599 C CA . PHE B 1 370 ? 16.906 23.984 3.002 1 92.62 370 PHE B CA 1
ATOM 6600 C C . PHE B 1 370 ? 15.805 24.203 1.974 1 92.62 370 PHE B C 1
ATOM 6602 O O . PHE B 1 370 ? 15.797 25.234 1.279 1 92.62 370 PHE B O 1
ATOM 6609 N N . VAL B 1 371 ? 14.906 23.266 1.927 1 88.06 371 VAL B N 1
ATOM 6610 C CA . VAL B 1 371 ? 13.891 23.312 0.874 1 88.06 371 VAL B CA 1
ATOM 6611 C C . VAL B 1 371 ? 12.516 23.562 1.488 1 88.06 371 VAL B C 1
ATOM 6613 O O . VAL B 1 371 ? 11.492 23.344 0.84 1 88.06 371 VAL B O 1
ATOM 6616 N N . GLY B 1 372 ? 12.438 23.984 2.65 1 78.94 372 GLY B N 1
ATOM 6617 C CA . GLY B 1 372 ? 11.172 24.25 3.309 1 78.94 372 GLY B CA 1
ATOM 6618 C C . GLY B 1 372 ? 11.312 25.078 4.566 1 78.94 372 GLY B C 1
ATOM 6619 O O . GLY B 1 372 ? 12.422 25.422 4.965 1 78.94 372 GLY B O 1
ATOM 6620 N N . TYR B 1 373 ? 10.203 25.328 5.141 1 74.5 373 TYR B N 1
ATOM 6621 C CA . TYR B 1 373 ? 10.109 26.172 6.328 1 74.5 373 TYR B CA 1
ATOM 6622 C C . TYR B 1 373 ? 10.656 25.438 7.551 1 74.5 373 TYR B C 1
ATOM 6624 O O . TYR B 1 373 ? 10.43 24.234 7.719 1 74.5 373 TYR B O 1
ATOM 6632 N N . CYS B 1 374 ? 11.508 26.141 8.305 1 82.31 374 CYS B N 1
ATOM 6633 C CA . CYS B 1 374 ? 11.93 25.656 9.617 1 82.31 374 CYS B CA 1
ATOM 6634 C C . CYS B 1 374 ? 11.359 26.531 10.734 1 82.31 374 CYS B C 1
ATOM 6636 O O . CYS B 1 374 ? 11.516 27.75 10.711 1 82.31 374 CYS B O 1
ATOM 6638 N N . ALA B 1 375 ? 10.719 25.922 11.641 1 75.75 375 ALA B N 1
ATOM 6639 C CA . ALA B 1 375 ? 10.07 26.641 12.734 1 75.75 375 ALA B CA 1
ATOM 6640 C C . ALA B 1 375 ? 11.109 27.281 13.656 1 75.75 375 ALA B C 1
ATOM 6642 O O . ALA B 1 375 ? 12.266 26.859 13.688 1 75.75 3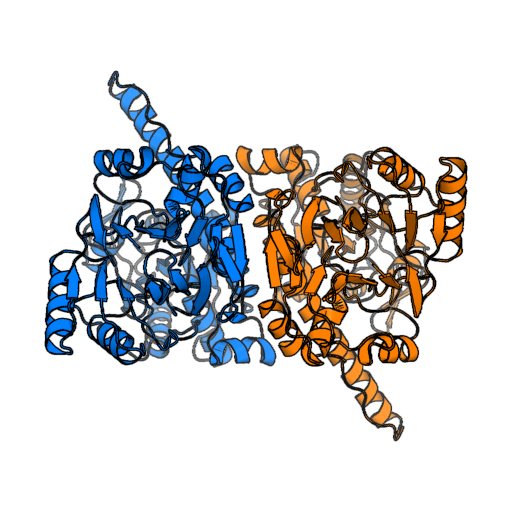75 ALA B O 1
ATOM 6643 N N . GLU B 1 376 ? 10.586 28.219 14.445 1 79.31 376 GLU B N 1
ATOM 6644 C CA . GLU B 1 376 ? 11.461 28.906 15.398 1 79.31 376 GLU B CA 1
ATOM 6645 C C . GLU B 1 376 ? 12.016 27.922 16.438 1 79.31 376 GLU B C 1
ATOM 6647 O O . GLU B 1 376 ? 11.32 27.016 16.859 1 79.31 376 GLU B O 1
ATOM 6652 N N . HIS B 1 377 ? 13.289 28 16.719 1 82.81 377 HIS B N 1
ATOM 6653 C CA . HIS B 1 377 ? 13.992 27.297 17.781 1 82.81 377 HIS B CA 1
ATOM 6654 C C . HIS B 1 377 ? 14.453 25.922 17.328 1 82.81 377 HIS B C 1
ATOM 6656 O O . HIS B 1 377 ? 15.008 25.156 18.109 1 82.81 377 HIS B O 1
ATOM 6662 N N . THR B 1 378 ? 14.156 25.609 16.094 1 87.62 378 THR B N 1
ATOM 6663 C CA . THR B 1 378 ? 14.68 24.359 15.578 1 87.62 378 THR B CA 1
ATOM 6664 C C . THR B 1 378 ? 16.125 24.531 15.125 1 87.62 378 THR B C 1
ATOM 6666 O O . THR B 1 378 ? 16.578 25.641 14.883 1 87.62 378 THR B O 1
ATOM 6669 N N . LEU B 1 379 ? 16.797 23.406 15.078 1 93.06 379 LEU B N 1
ATOM 6670 C CA . LEU B 1 379 ? 18.172 23.438 14.586 1 93.06 379 LEU B CA 1
ATOM 6671 C C . LEU B 1 379 ? 18.219 23.969 13.164 1 93.06 379 LEU B C 1
ATOM 6673 O O . LEU B 1 379 ? 19.109 24.781 12.828 1 93.06 379 LEU B O 1
ATOM 6677 N N . GLY B 1 380 ? 17.297 23.531 12.305 1 94.31 380 GLY B N 1
ATOM 6678 C CA . GLY B 1 380 ? 17.234 24.047 10.945 1 94.31 380 GLY B CA 1
ATOM 6679 C C . GLY B 1 380 ? 17.141 25.547 10.883 1 94.31 380 GLY B C 1
ATOM 6680 O O . GLY B 1 380 ? 17.844 26.188 10.102 1 94.31 380 GLY B O 1
ATOM 6681 N N . ARG B 1 381 ? 16.312 26.109 11.727 1 90.88 381 ARG B N 1
ATOM 6682 C CA . ARG B 1 381 ? 16.125 27.547 11.742 1 90.88 381 ARG B CA 1
ATOM 6683 C C . ARG B 1 381 ? 17.406 28.266 12.203 1 90.88 381 ARG B C 1
ATOM 6685 O O . ARG B 1 381 ? 17.781 29.281 11.625 1 90.88 381 ARG B O 1
ATOM 6692 N N . LYS B 1 382 ? 18.047 27.703 13.195 1 95.25 382 LYS B N 1
ATOM 6693 C CA . LYS B 1 382 ? 19.297 28.281 13.688 1 95.25 382 LYS B CA 1
ATOM 6694 C C . LYS B 1 382 ? 20.344 28.359 12.578 1 95.25 382 LYS B C 1
ATOM 6696 O O . LYS B 1 382 ? 21.016 29.375 12.43 1 95.25 382 LYS B O 1
ATOM 6701 N N . ILE B 1 383 ? 20.422 27.328 11.844 1 96.94 383 ILE B N 1
ATOM 6702 C CA . ILE B 1 383 ? 21.391 27.266 10.75 1 96.94 383 ILE B CA 1
ATOM 6703 C C . ILE B 1 383 ? 21.016 28.281 9.68 1 96.94 383 ILE B C 1
ATOM 6705 O O . ILE B 1 383 ? 21.875 29.031 9.211 1 96.94 383 ILE B O 1
ATOM 6709 N N . MET B 1 384 ? 19.781 28.312 9.367 1 93.5 384 MET B N 1
ATOM 6710 C CA . MET B 1 384 ? 19.281 29.219 8.344 1 93.5 384 MET B CA 1
ATOM 6711 C C . MET B 1 384 ? 19.5 30.672 8.758 1 93.5 384 MET B C 1
ATOM 6713 O O . MET B 1 384 ? 19.734 31.531 7.914 1 93.5 384 MET B O 1
ATOM 6717 N N . ASP B 1 385 ? 19.438 30.859 10.055 1 93.62 385 ASP B N 1
ATOM 6718 C CA . ASP B 1 385 ? 19.594 32.219 10.586 1 93.62 385 ASP B CA 1
ATOM 6719 C C . ASP B 1 385 ? 21.062 32.625 10.609 1 93.62 385 ASP B C 1
ATOM 6721 O O . ASP B 1 385 ? 21.391 33.75 10.977 1 93.62 385 ASP B O 1
ATOM 6725 N N . GLY B 1 386 ? 21.938 31.766 10.422 1 95.5 386 GLY B N 1
ATOM 6726 C CA . GLY B 1 386 ? 23.328 32.125 10.25 1 95.5 386 GLY B CA 1
ATOM 6727 C C . GLY B 1 386 ? 24.156 31.938 11.516 1 95.5 386 GLY B C 1
ATOM 6728 O O . GLY B 1 386 ? 25.219 32.531 11.664 1 95.5 386 GLY B O 1
ATOM 6729 N N . TRP B 1 387 ? 23.609 31.109 12.352 1 96.38 387 TRP B N 1
ATOM 6730 C CA . TRP B 1 387 ? 24.422 30.828 13.523 1 96.38 387 TRP B CA 1
ATOM 6731 C C . TRP B 1 387 ? 25.781 30.281 13.125 1 96.38 387 TRP B C 1
ATOM 6733 O O . TRP B 1 387 ? 25.891 29.422 12.25 1 96.38 387 TRP B O 1
ATOM 6743 N N . LYS B 1 388 ? 26.844 30.766 13.805 1 97.12 388 LYS B N 1
ATOM 6744 C CA . LYS B 1 388 ? 28.203 30.359 13.469 1 97.12 388 LYS B CA 1
ATOM 6745 C C . LYS B 1 388 ? 28.531 29 14.086 1 97.12 388 LYS B C 1
ATOM 6747 O O . LYS B 1 388 ? 29.422 28.281 13.602 1 97.12 388 LYS B O 1
ATOM 6752 N N . GLU B 1 389 ? 27.891 28.766 15.164 1 97.88 389 GLU B N 1
ATOM 6753 C CA . GLU B 1 389 ? 27.969 27.469 15.836 1 97.88 389 GLU B CA 1
ATOM 6754 C C . GLU B 1 389 ? 26.578 26.969 16.234 1 97.88 389 GLU B C 1
ATOM 6756 O O . GLU B 1 389 ? 25.734 27.75 16.656 1 97.88 389 GLU B O 1
ATOM 6761 N N . VAL B 1 390 ? 26.438 25.688 16.047 1 97.31 390 VAL B N 1
ATOM 6762 C CA . VAL B 1 390 ? 25.141 25.125 16.375 1 97.31 390 VAL B CA 1
ATOM 6763 C C . VAL B 1 390 ? 25.297 23.844 17.172 1 97.31 390 VAL B C 1
ATOM 6765 O O . VAL B 1 390 ? 26.281 23.109 16.984 1 97.31 390 VAL B O 1
ATOM 6768 N N . PRO B 1 391 ? 24.422 23.562 18.109 1 96.06 391 PRO B N 1
ATOM 6769 C CA . PRO B 1 391 ? 24.453 22.312 18.859 1 96.06 391 PRO B CA 1
ATOM 6770 C C . PRO B 1 391 ? 23.859 21.141 18.078 1 96.06 391 PRO B C 1
ATOM 6772 O O . PRO B 1 391 ? 22.688 21.203 17.672 1 96.06 391 PRO B O 1
ATOM 6775 N N . ILE B 1 392 ? 24.594 20.156 17.891 1 95.81 392 ILE B N 1
ATOM 6776 C CA . ILE B 1 392 ? 24.125 18.938 17.266 1 95.81 392 ILE B CA 1
ATOM 6777 C C . ILE B 1 392 ? 24.5 17.734 18.125 1 95.81 392 ILE B C 1
ATOM 6779 O O . ILE B 1 392 ? 25.672 17.516 18.406 1 95.81 392 ILE B O 1
ATOM 6783 N N . LEU B 1 393 ? 23.5 16.953 18.531 1 92.19 393 LEU B N 1
ATOM 6784 C CA . LEU B 1 393 ? 23.703 15.758 19.344 1 92.19 393 LEU B CA 1
ATOM 6785 C C . LEU B 1 393 ? 24.531 16.062 20.578 1 92.19 393 LEU B C 1
ATOM 6787 O O . LEU B 1 393 ? 25.469 15.336 20.906 1 92.19 393 LEU B O 1
ATOM 6791 N N . GLY B 1 394 ? 24.312 17.203 21.125 1 90 394 GLY B N 1
ATOM 6792 C CA . GLY B 1 394 ? 24.875 17.562 22.422 1 90 394 GLY B CA 1
ATOM 6793 C C . GLY B 1 394 ? 26.25 18.219 22.297 1 90 394 GLY B C 1
ATOM 6794 O O . GLY B 1 394 ? 26.844 18.594 23.297 1 90 394 GLY B O 1
ATOM 6795 N N . LYS B 1 395 ? 26.75 18.406 21.078 1 95.88 395 LYS B N 1
ATOM 6796 C CA . LYS B 1 395 ? 28.062 19.016 20.859 1 95.88 395 LYS B CA 1
ATOM 6797 C C . LYS B 1 395 ? 27.953 20.219 19.938 1 95.88 395 LYS B C 1
ATOM 6799 O O . LYS B 1 395 ? 27.047 20.297 19.094 1 95.88 395 LYS B O 1
ATOM 6804 N N . GLN B 1 396 ? 28.844 21.109 20.156 1 97.19 396 GLN B N 1
ATOM 6805 C CA . GLN B 1 396 ? 28.875 22.312 19.312 1 97.19 396 GLN B CA 1
ATOM 6806 C C . GLN B 1 396 ? 29.688 22.078 18.047 1 97.19 396 GLN B C 1
ATOM 6808 O O . GLN B 1 396 ? 30.797 21.531 18.109 1 97.19 396 GLN B O 1
ATOM 6813 N N . TYR B 1 397 ? 29.125 22.484 16.922 1 97.88 397 TYR B N 1
ATOM 6814 C CA . TYR B 1 397 ? 29.797 22.344 15.633 1 97.88 397 TYR B CA 1
ATOM 6815 C C . TYR B 1 397 ? 29.859 23.672 14.906 1 97.88 397 TYR B C 1
ATOM 6817 O O . TYR B 1 397 ? 28.875 24.406 14.836 1 97.88 397 TYR B O 1
ATOM 6825 N N . PRO B 1 398 ? 31 24.062 14.438 1 98.06 398 PRO B N 1
ATOM 6826 C CA . PRO B 1 398 ? 31.078 25.266 13.609 1 98.06 398 PRO B CA 1
ATOM 6827 C C . PRO B 1 398 ? 30.359 25.109 12.273 1 98.06 398 PRO B C 1
ATOM 6829 O O . PRO B 1 398 ? 30.453 24.047 11.633 1 98.06 398 PRO B O 1
ATOM 6832 N N . VAL B 1 399 ? 29.578 26.109 11.883 1 98.38 399 VAL B N 1
ATOM 6833 C CA . VAL B 1 399 ? 28.891 26.109 10.586 1 98.38 399 VAL B CA 1
ATOM 6834 C C . VAL B 1 399 ? 29.781 26.797 9.547 1 98.38 399 VAL B C 1
ATOM 6836 O O . VAL B 1 399 ? 29.844 28.031 9.492 1 98.38 399 VAL B O 1
ATOM 6839 N N . ARG B 1 400 ? 30.375 25.969 8.719 1 97.81 400 ARG B N 1
ATOM 6840 C CA . ARG B 1 400 ? 31.234 26.516 7.676 1 97.81 400 ARG B CA 1
ATOM 6841 C C . ARG B 1 400 ? 30.703 26.188 6.289 1 97.81 400 ARG B C 1
ATOM 6843 O O . ARG B 1 400 ? 31.109 26.781 5.297 1 97.81 400 ARG B O 1
ATOM 6850 N N . ALA B 1 401 ? 29.781 25.219 6.273 1 97.12 401 ALA B N 1
ATOM 6851 C CA . ALA B 1 401 ? 29.141 24.844 5.016 1 97.12 401 ALA B CA 1
ATOM 6852 C C . ALA B 1 401 ? 28.328 26 4.438 1 97.12 401 ALA B C 1
ATOM 6854 O O . ALA B 1 401 ? 27.906 26.891 5.172 1 97.12 401 ALA B O 1
ATOM 6855 N N . ARG B 1 402 ? 28.203 26.016 3.125 1 96.44 402 ARG B N 1
ATOM 6856 C CA . ARG B 1 402 ? 27.328 26.984 2.482 1 96.44 402 ARG B CA 1
ATOM 6857 C C . ARG B 1 402 ? 25.859 26.672 2.768 1 96.44 402 ARG B C 1
ATOM 6859 O O . ARG B 1 402 ? 25.422 25.531 2.617 1 96.44 402 ARG B O 1
ATOM 6866 N N . ILE B 1 403 ? 25.109 27.703 3.244 1 96.19 403 ILE B N 1
ATOM 6867 C CA . ILE B 1 403 ? 23.688 27.516 3.557 1 96.19 403 ILE B CA 1
ATOM 6868 C C . ILE B 1 403 ? 22.828 28.156 2.467 1 96.19 403 ILE B C 1
ATOM 6870 O O . ILE B 1 403 ? 23.016 29.328 2.137 1 96.19 403 ILE B O 1
ATOM 6874 N N . ARG B 1 404 ? 21.984 27.359 1.858 1 92.81 404 ARG B N 1
ATOM 6875 C CA . ARG B 1 404 ? 21.031 27.844 0.857 1 92.81 404 ARG B CA 1
ATOM 6876 C C . ARG B 1 404 ? 19.594 27.5 1.253 1 92.81 404 ARG B C 1
ATOM 6878 O O . ARG B 1 404 ? 19.359 26.516 1.965 1 92.81 404 ARG B O 1
ATOM 6885 N N . GLU B 1 405 ? 18.688 28.344 0.866 1 88 405 GLU B N 1
ATOM 6886 C CA . GLU B 1 405 ? 17.281 28.156 1.183 1 88 405 GLU B CA 1
ATOM 6887 C C . GLU B 1 405 ? 16.406 28.297 -0.061 1 88 405 GLU B C 1
ATOM 6889 O O . GLU B 1 405 ? 16.672 29.156 -0.911 1 88 405 GLU B O 1
ATOM 6894 N N . MET B 1 406 ? 15.461 27.375 -0.122 1 80.62 406 MET B N 1
ATOM 6895 C CA . MET B 1 406 ? 14.414 27.484 -1.13 1 80.62 406 MET B CA 1
ATOM 6896 C C . MET B 1 406 ? 13.031 27.391 -0.489 1 80.62 406 MET B C 1
ATOM 6898 O O . MET B 1 406 ? 12.812 26.578 0.412 1 80.62 406 MET B O 1
ATOM 6902 N N . ASP B 1 407 ? 12.039 28.344 -0.55 1 66.19 407 ASP B N 1
ATOM 6903 C CA . ASP B 1 407 ? 10.75 28.422 0.132 1 66.19 407 ASP B CA 1
ATOM 6904 C C . ASP B 1 407 ? 9.68 27.641 -0.63 1 66.19 407 ASP B C 1
ATOM 6906 O O . ASP B 1 407 ? 8.508 27.625 -0.232 1 66.19 407 ASP B O 1
ATOM 6910 N N . SER B 1 408 ? 9.789 26.828 -1.368 1 61.09 408 SER B N 1
ATOM 6911 C CA . SER B 1 408 ? 8.828 26.547 -2.432 1 61.09 408 SER B CA 1
ATOM 6912 C C . SER B 1 408 ? 7.965 25.344 -2.094 1 61.09 408 SER B C 1
ATOM 6914 O O . SER B 1 408 ? 6.965 25.078 -2.768 1 61.09 408 SER B O 1
ATOM 6916 N N . PHE B 1 409 ? 7.887 24.859 -0.822 1 64.69 409 PHE B N 1
ATOM 6917 C CA . PHE B 1 409 ? 7.254 23.547 -0.927 1 64.69 409 PHE B CA 1
ATOM 6918 C C . PHE B 1 409 ? 6.242 23.344 0.195 1 64.69 409 PHE B C 1
ATOM 6920 O O . PHE B 1 409 ? 5.992 22.219 0.618 1 64.69 409 PHE B O 1
ATOM 6927 N N . SER B 1 410 ? 5.484 24.484 0.469 1 69.25 410 SER B N 1
ATOM 6928 C CA . SER B 1 410 ? 4.477 24.234 1.49 1 69.25 410 SER B CA 1
ATOM 6929 C C . SER B 1 410 ? 3.307 23.422 0.922 1 69.25 410 SER B C 1
ATOM 6931 O O . SER B 1 410 ? 2.891 23.656 -0.216 1 69.25 410 SER B O 1
ATOM 6933 N N . GLY B 1 411 ? 2.746 22.531 1.744 1 80.5 411 GLY B N 1
ATOM 6934 C CA . GLY B 1 411 ? 1.634 21.703 1.321 1 80.5 411 GLY B CA 1
ATOM 6935 C C . GLY B 1 411 ? 0.279 22.297 1.646 1 80.5 411 GLY B C 1
ATOM 6936 O O . GLY B 1 411 ? -0.743 21.859 1.111 1 80.5 411 GLY B O 1
ATOM 6937 N N . HIS B 1 412 ? 0.218 23.406 2.504 1 88.12 412 HIS B N 1
ATOM 6938 C CA . HIS B 1 412 ? -1.048 24.016 2.908 1 88.12 412 HIS B CA 1
ATOM 6939 C C . HIS B 1 412 ? -1.4 25.203 2.023 1 88.12 412 HIS B C 1
ATOM 6941 O O . HIS B 1 412 ? -0.533 26.016 1.69 1 88.12 412 HIS B O 1
ATOM 6947 N N . ALA B 1 413 ? -2.654 25.312 1.717 1 93.69 413 ALA B N 1
ATOM 6948 C CA . ALA B 1 413 ? -3.17 26.516 1.056 1 93.69 413 ALA B CA 1
ATOM 6949 C C . ALA B 1 413 ? -3.008 27.75 1.942 1 93.69 413 ALA B C 1
ATOM 6951 O O . ALA B 1 413 ? -3.229 27.672 3.154 1 93.69 413 ALA B O 1
ATOM 6952 N N . ASP B 1 414 ? -2.617 28.859 1.383 1 92.81 414 ASP B N 1
ATOM 6953 C CA . ASP B 1 414 ? -2.523 30.109 2.135 1 92.81 414 ASP B CA 1
ATOM 6954 C C . ASP B 1 414 ? -3.877 30.812 2.205 1 92.81 414 ASP B C 1
ATOM 6956 O O . ASP B 1 414 ? -4.906 30.219 1.872 1 92.81 414 ASP B O 1
ATOM 6960 N N . HIS B 1 415 ? -3.875 32 2.729 1 96.31 415 HIS B N 1
ATOM 6961 C CA . HIS B 1 415 ? -5.109 32.75 2.924 1 96.31 415 HIS B CA 1
ATOM 6962 C C . HIS B 1 415 ? -5.875 32.906 1.614 1 96.31 415 HIS B C 1
ATOM 6964 O O . HIS B 1 415 ? -7.07 32.625 1.548 1 96.31 415 HIS B O 1
ATOM 6970 N N . GLY B 1 416 ? -5.207 33.406 0.604 1 95.62 416 GLY B N 1
ATOM 6971 C CA . GLY B 1 416 ? -5.848 33.594 -0.688 1 95.62 416 GLY B CA 1
ATOM 6972 C C . GLY B 1 416 ? -6.328 32.312 -1.314 1 95.62 416 GLY B C 1
ATOM 6973 O O . GLY B 1 416 ? -7.43 32.25 -1.865 1 95.62 416 GLY B O 1
ATOM 6974 N N . GLU B 1 417 ? -5.535 31.312 -1.246 1 95.25 417 GLU B N 1
ATOM 6975 C CA . GLU B 1 417 ? -5.863 30 -1.794 1 95.25 417 GLU B CA 1
ATOM 6976 C C . GLU B 1 417 ? -7.039 29.359 -1.054 1 95.25 417 GLU B C 1
ATOM 6978 O O . GLU B 1 417 ? -7.871 28.688 -1.66 1 95.25 417 GLU B O 1
ATOM 6983 N N . LEU B 1 418 ? -7.129 29.547 0.226 1 97.38 418 LEU B N 1
ATOM 6984 C CA . LEU B 1 418 ? -8.266 29.062 1.002 1 97.38 418 LEU B CA 1
ATOM 6985 C C . LEU B 1 418 ? -9.547 29.766 0.571 1 97.38 418 LEU B C 1
ATOM 6987 O O . LEU B 1 418 ? -10.609 29.141 0.496 1 97.38 418 LEU B O 1
ATOM 6991 N N . LEU B 1 419 ? -9.43 31.078 0.344 1 97.88 419 LEU B N 1
ATOM 6992 C CA . LEU B 1 419 ? -10.602 31.812 -0.127 1 97.88 419 LEU B CA 1
ATOM 6993 C C . LEU B 1 419 ? -11.031 31.328 -1.505 1 97.88 419 LEU B C 1
ATOM 6995 O O . LEU B 1 419 ? -12.227 31.219 -1.78 1 97.88 419 LEU B O 1
ATOM 6999 N N . GLU B 1 420 ? -10.078 31.047 -2.346 1 97.06 420 GLU B N 1
ATOM 7000 C CA . GLU B 1 420 ? -10.391 30.484 -3.656 1 97.06 420 GLU B CA 1
ATOM 7001 C C . GLU B 1 420 ? -11.062 29.125 -3.523 1 97.06 420 GLU B C 1
ATOM 7003 O O . GLU B 1 420 ? -12.023 28.828 -4.242 1 97.06 420 GLU B O 1
ATOM 7008 N N . TYR B 1 421 ? -10.5 28.344 -2.682 1 97.62 421 TYR B N 1
ATOM 7009 C CA . TYR B 1 421 ? -11.102 27.047 -2.391 1 97.62 421 TYR B CA 1
ATOM 7010 C C . TYR B 1 421 ? -12.555 27.203 -1.972 1 97.62 421 TYR B C 1
ATOM 7012 O O . TYR B 1 421 ? -13.43 26.5 -2.473 1 97.62 421 TYR B O 1
ATOM 7020 N N . PHE B 1 422 ? -12.797 28.109 -1.049 1 98.12 422 PHE B N 1
ATOM 7021 C CA . PHE B 1 422 ? -14.148 28.406 -0.576 1 98.12 422 PHE B CA 1
ATOM 7022 C C . PHE B 1 422 ? -15.062 28.781 -1.737 1 98.12 422 PHE B C 1
ATOM 7024 O O . PHE B 1 422 ? -16.188 28.266 -1.843 1 98.12 422 PHE B O 1
ATOM 7031 N N . ASP B 1 423 ? -14.555 29.625 -2.615 1 97.62 423 ASP B N 1
ATOM 7032 C CA . ASP B 1 423 ? -15.344 30.109 -3.744 1 97.62 423 ASP B CA 1
ATOM 7033 C C . ASP B 1 423 ? -15.68 28.969 -4.707 1 97.62 423 ASP B C 1
ATOM 7035 O O . ASP B 1 423 ? -16.766 28.953 -5.293 1 97.62 423 ASP B O 1
ATOM 7039 N N . ARG B 1 424 ? -14.773 28.047 -4.828 1 97.31 424 ARG B N 1
ATOM 7040 C CA . ARG B 1 424 ? -14.953 26.938 -5.762 1 97.31 424 ARG B CA 1
ATOM 7041 C C . ARG B 1 424 ? -15.859 25.859 -5.168 1 97.31 424 ARG B C 1
ATOM 7043 O O . ARG B 1 424 ? -16.406 25.031 -5.895 1 97.31 424 ARG B O 1
ATOM 7050 N N . THR B 1 425 ? -15.922 25.828 -3.842 1 97.88 425 THR B N 1
ATOM 7051 C CA . THR B 1 425 ? -16.859 24.922 -3.186 1 97.88 425 THR B CA 1
ATOM 7052 C C . THR B 1 425 ? -18.297 25.344 -3.439 1 97.88 425 THR B C 1
ATOM 7054 O O . THR B 1 425 ? -18.672 26.484 -3.123 1 97.88 425 THR B O 1
ATOM 7057 N N . GLY B 1 426 ? -19.062 24.484 -4.059 1 97.06 426 GLY B N 1
ATOM 7058 C CA . GLY B 1 426 ? -20.422 24.844 -4.438 1 97.06 426 GLY B CA 1
ATOM 7059 C C . GLY B 1 426 ? -21.422 24.578 -3.34 1 97.06 426 GLY B C 1
ATOM 7060 O O . GLY B 1 426 ? -21.109 23.938 -2.336 1 97.06 426 GLY B O 1
ATOM 7061 N N . GLY B 1 427 ? -22.656 25.219 -3.529 1 96.69 427 GLY B N 1
ATOM 7062 C CA . GLY B 1 427 ? -23.75 25 -2.602 1 96.69 427 GLY B CA 1
ATOM 7063 C C . GLY B 1 427 ? -24.047 26.219 -1.731 1 96.69 427 GLY B C 1
ATOM 7064 O O . GLY B 1 427 ? -23.328 27.219 -1.795 1 96.69 427 GLY B O 1
ATOM 7065 N N . PRO B 1 428 ? -25.094 26.156 -0.948 1 96 428 PRO B N 1
ATOM 7066 C CA . PRO B 1 428 ? -25.531 27.312 -0.16 1 96 428 PRO B CA 1
ATOM 7067 C C . PRO B 1 428 ? -24.594 27.625 1.006 1 96 428 PRO B C 1
ATOM 7069 O O . PRO B 1 428 ? -24.547 28.766 1.467 1 96 428 PRO B O 1
ATOM 7072 N N . LYS B 1 429 ? -23.844 26.609 1.527 1 96.75 429 LYS B N 1
ATOM 7073 C CA . LYS B 1 429 ? -22.938 26.812 2.656 1 96.75 429 LYS B CA 1
ATOM 7074 C C . LYS B 1 429 ? -23.609 27.594 3.775 1 96.75 429 LYS B C 1
ATOM 7076 O O . LYS B 1 429 ? -23.078 28.609 4.23 1 96.75 429 LYS B O 1
ATOM 7081 N N . ARG B 1 430 ? -24.703 27.047 4.23 1 95.69 430 ARG B N 1
ATOM 7082 C CA . ARG B 1 430 ? -25.562 27.719 5.203 1 95.69 430 ARG B CA 1
ATOM 7083 C C . ARG B 1 430 ? -24.859 27.875 6.543 1 95.69 430 ARG B C 1
ATOM 7085 O O . ARG B 1 430 ? -25.156 28.781 7.316 1 95.69 430 ARG B O 1
ATOM 7092 N N . ASN B 1 431 ? -24 26.953 6.844 1 96.12 431 ASN B N 1
ATOM 7093 C CA . ASN B 1 431 ? -23.188 26.984 8.055 1 96.12 431 ASN B CA 1
ATOM 7094 C C . ASN B 1 431 ? -21.703 26.766 7.746 1 96.12 431 ASN B C 1
ATOM 7096 O O . ASN B 1 431 ? -21.328 25.734 7.184 1 96.12 431 ASN B O 1
ATOM 7100 N N . ILE B 1 432 ? -20.922 27.734 8.078 1 98.31 432 ILE B N 1
ATOM 7101 C CA . ILE B 1 432 ? -19.484 27.656 7.891 1 98.31 432 ILE B CA 1
ATOM 7102 C C . ILE B 1 432 ? -18.781 27.656 9.25 1 98.31 432 ILE B C 1
ATOM 7104 O O . ILE B 1 432 ? -18.984 28.562 10.062 1 98.31 432 ILE B O 1
ATOM 7108 N N . ILE B 1 433 ? -18.031 26.641 9.492 1 98.69 433 ILE B N 1
ATOM 7109 C CA . ILE B 1 433 ? -17.344 26.5 10.773 1 98.69 433 ILE B CA 1
ATOM 7110 C C . ILE B 1 433 ? -15.844 26.375 10.523 1 98.69 433 ILE B C 1
ATOM 7112 O O . ILE B 1 433 ? -15.406 25.5 9.766 1 98.69 433 ILE B O 1
ATOM 7116 N N . LEU B 1 434 ? -15.07 27.188 11.203 1 98.62 434 LEU B N 1
ATOM 7117 C CA . LEU B 1 434 ? -13.625 27.188 10.992 1 98.62 434 LEU B CA 1
ATOM 7118 C C . LEU B 1 434 ? -12.922 26.438 12.117 1 98.62 434 LEU B C 1
ATOM 7120 O O . LEU B 1 434 ? -13.227 26.641 13.289 1 98.62 434 LEU B O 1
ATOM 7124 N N . VAL B 1 435 ? -12.008 25.547 11.688 1 98.12 435 VAL B N 1
ATOM 7125 C CA . VAL B 1 435 ? -11.211 24.75 12.617 1 98.12 435 VAL B CA 1
ATOM 7126 C C . VAL B 1 435 ? -9.75 24.75 12.164 1 98.12 435 VAL B C 1
ATOM 7128 O O . VAL B 1 435 ? -9.391 25.422 11.195 1 98.12 435 VAL B O 1
ATOM 7131 N N . HIS B 1 436 ? -8.844 24.078 12.906 1 97.31 436 HIS B N 1
ATOM 7132 C CA . HIS B 1 436 ? -7.473 23.781 12.531 1 97.31 436 HIS B CA 1
ATOM 7133 C C . HIS B 1 436 ? -6.688 25.047 12.234 1 97.31 436 HIS B C 1
ATOM 7135 O O . HIS B 1 436 ? -6.113 25.188 11.148 1 97.31 436 HIS B O 1
ATOM 7141 N N . GLY B 1 437 ? -6.754 25.984 13.125 1 94.88 437 GLY B N 1
ATOM 7142 C CA . GLY B 1 437 ? -6.02 27.234 13.031 1 94.88 437 GLY B CA 1
ATOM 7143 C C . GLY B 1 437 ? -5.816 27.906 14.375 1 94.88 437 GLY B C 1
ATOM 7144 O O . GLY B 1 437 ? -6.645 27.766 15.281 1 94.88 437 GLY B O 1
ATOM 7145 N N . GLU B 1 438 ? -4.754 28.656 14.461 1 93 438 GLU B N 1
ATOM 7146 C CA . GLU B 1 438 ? -4.543 29.516 15.633 1 93 438 GLU B CA 1
ATOM 7147 C C . GLU B 1 438 ? -5.5 30.703 15.625 1 93 438 GLU B C 1
ATOM 7149 O O . GLU B 1 438 ? -6.125 31 14.602 1 93 438 GLU B O 1
ATOM 7154 N N . GLU B 1 439 ? -5.523 31.328 16.719 1 94.12 439 GLU B N 1
ATOM 7155 C CA . GLU B 1 439 ? -6.523 32.375 16.938 1 94.12 439 GLU B CA 1
ATOM 7156 C C . GLU B 1 439 ? -6.426 33.438 15.859 1 94.12 439 GLU B C 1
ATOM 7158 O O . GLU B 1 439 ? -7.418 33.781 15.203 1 94.12 439 GLU B O 1
ATOM 7163 N N . LYS B 1 440 ? -5.242 33.969 15.68 1 95.44 440 LYS B N 1
ATOM 7164 C CA . LYS B 1 440 ? -5.055 35.062 14.734 1 95.44 440 LYS B CA 1
ATOM 7165 C C . LYS B 1 440 ? -5.406 34.625 13.312 1 95.44 440 LYS B C 1
ATOM 7167 O O . LYS B 1 440 ? -6.062 35.375 12.578 1 95.44 440 LYS B O 1
ATOM 7172 N N . ALA B 1 441 ? -5.004 33.469 12.906 1 95.31 441 ALA B N 1
ATOM 7173 C CA . ALA B 1 441 ? -5.25 32.938 11.57 1 95.31 441 ALA B CA 1
ATOM 7174 C C . ALA B 1 441 ? -6.738 32.688 11.336 1 95.31 441 ALA B C 1
ATOM 7176 O O . ALA B 1 441 ? -7.285 33.062 10.297 1 95.31 441 ALA B O 1
ATOM 7177 N N . THR B 1 442 ? -7.367 32.125 12.312 1 97.56 442 THR B N 1
ATOM 7178 C CA . THR B 1 442 ? -8.781 31.781 12.203 1 97.56 442 THR B CA 1
ATOM 7179 C C . THR B 1 442 ? -9.633 33.062 12.125 1 97.56 442 THR B C 1
ATOM 7181 O O . THR B 1 442 ? -10.578 33.125 11.336 1 97.56 442 THR B O 1
ATOM 7184 N N . GLN B 1 443 ? -9.266 34.031 12.969 1 97.69 443 GLN B N 1
ATOM 7185 C CA . GLN B 1 443 ? -10 35.281 12.969 1 97.69 443 GLN B CA 1
ATOM 7186 C C . GLN B 1 443 ? -9.867 36 11.625 1 97.69 443 GLN B C 1
ATOM 7188 O O . GLN B 1 443 ? -10.836 36.562 11.109 1 97.69 443 GLN B O 1
ATOM 7193 N N . ALA B 1 444 ? -8.719 35.938 11.141 1 98 444 ALA B N 1
ATOM 7194 C CA . ALA B 1 444 ? -8.477 36.594 9.852 1 98 444 ALA B CA 1
ATOM 7195 C C . ALA B 1 444 ? -9.312 35.969 8.75 1 98 444 ALA B C 1
ATOM 7197 O O . ALA B 1 444 ? -9.922 36.656 7.941 1 98 444 ALA B O 1
ATOM 7198 N N . LEU B 1 445 ? -9.32 34.688 8.672 1 98.19 445 LEU B N 1
ATOM 7199 C CA . LEU B 1 445 ? -10.094 34 7.645 1 98.19 445 LEU B CA 1
ATOM 7200 C C . LEU B 1 445 ? -11.594 34.188 7.855 1 98.19 445 LEU B C 1
ATOM 7202 O O . LEU B 1 445 ? -12.336 34.406 6.891 1 98.19 445 LEU B O 1
ATOM 7206 N N . ALA B 1 446 ? -11.992 34.125 9.133 1 98.25 446 ALA B N 1
ATOM 7207 C CA . ALA B 1 446 ? -13.391 34.375 9.461 1 98.25 446 ALA B CA 1
ATOM 7208 C C . ALA B 1 446 ? -13.852 35.75 8.969 1 98.25 446 ALA B C 1
ATOM 7210 O O . ALA B 1 446 ? -14.93 35.875 8.383 1 98.25 446 ALA B O 1
ATOM 7211 N N . GLY B 1 447 ? -13.031 36.719 9.289 1 98 447 GLY B N 1
ATOM 7212 C CA . GLY B 1 447 ? -13.344 38.062 8.828 1 98 447 GLY B CA 1
ATOM 7213 C C . GLY B 1 447 ? -13.5 38.125 7.32 1 98 447 GLY B C 1
ATOM 7214 O O . GLY B 1 447 ? -14.453 38.75 6.824 1 98 447 GLY B O 1
ATOM 7215 N N . ALA B 1 448 ? -12.602 37.562 6.629 1 98.06 448 ALA B N 1
ATOM 7216 C CA . ALA B 1 448 ? -12.625 37.594 5.168 1 98.06 448 ALA B CA 1
ATOM 7217 C C . ALA B 1 448 ? -13.859 36.875 4.625 1 98.06 448 ALA B C 1
ATOM 7219 O O . ALA B 1 448 ? -14.461 37.344 3.645 1 98.06 448 ALA B O 1
ATOM 7220 N N . LEU B 1 449 ? -14.211 35.781 5.215 1 97.88 449 LEU B N 1
ATOM 7221 C CA . LEU B 1 449 ? -15.359 35 4.762 1 97.88 449 LEU B CA 1
ATOM 7222 C C . LEU B 1 449 ? -16.656 35.75 5.035 1 97.88 449 LEU B C 1
ATOM 7224 O O . LEU B 1 449 ? -17.594 35.688 4.23 1 97.88 449 LEU B O 1
ATOM 7228 N N . ARG B 1 450 ? -16.719 36.406 6.195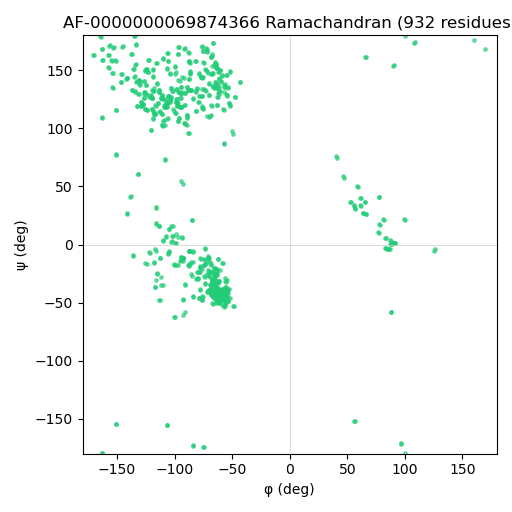 1 97.06 450 ARG B N 1
ATOM 7229 C CA . ARG B 1 450 ? -17.906 37.188 6.551 1 97.06 450 ARG B CA 1
ATOM 7230 C C . ARG B 1 450 ? -18.125 38.312 5.57 1 97.06 450 ARG B C 1
ATOM 7232 O O . ARG B 1 450 ? -19.266 38.688 5.293 1 97.06 450 ARG B O 1
ATOM 7239 N N . GLU B 1 451 ? -17.094 38.812 5.062 1 95.56 451 GLU B N 1
ATOM 7240 C CA . GLU B 1 451 ? -17.172 39.875 4.066 1 95.56 451 GLU B CA 1
ATOM 7241 C C . GLU B 1 451 ? -17.625 39.344 2.713 1 95.56 451 GLU B C 1
ATOM 7243 O O . GLU B 1 451 ? -18.234 40.062 1.919 1 95.56 451 GLU B O 1
ATOM 7248 N N . ARG B 1 452 ? -17.328 38.125 2.527 1 92 452 ARG B N 1
ATOM 7249 C CA . ARG B 1 452 ? -17.516 37.5 1.217 1 92 452 ARG B CA 1
ATOM 7250 C C . ARG B 1 452 ? -18.938 36.969 1.05 1 92 452 ARG B C 1
ATOM 7252 O O . ARG B 1 452 ? -19.438 36.875 -0.072 1 92 452 ARG B O 1
ATOM 7259 N N . GLN B 1 453 ? -19.531 36.688 2.08 1 90.94 453 GLN B N 1
ATOM 7260 C CA . GLN B 1 453 ? -20.859 36.094 2.033 1 90.94 453 GLN B CA 1
ATOM 7261 C C . GLN B 1 453 ? -21.656 36.406 3.293 1 90.94 453 GLN B C 1
ATOM 7263 O O . GLN B 1 453 ? -21.078 36.844 4.301 1 90.94 453 GLN B O 1
ATOM 7268 N N . ALA B 1 454 ? -22.969 36.094 3.217 1 91.38 454 ALA B N 1
ATOM 7269 C CA . ALA B 1 454 ? -23.859 36.531 4.281 1 91.38 454 ALA B CA 1
ATOM 7270 C C . ALA B 1 454 ? -24.094 35.438 5.309 1 91.38 454 ALA B C 1
ATOM 7272 O O . ALA B 1 454 ? -24.531 35.688 6.426 1 91.38 454 ALA B O 1
ATOM 7273 N N . ASN B 1 455 ? -23.812 34.25 4.996 1 92.81 455 ASN B N 1
ATOM 7274 C CA . ASN B 1 455 ? -24.078 33.125 5.891 1 92.81 455 ASN B CA 1
ATOM 7275 C C . ASN B 1 455 ? -23.188 33.188 7.137 1 92.81 455 ASN B C 1
ATOM 7277 O O . ASN B 1 455 ? -22.109 33.781 7.113 1 92.81 455 ASN B O 1
ATOM 7281 N N . PRO B 1 456 ? -23.641 32.625 8.188 1 94.62 456 PRO B N 1
ATOM 7282 C CA . PRO B 1 456 ? -22.875 32.625 9.438 1 94.62 456 PRO B CA 1
ATOM 7283 C C . PRO B 1 456 ? -21.531 31.922 9.305 1 94.62 456 PRO B C 1
ATOM 7285 O O . PRO B 1 456 ? -21.438 30.859 8.68 1 94.62 456 PRO B O 1
ATOM 7288 N N . VAL B 1 457 ? -20.531 32.562 9.859 1 98 457 VAL B N 1
ATOM 7289 C CA . VAL B 1 457 ? -19.203 31.984 9.984 1 98 457 VAL B CA 1
ATOM 7290 C C . VAL B 1 457 ? -18.828 31.859 11.461 1 98 457 VAL B C 1
ATOM 7292 O O . VAL B 1 457 ? -18.703 32.875 12.164 1 98 457 VAL B O 1
ATOM 7295 N N . SER B 1 458 ? -18.734 30.672 11.875 1 97.75 458 SER B N 1
ATOM 7296 C CA . SER B 1 458 ? -18.406 30.406 13.273 1 97.75 458 SER B CA 1
ATOM 7297 C C . SER B 1 458 ? -16.984 29.906 13.43 1 97.75 458 SER B C 1
ATOM 7299 O O . SER B 1 458 ? -16.422 29.312 12.5 1 97.75 458 SER B O 1
ATOM 7301 N N . ILE B 1 459 ? -16.422 30.188 14.555 1 98.06 459 ILE B N 1
ATOM 7302 C CA . ILE B 1 459 ? -15.125 29.656 14.938 1 98.06 459 ILE B CA 1
ATOM 7303 C C . ILE B 1 459 ? -15.289 28.609 16.031 1 98.06 459 ILE B C 1
ATOM 7305 O O . ILE B 1 459 ? -15.828 28.891 17.109 1 98.06 459 ILE B O 1
ATOM 7309 N N . ALA B 1 460 ? -14.844 27.438 15.734 1 97.75 460 ALA B N 1
ATOM 7310 C CA . ALA B 1 460 ? -15.008 26.328 16.672 1 97.75 460 ALA B CA 1
ATOM 7311 C C . ALA B 1 460 ? -14.242 26.578 17.969 1 97.75 460 ALA B C 1
ATOM 7313 O O . ALA B 1 460 ? -13.125 27.094 17.938 1 97.75 460 ALA B O 1
ATOM 7314 N N . GLN B 1 461 ? -14.836 26.234 19.078 1 96.75 461 GLN B N 1
ATOM 7315 C CA . GLN B 1 461 ? -14.211 26.281 20.391 1 96.75 461 GLN B CA 1
ATOM 7316 C C . GLN B 1 461 ? -14.031 24.891 20.969 1 96.75 461 GLN B C 1
ATOM 7318 O O . GLN B 1 461 ? -14.953 24.078 20.938 1 96.75 461 GLN B O 1
ATOM 7323 N N . LEU B 1 462 ? -12.859 24.672 21.453 1 94.94 462 LEU B N 1
ATOM 7324 C CA . LEU B 1 462 ? -12.539 23.359 21.984 1 94.94 462 LEU B CA 1
ATOM 7325 C C . LEU B 1 462 ? -13.531 22.953 23.062 1 94.94 462 LEU B C 1
ATOM 7327 O O . LEU B 1 462 ? -13.828 23.75 23.969 1 94.94 462 LEU B O 1
ATOM 7331 N N . GLY B 1 463 ? -14.047 21.781 22.922 1 95.5 463 GLY B N 1
ATOM 7332 C CA . GLY B 1 463 ? -14.938 21.234 23.938 1 95.5 463 GLY B CA 1
ATOM 7333 C C . GLY B 1 463 ? -16.375 21.672 23.75 1 95.5 463 GLY B C 1
ATOM 7334 O O . GLY B 1 463 ? -17.266 21.188 24.453 1 95.5 463 GLY B O 1
ATOM 7335 N N . SER B 1 464 ? -16.609 22.516 22.797 1 97.06 464 SER B N 1
ATOM 7336 C CA . SER B 1 464 ? -17.969 23 22.562 1 97.06 464 SER B CA 1
ATOM 7337 C C . SER B 1 464 ? -18.703 22.125 21.547 1 97.06 464 SER B C 1
ATOM 7339 O O . SER B 1 464 ? -18.109 21.234 20.953 1 97.06 464 SER B O 1
ATOM 7341 N N . ALA B 1 465 ? -20 22.359 21.453 1 97.56 465 ALA B N 1
ATOM 7342 C CA . ALA B 1 465 ? -20.844 21.672 20.484 1 97.56 465 ALA B CA 1
ATOM 7343 C C . ALA B 1 465 ? -21.766 22.656 19.766 1 97.56 465 ALA B C 1
ATOM 7345 O O . ALA B 1 465 ? -22.016 23.766 20.266 1 97.56 465 ALA B O 1
ATOM 7346 N N . MET B 1 466 ? -22.156 22.281 18.609 1 96.88 466 MET B N 1
ATOM 7347 C CA . MET B 1 466 ? -23.047 23.109 17.797 1 96.88 466 MET B CA 1
ATOM 7348 C C . MET B 1 466 ? -24.125 22.25 17.141 1 96.88 466 MET B C 1
ATOM 7350 O O . MET B 1 466 ? -23.828 21.172 16.625 1 96.88 466 MET B O 1
ATOM 7354 N N . VAL B 1 467 ? -25.328 22.703 17.234 1 95.69 467 VAL B N 1
ATOM 7355 C CA . VAL B 1 467 ? -26.422 22.047 16.516 1 95.69 467 VAL B CA 1
ATOM 7356 C C . VAL B 1 467 ? -26.438 22.484 15.062 1 95.69 467 VAL B C 1
ATOM 7358 O O . VAL B 1 467 ? -26.312 23.688 14.766 1 95.69 467 VAL B O 1
ATOM 7361 N N . LEU B 1 468 ? -26.594 21.547 14.203 1 94.44 468 LEU B N 1
ATOM 7362 C CA . LEU B 1 468 ? -26.516 21.828 12.773 1 94.44 468 LEU B CA 1
ATOM 7363 C C . LEU B 1 468 ? -27.859 21.594 12.102 1 94.44 468 LEU B C 1
ATOM 7365 O O . LEU B 1 468 ? -28.547 20.609 12.383 1 94.44 468 LEU B O 1
#

Secondary structure (DSSP, 8-state):
-EEEEEESSSSSS--EEEEEETTEEEEE--PPP-SSHHHHHHHHHH-TTS-GGG--EEE-----HHHHTTHHHHHHTT--SEEEE-HHHHHHHHHHHHHHHHHHHHHHHHHHHHHHHHT--PPPP--SS-HHHHHHHHTTEEEE-BT--EEEETTEEEEEEE-SSSTT-EEEEEEEE-TTT--EEEEEE--SPP-SS-SSBPPPPP--S-SEEEEE-TTTT--PPP---HHHHHHHHHHHHHHTTS-EEEE--TTTHHHHHHHHHHHHHHHTSS----EEEE-HHHHHHHHHHHT-GGGB-HHHHHHHHHT--TT--TTEEEE--HHHHHHHTT--S--EEEES-TTSSSSTHHHHHHHHTT-TT-EEEE-S---TTSHHHHHHTT-SEEEETTEEEE--SEEEE--TT--S--HHHHHHHHHHS-S---EEEEESS-HHHHHHHHHHHHHH-SS-EEE--TT-EEE-/-EEEEEESSSSSS--EEEEEETTEEEEE--PPP-SSHHHHHHHHHH-TTS-GGG--EEE-----HHHHTTHHHHHHTT--SEEEE-HHHHHHHHHHHHHHHHHHHHHHHHHHHHHHHHT--PPPP--SS-HHHHHHHHTTEEEE-BT--EEEETTEEEEEEE-SSSTT-EEEEEEEE-TTT--EEEEEE--SPP-SS-SSBPPPPP--S-SEEEEE-TTTT--PPP---HHHHHHHHHHHHHHTTS-EEEE--TTTHHHHHHHHHHHHHHHTSS----EEEE-HHHHHHHHHHHT-GGGB-HHHHHHHHHT--TT--TTEEEE--HHHHHHHTT--S--EEEES-TTSSSSTHHHHHHHHTT-TT-EEEE-S---TTSHHHHHHTT-SEEEETTEEEE--SEEEE--TT--S--HHHHHHHHHHS-S---EEEEESS-HHHHHHHHHHHHHH-SS-EEE--TT-EEE-